Protein AF-R4XA70-F1 (afdb_monomer)

pLDDT: mean 78.93, std 23.97, range [21.61, 98.88]

Nearest PDB structures (foldseek):
  5j9w-assembly1_E  TM=9.736E-01  e=8.835E-40  Saccharomyces cerevisiae S288C
  5j9u-assembly3_I  TM=9.450E-01  e=1.167E-39  Saccharomyces cerevisiae S288C
  5j9q-assembly1_E  TM=9.431E-01  e=1.104E-39  Saccharomyces cerevisiae S288C
  6oip-assembly1_A  TM=9.544E-01  e=9.403E-34  Homo sapiens
  3qah-assembly1_A  TM=9.485E-01  e=3.205E-33  Homo sapiens

Secondary structure (DSSP, 8-state):
-----------------------THHHHHHTT--TT-EEEEE-TTS-EEEEEEEEEEEETTEEEEEEEETTS-GGG-EEEEGGGB-TTSPPB---------------------------------------------------------------------------------------PPPPPHHHHHHHHHHH--S---TT---PPP--SEEEETTEEEE--S-----TTTTT-SEEEE-TTT--EESSHHHHHHHHTT----S-SSEEEEE-SS-EEEEEETTTSHHHHHHHHHHHHTT-TT----S--TTEEEEEEEEEETTEEEEEEEEEEESS-TT-EEESEEEE-GGGTTSSHHHHHHHHHHHHHHHHT--BEE-SSPPHHHHHHHHHHHHHHHHHHHHH--S---HHHHHHHHTB-HHHHHHHHHHTT-EEEETTEEEE---HHHHHHHHHHHTS------GGGGTT------TTTTS-SS--S-EEEEEESSTTSS-EEEEEEPPPPP-TTEEEEEEEEEEE-HHHHHHHTT--TTTGGG--TT-B--S-EEEEEEEEPTT--S--TT-EEE--SEEE--S-SHHHHTT-GGG-TT-EEBTTTB--SSBSEEEEETTTSEEPPTT--HHHHHHIIIIIHHHHHHHHHHTPPTT-EEEEETTTSTTHHHHHHHHHHTT-EEEEEE-STTHHHHHHHTT-SEEEETTTS-HHHHHHHHTTTT-EEEEEE-S--HHHHHHTTTSEEEEEEEEE-S--SS-------HHHHHHTT-EEEE--SPPHHHHHHHHHHHHTTSS---EEEEEGGGHHHHHHHHHHT---SEEEEE---

Structure (mmCIF, N/CA/C/O backbone):
data_AF-R4XA70-F1
#
_entry.id   AF-R4XA70-F1
#
loop_
_atom_site.group_PDB
_atom_site.id
_atom_site.type_symbol
_atom_site.label_atom_id
_atom_site.label_alt_id
_atom_site.label_comp_id
_atom_site.label_asym_id
_atom_site.label_entity_id
_atom_site.label_seq_id
_atom_site.pdbx_PDB_ins_code
_atom_site.Cartn_x
_atom_site.Cartn_y
_atom_site.Cartn_z
_atom_site.occupancy
_atom_site.B_iso_or_equiv
_atom_site.auth_seq_id
_atom_site.auth_comp_id
_atom_site.auth_asym_id
_atom_site.auth_atom_id
_atom_site.pdbx_PDB_model_num
ATOM 1 N N . MET A 1 1 ? -51.945 -26.059 34.478 1.00 27.22 1 MET A N 1
ATOM 2 C CA . MET A 1 1 ? -52.125 -27.518 34.679 1.00 27.22 1 MET A CA 1
ATOM 3 C C . MET A 1 1 ? -51.399 -28.260 33.542 1.00 27.22 1 MET A C 1
ATOM 5 O O . MET A 1 1 ? -51.228 -27.627 32.506 1.00 27.22 1 MET A O 1
ATOM 9 N N . PRO A 1 2 ? -50.885 -29.495 33.747 1.00 48.16 2 PRO A N 1
ATOM 10 C CA . PRO A 1 2 ? -50.075 -30.273 32.775 1.00 48.16 2 PRO A CA 1
ATOM 11 C C . PRO A 1 2 ? -50.981 -31.086 31.801 1.00 48.16 2 PRO A C 1
ATOM 13 O O . PRO A 1 2 ? -52.187 -30.866 31.833 1.00 48.16 2 PRO A O 1
ATOM 16 N N . ALA A 1 3 ? -50.556 -32.009 30.915 1.00 31.02 3 ALA A N 1
ATOM 17 C CA . ALA A 1 3 ? -49.307 -32.780 30.683 1.00 31.02 3 ALA A CA 1
ATOM 18 C C . ALA A 1 3 ? -49.239 -33.233 29.179 1.00 31.02 3 ALA A C 1
ATOM 20 O O . ALA A 1 3 ? -50.130 -32.841 28.433 1.00 31.02 3 ALA A O 1
ATOM 21 N N . ARG A 1 4 ? -48.316 -34.052 28.620 1.00 30.86 4 ARG A N 1
ATOM 22 C CA . ARG A 1 4 ? -47.076 -34.760 29.053 1.00 30.86 4 ARG A CA 1
ATOM 23 C C . ARG A 1 4 ? -46.209 -35.114 27.806 1.00 30.86 4 ARG A C 1
ATOM 25 O O . ARG A 1 4 ? -46.607 -34.823 26.685 1.00 30.86 4 ARG A O 1
ATOM 32 N N . GLU A 1 5 ? -45.067 -35.783 27.995 1.00 33.06 5 GLU A N 1
ATOM 33 C CA . GLU A 1 5 ? -44.207 -36.385 26.950 1.00 33.06 5 GLU A CA 1
ATOM 34 C C . GLU A 1 5 ? -44.593 -37.840 26.560 1.00 33.06 5 GLU A C 1
ATOM 36 O O . GLU A 1 5 ? -45.237 -38.526 27.355 1.00 33.06 5 GLU A O 1
ATOM 41 N N . ALA A 1 6 ? -44.052 -38.313 25.413 1.00 30.80 6 ALA A N 1
ATOM 42 C CA . ALA A 1 6 ? -43.371 -39.623 25.192 1.00 30.80 6 ALA A CA 1
ATOM 43 C C . ALA A 1 6 ? -43.882 -40.636 24.108 1.00 30.80 6 ALA A C 1
ATOM 45 O O . ALA A 1 6 ? -44.873 -41.331 24.285 1.00 30.80 6 ALA A O 1
ATOM 46 N N . ALA A 1 7 ? -43.042 -40.818 23.069 1.00 28.80 7 ALA A N 1
ATOM 47 C CA . ALA A 1 7 ? -42.479 -42.087 22.531 1.00 28.80 7 ALA A CA 1
ATOM 48 C C . ALA A 1 7 ? -43.274 -43.183 21.731 1.00 28.80 7 ALA A C 1
ATOM 50 O O . ALA A 1 7 ? -43.678 -44.200 22.284 1.00 28.80 7 ALA A O 1
ATOM 51 N N . SER A 1 8 ? -43.089 -43.153 20.392 1.00 27.61 8 SER A N 1
ATOM 52 C CA . SER A 1 8 ? -42.482 -44.229 19.536 1.00 27.61 8 SER A CA 1
ATOM 53 C C . SER A 1 8 ? -43.265 -45.448 18.950 1.00 27.61 8 SER A C 1
ATOM 55 O O . SER A 1 8 ? -44.119 -46.025 19.609 1.00 27.61 8 SER A O 1
ATOM 57 N N . ARG A 1 9 ? -42.783 -45.910 17.761 1.00 29.14 9 ARG A N 1
ATOM 58 C CA . ARG A 1 9 ? -43.029 -47.185 16.998 1.00 29.14 9 ARG A CA 1
ATOM 59 C C . ARG A 1 9 ? -44.400 -47.378 16.288 1.00 29.14 9 ARG A C 1
ATOM 61 O O . ARG A 1 9 ? -45.374 -46.803 16.745 1.00 29.14 9 ARG A O 1
ATOM 68 N N . ALA A 1 10 ? -44.572 -48.203 15.229 1.00 27.45 10 ALA A N 1
ATOM 69 C CA . ALA A 1 10 ? -43.699 -48.682 14.117 1.00 27.45 10 ALA A CA 1
ATOM 70 C C . ALA A 1 10 ? -44.513 -49.468 13.022 1.00 27.45 10 ALA A C 1
ATOM 72 O O . ALA A 1 10 ? -45.615 -49.915 13.315 1.00 27.45 10 ALA A O 1
ATOM 73 N N . ASP A 1 11 ? -43.912 -49.667 11.829 1.00 26.70 11 ASP A N 1
ATOM 74 C CA . ASP A 1 11 ? -44.055 -50.774 10.828 1.00 26.70 11 ASP A CA 1
ATOM 75 C C . ASP A 1 11 ? -45.311 -51.031 9.918 1.00 26.70 11 ASP A C 1
ATOM 77 O O . ASP A 1 11 ? -46.395 -51.319 10.407 1.00 26.70 11 ASP A O 1
ATOM 81 N N . THR A 1 12 ? -45.046 -51.030 8.580 1.00 25.38 12 THR A N 1
ATOM 82 C CA . THR A 1 12 ? -45.571 -51.832 7.403 1.00 25.38 12 THR A CA 1
ATOM 83 C C . THR A 1 12 ? -47.092 -52.054 7.148 1.00 25.38 12 THR A C 1
ATOM 85 O O . THR A 1 12 ? -47.884 -51.740 8.029 1.00 25.38 12 THR A O 1
ATOM 88 N N . PRO A 1 13 ? -47.580 -52.548 5.958 1.00 31.39 13 PRO A N 1
ATOM 89 C CA . PRO A 1 13 ? -46.968 -53.081 4.695 1.00 31.39 13 PRO A CA 1
ATOM 90 C C . PRO A 1 13 ? -47.247 -52.201 3.428 1.00 31.39 13 PRO A C 1
ATOM 92 O O . PRO A 1 13 ? -47.789 -51.114 3.586 1.00 31.39 13 PRO A O 1
ATOM 95 N N . ALA A 1 14 ? -46.936 -52.489 2.140 1.00 24.25 14 ALA A N 1
ATOM 96 C CA . ALA A 1 14 ? -46.146 -53.488 1.360 1.00 24.25 14 ALA A CA 1
ATOM 97 C C . ALA A 1 14 ? -46.915 -54.337 0.287 1.00 24.25 14 ALA A C 1
ATOM 99 O O . ALA A 1 14 ? -47.851 -55.047 0.640 1.00 24.25 14 ALA A O 1
ATOM 100 N N . SER A 1 15 ? -46.410 -54.357 -0.974 1.00 25.27 15 SER A N 1
ATOM 101 C CA . SER A 1 15 ? -46.728 -55.252 -2.143 1.00 25.27 15 SER A CA 1
ATOM 102 C C . SER A 1 15 ? -48.143 -55.142 -2.793 1.00 25.27 15 SER A C 1
ATOM 104 O O . SER A 1 15 ? -49.092 -54.813 -2.092 1.00 25.27 15 SER A O 1
ATOM 106 N N . ASP A 1 16 ? -48.420 -55.371 -4.096 1.00 26.72 16 ASP A N 1
ATOM 107 C CA . ASP A 1 16 ? -47.631 -55.745 -5.308 1.00 26.72 16 ASP A CA 1
ATOM 108 C C . ASP A 1 16 ? -48.517 -55.634 -6.599 1.00 26.72 16 ASP A C 1
ATOM 110 O O . ASP A 1 16 ? -49.726 -55.461 -6.457 1.00 26.72 16 ASP A O 1
ATOM 114 N N . THR A 1 17 ? -48.098 -55.750 -7.881 1.00 27.12 17 THR A N 1
ATOM 115 C CA . THR A 1 17 ? -46.767 -55.787 -8.560 1.00 27.12 17 THR A CA 1
ATOM 116 C C . THR A 1 17 ? -46.731 -54.691 -9.683 1.00 27.12 17 THR A C 1
ATOM 118 O O . THR A 1 17 ? -46.914 -53.538 -9.315 1.00 27.12 17 THR A O 1
ATOM 121 N N . VAL A 1 18 ? -46.537 -54.814 -11.025 1.00 28.95 18 VAL A N 1
ATOM 122 C CA . VAL A 1 18 ? -46.236 -55.894 -12.014 1.00 28.95 18 VAL A CA 1
ATOM 123 C C . VAL A 1 18 ? -45.333 -55.384 -13.176 1.00 28.95 18 VAL A C 1
ATOM 125 O O . VAL A 1 18 ? -45.591 -54.343 -13.766 1.00 28.95 18 VAL A O 1
ATOM 128 N N . SER A 1 19 ? -44.296 -56.165 -13.504 1.00 27.11 19 SER A N 1
ATOM 129 C CA . SER A 1 19 ? -43.470 -56.288 -14.737 1.00 27.11 19 SER A CA 1
ATOM 130 C C . SER A 1 19 ? -43.200 -55.131 -15.736 1.00 27.11 19 SER A C 1
ATOM 132 O O . SER A 1 19 ? -44.058 -54.733 -16.521 1.00 27.11 19 SER A O 1
ATOM 134 N N . GLY A 1 20 ? -41.900 -54.860 -15.926 1.00 27.38 20 GLY A N 1
ATOM 135 C CA . GLY A 1 20 ? -41.277 -54.449 -17.196 1.00 27.38 20 GLY A CA 1
ATOM 136 C C . GLY A 1 20 ? -39.824 -54.949 -17.231 1.00 27.38 20 GLY A C 1
ATOM 137 O O . GLY A 1 20 ? -38.989 -54.450 -16.483 1.00 27.38 20 GLY A O 1
ATOM 138 N N . VAL A 1 21 ? -39.520 -55.999 -18.005 1.00 31.39 21 VAL A N 1
ATOM 139 C CA . VAL A 1 21 ? -38.269 -56.775 -17.841 1.00 31.39 21 VAL A CA 1
ATOM 140 C C . VAL A 1 21 ? -37.083 -56.168 -18.598 1.00 31.39 21 VAL A C 1
ATOM 142 O O . VAL A 1 21 ? -37.143 -55.971 -19.808 1.00 31.39 21 VAL A O 1
ATOM 145 N N . SER A 1 22 ? -35.955 -55.987 -17.904 1.00 29.11 22 SER A N 1
ATOM 146 C CA . SER A 1 22 ? -34.623 -55.863 -18.516 1.00 29.11 22 SER A CA 1
ATOM 147 C C . SER A 1 22 ? -33.598 -56.706 -17.739 1.00 29.11 22 SER A C 1
ATOM 149 O O . SER A 1 22 ? -33.794 -57.001 -16.560 1.00 29.11 22 SER A O 1
ATOM 151 N N . THR A 1 23 ? -32.565 -57.210 -18.420 1.00 30.39 23 THR A N 1
ATOM 152 C CA . THR A 1 23 ? -31.782 -58.371 -17.957 1.00 30.39 23 THR A CA 1
ATOM 153 C C . THR A 1 23 ? -30.708 -58.050 -16.898 1.00 30.39 23 THR A C 1
ATOM 155 O O . THR A 1 23 ? -29.993 -57.056 -17.040 1.00 30.39 23 THR A O 1
ATOM 158 N N . PRO A 1 24 ? -30.474 -58.937 -15.899 1.00 33.62 24 PRO A N 1
ATOM 159 C CA . PRO A 1 24 ? -29.452 -58.731 -14.855 1.00 33.62 24 PRO A CA 1
ATOM 160 C C . PRO A 1 24 ? -28.002 -58.631 -15.358 1.00 33.62 24 PRO A C 1
ATOM 162 O O . PRO A 1 24 ? -27.129 -58.114 -14.663 1.00 33.62 24 PRO A O 1
ATOM 165 N N . GLN A 1 25 ? -27.728 -59.133 -16.565 1.00 40.06 25 GLN A N 1
ATOM 166 C CA . GLN A 1 25 ? -26.377 -59.321 -17.106 1.00 40.06 25 GLN A CA 1
ATOM 167 C C . GLN A 1 25 ? -25.577 -58.010 -17.241 1.00 40.06 25 GLN A C 1
ATOM 169 O O . GLN A 1 25 ? -24.359 -58.016 -17.066 1.00 40.06 25 GLN A O 1
ATOM 174 N N . LYS A 1 26 ? -26.260 -56.877 -17.472 1.00 44.41 26 LYS A N 1
ATOM 175 C CA . LYS A 1 26 ? -25.626 -55.555 -17.644 1.00 44.41 26 LYS A CA 1
ATOM 176 C C . LYS A 1 26 ? -24.889 -55.063 -16.392 1.00 44.41 26 LYS A C 1
ATOM 178 O O . LYS A 1 26 ? -23.870 -54.392 -16.517 1.00 44.41 26 LYS A O 1
ATOM 183 N N . ALA A 1 27 ? -25.372 -55.402 -15.194 1.00 45.75 27 ALA A N 1
ATOM 184 C CA . ALA A 1 27 ? -24.758 -54.947 -13.945 1.00 45.75 27 ALA A CA 1
ATOM 185 C C . ALA A 1 27 ? -23.410 -55.640 -13.670 1.00 45.75 27 ALA A C 1
ATOM 187 O O . ALA A 1 27 ? -22.455 -54.996 -13.240 1.00 45.75 27 ALA A O 1
ATOM 188 N N . GLY A 1 28 ? -23.315 -56.943 -13.965 1.00 51.28 28 GLY A N 1
ATOM 189 C CA . GLY A 1 28 ? -22.123 -57.746 -13.675 1.00 51.28 28 GLY A CA 1
ATOM 190 C C . GLY A 1 28 ? -20.888 -57.312 -14.468 1.00 51.28 28 GLY A C 1
ATOM 191 O O . GLY A 1 28 ? -19.815 -57.161 -13.886 1.00 51.28 28 GLY A O 1
ATOM 192 N N . PHE A 1 29 ? -21.035 -57.047 -15.772 1.00 63.78 29 PHE A N 1
ATOM 193 C CA . PHE A 1 29 ? -19.911 -56.618 -16.617 1.00 63.78 29 PHE A CA 1
ATOM 194 C C . PHE A 1 29 ? -19.341 -55.264 -16.167 1.00 63.78 29 PHE A C 1
ATOM 196 O O . PHE A 1 29 ? -18.131 -55.115 -16.043 1.00 63.78 29 PHE A O 1
ATOM 203 N N . ALA A 1 30 ? -20.196 -54.295 -15.816 1.00 59.38 30 ALA A N 1
ATOM 204 C CA . ALA A 1 30 ? -19.743 -52.995 -15.315 1.00 59.38 30 ALA A CA 1
ATOM 205 C C . ALA A 1 30 ? -18.850 -53.113 -14.064 1.00 59.38 30 ALA A C 1
ATOM 207 O O . ALA A 1 30 ? -17.869 -52.384 -13.940 1.00 59.38 30 ALA A O 1
ATOM 208 N N . THR A 1 31 ? -19.149 -54.057 -13.162 1.00 60.47 31 THR A N 1
ATOM 209 C CA . THR A 1 31 ? -18.370 -54.269 -11.927 1.00 60.47 31 THR A CA 1
ATOM 210 C C . THR A 1 31 ? -17.009 -54.956 -12.117 1.00 60.47 31 THR A C 1
ATOM 212 O O . THR A 1 31 ? -16.228 -54.998 -11.165 1.00 60.47 31 THR A O 1
ATOM 215 N N . THR A 1 32 ? -16.683 -55.475 -13.309 1.00 66.62 32 THR A N 1
ATOM 216 C CA . THR A 1 32 ? -15.346 -56.043 -13.589 1.00 66.62 32 THR A CA 1
ATOM 217 C C . THR A 1 32 ? -14.361 -55.019 -14.155 1.00 66.62 32 THR A C 1
ATOM 219 O O . THR A 1 32 ? -13.151 -55.218 -14.035 1.00 66.62 32 THR A O 1
ATOM 222 N N . LEU A 1 33 ? -14.851 -53.914 -14.725 1.00 79.38 33 LEU A N 1
ATOM 223 C CA . LEU A 1 33 ? -14.032 -52.870 -15.342 1.00 79.38 33 LEU A CA 1
ATOM 224 C C . LEU A 1 33 ? -13.300 -52.022 -14.290 1.00 79.38 33 LEU A C 1
ATOM 226 O O . LEU A 1 33 ? -13.858 -51.650 -13.258 1.00 79.38 33 LEU A O 1
ATOM 230 N N . ARG A 1 34 ? -12.026 -51.706 -14.552 1.00 77.69 34 ARG A N 1
ATOM 231 C CA . ARG A 1 34 ? -11.163 -50.899 -13.671 1.00 77.69 34 ARG A CA 1
ATOM 232 C C . ARG A 1 34 ? -10.248 -49.990 -14.489 1.00 77.69 34 ARG A C 1
ATOM 234 O O . ARG A 1 34 ? -9.962 -50.273 -15.649 1.00 77.69 34 ARG A O 1
ATOM 241 N N . VAL A 1 35 ? -9.754 -48.925 -13.862 1.00 80.88 35 VAL A N 1
ATOM 242 C CA . VAL A 1 35 ? -8.724 -48.058 -14.455 1.00 80.88 35 VAL A CA 1
ATOM 243 C C . VAL A 1 35 ? -7.474 -48.881 -14.793 1.00 80.88 35 VAL A C 1
ATOM 245 O O . VAL A 1 35 ? -7.039 -49.706 -13.989 1.00 80.88 35 VAL A O 1
ATOM 248 N N . GLY A 1 36 ? -6.917 -48.655 -15.983 1.00 75.44 36 GLY A N 1
ATOM 249 C CA . GLY A 1 36 ? -5.732 -49.331 -16.509 1.00 75.44 36 GLY A CA 1
ATOM 250 C C . GLY A 1 36 ? -5.988 -50.648 -17.249 1.00 75.44 36 GLY A C 1
ATOM 251 O O . GLY A 1 36 ? -5.016 -51.280 -17.650 1.00 75.44 36 GLY A O 1
ATOM 252 N N . CYS A 1 37 ? -7.242 -51.086 -17.441 1.00 82.75 37 CYS A N 1
ATOM 253 C CA . CYS A 1 37 ? -7.554 -52.188 -18.365 1.00 82.75 37 CYS A CA 1
ATOM 254 C C . CYS A 1 37 ? -7.870 -51.673 -19.779 1.00 82.75 37 CYS A C 1
ATOM 256 O O . CYS A 1 37 ? -8.373 -50.557 -19.946 1.00 82.75 37 CYS A O 1
ATOM 258 N N . THR A 1 38 ? -7.587 -52.498 -20.787 1.00 85.12 38 THR A N 1
ATOM 259 C CA . THR A 1 38 ? -7.914 -52.230 -22.193 1.00 85.12 38 THR A CA 1
ATOM 260 C C . THR A 1 38 ? -9.213 -52.940 -22.555 1.00 85.12 38 THR A C 1
ATOM 262 O O . THR A 1 38 ? -9.387 -54.124 -22.277 1.00 85.12 38 THR A O 1
ATOM 265 N N . ILE A 1 39 ? -10.127 -52.225 -23.197 1.00 87.31 39 ILE A N 1
ATOM 266 C CA . ILE A 1 39 ? -11.420 -52.722 -23.675 1.00 87.31 39 ILE A CA 1
ATOM 267 C C . ILE A 1 39 ? -11.552 -52.486 -25.177 1.00 87.31 39 ILE A C 1
ATOM 269 O O . ILE A 1 39 ? -10.941 -51.572 -25.720 1.00 87.31 39 ILE A O 1
ATOM 273 N N . SER A 1 40 ? -12.387 -53.270 -25.856 1.00 87.56 40 SER A N 1
ATOM 274 C CA . SER A 1 40 ? -12.814 -52.939 -27.218 1.00 87.56 40 SER A CA 1
ATOM 275 C C . SER A 1 40 ? -14.054 -52.048 -27.133 1.00 87.56 40 SER A C 1
ATOM 277 O O . SER A 1 40 ? -15.044 -52.420 -26.499 1.00 87.56 40 SER A O 1
ATOM 279 N N . ALA A 1 41 ? -13.997 -50.858 -27.723 1.00 86.06 41 ALA A N 1
ATOM 280 C CA . ALA A 1 41 ? -15.043 -49.847 -27.636 1.00 86.06 41 ALA A CA 1
ATOM 281 C C . ALA A 1 41 ? -15.285 -49.166 -28.989 1.00 86.06 41 ALA A C 1
ATOM 283 O O . ALA A 1 41 ? -14.378 -49.028 -29.808 1.00 86.06 41 ALA A O 1
ATOM 284 N N . LEU A 1 42 ? -16.526 -48.738 -29.212 1.00 84.44 42 LEU A N 1
ATOM 285 C CA . LEU A 1 42 ? -16.958 -48.049 -30.421 1.00 84.44 42 LEU A CA 1
ATOM 286 C C . LEU A 1 42 ? -16.397 -46.619 -30.440 1.00 84.44 42 LEU A C 1
ATOM 288 O O . LEU A 1 42 ? -16.838 -45.778 -29.649 1.00 84.44 42 LEU A O 1
ATOM 292 N N . ALA A 1 43 ? -15.444 -46.352 -31.329 1.00 80.56 43 ALA A N 1
ATOM 293 C CA . ALA A 1 43 ? -14.777 -45.065 -31.509 1.00 80.56 43 ALA A CA 1
ATOM 294 C C . ALA A 1 43 ? -15.637 -44.064 -32.329 1.00 80.56 43 ALA A C 1
ATOM 296 O O . ALA A 1 43 ? -16.687 -44.444 -32.862 1.00 80.56 43 ALA A O 1
ATOM 297 N N . PRO A 1 44 ? -15.257 -42.769 -32.423 1.00 69.88 44 PRO A N 1
ATOM 298 C CA . PRO A 1 44 ? -16.040 -41.743 -33.133 1.00 69.88 44 PRO A CA 1
ATOM 299 C C . PRO A 1 44 ? -16.268 -41.987 -34.637 1.00 69.88 44 PRO A C 1
ATOM 301 O O . PRO A 1 44 ? -17.211 -41.446 -35.214 1.00 69.88 44 PRO A O 1
ATOM 304 N N . ASP A 1 45 ? -15.429 -42.808 -35.268 1.00 75.44 45 ASP A N 1
ATOM 305 C CA . ASP A 1 45 ? -15.566 -43.296 -36.650 1.00 75.44 45 ASP A CA 1
ATOM 306 C C . ASP A 1 45 ? -16.641 -44.392 -36.813 1.00 75.44 45 ASP A C 1
ATOM 308 O O . ASP A 1 45 ? -17.035 -44.702 -37.937 1.00 75.44 45 ASP A O 1
ATOM 312 N N . LYS A 1 46 ? -17.171 -44.908 -35.693 1.00 76.50 46 LYS A N 1
ATOM 313 C CA . LYS A 1 46 ? -18.081 -46.060 -35.568 1.00 76.50 46 LYS A CA 1
ATOM 314 C C . LYS A 1 46 ? -17.418 -47.424 -35.800 1.00 76.50 46 LYS A C 1
ATOM 316 O O . LYS A 1 46 ? -18.128 -48.404 -36.028 1.00 76.50 46 LYS A O 1
ATOM 321 N N . GLU A 1 47 ? -16.098 -47.521 -35.674 1.00 81.94 47 GLU A N 1
ATOM 322 C CA . GLU A 1 47 ? -15.380 -48.798 -35.628 1.00 81.94 47 GLU A CA 1
ATOM 323 C C . GLU A 1 47 ? -15.088 -49.215 -34.176 1.00 81.94 47 GLU A C 1
ATOM 325 O O . GLU A 1 47 ? -14.972 -48.383 -33.276 1.00 81.94 47 GLU A O 1
ATOM 330 N N . TYR A 1 48 ? -14.982 -50.522 -33.917 1.00 83.50 48 TYR A N 1
ATOM 331 C CA . TYR A 1 48 ? -14.590 -51.028 -32.597 1.00 83.50 48 TYR A CA 1
ATOM 332 C C . TYR A 1 48 ? -13.065 -51.083 -32.486 1.00 83.50 48 TYR A C 1
ATOM 334 O O . TYR A 1 48 ? -12.435 -51.999 -33.014 1.00 83.50 48 TYR A O 1
ATOM 342 N N . ARG A 1 49 ? -12.483 -50.123 -31.764 1.00 85.50 49 ARG A N 1
ATOM 343 C CA . ARG A 1 49 ? -11.038 -50.024 -31.505 1.00 85.50 49 ARG A CA 1
ATOM 344 C C . ARG A 1 49 ? -10.715 -50.435 -30.070 1.00 85.50 49 ARG A C 1
ATOM 346 O O . ARG A 1 49 ? -11.594 -50.487 -29.210 1.00 85.50 49 ARG A O 1
ATOM 353 N N . ASN A 1 50 ? -9.451 -50.737 -29.801 1.00 86.12 50 ASN A N 1
ATOM 354 C CA . ASN A 1 50 ? -8.966 -50.919 -28.435 1.00 86.12 50 ASN A CA 1
ATOM 355 C C . ASN A 1 50 ? -8.866 -49.560 -27.733 1.00 86.12 50 ASN A C 1
ATOM 357 O O . ASN A 1 50 ? -8.415 -48.586 -28.335 1.00 86.12 50 ASN A O 1
ATOM 361 N N . ALA A 1 51 ? -9.245 -49.494 -26.460 1.00 85.31 51 ALA A N 1
ATOM 362 C CA . ALA A 1 51 ? -9.183 -48.281 -25.658 1.00 85.31 51 ALA A CA 1
ATOM 363 C C . ALA A 1 51 ? -8.826 -48.587 -24.197 1.00 85.31 51 ALA A C 1
ATOM 365 O O . ALA A 1 51 ? -9.371 -49.513 -23.597 1.00 85.31 51 ALA A O 1
ATOM 366 N N . GLU A 1 52 ? -7.919 -47.811 -23.611 1.00 85.94 52 GLU A N 1
ATOM 367 C CA . GLU A 1 52 ? -7.520 -47.935 -22.206 1.00 85.94 52 GLU A CA 1
ATOM 368 C C . GLU A 1 52 ? -8.470 -47.125 -21.310 1.00 85.94 52 GLU A C 1
ATOM 370 O O . GLU A 1 52 ? -8.674 -45.930 -21.543 1.00 85.94 52 GLU A O 1
ATOM 375 N N . ILE A 1 53 ? -9.028 -47.736 -20.259 1.00 84.94 53 ILE A N 1
ATOM 376 C CA . ILE A 1 53 ? -9.844 -47.018 -19.268 1.00 84.94 53 ILE A CA 1
ATOM 377 C C . ILE A 1 53 ? -8.927 -46.169 -18.380 1.00 84.94 53 ILE A C 1
ATOM 379 O O . ILE A 1 53 ? -8.269 -46.680 -17.475 1.00 84.94 53 ILE A O 1
ATOM 383 N N . ARG A 1 54 ? -8.918 -44.853 -18.602 1.00 80.00 54 ARG A N 1
ATOM 384 C CA . ARG A 1 54 ? -8.134 -43.868 -17.837 1.00 80.00 54 ARG A CA 1
ATOM 385 C C . ARG A 1 54 ? -8.833 -43.413 -16.553 1.00 80.00 54 ARG A C 1
ATOM 387 O O . ARG A 1 54 ? -8.160 -43.064 -15.589 1.00 80.00 54 ARG A O 1
ATOM 394 N N . SER A 1 55 ? -10.168 -43.401 -16.524 1.00 78.81 55 SER A N 1
ATOM 395 C CA . SER A 1 55 ? -10.961 -43.047 -15.335 1.00 78.81 55 SER A CA 1
ATOM 396 C C . SER A 1 55 ? -12.366 -43.653 -15.377 1.00 78.81 55 SER A C 1
ATOM 398 O O . SER A 1 55 ? -12.840 -44.069 -16.432 1.00 78.81 55 SER A O 1
ATOM 400 N N . ILE A 1 56 ? -13.040 -43.698 -14.227 1.00 82.56 56 ILE A N 1
ATOM 401 C CA . ILE A 1 56 ? -14.415 -44.188 -14.070 1.00 82.56 56 ILE A CA 1
ATOM 402 C C . ILE A 1 56 ? -15.164 -43.217 -13.152 1.00 82.56 56 ILE A C 1
ATOM 404 O O . ILE A 1 56 ? -14.662 -42.880 -12.080 1.00 82.56 56 ILE A O 1
ATOM 408 N N . GLN A 1 57 ? -16.368 -42.795 -13.543 1.00 77.69 57 GLN A N 1
ATOM 409 C CA . GLN A 1 57 ? -17.271 -42.013 -12.692 1.00 77.69 57 GLN A CA 1
ATOM 410 C C . GLN A 1 57 ? -18.700 -42.559 -12.754 1.00 77.69 57 GLN A C 1
ATOM 412 O O . GLN A 1 57 ? -19.070 -43.260 -13.692 1.00 77.69 57 GLN A O 1
ATOM 417 N N . THR A 1 58 ? -19.527 -42.210 -11.767 1.00 76.62 58 THR A N 1
ATOM 418 C CA . THR A 1 58 ? -20.980 -42.433 -11.825 1.00 76.62 58 THR A CA 1
ATOM 419 C C . THR A 1 58 ? -21.670 -41.101 -12.100 1.00 76.62 58 THR A C 1
ATOM 421 O O . THR A 1 58 ? -21.477 -40.149 -11.346 1.00 76.62 58 THR A O 1
ATOM 424 N N . ARG A 1 59 ? -22.466 -41.023 -13.169 1.00 67.44 59 ARG A N 1
ATOM 425 C CA . ARG A 1 59 ? -23.136 -39.799 -13.636 1.00 67.44 59 ARG A CA 1
ATOM 426 C C . ARG A 1 59 ? -24.611 -40.106 -13.864 1.00 67.44 59 ARG A C 1
ATOM 428 O O . ARG A 1 59 ? -24.939 -41.072 -14.541 1.00 67.44 59 ARG A O 1
ATOM 435 N N . ASN A 1 60 ? -25.502 -39.333 -13.243 1.00 66.56 60 ASN A N 1
ATOM 436 C CA . ASN A 1 60 ? -26.958 -39.561 -13.263 1.00 66.56 60 ASN A CA 1
ATOM 437 C C . ASN A 1 60 ? -27.401 -40.989 -12.850 1.00 66.56 60 ASN A C 1
ATOM 439 O O . ASN A 1 60 ? -28.491 -41.426 -13.200 1.00 66.56 60 ASN A O 1
ATOM 443 N N . GLY A 1 61 ? -26.564 -41.706 -12.088 1.00 67.56 61 GLY A N 1
ATOM 444 C CA . GLY A 1 61 ? -26.788 -43.094 -11.663 1.00 67.56 61 GLY A CA 1
ATOM 445 C C . GLY A 1 61 ? -26.140 -44.166 -12.551 1.00 67.56 61 GLY A C 1
ATOM 446 O O . GLY A 1 61 ? -26.043 -45.311 -12.117 1.00 67.56 61 GLY A O 1
ATOM 447 N N . GLU A 1 62 ? -25.639 -43.821 -13.742 1.00 76.44 62 GLU A N 1
ATOM 448 C CA . GLU A 1 62 ? -24.970 -44.766 -14.647 1.00 76.44 62 GLU A CA 1
ATOM 449 C C . GLU A 1 62 ? -23.432 -44.675 -14.570 1.00 76.44 62 GLU A C 1
ATOM 451 O O . GLU A 1 62 ? -22.885 -43.583 -14.373 1.00 76.44 62 GLU A O 1
ATOM 456 N N . PRO A 1 63 ? -22.700 -45.792 -14.751 1.00 79.44 63 PRO A N 1
ATOM 457 C CA . PRO A 1 63 ? -21.247 -45.774 -14.861 1.00 79.44 63 PRO A CA 1
ATOM 458 C C . PRO A 1 63 ? -20.803 -45.266 -16.243 1.00 79.44 63 PRO A C 1
ATOM 460 O O . PRO A 1 63 ? -21.187 -45.812 -17.282 1.00 79.44 63 PRO A O 1
ATOM 463 N N . GLN A 1 64 ? -19.946 -44.247 -16.242 1.00 82.81 64 GLN A N 1
ATOM 464 C CA . GLN A 1 64 ? -19.224 -43.759 -17.416 1.00 82.81 64 GLN A CA 1
ATOM 465 C C . GLN A 1 64 ? -17.727 -44.046 -17.269 1.00 82.81 64 GLN A C 1
ATOM 467 O O . GLN A 1 64 ? -17.167 -43.985 -16.171 1.00 82.81 64 GLN A O 1
ATOM 472 N N . PHE A 1 65 ? -17.078 -44.331 -18.394 1.00 84.06 65 PHE A N 1
ATOM 473 C CA . PHE A 1 65 ? -15.671 -44.709 -18.489 1.00 84.06 65 PHE A CA 1
ATOM 474 C C . PHE A 1 65 ? -14.958 -43.689 -19.375 1.00 84.06 65 PHE A C 1
ATOM 476 O O . PHE A 1 65 ? -15.362 -43.489 -20.518 1.00 84.06 65 PHE A O 1
ATOM 483 N N . TYR A 1 66 ? -13.931 -43.021 -18.852 1.00 83.00 66 TYR A N 1
ATOM 484 C CA . TYR A 1 66 ? -13.098 -42.118 -19.642 1.00 83.00 66 TYR A CA 1
ATOM 485 C C . TYR A 1 66 ? -12.022 -42.952 -20.318 1.00 83.00 66 TYR A C 1
ATOM 487 O O . TYR A 1 66 ? -11.235 -43.609 -19.625 1.00 83.00 66 TYR A O 1
ATOM 495 N N . VAL A 1 67 ? -12.019 -42.967 -21.647 1.00 83.38 67 VAL A N 1
ATOM 496 C CA . VAL A 1 67 ? -11.201 -43.898 -22.428 1.00 83.38 67 VAL A CA 1
ATOM 497 C C . VAL A 1 67 ? -10.241 -43.182 -23.360 1.00 83.38 67 VAL A C 1
ATOM 499 O O . VAL A 1 67 ? -10.578 -42.165 -23.957 1.00 83.38 67 VAL A O 1
ATOM 502 N N . HIS A 1 68 ? -9.059 -43.773 -23.502 1.00 82.69 68 HIS A N 1
ATOM 503 C CA . HIS A 1 68 ? -8.054 -43.389 -24.481 1.00 82.69 68 HIS A CA 1
ATOM 504 C C . HIS A 1 68 ? -7.984 -44.461 -25.568 1.00 82.69 68 HIS A C 1
ATOM 506 O O . HIS A 1 68 ? -7.516 -45.570 -25.301 1.00 82.69 68 HIS A O 1
ATOM 512 N N . PHE A 1 69 ? -8.479 -44.161 -26.770 1.00 81.75 69 PHE A N 1
ATOM 513 C CA . PHE A 1 69 ? -8.389 -45.077 -27.909 1.00 81.75 69 PHE A CA 1
ATOM 514 C C . PHE A 1 69 ? -6.926 -45.243 -28.345 1.00 81.75 69 PHE A C 1
ATOM 516 O O . PHE A 1 69 ? -6.181 -44.267 -28.416 1.00 81.75 69 PHE A O 1
ATOM 523 N N . GLN A 1 70 ? -6.512 -46.479 -28.632 1.00 78.25 70 GLN A N 1
ATOM 524 C CA . GLN A 1 70 ? -5.183 -46.747 -29.182 1.00 78.25 70 GLN A CA 1
ATOM 525 C C . GLN A 1 70 ? -5.029 -46.030 -30.533 1.00 78.25 70 GLN A C 1
ATOM 527 O O . GLN A 1 70 ? -5.980 -45.939 -31.310 1.00 78.25 70 GLN A O 1
ATOM 532 N N . ASP A 1 71 ? -3.834 -45.483 -30.761 1.00 71.38 71 ASP A N 1
ATOM 533 C CA . ASP A 1 71 ? -3.437 -44.716 -31.951 1.00 71.38 71 ASP A CA 1
ATOM 534 C C . ASP A 1 71 ? -4.208 -43.393 -32.190 1.00 71.38 71 ASP A C 1
ATOM 536 O O . ASP A 1 71 ? -4.131 -42.813 -33.273 1.00 71.38 71 ASP A O 1
ATOM 540 N N . TYR A 1 72 ? -4.932 -42.877 -31.185 1.00 68.69 72 TYR A N 1
ATOM 541 C CA . TYR A 1 72 ? -5.662 -41.598 -31.246 1.00 68.69 72 TYR A CA 1
ATOM 542 C C . TYR A 1 72 ? -5.003 -40.514 -30.372 1.00 68.69 72 TYR A C 1
ATOM 544 O O . TYR A 1 72 ? -4.497 -40.784 -29.283 1.00 68.69 72 TYR A O 1
ATOM 552 N N . ASN A 1 73 ? -5.073 -39.247 -30.801 1.00 64.75 73 ASN A N 1
ATOM 553 C CA . ASN A 1 73 ? -4.686 -38.099 -29.969 1.00 64.75 73 ASN A CA 1
ATOM 554 C C . ASN A 1 73 ? -5.554 -38.016 -28.700 1.00 64.75 73 ASN A C 1
ATOM 556 O O . ASN A 1 73 ? -6.780 -38.021 -28.802 1.00 64.75 73 ASN A O 1
ATOM 560 N N . LYS A 1 74 ? -4.932 -37.803 -27.531 1.00 66.75 74 LYS A N 1
ATOM 561 C CA . LYS A 1 74 ? -5.601 -37.639 -26.223 1.00 66.75 74 LYS A CA 1
ATOM 562 C C . LYS A 1 74 ? -6.706 -36.573 -26.173 1.00 66.75 74 LYS A C 1
ATOM 564 O O . LYS A 1 74 ? -7.591 -36.657 -25.332 1.00 66.75 74 LYS A O 1
ATOM 569 N N . ARG A 1 75 ? -6.715 -35.587 -27.079 1.00 61.66 75 ARG A N 1
ATOM 570 C CA . ARG A 1 75 ? -7.834 -34.627 -27.233 1.00 61.66 75 ARG A CA 1
ATOM 571 C C . ARG A 1 75 ? -9.163 -35.283 -27.663 1.00 61.66 75 ARG A C 1
ATOM 573 O O . ARG A 1 75 ? -10.199 -34.622 -27.665 1.00 61.66 75 ARG A O 1
ATOM 580 N N . LEU A 1 76 ? -9.096 -36.525 -28.151 1.00 68.69 76 LEU A N 1
ATOM 581 C CA . LEU A 1 76 ? -10.221 -37.365 -28.567 1.00 68.69 76 LEU A CA 1
ATOM 582 C C . LEU A 1 76 ? -10.620 -38.366 -27.467 1.00 68.69 76 LEU A C 1
ATOM 584 O O . LEU A 1 76 ? -11.560 -39.130 -27.674 1.00 68.69 76 LEU A O 1
ATOM 588 N N . ASP A 1 77 ? -9.938 -38.354 -26.314 1.00 77.69 77 ASP A N 1
ATOM 589 C CA . ASP A 1 77 ? -10.363 -39.097 -25.130 1.00 77.69 77 ASP A CA 1
ATOM 590 C C . ASP A 1 77 ? -11.739 -38.576 -24.677 1.00 77.69 77 ASP A C 1
ATOM 592 O O . ASP A 1 77 ? -11.989 -37.368 -24.580 1.00 77.69 77 ASP A O 1
ATOM 596 N N . GLU A 1 78 ? -12.659 -39.494 -24.396 1.00 77.38 78 GLU A N 1
ATOM 597 C CA . GLU A 1 78 ? -14.060 -39.164 -24.135 1.00 77.38 78 GLU A CA 1
ATOM 598 C C . GLU A 1 78 ? -14.684 -40.064 -23.065 1.00 77.38 78 GLU A C 1
ATOM 600 O O . GLU A 1 78 ? -14.191 -41.154 -22.761 1.00 77.38 78 GLU A O 1
ATOM 605 N N . TRP A 1 79 ? -15.796 -39.602 -22.490 1.00 80.81 79 TRP A N 1
ATOM 606 C CA . TRP A 1 79 ? -16.638 -40.422 -21.626 1.00 80.81 79 TRP A CA 1
ATOM 607 C C . TRP A 1 79 ? -17.556 -41.305 -22.467 1.00 80.81 79 TRP A C 1
ATOM 609 O O . TRP A 1 79 ? -18.489 -40.823 -23.109 1.00 80.81 79 TRP A O 1
ATOM 619 N N . ILE A 1 80 ? -17.339 -42.616 -22.410 1.00 84.19 80 ILE A N 1
ATOM 620 C CA . ILE A 1 80 ? -18.252 -43.600 -22.989 1.00 84.19 80 ILE A CA 1
ATOM 621 C C . ILE A 1 80 ? -19.130 -44.237 -21.908 1.00 84.19 80 ILE A C 1
ATOM 623 O O . ILE A 1 80 ? -18.700 -44.473 -20.777 1.00 84.19 80 ILE A O 1
ATOM 627 N N . SER A 1 81 ? -20.379 -44.541 -22.259 1.00 84.44 81 SER A N 1
ATOM 628 C CA . SER A 1 81 ? -21.249 -45.385 -21.438 1.00 84.44 81 SER A CA 1
ATOM 629 C C . SER A 1 81 ? -20.973 -46.867 -21.703 1.00 84.44 81 SER A C 1
ATOM 631 O O . SER A 1 81 ? -20.421 -47.243 -22.742 1.00 84.44 81 SER A O 1
ATOM 633 N N . LEU A 1 82 ? -21.438 -47.731 -20.796 1.00 82.50 82 LEU A N 1
ATOM 634 C CA . LEU A 1 82 ? -21.348 -49.194 -20.917 1.00 82.50 82 LEU A CA 1
ATOM 635 C C . LEU A 1 82 ? -21.911 -49.745 -22.251 1.00 82.50 82 LEU A C 1
ATOM 637 O O . LEU A 1 82 ? -21.553 -50.844 -22.667 1.00 82.50 82 LEU A O 1
ATOM 641 N N . ALA A 1 83 ? -22.787 -48.994 -22.929 1.00 82.38 83 ALA A N 1
ATOM 642 C CA . ALA A 1 83 ? -23.395 -49.368 -24.207 1.00 82.38 83 ALA A CA 1
ATOM 643 C C . ALA A 1 83 ? -22.470 -49.202 -25.432 1.00 82.38 83 ALA A C 1
ATOM 645 O O . ALA A 1 83 ? -22.775 -49.759 -26.482 1.00 82.38 83 ALA A O 1
ATOM 646 N N . ARG A 1 84 ? -21.358 -48.458 -25.320 1.00 85.50 84 ARG A N 1
ATOM 647 C CA . ARG A 1 84 ? -20.334 -48.336 -26.382 1.00 85.50 84 ARG A CA 1
ATOM 648 C C . ARG A 1 84 ? -19.192 -49.347 -26.243 1.00 85.50 84 ARG A C 1
ATOM 650 O O . ARG A 1 84 ? -18.313 -49.379 -27.099 1.00 85.50 84 ARG A O 1
ATOM 657 N N . ILE A 1 85 ? -19.186 -50.151 -25.182 1.00 85.12 85 ILE A N 1
ATOM 658 C CA . ILE A 1 85 ? -18.177 -51.184 -24.928 1.00 85.12 85 ILE A CA 1
ATOM 659 C C . ILE A 1 85 ? -18.664 -52.505 -25.532 1.00 85.12 85 ILE A C 1
ATOM 661 O O . ILE A 1 85 ? -19.826 -52.870 -25.353 1.00 85.12 85 ILE A O 1
ATOM 665 N N . ASP A 1 86 ? -17.788 -53.240 -26.220 1.00 83.19 86 ASP A N 1
ATOM 666 C CA . ASP A 1 86 ? -18.090 -54.589 -26.707 1.00 83.19 86 ASP A CA 1
ATOM 667 C C . ASP A 1 86 ? -18.109 -55.581 -25.536 1.00 83.19 86 ASP A C 1
ATOM 669 O O . ASP A 1 86 ? -17.088 -56.151 -25.153 1.00 83.19 86 ASP A O 1
ATOM 673 N N . GLN A 1 87 ? -19.295 -55.793 -24.966 1.00 78.88 87 GLN A N 1
ATOM 674 C CA . GLN A 1 87 ? -19.512 -56.678 -23.814 1.00 78.88 87 GLN A CA 1
ATOM 675 C C . GLN A 1 87 ? -19.253 -58.168 -24.126 1.00 78.88 87 GLN A C 1
ATOM 677 O O . GLN A 1 87 ? -19.273 -58.992 -23.212 1.00 78.88 87 GLN A O 1
ATOM 682 N N . ASN A 1 88 ? -18.992 -58.527 -25.391 1.00 76.94 88 ASN A N 1
ATOM 683 C CA . ASN A 1 88 ? -18.625 -59.887 -25.798 1.00 76.94 88 ASN A CA 1
ATOM 684 C C . ASN A 1 88 ? -17.113 -60.149 -25.690 1.00 76.94 88 ASN A C 1
ATOM 686 O O . ASN A 1 88 ? -16.697 -61.308 -25.687 1.00 76.94 88 ASN A O 1
ATOM 690 N N . LYS A 1 89 ? -16.286 -59.098 -25.596 1.00 77.56 89 LYS A N 1
ATOM 691 C CA . LYS A 1 89 ? -14.836 -59.210 -25.396 1.00 77.56 89 LYS A CA 1
ATOM 692 C C . LYS A 1 89 ? -14.487 -58.925 -23.929 1.00 77.56 89 LYS A C 1
ATOM 694 O O . LYS A 1 89 ? -14.893 -57.889 -23.399 1.00 77.56 89 LYS A O 1
ATOM 699 N N . PRO A 1 90 ? -13.736 -59.807 -23.247 1.00 74.12 90 PRO A N 1
ATOM 700 C CA . PRO A 1 90 ? -13.274 -59.528 -21.892 1.00 74.12 90 PRO A CA 1
ATOM 701 C C . PRO A 1 90 ? -12.246 -58.379 -21.893 1.00 74.12 90 PRO A C 1
ATOM 703 O O . PRO A 1 90 ? -11.496 -58.247 -22.860 1.00 74.12 90 PRO A O 1
ATOM 706 N N . PRO A 1 91 ? -12.166 -57.570 -20.819 1.00 79.00 91 PRO A N 1
ATOM 707 C CA . PRO A 1 91 ? -11.114 -56.568 -20.678 1.00 79.00 91 PRO A CA 1
ATOM 708 C C . PRO A 1 91 ? -9.734 -57.235 -20.595 1.00 79.00 91 PRO A C 1
ATOM 710 O O . PRO A 1 91 ? -9.536 -58.180 -19.825 1.00 79.00 91 PRO A O 1
ATOM 713 N N . GLU A 1 92 ? -8.772 -56.718 -21.355 1.00 78.62 92 GLU A N 1
ATOM 714 C CA . GLU A 1 92 ? -7.369 -57.110 -21.264 1.00 78.62 92 GLU A CA 1
ATOM 715 C C . GLU A 1 92 ? -6.666 -56.348 -20.136 1.00 78.62 92 GLU A C 1
ATOM 717 O O . GLU A 1 92 ? -6.883 -55.152 -19.920 1.00 78.62 92 GLU A O 1
ATOM 722 N N . TRP A 1 93 ? -5.793 -57.048 -19.412 1.00 75.75 93 TRP A N 1
ATOM 723 C CA . TRP A 1 93 ? -5.108 -56.518 -18.236 1.00 75.75 93 TRP A CA 1
ATOM 724 C C . TRP A 1 93 ? -3.617 -56.310 -18.521 1.00 75.75 93 TRP A C 1
ATOM 726 O O . TRP A 1 93 ? -2.997 -57.170 -19.157 1.00 75.75 93 TRP A O 1
ATOM 736 N N . PRO A 1 94 ? -3.006 -55.216 -18.029 1.00 66.31 94 PRO A N 1
ATOM 737 C CA . PRO A 1 94 ? -1.582 -54.973 -18.199 1.00 66.31 94 PRO A CA 1
ATOM 738 C C . PRO A 1 94 ? -0.794 -56.096 -17.521 1.00 66.31 94 PRO A C 1
ATOM 740 O O . PRO A 1 94 ? -0.888 -56.308 -16.310 1.00 66.31 94 PRO A O 1
ATOM 743 N N . LYS A 1 95 ? -0.027 -56.845 -18.321 1.00 54.66 95 LYS A N 1
ATOM 744 C CA . LYS A 1 95 ? 0.745 -58.002 -17.853 1.00 54.66 95 LYS A CA 1
ATOM 745 C C . LYS A 1 95 ? 1.742 -57.549 -16.788 1.00 54.66 95 LYS A C 1
ATOM 747 O O . LYS A 1 95 ? 2.617 -56.728 -17.059 1.00 54.66 95 LYS A O 1
ATOM 752 N N . THR A 1 96 ? 1.630 -58.100 -15.581 1.00 38.97 96 THR A N 1
ATOM 753 C CA . THR A 1 96 ? 2.574 -57.832 -14.491 1.00 38.97 96 THR A CA 1
ATOM 754 C C . THR A 1 96 ? 3.977 -58.252 -14.911 1.00 38.97 96 THR A C 1
ATOM 756 O O . THR A 1 96 ? 4.229 -59.441 -15.108 1.00 38.97 96 THR A O 1
ATOM 759 N N . VAL A 1 97 ? 4.891 -57.288 -15.036 1.00 37.53 97 VAL A N 1
ATOM 760 C CA . VAL A 1 97 ? 6.287 -57.552 -15.400 1.00 37.53 97 VAL A CA 1
ATOM 761 C C . VAL A 1 97 ? 6.941 -58.397 -14.307 1.00 37.53 97 VAL A C 1
ATOM 763 O O . VAL A 1 97 ? 7.189 -57.917 -13.198 1.00 37.53 97 VAL A O 1
ATOM 766 N N . GLU A 1 98 ? 7.233 -59.659 -14.619 1.00 32.62 98 GLU A N 1
ATOM 767 C CA . GLU A 1 98 ? 7.995 -60.525 -13.725 1.00 32.62 98 GLU A CA 1
ATOM 768 C C . GLU A 1 98 ? 9.390 -59.935 -13.494 1.00 32.62 98 GLU A C 1
ATOM 770 O O . GLU A 1 98 ? 10.178 -59.746 -14.426 1.00 32.62 98 GLU A O 1
ATOM 775 N N . LYS A 1 99 ? 9.735 -59.673 -12.230 1.00 35.09 99 LYS A N 1
ATOM 776 C CA . LYS A 1 99 ? 11.104 -59.301 -11.865 1.00 35.09 99 LYS A CA 1
ATOM 777 C C . LYS A 1 99 ? 12.021 -60.503 -12.094 1.00 35.09 99 LYS A C 1
ATOM 779 O O . LYS A 1 99 ? 12.057 -61.416 -11.268 1.00 35.09 99 LYS A O 1
ATOM 784 N N . LYS A 1 100 ? 12.776 -60.489 -13.201 1.00 30.55 100 LYS A N 1
ATOM 785 C CA . LYS A 1 100 ? 13.842 -61.468 -13.470 1.00 30.55 100 LYS A CA 1
ATOM 786 C C . LYS A 1 100 ? 14.747 -61.604 -12.240 1.00 30.55 100 LYS A C 1
ATOM 788 O O . LYS A 1 100 ? 15.186 -60.611 -11.660 1.00 30.55 100 LYS A O 1
ATOM 793 N N . LYS A 1 101 ? 14.996 -62.853 -11.841 1.00 29.19 101 LYS A N 1
ATOM 794 C CA . LYS A 1 101 ? 15.777 -63.202 -10.649 1.00 29.19 101 LYS A CA 1
ATOM 795 C C . LYS A 1 101 ? 17.217 -62.697 -10.783 1.00 29.19 101 LYS A C 1
ATOM 797 O O . LYS A 1 101 ? 17.844 -62.901 -11.818 1.00 29.19 101 LYS A O 1
ATOM 802 N N . LEU A 1 102 ? 17.738 -62.112 -9.707 1.00 30.02 102 LEU A N 1
ATOM 803 C CA . LEU A 1 102 ? 19.137 -61.712 -9.551 1.00 30.02 102 LEU A CA 1
ATOM 804 C C . LEU A 1 102 ? 19.759 -62.460 -8.368 1.00 30.02 102 LEU A C 1
ATOM 806 O O . LEU A 1 102 ? 19.123 -62.623 -7.327 1.00 30.02 102 LEU A O 1
ATOM 810 N N . GLY A 1 103 ? 21.009 -62.886 -8.531 1.00 25.95 103 GLY A N 1
ATOM 811 C CA . GLY A 1 103 ? 21.831 -63.498 -7.489 1.00 25.95 103 GLY A CA 1
ATOM 812 C C . GLY A 1 103 ? 22.993 -64.308 -8.081 1.00 25.95 103 GLY A C 1
ATOM 813 O O . GLY A 1 103 ? 22.962 -64.603 -9.276 1.00 25.95 103 GLY A O 1
ATOM 814 N N . PRO A 1 104 ? 23.989 -64.704 -7.267 1.00 28.78 104 PRO A N 1
ATOM 815 C CA . PRO A 1 104 ? 24.175 -64.384 -5.847 1.00 28.78 104 PRO A CA 1
ATOM 816 C C . PRO A 1 104 ? 25.111 -63.176 -5.629 1.00 28.78 104 PRO A C 1
ATOM 818 O O . PRO A 1 104 ? 25.813 -62.755 -6.541 1.00 28.78 104 PRO A O 1
ATOM 821 N N . ALA A 1 105 ? 25.169 -62.647 -4.400 1.00 31.06 105 ALA A N 1
ATOM 822 C CA . ALA A 1 105 ? 26.091 -61.568 -4.027 1.00 31.06 105 ALA A CA 1
ATOM 823 C C . ALA A 1 105 ? 26.927 -61.915 -2.778 1.00 31.06 105 ALA A C 1
ATOM 825 O O . ALA A 1 105 ? 26.384 -62.250 -1.727 1.00 31.06 105 ALA A O 1
ATOM 826 N N . GLN A 1 106 ? 28.250 -61.782 -2.897 1.00 25.97 106 GLN A N 1
ATOM 827 C CA . GLN A 1 106 ? 29.254 -61.707 -1.824 1.00 25.97 106 GLN A CA 1
ATOM 828 C C . GLN A 1 106 ? 30.399 -60.812 -2.355 1.00 25.97 106 GLN A C 1
ATOM 830 O O . GLN A 1 106 ? 30.739 -60.946 -3.524 1.00 25.97 106 GLN A O 1
ATOM 835 N N . LYS A 1 107 ? 31.028 -59.895 -1.605 1.00 23.80 107 LYS A N 1
ATOM 836 C CA . LYS A 1 107 ? 30.894 -59.513 -0.183 1.00 23.80 107 LYS A CA 1
ATOM 837 C C . LYS A 1 107 ? 31.373 -58.052 0.019 1.00 23.80 107 LYS A C 1
ATOM 839 O O . LYS A 1 107 ? 32.411 -57.702 -0.518 1.00 23.80 107 LYS A O 1
ATOM 844 N N . THR A 1 108 ? 30.597 -57.267 0.785 1.00 23.39 108 THR A N 1
ATOM 845 C CA . THR A 1 108 ? 30.944 -56.328 1.905 1.00 23.39 108 THR A CA 1
ATOM 846 C C . THR A 1 108 ? 32.359 -55.720 2.061 1.00 23.39 108 THR A C 1
ATOM 848 O O . THR A 1 108 ? 33.316 -56.400 1.709 1.00 23.39 108 THR A O 1
ATOM 851 N N . PRO A 1 109 ? 32.550 -54.580 2.786 1.00 32.25 109 PRO A N 1
ATOM 852 C CA . PRO A 1 109 ? 31.609 -53.826 3.656 1.00 32.25 109 PRO A CA 1
ATOM 853 C C . PRO A 1 109 ? 31.375 -52.358 3.198 1.00 32.25 109 PRO A C 1
ATOM 855 O O . PRO A 1 109 ? 32.161 -51.832 2.425 1.00 32.25 109 PRO A O 1
ATOM 858 N N . ALA A 1 110 ? 30.304 -51.616 3.517 1.00 24.56 110 ALA A N 1
ATOM 859 C CA . ALA A 1 110 ? 29.354 -51.529 4.644 1.00 24.56 110 ALA A CA 1
ATOM 860 C C . ALA A 1 110 ? 29.677 -50.423 5.679 1.00 24.56 110 ALA A C 1
ATOM 862 O O . ALA A 1 110 ? 30.662 -50.499 6.407 1.00 24.56 110 ALA A O 1
ATOM 863 N N . SER A 1 111 ? 28.767 -49.449 5.798 1.00 26.27 111 SER A N 1
ATOM 864 C CA . SER A 1 111 ? 28.617 -48.536 6.940 1.00 26.27 111 SER A CA 1
ATOM 865 C C . SER A 1 111 ? 27.129 -48.454 7.321 1.00 26.27 111 SER A C 1
ATOM 867 O O . SER A 1 111 ? 26.251 -48.538 6.461 1.00 26.27 111 SER A O 1
ATOM 869 N N . THR A 1 112 ? 26.826 -48.378 8.619 1.00 27.41 112 THR A N 1
ATOM 870 C CA . THR A 1 112 ? 25.464 -48.541 9.169 1.00 27.41 112 THR A CA 1
ATOM 871 C C . THR A 1 112 ? 24.963 -47.278 9.867 1.00 27.41 112 THR A C 1
ATOM 873 O O . THR A 1 112 ? 25.747 -46.536 10.450 1.00 27.41 112 THR A O 1
ATOM 876 N N . ALA A 1 113 ? 23.647 -47.049 9.840 1.00 25.12 113 ALA A N 1
ATOM 877 C CA . ALA A 1 113 ? 23.000 -45.833 10.343 1.00 25.12 113 ALA A CA 1
ATOM 878 C C . ALA A 1 113 ? 22.117 -46.067 11.591 1.00 25.12 113 ALA A C 1
ATOM 880 O O . ALA A 1 113 ? 21.806 -47.212 11.917 1.00 25.12 113 ALA A O 1
ATOM 881 N N . ARG A 1 114 ? 21.599 -44.956 12.159 1.00 22.80 114 ARG A N 1
ATOM 882 C CA . ARG A 1 114 ? 20.525 -44.854 13.189 1.00 22.80 114 ARG A CA 1
ATOM 883 C C . ARG A 1 114 ? 20.899 -45.310 14.624 1.00 22.80 114 ARG A C 1
ATOM 885 O O . ARG A 1 114 ? 21.935 -45.945 14.784 1.00 22.80 114 ARG A O 1
ATOM 892 N N . PRO A 1 115 ? 20.069 -45.023 15.667 1.00 30.34 115 PRO A N 1
ATOM 893 C CA . PRO A 1 115 ? 18.774 -44.309 15.691 1.00 30.34 115 PRO A CA 1
ATOM 894 C C . PRO A 1 115 ? 18.663 -43.130 16.695 1.00 30.34 115 PRO A C 1
ATOM 896 O O . PRO A 1 115 ? 19.582 -42.797 17.432 1.00 30.34 115 PRO A O 1
ATOM 899 N N . THR A 1 116 ? 17.473 -42.520 16.727 1.00 26.94 116 THR A N 1
ATOM 900 C CA . THR A 1 116 ? 16.966 -41.548 17.717 1.00 26.94 116 THR A CA 1
ATOM 901 C C . THR A 1 116 ? 16.365 -42.203 18.973 1.00 26.94 116 THR A C 1
ATOM 903 O O . THR A 1 116 ? 15.588 -43.145 18.813 1.00 26.94 116 THR A O 1
ATOM 906 N N . THR A 1 117 ? 16.534 -41.605 20.164 1.00 23.77 117 THR A N 1
ATOM 907 C CA . THR A 1 117 ? 15.554 -41.677 21.285 1.00 23.77 117 THR A CA 1
ATOM 908 C C . THR A 1 117 ? 15.759 -40.561 22.329 1.00 23.77 117 THR A C 1
ATOM 910 O O . THR A 1 117 ? 16.699 -39.777 22.232 1.00 23.77 117 THR A O 1
ATOM 913 N N . SER A 1 118 ? 14.839 -40.440 23.298 1.00 22.98 118 SER A N 1
ATOM 914 C CA . SER A 1 118 ? 14.638 -39.257 24.154 1.00 22.98 118 SER A CA 1
ATOM 915 C C . SER A 1 118 ? 14.759 -39.503 25.671 1.00 22.98 118 SER A C 1
ATOM 917 O O . SER A 1 118 ? 14.337 -40.549 26.146 1.00 22.98 118 SER A O 1
ATOM 919 N N . GLN A 1 119 ? 15.164 -38.460 26.416 1.00 26.17 119 GLN A N 1
ATOM 920 C CA . GLN A 1 119 ? 14.962 -38.222 27.867 1.00 26.17 119 GLN A CA 1
ATOM 921 C C . GLN A 1 119 ? 15.366 -39.316 28.893 1.00 26.17 119 GLN A C 1
ATOM 923 O O . GLN A 1 119 ? 14.635 -40.285 29.084 1.00 26.17 119 GLN A O 1
ATOM 928 N N . LYS A 1 120 ? 16.343 -39.009 29.773 1.00 22.02 120 LYS A N 1
ATOM 929 C CA . LYS A 1 120 ? 16.066 -38.663 31.196 1.00 22.02 120 LYS A CA 1
ATOM 930 C C . LYS A 1 120 ? 17.301 -38.221 32.016 1.00 22.02 120 LYS A C 1
ATOM 932 O O . LYS A 1 120 ? 18.417 -38.666 31.805 1.00 22.02 120 LYS A O 1
ATOM 937 N N . SER A 1 121 ? 17.010 -37.336 32.971 1.00 21.61 121 SER A N 1
ATOM 938 C CA . SER A 1 121 ? 17.751 -36.847 34.155 1.00 21.61 121 SER A CA 1
ATOM 939 C C . SER A 1 121 ? 18.941 -37.638 34.744 1.00 21.61 121 SER A C 1
ATOM 941 O O . SER A 1 121 ? 18.801 -38.837 34.971 1.00 21.61 121 SER A O 1
ATOM 943 N N . ILE A 1 122 ? 19.952 -36.915 35.273 1.00 24.06 122 ILE A N 1
ATOM 944 C CA . ILE A 1 122 ? 20.247 -36.783 36.733 1.00 24.06 122 ILE A CA 1
ATOM 945 C C . ILE A 1 122 ? 21.257 -35.627 37.020 1.00 24.06 122 ILE A C 1
ATOM 947 O O . ILE A 1 122 ? 21.730 -34.973 36.096 1.00 24.06 122 ILE A O 1
ATOM 951 N N . LYS A 1 123 ? 21.439 -35.269 38.303 1.00 22.03 123 LYS A N 1
ATOM 952 C CA . LYS A 1 123 ? 21.903 -33.975 38.868 1.00 22.03 123 LYS A CA 1
ATOM 953 C C . LYS A 1 123 ? 23.436 -33.777 39.004 1.00 22.03 123 LYS A C 1
ATOM 955 O O . LYS A 1 123 ? 24.125 -34.737 39.321 1.00 22.03 123 LYS A O 1
ATOM 960 N N . THR A 1 124 ? 23.861 -32.495 39.059 1.00 23.44 124 THR A N 1
ATOM 961 C CA . THR A 1 124 ? 25.036 -31.912 39.799 1.00 23.44 124 THR A CA 1
ATOM 962 C C . THR A 1 124 ? 26.458 -32.380 39.415 1.00 23.44 124 THR A C 1
ATOM 964 O O . THR A 1 124 ? 26.663 -33.540 39.106 1.00 23.44 124 THR A O 1
ATOM 967 N N . VAL A 1 125 ? 27.502 -31.531 39.373 1.00 24.34 125 VAL A N 1
ATOM 968 C CA . VAL A 1 125 ? 28.160 -30.781 40.485 1.00 24.34 125 VAL A CA 1
ATOM 969 C C . VAL A 1 125 ? 28.673 -29.379 40.042 1.00 24.34 125 VAL A C 1
ATOM 971 O O . VAL A 1 125 ? 28.588 -29.016 38.875 1.00 24.34 125 VAL A O 1
ATOM 974 N N . ALA A 1 126 ? 29.111 -28.545 40.997 1.00 23.61 126 ALA A N 1
ATOM 975 C CA . ALA A 1 126 ? 29.236 -27.082 40.914 1.00 23.61 126 ALA A CA 1
ATOM 976 C C . ALA A 1 126 ? 30.589 -26.474 40.448 1.00 23.61 126 ALA A C 1
ATOM 978 O O . ALA A 1 126 ? 31.647 -27.070 40.605 1.00 23.61 126 ALA A O 1
ATOM 979 N N . ASN A 1 127 ? 30.509 -25.194 40.039 1.00 25.44 127 ASN A N 1
ATOM 980 C CA . ASN A 1 127 ? 31.473 -24.083 40.211 1.00 25.44 127 ASN A CA 1
ATOM 981 C C . ASN A 1 127 ? 32.975 -24.248 39.869 1.00 25.44 127 ASN A C 1
ATOM 983 O O . ASN A 1 127 ? 33.726 -24.832 40.647 1.00 25.44 127 ASN A O 1
ATOM 987 N N . LYS A 1 128 ? 33.468 -23.393 38.947 1.00 23.34 128 LYS A N 1
ATOM 988 C CA . LYS A 1 128 ? 34.208 -22.150 39.316 1.00 23.34 128 LYS A CA 1
ATOM 989 C C . LYS A 1 128 ? 34.468 -21.188 38.133 1.00 23.34 128 LYS A C 1
ATOM 991 O O . LYS A 1 128 ? 34.601 -21.604 36.991 1.00 23.34 128 LYS A O 1
ATOM 996 N N . ARG A 1 129 ? 34.572 -19.889 38.453 1.00 21.75 129 ARG A N 1
ATOM 997 C CA . ARG A 1 129 ? 35.122 -18.772 37.635 1.00 21.75 129 ARG A CA 1
ATOM 998 C C . ARG A 1 129 ? 36.587 -18.537 38.085 1.00 21.75 129 ARG A C 1
ATOM 1000 O O . ARG A 1 129 ? 36.858 -18.868 39.243 1.00 21.75 129 ARG A O 1
ATOM 1007 N N . PRO A 1 130 ? 37.512 -17.976 37.270 1.00 30.64 130 PRO A N 1
ATOM 1008 C CA . PRO A 1 130 ? 37.594 -16.508 37.058 1.00 30.64 130 PRO A CA 1
ATOM 1009 C C . PRO A 1 130 ? 38.041 -16.081 35.620 1.00 30.64 130 PRO A C 1
ATOM 1011 O O . PRO A 1 130 ? 38.632 -16.867 34.899 1.00 30.64 130 PRO A O 1
ATOM 1014 N N . LYS A 1 131 ? 37.541 -14.963 35.060 1.00 23.42 131 LYS A N 1
ATOM 1015 C CA . LYS A 1 131 ? 38.128 -13.590 34.931 1.00 23.42 131 LYS A CA 1
ATOM 1016 C C . LYS A 1 131 ? 39.394 -13.408 34.047 1.00 23.42 131 LYS A C 1
ATOM 1018 O O . LYS A 1 131 ? 40.441 -13.920 34.413 1.00 23.42 131 LYS A O 1
ATOM 1023 N N . THR A 1 132 ? 39.295 -12.446 33.102 1.00 23.92 132 THR A N 1
ATOM 1024 C CA . THR A 1 132 ? 40.350 -11.507 32.593 1.00 23.92 132 THR A CA 1
ATOM 1025 C C . THR A 1 132 ? 41.581 -12.112 31.870 1.00 23.92 132 THR A C 1
ATOM 1027 O O . THR A 1 132 ? 41.832 -13.296 32.013 1.00 23.92 132 THR A O 1
ATOM 1030 N N . SER A 1 133 ? 42.365 -11.395 31.045 1.00 24.08 133 SER A N 1
ATOM 1031 C CA . SER A 1 133 ? 42.502 -9.939 30.787 1.00 24.08 133 SER A CA 1
ATOM 1032 C C . SER A 1 133 ? 42.774 -9.587 29.301 1.00 24.08 133 SER A C 1
ATOM 1034 O O . SER A 1 133 ? 42.711 -10.442 28.427 1.00 24.08 133 SER A O 1
ATOM 1036 N N . GLN A 1 134 ? 43.033 -8.299 29.050 1.00 24.41 134 GLN A N 1
ATOM 1037 C CA . GLN A 1 134 ? 43.172 -7.604 27.764 1.00 24.41 134 GLN A CA 1
ATOM 1038 C C . GLN A 1 134 ? 44.439 -7.909 26.922 1.00 24.41 134 GLN A C 1
ATOM 1040 O O . GLN A 1 134 ? 45.456 -8.334 27.461 1.00 24.41 134 GLN A O 1
ATOM 1045 N N . ASP A 1 135 ? 44.363 -7.452 25.661 1.00 23.78 135 ASP A N 1
ATOM 1046 C CA . ASP A 1 135 ? 45.353 -6.621 24.932 1.00 23.78 135 ASP A CA 1
ATOM 1047 C C . ASP A 1 135 ? 46.491 -7.199 24.054 1.00 23.78 135 ASP A C 1
ATOM 1049 O O . ASP A 1 135 ? 47.128 -8.211 24.330 1.00 23.78 135 ASP A O 1
ATOM 1053 N N . SER A 1 136 ? 46.806 -6.378 23.037 1.00 24.28 136 SER A N 1
ATOM 1054 C CA . SER A 1 136 ? 48.071 -6.225 22.282 1.00 24.28 136 SER A CA 1
ATOM 1055 C C . SER A 1 136 ? 48.521 -7.251 21.212 1.00 24.28 136 SER A C 1
ATOM 1057 O O . SER A 1 136 ? 49.110 -8.293 21.480 1.00 24.28 136 SER A O 1
ATOM 1059 N N . THR A 1 137 ? 48.394 -6.823 19.948 1.00 26.14 137 THR A N 1
ATOM 1060 C CA . THR A 1 137 ? 49.352 -7.049 18.835 1.00 26.14 137 THR A CA 1
ATOM 1061 C C . THR A 1 137 ? 50.762 -6.537 19.201 1.00 26.14 137 THR A C 1
ATOM 1063 O O . THR A 1 137 ? 50.818 -5.535 19.919 1.00 26.14 137 THR A O 1
ATOM 1066 N N . PRO A 1 138 ? 51.890 -7.112 18.700 1.00 30.62 138 PRO A N 1
ATOM 1067 C CA . PRO A 1 138 ? 52.248 -7.041 17.265 1.00 30.62 138 PRO A CA 1
ATOM 1068 C C . PRO A 1 138 ? 53.049 -8.236 16.673 1.00 30.62 138 PRO A C 1
ATOM 1070 O O . PRO A 1 138 ? 53.414 -9.180 17.366 1.00 30.62 138 PRO A O 1
ATOM 1073 N N . GLY A 1 139 ? 53.350 -8.170 15.367 1.00 22.33 139 GLY A N 1
ATOM 1074 C CA . GLY A 1 139 ? 54.464 -8.898 14.715 1.00 22.33 139 GLY A CA 1
ATOM 1075 C C . GLY A 1 139 ? 55.623 -7.934 14.377 1.00 22.33 139 GLY A C 1
ATOM 1076 O O . GLY A 1 139 ? 55.697 -6.884 15.015 1.00 22.33 139 GLY A O 1
ATOM 1077 N N . PRO A 1 140 ? 56.460 -8.169 13.338 1.00 46.09 140 PRO A N 1
ATOM 1078 C CA . PRO A 1 140 ? 56.614 -9.376 12.508 1.00 46.09 140 PRO A CA 1
ATOM 1079 C C . PRO A 1 140 ? 58.092 -9.817 12.281 1.00 46.09 140 PRO A C 1
ATOM 1081 O O . PRO A 1 140 ? 59.019 -9.037 12.472 1.00 46.09 140 PRO A O 1
ATOM 1084 N N . ALA A 1 141 ? 58.310 -11.039 11.773 1.00 23.44 141 ALA A N 1
ATOM 1085 C CA . ALA A 1 141 ? 59.524 -11.487 11.055 1.00 23.44 141 ALA A CA 1
ATOM 1086 C C . ALA A 1 141 ? 59.290 -12.905 10.483 1.00 23.44 141 ALA A C 1
ATOM 1088 O O . ALA A 1 141 ? 58.491 -13.642 11.049 1.00 23.44 141 ALA A O 1
ATOM 1089 N N . GLU A 1 142 ? 60.000 -13.466 9.502 1.00 25.33 142 GLU A N 1
ATOM 1090 C CA . GLU A 1 142 ? 60.693 -13.067 8.258 1.00 25.33 142 GLU A CA 1
ATOM 1091 C C . GLU A 1 142 ? 61.356 -14.377 7.718 1.00 25.33 142 GLU A C 1
ATOM 1093 O O . GLU A 1 142 ? 61.461 -15.346 8.473 1.00 25.33 142 GLU A O 1
ATOM 1098 N N . LYS A 1 143 ? 61.877 -14.396 6.473 1.00 27.33 143 LYS A N 1
ATOM 1099 C CA . LYS A 1 143 ? 62.462 -15.540 5.701 1.00 27.33 143 LYS A CA 1
ATOM 1100 C C . LYS A 1 143 ? 61.439 -16.402 4.926 1.00 27.33 143 LYS A C 1
ATOM 1102 O O . LYS A 1 143 ? 60.590 -17.042 5.525 1.00 27.33 143 LYS A O 1
ATOM 1107 N N . GLY A 1 144 ? 61.505 -16.558 3.597 1.00 24.23 144 GLY A N 1
ATOM 1108 C CA . GLY A 1 144 ? 62.211 -15.771 2.570 1.00 24.23 144 GLY A CA 1
ATOM 1109 C C . GLY A 1 144 ? 63.115 -16.573 1.616 1.00 24.23 144 GLY A C 1
ATOM 1110 O O . GLY A 1 144 ? 64.132 -17.125 2.032 1.00 24.23 144 GLY A O 1
ATOM 1111 N N . ARG A 1 145 ? 62.810 -16.540 0.306 1.00 26.16 145 ARG A N 1
ATOM 1112 C CA . ARG A 1 145 ? 63.769 -16.795 -0.792 1.00 26.16 145 ARG A CA 1
ATOM 1113 C C . ARG A 1 145 ? 63.327 -16.082 -2.090 1.00 26.16 145 ARG A C 1
ATOM 1115 O O . ARG A 1 145 ? 62.141 -15.859 -2.294 1.00 26.16 145 ARG A O 1
ATOM 1122 N N . LYS A 1 146 ? 64.296 -15.670 -2.919 1.00 25.61 146 LYS A N 1
ATOM 1123 C CA . LYS A 1 146 ? 64.142 -14.915 -4.197 1.00 25.61 146 LYS A CA 1
ATOM 1124 C C . LYS A 1 146 ? 63.849 -15.913 -5.352 1.00 25.61 146 LYS A C 1
ATOM 1126 O O . LYS A 1 146 ? 64.156 -17.085 -5.163 1.00 25.61 146 LYS A O 1
ATOM 1131 N N . GLY A 1 147 ? 63.199 -15.596 -6.487 1.00 24.70 147 GLY A N 1
ATOM 1132 C CA . GLY A 1 147 ? 63.441 -14.528 -7.498 1.00 24.70 147 GLY A CA 1
ATOM 1133 C C . GLY A 1 147 ? 64.400 -15.066 -8.590 1.00 24.70 147 GLY A C 1
ATOM 1134 O O . GLY A 1 147 ? 65.301 -15.806 -8.214 1.00 24.70 147 GLY A O 1
ATOM 1135 N N . LYS A 1 148 ? 64.335 -14.822 -9.916 1.00 25.42 148 LYS A N 1
ATOM 1136 C CA . LYS A 1 148 ? 63.685 -13.877 -10.882 1.00 25.42 148 LYS A CA 1
ATOM 1137 C C . LYS A 1 148 ? 63.296 -14.685 -12.166 1.00 25.42 148 LYS A C 1
ATOM 1139 O O . LYS A 1 148 ? 63.778 -15.804 -12.269 1.00 25.42 148 LYS A O 1
ATOM 1144 N N . ALA A 1 149 ? 62.448 -14.330 -13.149 1.00 25.06 149 ALA A N 1
ATOM 1145 C CA . ALA A 1 149 ? 61.936 -13.097 -13.801 1.00 25.06 149 ALA A CA 1
ATOM 1146 C C . ALA A 1 149 ? 62.644 -12.684 -15.133 1.00 25.06 149 ALA A C 1
ATOM 1148 O O . ALA A 1 149 ? 63.816 -12.317 -15.101 1.00 25.06 149 ALA A O 1
ATOM 1149 N N . GLY A 1 150 ? 61.884 -12.663 -16.254 1.00 23.44 150 GLY A N 1
ATOM 1150 C CA . GLY A 1 150 ? 62.246 -12.192 -17.624 1.00 23.44 150 GLY A CA 1
ATOM 1151 C C . GLY A 1 150 ? 62.687 -13.292 -18.629 1.00 23.44 150 GLY A C 1
ATOM 1152 O O . GLY A 1 150 ? 63.285 -14.265 -18.191 1.00 23.44 150 GLY A O 1
ATOM 1153 N N . GLY A 1 151 ? 62.445 -13.220 -19.957 1.00 23.20 151 GLY A N 1
ATOM 1154 C CA . GLY A 1 151 ? 61.504 -12.369 -20.723 1.00 23.20 151 GLY A CA 1
ATOM 1155 C C . GLY A 1 151 ? 61.792 -12.185 -22.246 1.00 23.20 151 GLY A C 1
ATOM 1156 O O . GLY A 1 151 ? 62.839 -11.648 -22.576 1.00 23.20 151 GLY A O 1
ATOM 1157 N N . LYS A 1 152 ? 60.787 -12.471 -23.109 1.00 23.50 152 LYS A N 1
ATOM 1158 C CA . LYS A 1 152 ? 60.580 -12.079 -24.545 1.00 23.50 152 LYS A CA 1
ATOM 1159 C C . LYS A 1 152 ? 61.509 -12.594 -25.687 1.00 23.50 152 LYS A C 1
ATOM 1161 O O . LYS A 1 152 ? 62.706 -12.737 -25.499 1.00 23.50 152 LYS A O 1
ATOM 1166 N N . ALA A 1 153 ? 60.892 -12.633 -26.890 1.00 24.50 153 ALA A N 1
ATOM 1167 C CA . ALA A 1 153 ? 61.437 -12.566 -28.272 1.00 24.50 153 ALA A CA 1
ATOM 1168 C C . ALA A 1 153 ? 62.023 -13.843 -28.934 1.00 24.50 153 ALA A C 1
ATOM 1170 O O . ALA A 1 153 ? 62.471 -14.720 -28.205 1.00 24.50 153 ALA A O 1
ATOM 1171 N N . VAL A 1 154 ? 62.161 -13.916 -30.278 1.00 24.80 154 VAL A N 1
ATOM 1172 C CA . VAL A 1 154 ? 61.168 -14.189 -31.380 1.00 24.80 154 VAL A CA 1
ATOM 1173 C C . VAL A 1 154 ? 61.893 -15.109 -32.422 1.00 24.80 154 VAL A C 1
ATOM 1175 O O . VAL A 1 154 ? 63.080 -15.360 -32.220 1.00 24.80 154 VAL A O 1
ATOM 1178 N N . ASP A 1 155 ? 61.219 -15.539 -33.506 1.00 22.95 155 ASP A N 1
ATOM 1179 C CA . ASP A 1 155 ? 61.764 -16.070 -34.789 1.00 22.95 155 ASP A CA 1
ATOM 1180 C C . ASP A 1 155 ? 62.382 -17.502 -34.756 1.00 22.95 155 ASP A C 1
ATOM 1182 O O . ASP A 1 155 ? 62.946 -17.898 -33.739 1.00 22.95 155 ASP A O 1
ATOM 1186 N N . GLU A 1 156 ? 62.379 -18.344 -35.808 1.00 24.16 156 GLU A N 1
ATOM 1187 C CA . GLU A 1 156 ? 61.425 -18.653 -36.914 1.00 24.16 156 GLU A CA 1
ATOM 1188 C C . GLU A 1 156 ? 61.816 -20.054 -37.515 1.00 24.16 156 GLU A C 1
ATOM 1190 O O . GLU A 1 156 ? 62.759 -20.657 -37.002 1.00 24.16 156 GLU A O 1
ATOM 1195 N N . GLU A 1 157 ? 61.138 -20.556 -38.568 1.00 23.59 157 GLU A N 1
ATOM 1196 C CA . GLU A 1 157 ? 61.431 -21.798 -39.362 1.00 23.59 157 GLU A CA 1
ATOM 1197 C C . GLU A 1 157 ? 61.295 -23.200 -38.668 1.00 23.59 157 GLU A C 1
ATOM 1199 O O . GLU A 1 157 ? 61.480 -23.327 -37.459 1.00 23.59 157 GLU A O 1
ATOM 1204 N N . ASP A 1 158 ? 61.079 -24.342 -39.360 1.00 24.66 158 ASP A N 1
ATOM 1205 C CA . ASP A 1 158 ? 60.028 -24.709 -40.349 1.00 24.66 158 ASP A CA 1
ATOM 1206 C C . ASP A 1 158 ? 59.903 -26.270 -40.522 1.00 24.66 158 ASP A C 1
ATOM 1208 O O . ASP A 1 158 ? 60.595 -27.021 -39.833 1.00 24.66 158 ASP A O 1
ATOM 1212 N N . GLU A 1 159 ? 59.054 -26.736 -41.458 1.00 25.59 159 GLU A N 1
ATOM 1213 C CA . GLU A 1 159 ? 58.908 -28.094 -42.071 1.00 25.59 159 GLU A CA 1
ATOM 1214 C C . GLU A 1 159 ? 58.221 -29.277 -41.308 1.00 25.59 159 GLU A C 1
ATOM 1216 O O . GLU A 1 159 ? 58.834 -30.066 -40.590 1.00 25.59 159 GLU A O 1
ATOM 1221 N N . ASP A 1 160 ? 56.928 -29.471 -41.624 1.00 24.92 160 ASP A N 1
ATOM 1222 C 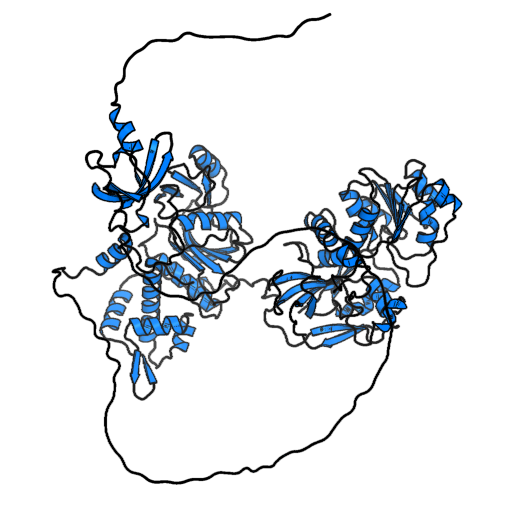CA . ASP A 1 160 ? 56.230 -30.705 -42.076 1.00 24.92 160 ASP A CA 1
ATOM 1223 C C . ASP A 1 160 ? 56.398 -32.106 -41.420 1.00 24.92 160 ASP A C 1
ATOM 1225 O O . ASP A 1 160 ? 57.430 -32.769 -41.563 1.00 24.92 160 ASP A O 1
ATOM 1229 N N . LYS A 1 161 ? 55.253 -32.698 -40.986 1.00 26.20 161 LYS A N 1
ATOM 1230 C CA . LYS A 1 161 ? 54.595 -33.809 -41.743 1.00 26.20 161 LYS A CA 1
ATOM 1231 C C . LYS A 1 161 ? 53.208 -34.310 -41.271 1.00 26.20 161 LYS A C 1
ATOM 1233 O O . LYS A 1 161 ? 53.034 -34.731 -40.135 1.00 26.20 161 LYS A O 1
ATOM 1238 N N . ASP A 1 162 ? 52.295 -34.373 -42.247 1.00 24.61 162 ASP A N 1
ATOM 1239 C CA . ASP A 1 162 ? 51.271 -35.396 -42.567 1.00 24.61 162 ASP A CA 1
ATOM 1240 C C . ASP A 1 162 ? 50.322 -36.064 -41.527 1.00 24.61 162 ASP A C 1
ATOM 1242 O O . ASP A 1 162 ? 50.708 -36.921 -40.735 1.00 24.61 162 ASP A O 1
ATOM 1246 N N . SER A 1 163 ? 49.021 -35.910 -41.844 1.00 24.80 163 SER A N 1
ATOM 1247 C CA . SER A 1 163 ? 47.945 -36.940 -41.915 1.00 24.80 163 SER A CA 1
ATOM 1248 C C . SER A 1 163 ? 47.034 -37.275 -40.708 1.00 24.80 163 SER A C 1
ATOM 1250 O O . SER A 1 163 ? 47.516 -37.604 -39.634 1.00 24.80 163 SER A O 1
ATOM 1252 N N . ASN A 1 164 ? 45.712 -37.302 -41.002 1.00 25.11 164 ASN A N 1
ATOM 1253 C CA . ASN A 1 164 ? 44.534 -37.884 -40.299 1.00 25.11 164 ASN A CA 1
ATOM 1254 C C . ASN A 1 164 ? 44.343 -37.519 -38.802 1.00 25.11 164 ASN A C 1
ATOM 1256 O O . ASN A 1 164 ? 45.293 -37.472 -38.039 1.00 25.11 164 ASN A O 1
ATOM 1260 N N . GLY A 1 165 ? 43.164 -37.288 -38.222 1.00 24.05 165 GLY A N 1
ATOM 1261 C CA . GLY A 1 165 ? 41.727 -37.474 -38.505 1.00 24.05 165 GLY A CA 1
ATOM 1262 C C . GLY A 1 165 ? 40.995 -37.043 -37.199 1.00 24.05 165 GLY A C 1
ATOM 1263 O O . GLY A 1 165 ? 41.663 -36.713 -36.220 1.00 24.05 165 GLY A O 1
ATOM 1264 N N . ASP A 1 166 ? 39.674 -36.939 -37.057 1.00 28.06 166 ASP A N 1
ATOM 1265 C CA . ASP A 1 166 ? 38.557 -37.506 -37.818 1.00 28.06 166 ASP A CA 1
ATOM 1266 C C . ASP A 1 166 ? 37.412 -36.485 -38.014 1.00 28.06 166 ASP A C 1
ATOM 1268 O O . ASP A 1 166 ? 37.385 -35.406 -37.418 1.00 28.06 166 ASP A O 1
ATOM 1272 N N . GLU A 1 167 ? 36.447 -36.860 -38.852 1.00 27.05 167 GLU A N 1
ATOM 1273 C CA . GLU A 1 167 ? 35.279 -36.076 -39.265 1.00 27.05 167 GLU A CA 1
ATOM 1274 C C . GLU A 1 167 ? 34.004 -36.505 -38.498 1.00 27.05 167 GLU A C 1
ATOM 1276 O O . GLU A 1 167 ? 33.886 -37.648 -38.054 1.00 27.05 167 GLU A O 1
ATOM 1281 N N . LEU A 1 168 ? 33.046 -35.589 -38.301 1.00 28.16 168 LEU A N 1
ATOM 1282 C CA . LEU A 1 168 ? 31.800 -35.851 -37.559 1.00 28.16 168 LEU A CA 1
ATOM 1283 C C . LEU A 1 168 ? 30.662 -36.250 -38.503 1.00 28.16 168 LEU A C 1
ATOM 1285 O O . LEU A 1 168 ? 29.908 -35.396 -38.969 1.00 28.16 168 LEU A O 1
ATOM 1289 N N . ASP A 1 169 ? 30.525 -37.552 -38.744 1.00 25.55 169 ASP A N 1
ATOM 1290 C CA . ASP A 1 169 ? 29.519 -38.090 -39.661 1.00 25.55 169 ASP A CA 1
ATOM 1291 C C . ASP A 1 169 ? 28.188 -38.431 -38.956 1.00 25.55 169 ASP A C 1
ATOM 1293 O O . ASP A 1 169 ? 28.159 -39.053 -37.887 1.00 25.55 169 ASP A O 1
ATOM 1297 N N . LEU A 1 170 ? 27.066 -38.033 -39.565 1.00 24.19 170 LEU A N 1
ATOM 1298 C CA . LEU A 1 170 ? 25.704 -38.364 -39.127 1.00 24.19 170 LEU A CA 1
ATOM 1299 C C . LEU A 1 170 ? 25.076 -39.315 -40.145 1.00 24.19 170 LEU A C 1
ATOM 1301 O O . LEU A 1 170 ? 24.724 -38.901 -41.247 1.00 24.19 170 LEU A O 1
ATOM 1305 N N . VAL A 1 171 ? 24.879 -40.576 -39.758 1.00 25.73 171 VAL A N 1
ATOM 1306 C CA . VAL A 1 171 ? 24.319 -41.602 -40.647 1.00 25.73 171 VAL A CA 1
ATOM 1307 C C . VAL A 1 171 ? 22.928 -42.019 -40.174 1.00 25.73 171 VAL A C 1
ATOM 1309 O O . VAL A 1 171 ? 22.780 -42.751 -39.193 1.00 25.73 171 VAL A O 1
ATOM 1312 N N . GLU A 1 172 ? 21.893 -41.586 -40.895 1.00 27.31 172 GLU A N 1
ATOM 1313 C CA . GLU A 1 172 ? 20.581 -42.232 -40.818 1.00 27.31 172 GLU A CA 1
ATOM 1314 C C . GLU A 1 172 ? 20.673 -43.652 -41.392 1.00 27.31 172 GLU A C 1
ATOM 1316 O O . GLU A 1 172 ? 21.268 -43.873 -42.447 1.00 27.31 172 GLU A O 1
ATOM 1321 N N . SER A 1 173 ? 20.028 -44.622 -40.741 1.00 25.61 173 SER A N 1
ATOM 1322 C CA . SER A 1 173 ? 19.715 -45.911 -41.365 1.00 25.61 173 SER A CA 1
ATOM 1323 C C . SER A 1 173 ? 18.206 -46.126 -41.342 1.00 25.61 173 SER A C 1
ATOM 1325 O O . SER A 1 173 ? 17.584 -46.242 -40.288 1.00 25.61 173 SER A O 1
ATOM 1327 N N . SER A 1 174 ? 17.616 -46.124 -42.534 1.00 27.39 174 SER A N 1
ATOM 1328 C CA . SER A 1 174 ? 16.200 -46.382 -42.768 1.00 27.39 174 SER A CA 1
ATOM 1329 C C . SER A 1 174 ? 15.942 -47.884 -42.913 1.00 27.39 174 SER A C 1
ATOM 1331 O O . SER A 1 174 ? 16.759 -48.611 -43.477 1.00 27.39 174 SER A O 1
ATOM 1333 N N . ASP A 1 175 ? 14.799 -48.355 -42.406 1.00 25.69 175 ASP A N 1
ATOM 1334 C CA . ASP A 1 175 ? 14.386 -49.760 -42.507 1.00 25.69 175 ASP A CA 1
ATOM 1335 C C . ASP A 1 175 ? 13.481 -49.947 -43.750 1.00 25.69 175 ASP A C 1
ATOM 1337 O O . ASP A 1 175 ? 12.361 -49.418 -43.784 1.00 25.69 175 ASP A O 1
ATOM 1341 N N . PRO A 1 176 ? 13.948 -50.612 -44.826 1.00 28.33 176 PRO A N 1
ATOM 1342 C CA . PRO A 1 176 ? 13.368 -50.470 -46.162 1.00 28.33 176 PRO A CA 1
ATOM 1343 C C . PRO A 1 176 ? 12.184 -51.420 -46.422 1.00 28.33 176 PRO A C 1
ATOM 1345 O O . PRO A 1 176 ? 12.176 -52.150 -47.414 1.00 28.33 176 PRO A O 1
ATOM 1348 N N . ASN A 1 177 ? 11.161 -51.423 -45.558 1.00 32.31 177 ASN A N 1
ATOM 1349 C CA . ASN A 1 177 ? 9.937 -52.197 -45.810 1.00 32.31 177 ASN A CA 1
ATOM 1350 C C . ASN A 1 177 ? 8.640 -51.594 -45.231 1.00 32.31 177 ASN A C 1
ATOM 1352 O O . ASN A 1 177 ? 7.969 -52.198 -44.393 1.00 32.31 177 ASN A O 1
ATOM 1356 N N . SER A 1 178 ? 8.223 -50.429 -45.737 1.00 28.53 178 SER A N 1
ATOM 1357 C CA . SER A 1 178 ? 6.807 -50.032 -45.688 1.00 28.53 178 SER A CA 1
ATOM 1358 C C . SER A 1 178 ? 6.375 -49.341 -46.986 1.00 28.53 178 SER A C 1
ATOM 1360 O O . SER A 1 178 ? 6.840 -48.261 -47.337 1.00 28.53 178 SER A O 1
ATOM 1362 N N . GLY A 1 179 ? 5.482 -49.991 -47.738 1.00 32.09 179 GLY A N 1
ATOM 1363 C CA . GLY A 1 179 ? 4.966 -49.502 -49.022 1.00 32.09 179 GLY A CA 1
ATOM 1364 C C . GLY A 1 179 ? 3.863 -48.452 -48.871 1.00 32.09 179 GLY A C 1
ATOM 1365 O O . GLY A 1 179 ? 2.759 -48.657 -49.371 1.00 32.09 179 GLY A O 1
ATOM 1366 N N . ALA A 1 180 ? 4.134 -47.357 -48.158 1.00 30.06 180 ALA A N 1
ATOM 1367 C CA . ALA A 1 180 ? 3.204 -46.239 -48.010 1.00 30.06 180 ALA A CA 1
ATOM 1368 C C . ALA A 1 180 ? 3.409 -45.200 -49.128 1.00 30.06 180 ALA A C 1
ATOM 1370 O O . ALA A 1 180 ? 4.525 -44.752 -49.380 1.00 30.06 180 ALA A O 1
ATOM 1371 N N . ALA A 1 181 ? 2.326 -44.806 -49.802 1.00 31.02 181 ALA A N 1
ATOM 1372 C CA . ALA A 1 181 ? 2.359 -43.736 -50.799 1.00 31.02 181 ALA A CA 1
ATOM 1373 C C . ALA A 1 181 ? 2.549 -42.354 -50.131 1.00 31.02 181 ALA A C 1
ATOM 1375 O O . ALA A 1 181 ? 2.094 -42.171 -48.998 1.00 31.02 181 ALA A O 1
ATOM 1376 N N . PRO A 1 182 ? 3.168 -41.367 -50.811 1.00 35.69 182 PRO A N 1
ATOM 1377 C CA . PRO A 1 182 ? 3.355 -40.028 -50.256 1.00 35.69 182 PRO A CA 1
ATOM 1378 C C . PRO A 1 182 ? 2.009 -39.356 -49.944 1.00 35.69 182 PRO A C 1
ATOM 1380 O O . PRO A 1 182 ? 1.153 -39.187 -50.814 1.00 35.69 182 PRO A O 1
ATOM 1383 N N . VAL A 1 183 ? 1.840 -38.983 -48.677 1.00 41.88 183 VAL A N 1
ATOM 1384 C CA . VAL A 1 183 ? 0.641 -38.353 -48.104 1.00 41.88 183 VAL A CA 1
ATOM 1385 C C . VAL A 1 183 ? 0.621 -36.855 -48.452 1.00 41.88 183 VAL A C 1
ATOM 1387 O O . VAL A 1 183 ? 1.673 -36.220 -48.491 1.00 41.88 183 VAL A O 1
ATOM 1390 N N . SER A 1 184 ? -0.550 -36.265 -48.730 1.00 44.06 184 SER A N 1
ATOM 1391 C CA . SER A 1 184 ? -0.623 -34.848 -49.139 1.00 44.06 184 SER A CA 1
ATOM 1392 C C . SER A 1 184 ? -0.325 -33.876 -47.988 1.00 44.06 184 SER A C 1
ATOM 1394 O O . SER A 1 184 ? -0.593 -34.175 -46.824 1.00 44.06 184 SER A O 1
ATOM 1396 N N . LYS A 1 185 ? 0.140 -32.661 -48.318 1.00 48.66 185 LYS A N 1
ATOM 1397 C CA . LYS A 1 185 ? 0.411 -31.568 -47.357 1.00 48.66 185 LYS A CA 1
ATOM 1398 C C . LYS A 1 185 ? -0.853 -31.211 -46.538 1.00 48.66 185 LYS A C 1
ATOM 1400 O O . LYS A 1 185 ? -0.747 -30.822 -45.380 1.00 48.66 185 LYS A O 1
ATOM 1405 N N . GLU A 1 186 ? -2.067 -31.393 -47.078 1.00 48.44 186 GLU A N 1
ATOM 1406 C CA . GLU A 1 186 ? -3.326 -31.284 -46.316 1.00 48.44 186 GLU A CA 1
ATOM 1407 C C . GLU A 1 186 ? -3.594 -32.480 -45.394 1.00 48.44 186 GLU A C 1
ATOM 1409 O O . GLU A 1 186 ? -4.060 -32.281 -44.271 1.00 48.44 186 GLU A O 1
ATOM 1414 N N . GLN A 1 187 ? -3.331 -33.706 -45.858 1.00 43.53 187 GLN A N 1
ATOM 1415 C CA . GLN A 1 187 ? -3.534 -34.933 -45.082 1.00 43.53 187 GLN A CA 1
ATOM 1416 C C . GLN A 1 187 ? -2.546 -35.028 -43.915 1.00 43.53 187 GLN A C 1
ATOM 1418 O O . GLN A 1 187 ? -2.950 -35.370 -42.811 1.00 43.53 187 GLN A O 1
ATOM 1423 N N . GLU A 1 188 ? -1.283 -34.653 -44.116 1.00 49.34 188 GLU A N 1
ATOM 1424 C CA . GLU A 1 188 ? -0.277 -34.523 -43.059 1.00 49.34 188 GLU A CA 1
ATOM 1425 C C . GLU A 1 188 ? -0.719 -33.502 -41.998 1.00 49.34 188 GLU A C 1
ATOM 1427 O O . GLU A 1 188 ? -0.684 -33.778 -40.800 1.00 49.34 188 GLU A O 1
ATOM 1432 N N . ILE A 1 189 ? -1.247 -32.353 -42.430 1.00 51.12 189 ILE A N 1
ATOM 1433 C CA . ILE A 1 189 ? -1.795 -31.324 -41.539 1.00 51.12 189 ILE A CA 1
ATOM 1434 C C . ILE A 1 189 ? -3.057 -31.799 -40.787 1.00 51.12 189 ILE A C 1
ATOM 1436 O O . ILE A 1 189 ? -3.282 -31.351 -39.659 1.00 51.12 189 ILE A O 1
ATOM 1440 N N . ASP A 1 190 ? -3.891 -32.679 -41.353 1.00 51.41 190 ASP A N 1
ATOM 1441 C CA . ASP A 1 190 ? -5.023 -33.277 -40.622 1.00 51.41 190 ASP A CA 1
ATOM 1442 C C . ASP A 1 190 ? -4.594 -34.446 -39.716 1.00 51.41 190 ASP A C 1
ATOM 1444 O O . ASP A 1 190 ? -5.113 -34.549 -38.606 1.00 51.41 190 ASP A O 1
ATOM 1448 N N . ASN A 1 191 ? -3.567 -35.213 -40.094 1.00 51.44 191 ASN A N 1
ATOM 1449 C CA . ASN A 1 191 ? -2.939 -36.248 -39.265 1.00 51.44 191 ASN A CA 1
ATOM 1450 C C . ASN A 1 191 ? -2.222 -35.655 -38.044 1.00 51.44 191 ASN A C 1
ATOM 1452 O O . ASN A 1 191 ? -2.395 -36.144 -36.932 1.00 51.44 191 ASN A O 1
ATOM 1456 N N . LEU A 1 192 ? -1.494 -34.543 -38.192 1.00 47.50 192 LEU A N 1
ATOM 1457 C CA . LEU A 1 192 ? -0.912 -33.815 -37.054 1.00 47.50 192 LEU A CA 1
ATOM 1458 C C . LEU A 1 192 ? -1.995 -33.287 -36.100 1.00 47.50 192 LEU A C 1
ATOM 1460 O O . LEU A 1 192 ? -1.775 -33.205 -34.892 1.00 47.50 192 LEU A O 1
ATOM 1464 N N . ARG A 1 193 ? -3.204 -32.994 -36.603 1.00 49.41 193 ARG A N 1
ATOM 1465 C CA . ARG A 1 193 ? -4.358 -32.689 -35.744 1.00 49.41 193 ARG A CA 1
ATOM 1466 C C . ARG A 1 193 ? -4.874 -33.958 -35.049 1.00 49.41 193 ARG A C 1
ATOM 1468 O O . ARG A 1 193 ? -5.081 -33.923 -33.839 1.00 49.41 193 ARG A O 1
ATOM 1475 N N . THR A 1 194 ? -5.125 -35.056 -35.764 1.00 42.00 194 THR A N 1
ATOM 1476 C CA . THR A 1 194 ? -5.748 -36.278 -35.208 1.00 42.00 194 THR A CA 1
ATOM 1477 C C . THR A 1 194 ? -4.815 -37.184 -34.400 1.00 42.00 194 THR A C 1
ATOM 1479 O O . THR A 1 194 ? -5.337 -37.935 -33.580 1.00 42.00 194 THR A O 1
ATOM 1482 N N . GLY A 1 195 ? -3.490 -37.077 -34.562 1.00 40.19 195 GLY A N 1
ATOM 1483 C CA . GLY A 1 195 ? -2.463 -37.865 -33.858 1.00 40.19 195 GLY A CA 1
ATOM 1484 C C . GLY A 1 195 ? -1.817 -37.162 -32.653 1.00 40.19 195 GLY A C 1
ATOM 1485 O O . GLY A 1 195 ? -1.751 -37.744 -31.573 1.00 40.19 195 GLY A O 1
ATOM 1486 N N . GLY A 1 196 ? -1.462 -35.876 -32.773 1.00 37.28 196 GLY A N 1
ATOM 1487 C CA . GLY A 1 196 ? -0.893 -35.083 -31.669 1.00 37.28 196 GLY A CA 1
ATOM 1488 C C . GLY A 1 196 ? 0.613 -35.264 -31.428 1.00 37.28 196 GLY A C 1
ATOM 1489 O O . GLY A 1 196 ? 1.291 -36.014 -32.126 1.00 37.28 196 GLY A O 1
ATOM 1490 N N . SER A 1 197 ? 1.141 -34.509 -30.459 1.00 37.94 197 SER A N 1
ATOM 1491 C CA . SER A 1 197 ? 2.583 -34.256 -30.330 1.00 37.94 197 SER A CA 1
ATOM 1492 C C . SER A 1 197 ? 3.417 -35.387 -29.714 1.00 37.94 197 SER A C 1
ATOM 1494 O O . SER A 1 197 ? 3.010 -36.055 -28.761 1.00 37.94 197 SER A O 1
ATOM 1496 N N . MET A 1 198 ? 4.659 -35.507 -30.195 1.00 33.78 198 MET A N 1
ATOM 1497 C CA . MET A 1 198 ? 5.711 -36.375 -29.641 1.00 33.78 198 MET A CA 1
ATOM 1498 C C . MET A 1 198 ? 6.456 -35.753 -28.443 1.00 33.78 198 MET A C 1
ATOM 1500 O O . MET A 1 198 ? 7.081 -36.480 -27.671 1.00 33.78 198 MET A O 1
ATOM 1504 N N . THR A 1 199 ? 6.407 -34.430 -28.245 1.00 34.88 199 THR A N 1
ATOM 1505 C CA . THR A 1 199 ? 7.135 -33.755 -27.153 1.00 34.88 199 THR A CA 1
ATOM 1506 C C . THR A 1 199 ? 6.377 -33.828 -25.827 1.00 34.88 199 THR A C 1
ATOM 1508 O O . THR A 1 199 ? 5.660 -32.902 -25.449 1.00 34.88 199 THR A O 1
ATOM 1511 N N . GLN A 1 200 ? 6.538 -34.935 -25.100 1.00 35.25 200 GLN A N 1
ATOM 1512 C CA . GLN A 1 200 ? 5.929 -35.131 -23.780 1.00 35.25 200 GLN A CA 1
ATOM 1513 C C . GLN A 1 200 ? 6.801 -34.558 -22.653 1.00 35.25 200 GLN A C 1
ATOM 1515 O O . GLN A 1 200 ? 7.930 -34.999 -22.447 1.00 35.25 200 GLN A O 1
ATOM 1520 N N . ASN A 1 201 ? 6.249 -33.637 -21.856 1.00 30.52 201 ASN A N 1
ATOM 1521 C CA . ASN A 1 201 ? 6.798 -33.313 -20.538 1.00 30.52 201 ASN A CA 1
ATOM 1522 C C . ASN A 1 201 ? 6.199 -34.278 -19.498 1.00 30.52 201 ASN A C 1
ATOM 1524 O O . ASN A 1 201 ? 4.982 -34.398 -19.379 1.00 30.52 201 ASN A O 1
ATOM 1528 N N . ILE A 1 202 ? 7.056 -34.976 -18.751 1.00 34.88 202 ILE A N 1
ATOM 1529 C CA . ILE A 1 202 ? 6.706 -36.161 -17.944 1.00 34.88 202 ILE A CA 1
ATOM 1530 C C . ILE A 1 202 ? 5.807 -35.833 -16.729 1.00 34.88 202 ILE A C 1
ATOM 1532 O O . ILE A 1 202 ? 5.213 -36.733 -16.136 1.00 34.88 202 ILE A O 1
ATOM 1536 N N . HIS A 1 203 ? 5.679 -34.557 -16.349 1.00 35.81 203 HIS A N 1
ATOM 1537 C CA . HIS A 1 203 ? 5.108 -34.160 -15.056 1.00 35.81 203 HIS A CA 1
ATOM 1538 C C . HIS A 1 203 ? 3.628 -33.737 -15.035 1.00 35.81 203 HIS A C 1
ATOM 1540 O O . HIS A 1 203 ? 3.068 -33.657 -13.940 1.00 35.81 203 HIS A O 1
ATOM 1546 N N . GLU A 1 204 ? 2.959 -33.533 -16.175 1.00 41.22 204 GLU A N 1
ATOM 1547 C CA . GLU A 1 204 ? 1.501 -33.313 -16.194 1.00 41.22 204 GLU A CA 1
ATOM 1548 C C . GLU A 1 204 ? 0.744 -34.560 -16.667 1.00 41.22 204 GLU A C 1
ATOM 1550 O O . GLU A 1 204 ? 0.640 -34.860 -17.856 1.00 41.22 204 GLU A O 1
ATOM 1555 N N . VAL A 1 205 ? 0.144 -35.277 -15.711 1.00 39.81 205 VAL A N 1
ATOM 1556 C CA . VAL A 1 205 ? -0.894 -36.271 -16.010 1.00 39.81 205 VAL A CA 1
ATOM 1557 C C . VAL A 1 205 ? -2.102 -35.528 -16.582 1.00 39.81 205 VAL A C 1
ATOM 1559 O O . VAL A 1 205 ? -2.745 -34.752 -15.870 1.00 39.81 205 VAL A O 1
ATOM 1562 N N . SER A 1 206 ? -2.411 -35.783 -17.856 1.00 48.91 206 SER A N 1
ATOM 1563 C CA . SER A 1 206 ? -3.553 -35.207 -18.575 1.00 48.91 206 SER A CA 1
ATOM 1564 C C . SER A 1 206 ? -4.844 -35.420 -17.783 1.00 48.91 206 SER A C 1
ATOM 1566 O O . SER A 1 206 ? -5.341 -36.545 -17.669 1.00 48.91 206 SER A O 1
ATOM 1568 N N . ARG A 1 207 ? -5.365 -34.340 -17.189 1.00 60.81 207 ARG A N 1
ATOM 1569 C CA . ARG A 1 207 ? -6.550 -34.401 -16.327 1.00 60.81 207 ARG A CA 1
ATOM 1570 C C . ARG A 1 207 ? -7.774 -34.759 -17.162 1.00 60.81 207 ARG A C 1
ATOM 1572 O O . ARG A 1 207 ? -7.976 -34.222 -18.246 1.00 60.81 207 ARG A O 1
ATOM 1579 N N . VAL A 1 208 ? -8.590 -35.653 -16.617 1.00 65.38 208 VAL A N 1
ATOM 1580 C CA . VAL A 1 208 ? -9.808 -36.172 -17.246 1.00 65.38 208 VAL A CA 1
ATOM 1581 C C . VAL A 1 208 ? -10.754 -35.025 -17.608 1.00 65.38 208 VAL A C 1
ATOM 1583 O O . VAL A 1 208 ? -11.127 -34.240 -16.735 1.00 65.38 208 VAL A O 1
ATOM 1586 N N . LYS A 1 209 ? -11.152 -34.937 -18.883 1.00 74.06 209 LYS A N 1
ATOM 1587 C CA . LYS A 1 209 ? -12.148 -33.975 -19.380 1.00 74.06 209 LYS A CA 1
ATOM 1588 C C . LYS A 1 209 ? -13.442 -34.068 -18.561 1.00 74.06 209 LYS A C 1
ATOM 1590 O O . LYS A 1 209 ? -13.908 -35.154 -18.236 1.00 74.06 209 LYS A O 1
ATOM 1595 N N . ASN A 1 210 ? -14.018 -32.924 -18.202 1.00 76.62 210 ASN A N 1
ATOM 1596 C CA . ASN A 1 210 ? -15.005 -32.816 -17.119 1.00 76.62 210 ASN A CA 1
ATOM 1597 C C . ASN A 1 210 ? -16.379 -32.250 -17.533 1.00 76.62 210 ASN A C 1
ATOM 1599 O O . ASN A 1 210 ? -17.219 -31.985 -16.679 1.00 76.62 210 ASN A O 1
ATOM 1603 N N . PHE A 1 211 ? -16.589 -32.031 -18.827 1.00 80.44 211 PHE A N 1
ATOM 1604 C CA . PHE A 1 211 ? -17.855 -31.694 -19.488 1.00 80.44 211 PHE A CA 1
ATOM 1605 C C . PHE A 1 211 ? -17.617 -31.870 -20.993 1.00 80.44 211 PHE A C 1
ATOM 1607 O O . PHE A 1 211 ? -16.477 -31.760 -21.457 1.00 80.44 211 PHE A O 1
ATOM 1614 N N . ASP A 1 212 ? -18.661 -32.156 -21.765 1.00 81.44 212 ASP A N 1
ATOM 1615 C CA . ASP A 1 212 ? -18.472 -32.616 -23.142 1.00 81.44 212 ASP A CA 1
ATOM 1616 C C . ASP A 1 212 ? -18.592 -31.488 -24.168 1.00 81.44 212 ASP A C 1
ATOM 1618 O O . ASP A 1 212 ? -17.777 -31.415 -25.095 1.00 81.44 212 ASP A O 1
ATOM 1622 N N . LYS A 1 213 ? -19.547 -30.570 -23.968 1.00 89.25 213 LYS A N 1
ATOM 1623 C CA . LYS A 1 213 ? -19.858 -29.473 -24.894 1.00 89.25 213 LYS A CA 1
ATOM 1624 C C . LYS A 1 213 ? -20.072 -28.129 -24.180 1.00 89.25 213 LYS A C 1
ATOM 1626 O O . LYS A 1 213 ? -20.487 -28.069 -23.023 1.00 89.25 213 LYS A O 1
ATOM 1631 N N . ILE A 1 214 ? -19.849 -27.036 -24.908 1.00 93.12 214 ILE A N 1
ATOM 1632 C CA . ILE A 1 214 ? -20.171 -25.656 -24.518 1.00 93.12 214 ILE A CA 1
ATOM 1633 C C . ILE A 1 214 ? -21.155 -25.068 -25.533 1.00 93.12 214 ILE A C 1
ATOM 1635 O O . ILE A 1 214 ? -20.876 -25.075 -26.729 1.00 93.12 214 ILE A O 1
ATOM 1639 N N . GLN A 1 215 ? -22.266 -24.499 -25.068 1.00 94.00 215 GLN A N 1
ATOM 1640 C CA . GLN A 1 215 ? -23.082 -23.569 -25.847 1.00 94.00 215 GLN A CA 1
ATOM 1641 C C . GLN A 1 215 ? -22.513 -22.158 -25.669 1.00 94.00 215 GLN A C 1
ATOM 1643 O O . GLN A 1 215 ? -22.499 -21.637 -24.552 1.00 94.00 215 GLN A O 1
ATOM 1648 N N . ILE A 1 216 ? -22.080 -21.525 -26.758 1.00 92.94 216 ILE A N 1
ATOM 1649 C CA . ILE A 1 216 ? -21.616 -20.134 -26.775 1.00 92.94 216 ILE A CA 1
ATOM 1650 C C . ILE A 1 216 ? -22.208 -19.395 -27.981 1.00 92.94 216 ILE A C 1
ATOM 1652 O O . ILE A 1 216 ? -22.011 -19.760 -29.143 1.00 92.94 216 ILE A O 1
ATOM 1656 N N . GLY A 1 217 ? -23.007 -18.370 -27.687 1.00 88.62 217 GLY A N 1
ATOM 1657 C CA . GLY A 1 217 ? -23.831 -17.684 -28.681 1.00 88.62 217 GLY A CA 1
ATOM 1658 C C . GLY A 1 217 ? -24.735 -18.655 -29.443 1.00 88.62 217 GLY A C 1
ATOM 1659 O O . GLY A 1 217 ? -25.501 -19.409 -28.836 1.00 88.62 217 GLY A O 1
ATOM 1660 N N . LYS A 1 218 ? -24.630 -18.654 -30.777 1.00 88.69 218 LYS A N 1
ATOM 1661 C CA . LYS A 1 218 ? -25.367 -19.560 -31.680 1.00 88.69 218 LYS A CA 1
ATOM 1662 C C . LYS A 1 218 ? -24.699 -20.922 -31.927 1.00 88.69 218 LYS A C 1
ATOM 1664 O O . LYS A 1 218 ? -25.235 -21.711 -32.698 1.00 88.69 218 LYS A O 1
ATOM 1669 N N . TYR A 1 219 ? -23.550 -21.202 -31.309 1.00 92.38 219 TYR A N 1
ATOM 1670 C CA . TYR A 1 219 ? -22.760 -22.409 -31.563 1.00 92.38 219 TYR A CA 1
ATOM 1671 C C . TYR A 1 219 ? -22.720 -23.340 -30.350 1.00 92.38 219 TYR A C 1
ATOM 1673 O O . TYR A 1 219 ? -22.586 -22.887 -29.214 1.00 92.38 219 TYR A O 1
ATOM 1681 N N . GLN A 1 220 ? -22.750 -24.644 -30.616 1.00 93.06 220 GLN A N 1
ATOM 1682 C CA . GLN A 1 220 ? -22.391 -25.684 -29.657 1.00 93.06 220 GLN A CA 1
ATOM 1683 C C . GLN A 1 220 ? -21.030 -26.256 -30.076 1.00 93.06 220 GLN A C 1
ATOM 1685 O O . GLN A 1 220 ? -20.877 -26.681 -31.220 1.00 93.06 220 GLN A O 1
ATOM 1690 N N . VAL A 1 221 ? -20.037 -26.230 -29.186 1.00 91.69 221 VAL A N 1
ATOM 1691 C CA . VAL A 1 221 ? -18.653 -26.650 -29.471 1.00 91.69 221 VAL A CA 1
ATOM 1692 C C . VAL A 1 221 ? -18.186 -27.721 -28.490 1.00 91.69 221 VAL A C 1
ATOM 1694 O O . VAL A 1 221 ? -18.481 -27.649 -27.299 1.00 91.69 221 VAL A O 1
ATOM 1697 N N . ASP A 1 222 ? -17.460 -28.717 -28.989 1.00 88.31 222 ASP A N 1
ATOM 1698 C CA . ASP A 1 222 ? -16.892 -29.798 -28.180 1.00 88.31 222 ASP A CA 1
ATOM 1699 C C . ASP A 1 222 ? -15.661 -29.323 -27.404 1.00 88.31 222 ASP A C 1
ATOM 1701 O O . ASP A 1 222 ? -14.762 -28.707 -27.979 1.00 88.31 222 ASP A O 1
ATOM 1705 N N . ALA A 1 223 ? -15.597 -29.632 -26.108 1.00 86.75 223 ALA A N 1
ATOM 1706 C CA . ALA A 1 223 ? -14.412 -29.377 -25.293 1.00 86.75 223 ALA A CA 1
ATOM 1707 C C . ALA A 1 223 ? -13.314 -30.409 -25.592 1.00 86.75 223 ALA A C 1
ATOM 1709 O O . ALA A 1 223 ? -13.609 -31.594 -25.771 1.00 86.75 223 ALA A O 1
ATOM 1710 N N . TRP A 1 224 ? -12.054 -29.971 -25.630 1.00 84.50 224 TRP A N 1
ATOM 1711 C CA . TRP A 1 224 ? -10.899 -30.810 -25.984 1.00 84.50 224 TRP A CA 1
ATOM 1712 C C . TRP A 1 224 ? -10.061 -31.214 -24.768 1.00 84.50 224 TRP A C 1
ATOM 1714 O O . TRP A 1 224 ? -9.478 -32.291 -24.766 1.00 84.50 224 TRP A O 1
ATOM 1724 N N . TYR A 1 225 ? -10.019 -30.370 -23.732 1.00 84.00 225 TYR A N 1
ATOM 1725 C CA . TYR A 1 225 ? -9.194 -30.576 -22.537 1.00 84.00 225 TYR A CA 1
ATOM 1726 C C . TYR A 1 225 ? -9.954 -30.215 -21.253 1.00 84.00 225 TYR A C 1
ATOM 1728 O O . TYR A 1 225 ? -10.934 -29.465 -21.275 1.00 84.00 225 TYR A O 1
ATOM 1736 N N . PHE A 1 226 ? -9.489 -30.734 -20.114 1.00 83.19 226 PHE A N 1
ATOM 1737 C CA . PHE A 1 226 ? -10.021 -30.399 -18.790 1.00 83.19 226 PHE A CA 1
ATOM 1738 C C . PHE A 1 226 ? -9.892 -28.902 -18.471 1.00 83.19 226 PHE A C 1
ATOM 1740 O O . PHE A 1 226 ? -8.798 -28.340 -18.550 1.00 83.19 226 PHE A O 1
ATOM 1747 N N . SER A 1 227 ? -10.981 -28.288 -17.992 1.00 84.38 227 SER A N 1
ATOM 1748 C CA . SER A 1 227 ? -10.978 -26.920 -17.455 1.00 84.38 227 SER A CA 1
ATOM 1749 C C . SER A 1 227 ? -11.661 -26.856 -16.077 1.00 84.38 227 SER A C 1
ATOM 1751 O O . SER A 1 227 ? -12.789 -27.337 -15.947 1.00 84.38 227 SER A O 1
ATOM 1753 N N . PRO A 1 228 ? -11.024 -26.285 -15.034 1.00 83.31 228 PRO A N 1
ATOM 1754 C CA . PRO A 1 228 ? -11.496 -26.318 -13.648 1.00 83.31 228 PRO A CA 1
ATOM 1755 C C . PRO A 1 228 ? -12.616 -25.296 -13.377 1.00 83.31 228 PRO A C 1
ATOM 1757 O O . PRO A 1 228 ? -12.428 -24.301 -12.677 1.00 83.31 228 PRO A O 1
ATOM 1760 N N . TRP A 1 229 ? -13.801 -25.560 -13.923 1.00 80.88 229 TRP A N 1
ATOM 1761 C CA . TRP A 1 229 ? -15.050 -24.924 -13.492 1.00 80.88 229 TRP A CA 1
ATOM 1762 C C . TRP A 1 229 ? -15.458 -25.391 -12.076 1.00 80.88 229 TRP A C 1
ATOM 1764 O O . TRP A 1 229 ? -14.964 -26.423 -11.612 1.00 80.88 229 TRP A O 1
ATOM 1774 N N . PRO A 1 230 ? -16.376 -24.678 -11.390 1.00 79.06 230 PRO A N 1
ATOM 1775 C CA . PRO A 1 230 ? -16.971 -25.134 -10.130 1.00 79.06 230 PRO A CA 1
ATOM 1776 C C . PRO A 1 230 ? -17.565 -26.549 -10.226 1.00 79.06 230 PRO A C 1
ATOM 1778 O O . PRO A 1 230 ? -18.144 -26.919 -11.250 1.00 79.06 230 PRO A O 1
ATOM 1781 N N . ILE A 1 231 ? -17.414 -27.345 -9.165 1.00 69.88 231 ILE A N 1
ATOM 1782 C CA . ILE A 1 231 ? -17.678 -28.797 -9.164 1.00 69.88 231 ILE A CA 1
ATOM 1783 C C . ILE A 1 231 ? -19.162 -29.154 -9.363 1.00 69.88 231 ILE A C 1
ATOM 1785 O O . ILE A 1 231 ? -19.500 -30.233 -9.842 1.00 69.88 231 ILE A O 1
ATOM 1789 N N . GLU A 1 232 ? -20.058 -28.212 -9.075 1.00 73.62 232 GLU A N 1
ATOM 1790 C CA . GLU A 1 232 ? -21.499 -28.293 -9.331 1.00 73.62 232 GLU A CA 1
ATOM 1791 C C . GLU A 1 232 ? -21.825 -28.258 -10.835 1.00 73.62 232 GLU A C 1
ATOM 1793 O O . GLU A 1 232 ? -22.935 -28.594 -11.249 1.00 73.62 232 GLU A O 1
ATOM 1798 N N . LEU A 1 233 ? -20.864 -27.821 -11.656 1.00 74.56 233 LEU A N 1
ATOM 1799 C CA . LEU A 1 233 ? -20.992 -27.705 -13.103 1.00 74.56 233 LEU A CA 1
ATOM 1800 C C . LEU A 1 233 ? -20.278 -28.831 -13.855 1.00 74.56 233 LEU A C 1
ATOM 1802 O O . LEU A 1 233 ? -20.741 -29.201 -14.934 1.00 74.56 233 LEU A O 1
ATOM 1806 N N . THR A 1 234 ? -19.237 -29.434 -13.269 1.00 67.75 234 THR A N 1
ATOM 1807 C CA . THR A 1 234 ? -18.431 -30.527 -13.856 1.00 67.75 234 THR A CA 1
ATOM 1808 C C . THR A 1 234 ? -19.143 -31.887 -13.918 1.00 67.75 234 THR A C 1
ATOM 1810 O O . THR A 1 234 ? -18.507 -32.927 -14.056 1.00 67.75 234 THR A O 1
ATOM 1813 N N . THR A 1 235 ? -20.464 -31.895 -13.764 1.00 66.88 235 THR A N 1
ATOM 1814 C CA . THR A 1 235 ? -21.342 -33.062 -13.910 1.00 66.88 235 THR A CA 1
ATOM 1815 C C . THR A 1 235 ? -22.267 -32.945 -15.126 1.00 66.88 235 THR A C 1
ATOM 1817 O O . THR A 1 235 ? -22.828 -33.951 -15.557 1.00 66.88 235 THR A O 1
ATOM 1820 N N . ASN A 1 236 ? -22.400 -31.757 -15.731 1.00 74.88 236 ASN A N 1
ATOM 1821 C CA . ASN A 1 236 ? -23.324 -31.494 -16.840 1.00 74.88 236 ASN A CA 1
ATOM 1822 C C . ASN A 1 236 ? -22.653 -31.755 -18.196 1.00 74.88 236 ASN A C 1
ATOM 1824 O O . ASN A 1 236 ? -21.501 -31.382 -18.404 1.00 74.88 236 ASN A O 1
ATOM 1828 N N . ASP A 1 237 ? -23.353 -32.397 -19.133 1.00 77.12 237 ASP A N 1
ATOM 1829 C CA . ASP A 1 237 ? -22.820 -32.688 -20.479 1.00 77.12 237 ASP A CA 1
ATOM 1830 C C . ASP A 1 237 ? -22.638 -31.417 -21.329 1.00 77.12 237 ASP A C 1
ATOM 1832 O O . ASP A 1 237 ? -21.775 -31.362 -22.208 1.00 77.12 237 ASP A O 1
ATOM 1836 N N . LEU A 1 238 ? -23.432 -30.382 -21.035 1.00 86.75 238 LEU A N 1
ATOM 1837 C CA . LEU A 1 238 ? -23.458 -29.099 -21.728 1.00 86.75 238 LEU A CA 1
ATOM 1838 C C . LEU A 1 238 ? -23.369 -27.932 -20.734 1.00 86.75 238 LEU A C 1
ATOM 1840 O O . LEU A 1 238 ? -24.228 -27.783 -19.866 1.00 86.75 238 LEU A O 1
ATOM 1844 N N . LEU A 1 239 ? -22.366 -27.069 -20.907 1.00 91.19 239 LEU A N 1
ATOM 1845 C CA . LEU A 1 239 ? -22.265 -25.783 -20.208 1.00 91.19 239 LEU A CA 1
ATOM 1846 C C . LEU A 1 239 ? -22.762 -24.641 -21.099 1.00 91.19 239 LEU A C 1
ATOM 1848 O O . LEU A 1 239 ? -22.402 -24.561 -22.270 1.00 91.19 239 LEU A O 1
ATOM 1852 N N . TYR A 1 240 ? -23.550 -23.722 -20.543 1.00 93.31 240 TYR A N 1
ATOM 1853 C CA . TYR A 1 240 ? -24.064 -22.550 -21.254 1.00 93.31 240 TYR A CA 1
ATOM 1854 C C . TYR A 1 240 ? -23.245 -21.314 -20.887 1.00 93.31 240 TYR A C 1
ATOM 1856 O O . TYR A 1 240 ? -23.206 -20.937 -19.716 1.00 93.31 240 TYR A O 1
ATOM 1864 N N . ILE A 1 241 ? -22.608 -20.666 -21.865 1.00 94.44 241 ILE A N 1
ATOM 1865 C CA . ILE A 1 241 ? -21.726 -19.511 -21.651 1.00 94.44 241 ILE A CA 1
ATOM 1866 C C . ILE A 1 241 ? -22.239 -18.297 -22.435 1.00 94.44 241 ILE A C 1
ATOM 1868 O O . ILE A 1 241 ? -22.489 -18.352 -23.640 1.00 94.44 241 ILE A O 1
ATOM 1872 N N . CYS A 1 242 ? -22.386 -17.170 -21.738 1.00 94.31 242 CYS A N 1
ATOM 1873 C CA . CYS A 1 242 ? -22.749 -15.892 -22.342 1.00 94.31 242 CYS A CA 1
ATOM 1874 C C . CYS A 1 242 ? -21.586 -15.343 -23.177 1.00 94.31 242 CYS A C 1
ATOM 1876 O O . CYS A 1 242 ? -20.517 -15.070 -22.639 1.00 94.31 242 CYS A O 1
ATOM 1878 N N . GLU A 1 243 ? -21.795 -15.154 -24.480 1.00 92.56 243 GLU A N 1
ATOM 1879 C CA . GLU A 1 243 ? -20.736 -14.774 -25.428 1.00 92.56 243 GLU A CA 1
ATOM 1880 C C . GLU A 1 243 ? -20.140 -13.375 -25.196 1.00 92.56 243 GLU A C 1
ATOM 1882 O O . GLU A 1 243 ? -19.012 -13.126 -25.608 1.00 92.56 243 GLU A O 1
ATOM 1887 N N . PHE A 1 244 ? -20.861 -12.486 -24.502 1.00 93.94 244 PHE A N 1
ATOM 1888 C CA . PHE A 1 244 ? -20.402 -11.123 -24.225 1.00 93.94 244 PHE A CA 1
ATOM 1889 C C . PHE A 1 244 ? -19.680 -10.977 -22.879 1.00 93.94 244 PHE A C 1
ATOM 1891 O O . PHE A 1 244 ? -18.685 -10.262 -22.793 1.00 93.94 244 PHE A O 1
ATOM 1898 N N . CYS A 1 245 ? -20.163 -11.628 -21.812 1.00 92.88 245 CYS A N 1
ATOM 1899 C CA . CYS A 1 245 ? -19.625 -11.463 -20.449 1.00 92.88 245 CYS A CA 1
ATOM 1900 C C . CYS A 1 245 ? -18.946 -12.713 -19.861 1.00 92.88 245 CYS A C 1
ATOM 1902 O O . CYS A 1 245 ? -18.494 -12.681 -18.716 1.00 92.88 245 CYS A O 1
ATOM 1904 N N . PHE A 1 246 ? -18.955 -13.828 -20.597 1.00 94.25 246 PHE A N 1
ATOM 1905 C CA . PHE A 1 246 ? -18.484 -15.156 -20.188 1.00 94.25 246 PHE A CA 1
ATOM 1906 C C . PHE A 1 246 ? -19.017 -15.659 -18.837 1.00 94.25 246 PHE A C 1
ATOM 1908 O O . PHE A 1 246 ? -18.415 -16.522 -18.206 1.00 94.25 246 PHE A O 1
ATOM 1915 N N . SER A 1 247 ? -20.173 -15.167 -18.379 1.00 92.56 247 SER A N 1
ATOM 1916 C CA . SER A 1 247 ? -20.909 -15.819 -17.287 1.00 92.56 247 SER A CA 1
ATOM 1917 C C . SER A 1 247 ? -21.422 -17.181 -17.755 1.00 92.56 247 SER A C 1
ATOM 1919 O O . SER A 1 247 ? -21.922 -17.301 -18.876 1.00 92.56 247 SER A O 1
ATOM 1921 N N . PHE A 1 248 ? -21.284 -18.192 -16.900 1.00 91.94 248 PHE A N 1
ATOM 1922 C CA . PHE A 1 248 ? -21.454 -19.605 -17.236 1.00 91.94 248 PHE A CA 1
ATOM 1923 C C . PHE A 1 248 ? -22.504 -20.281 -16.338 1.00 91.94 248 PHE A C 1
ATOM 1925 O O . PHE A 1 248 ? -22.644 -19.937 -15.164 1.00 91.94 248 PHE A O 1
ATOM 1932 N N . PHE A 1 249 ? -23.262 -21.231 -16.893 1.00 92.31 249 PHE A N 1
ATOM 1933 C CA . PHE A 1 249 ? -24.437 -21.831 -16.250 1.00 92.31 249 PHE A CA 1
ATOM 1934 C C . PHE A 1 249 ? -24.584 -23.316 -16.607 1.00 92.31 249 PHE A C 1
ATOM 1936 O O . PHE A 1 249 ? -24.355 -23.709 -17.749 1.00 92.31 249 PHE A O 1
ATOM 1943 N N . GLY A 1 250 ? -25.035 -24.128 -15.646 1.00 87.88 250 GLY A N 1
ATOM 1944 C CA . GLY A 1 250 ? -25.315 -25.559 -15.846 1.00 87.88 250 GLY A CA 1
ATOM 1945 C C . GLY A 1 250 ? -26.718 -25.865 -16.378 1.00 87.88 250 GLY A C 1
ATOM 1946 O O . GLY A 1 250 ? -27.035 -27.019 -16.631 1.00 87.88 250 GLY A O 1
ATOM 1947 N N . SER A 1 251 ? -27.586 -24.858 -16.541 1.00 88.94 251 SER A N 1
ATOM 1948 C CA . SER A 1 251 ? -28.932 -25.063 -17.085 1.00 88.94 251 SER A CA 1
ATOM 1949 C C . SER A 1 251 ? -29.399 -23.921 -17.983 1.00 88.94 251 SER A C 1
ATOM 1951 O O . SER A 1 251 ? -29.202 -22.738 -17.688 1.00 88.94 251 SER A O 1
ATOM 1953 N N . GLU A 1 252 ? -30.120 -24.282 -19.044 1.00 90.69 252 GLU A N 1
ATOM 1954 C CA . GLU A 1 252 ? -30.734 -23.344 -19.986 1.00 90.69 252 GLU A CA 1
ATOM 1955 C C . GLU A 1 252 ? -31.643 -22.324 -19.278 1.00 90.69 252 GLU A C 1
ATOM 1957 O O . GLU A 1 252 ? -31.591 -21.131 -19.561 1.00 90.69 252 GLU A O 1
ATOM 1962 N N . LYS A 1 253 ? -32.422 -22.755 -18.275 1.00 91.56 253 LYS A N 1
ATOM 1963 C CA . LYS A 1 253 ? -33.314 -21.869 -17.502 1.00 91.56 253 LYS A CA 1
ATOM 1964 C C . LYS A 1 253 ? -32.559 -20.778 -16.734 1.00 91.56 253 LYS A C 1
ATOM 1966 O O . LYS A 1 253 ? -33.092 -19.681 -16.566 1.00 91.56 253 LYS A O 1
ATOM 1971 N N . GLN A 1 254 ? -31.340 -21.046 -16.260 1.00 92.12 254 GLN A N 1
ATOM 1972 C CA . GLN A 1 254 ? -30.478 -20.016 -15.667 1.00 92.12 254 GLN A CA 1
ATOM 1973 C C . GLN A 1 254 ? -29.898 -19.108 -16.759 1.00 92.12 254 GLN A C 1
ATOM 1975 O O . GLN A 1 254 ? -29.976 -17.885 -16.636 1.00 92.12 254 GLN A O 1
ATOM 1980 N N . PHE A 1 255 ? -29.398 -19.698 -17.848 1.00 93.50 255 PHE A N 1
ATOM 1981 C CA . PHE A 1 255 ? -28.809 -18.972 -18.972 1.00 93.50 255 PHE A CA 1
ATOM 1982 C C . PHE A 1 255 ? -29.791 -17.992 -19.632 1.00 93.50 255 PHE A C 1
ATOM 1984 O O . PHE A 1 255 ? -29.466 -16.817 -19.780 1.00 93.50 255 PHE A O 1
ATOM 1991 N N . SER A 1 256 ? -31.024 -18.406 -19.929 1.00 92.38 256 SER A N 1
ATOM 1992 C CA . SER A 1 256 ? -32.064 -17.541 -20.507 1.00 92.38 256 SER A CA 1
ATOM 1993 C C . SER A 1 256 ? -32.435 -16.375 -19.583 1.00 92.38 256 SER A C 1
ATOM 1995 O O . SER A 1 256 ? -32.598 -15.243 -20.042 1.00 92.38 256 SER A O 1
ATOM 1997 N N . ARG A 1 257 ? -32.496 -16.608 -18.261 1.00 93.50 257 ARG A N 1
ATOM 1998 C CA . ARG A 1 257 ? -32.730 -15.550 -17.255 1.00 93.50 257 ARG A CA 1
ATOM 1999 C C . ARG A 1 257 ? -31.546 -14.590 -17.111 1.00 93.50 257 ARG A C 1
ATOM 2001 O O . ARG A 1 257 ? -31.760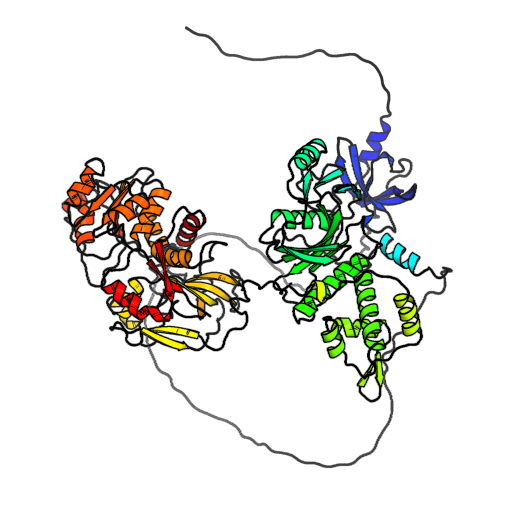 -13.448 -16.710 1.00 93.50 257 ARG A O 1
ATOM 2008 N N . HIS A 1 258 ? -30.328 -15.032 -17.425 1.00 94.31 258 HIS A N 1
ATOM 2009 C CA . HIS A 1 258 ? -29.160 -14.162 -17.540 1.00 94.31 258 HIS A CA 1
ATOM 2010 C C . HIS A 1 258 ? -29.166 -13.380 -18.861 1.00 94.31 258 HIS A C 1
ATOM 2012 O O . HIS A 1 258 ? -28.986 -12.167 -18.834 1.00 94.31 258 HIS A O 1
ATOM 2018 N N . LYS A 1 259 ? -29.432 -14.030 -20.003 1.00 90.50 259 LYS A N 1
ATOM 2019 C CA . LYS A 1 259 ? -29.475 -13.386 -21.327 1.00 90.50 259 LYS A CA 1
ATOM 2020 C C . LYS A 1 259 ? -30.499 -12.247 -21.373 1.00 90.50 259 LYS A C 1
ATOM 2022 O O . LYS A 1 259 ? -30.181 -11.179 -21.873 1.00 90.50 259 LYS A O 1
ATOM 2027 N N . ALA A 1 260 ? -31.663 -12.420 -20.744 1.00 90.56 260 ALA A N 1
ATOM 2028 C CA . ALA A 1 260 ? -32.684 -11.374 -20.592 1.00 90.56 260 ALA A CA 1
ATOM 2029 C C . ALA A 1 260 ? -32.308 -10.216 -19.631 1.00 90.56 260 ALA A C 1
ATOM 2031 O O . ALA A 1 260 ? -33.124 -9.326 -19.398 1.00 90.56 260 ALA A O 1
ATOM 2032 N N . LYS A 1 261 ? -31.113 -10.239 -19.025 1.00 92.75 261 LYS A N 1
ATOM 2033 C CA . LYS A 1 261 ? -30.605 -9.224 -18.081 1.00 92.75 261 LYS A CA 1
ATOM 2034 C C . LYS A 1 261 ? -29.187 -8.735 -18.391 1.00 92.75 261 LYS A C 1
ATOM 2036 O O . LYS A 1 261 ? -28.703 -7.836 -17.708 1.00 92.75 261 LYS A O 1
ATOM 2041 N N . CYS A 1 262 ? -28.494 -9.347 -19.348 1.00 90.88 262 CYS A N 1
ATOM 2042 C CA . CYS A 1 262 ? -27.128 -8.978 -19.681 1.00 90.88 262 CYS A CA 1
ATOM 2043 C C . CYS A 1 262 ? -27.149 -7.692 -20.511 1.00 90.88 262 CYS A C 1
ATOM 2045 O O . CYS A 1 262 ? -27.726 -7.668 -21.591 1.00 90.88 262 CYS A O 1
ATOM 2047 N N . THR A 1 263 ? -26.533 -6.629 -19.998 1.00 92.00 263 THR A N 1
ATOM 2048 C CA . THR A 1 263 ? -26.431 -5.319 -20.664 1.00 92.00 263 THR A CA 1
ATOM 2049 C C . THR A 1 263 ? -25.143 -5.158 -21.474 1.00 92.00 263 THR A C 1
ATOM 2051 O O . THR A 1 263 ? -24.881 -4.085 -22.013 1.00 92.00 263 THR A O 1
ATOM 2054 N N . LEU A 1 264 ? -24.305 -6.196 -21.524 1.00 92.62 264 LEU A N 1
ATOM 2055 C CA . LEU A 1 264 ? -23.006 -6.163 -22.182 1.00 92.62 264 LEU A CA 1
ATOM 2056 C C . LEU A 1 264 ? -23.127 -6.742 -23.594 1.00 92.62 264 LEU A C 1
ATOM 2058 O O . LEU A 1 264 ? -23.544 -7.885 -23.748 1.00 92.62 264 LEU A O 1
ATOM 2062 N N . HIS A 1 265 ? -22.722 -5.957 -24.594 1.00 93.00 265 HIS A N 1
ATOM 2063 C CA . HIS A 1 265 ? -22.765 -6.312 -26.023 1.00 93.00 265 HIS A CA 1
ATOM 2064 C C . HIS A 1 265 ? -21.378 -6.277 -26.693 1.00 93.00 265 HIS A C 1
ATOM 2066 O O . HIS A 1 265 ? -21.263 -6.428 -27.907 1.00 93.00 265 HIS A O 1
ATOM 2072 N N . HIS A 1 266 ? -20.314 -6.048 -25.919 1.00 93.75 266 HIS A N 1
ATOM 2073 C CA . HIS A 1 266 ? -18.926 -6.018 -26.382 1.00 93.75 266 HIS A CA 1
ATOM 2074 C C . HIS A 1 266 ? -17.964 -6.377 -25.238 1.00 93.75 266 HIS A C 1
ATOM 2076 O O . HIS A 1 266 ? -18.361 -6.307 -24.072 1.00 93.75 266 HIS A O 1
ATOM 2082 N N . PRO A 1 267 ? -16.698 -6.736 -25.515 1.00 95.44 267 PRO A N 1
ATOM 2083 C CA . PRO A 1 267 ? -15.712 -6.953 -24.461 1.00 95.44 267 PRO A CA 1
ATOM 2084 C C . PRO A 1 267 ? -15.497 -5.678 -23.616 1.00 95.44 267 PRO A C 1
ATOM 2086 O O . PRO A 1 267 ? -15.442 -4.582 -24.180 1.00 95.44 267 PRO A O 1
ATOM 2089 N N . PRO A 1 268 ? -15.361 -5.770 -22.279 1.00 91.50 268 PRO A N 1
ATOM 2090 C CA . PRO A 1 268 ? -15.455 -4.623 -21.367 1.00 91.50 268 PRO A CA 1
ATOM 2091 C C . PRO A 1 268 ? -14.134 -3.832 -21.231 1.00 91.50 268 PRO A C 1
ATOM 2093 O O . PRO A 1 268 ? -13.711 -3.474 -20.128 1.00 91.50 268 PRO A O 1
ATOM 2096 N N . GLY A 1 269 ? -13.465 -3.579 -22.356 1.00 90.75 269 GLY A N 1
ATOM 2097 C CA . GLY A 1 269 ? -12.220 -2.816 -22.462 1.00 90.75 269 GLY A CA 1
ATOM 2098 C C . GLY A 1 269 ? -12.288 -1.723 -23.530 1.00 90.75 269 GLY A C 1
ATOM 2099 O O . GLY A 1 269 ? -13.370 -1.354 -23.984 1.00 90.75 269 GLY A O 1
ATOM 2100 N N . ASN A 1 270 ? -11.127 -1.205 -23.927 1.00 91.56 270 ASN A N 1
ATOM 2101 C CA . ASN A 1 270 ? -11.013 -0.169 -24.954 1.00 91.56 270 ASN A CA 1
ATOM 2102 C C . ASN A 1 270 ? -11.029 -0.818 -26.344 1.00 91.56 270 ASN A C 1
ATOM 2104 O O . ASN A 1 270 ? -10.277 -1.761 -26.570 1.00 91.56 270 ASN A O 1
ATOM 2108 N N . GLU A 1 271 ? -11.806 -0.306 -27.299 1.00 94.38 271 GLU A N 1
ATOM 2109 C CA . GLU A 1 271 ? -11.609 -0.660 -28.711 1.00 94.38 271 GLU A CA 1
ATOM 2110 C C . GLU A 1 271 ? -10.375 0.090 -29.236 1.00 94.38 271 GLU A C 1
ATOM 2112 O O . GLU A 1 271 ? -10.350 1.319 -29.216 1.00 94.38 271 GLU A O 1
ATOM 2117 N N . ILE A 1 272 ? -9.340 -0.641 -29.660 1.00 93.56 272 ILE A N 1
ATOM 2118 C CA . ILE A 1 272 ? -8.033 -0.067 -30.043 1.00 93.56 272 ILE A CA 1
ATOM 2119 C C . ILE A 1 272 ? -7.752 -0.098 -31.549 1.00 93.56 272 ILE A C 1
ATOM 2121 O O . ILE A 1 272 ? -6.838 0.572 -32.019 1.00 93.56 272 ILE A O 1
ATOM 2125 N N . TYR A 1 273 ? -8.531 -0.876 -32.300 1.00 94.38 273 TYR A N 1
ATOM 2126 C CA . TYR A 1 273 ? -8.453 -0.987 -33.754 1.00 94.38 273 TYR A CA 1
ATOM 2127 C C . TYR A 1 273 ? -9.810 -1.431 -34.304 1.00 94.38 273 TYR A C 1
ATOM 2129 O O . TYR A 1 273 ? -10.478 -2.283 -33.707 1.00 94.38 273 TYR A O 1
ATOM 2137 N N . ARG A 1 274 ? -10.188 -0.888 -35.464 1.00 92.12 274 ARG A N 1
ATOM 2138 C CA . ARG A 1 274 ? -11.424 -1.211 -36.183 1.00 92.12 274 ARG A CA 1
ATOM 2139 C C . ARG A 1 274 ? -11.191 -1.155 -37.693 1.00 92.12 274 ARG A C 1
ATOM 2141 O O . ARG A 1 274 ? -10.872 -0.096 -38.221 1.00 92.12 274 ARG A O 1
ATOM 2148 N N . ASP A 1 275 ? -11.470 -2.256 -38.384 1.00 89.25 275 ASP A N 1
ATOM 2149 C CA . ASP A 1 275 ? -11.621 -2.310 -39.846 1.00 89.25 275 ASP A CA 1
ATOM 2150 C C . ASP A 1 275 ? -13.043 -2.782 -40.227 1.00 89.25 275 ASP A C 1
ATOM 2152 O O . ASP A 1 275 ? -13.825 -3.132 -39.333 1.00 89.25 275 ASP A O 1
ATOM 2156 N N . PRO A 1 276 ? -13.446 -2.798 -41.516 1.00 87.00 276 PRO A N 1
ATOM 2157 C CA . PRO A 1 276 ? -14.791 -3.217 -41.932 1.00 87.00 276 PRO A CA 1
ATOM 2158 C C . PRO A 1 276 ? -15.195 -4.646 -41.526 1.00 87.00 276 PRO A C 1
ATOM 2160 O O . PRO A 1 276 ? -16.387 -4.943 -41.478 1.00 87.00 276 PRO A O 1
ATOM 2163 N N . THR A 1 277 ? -14.240 -5.516 -41.187 1.00 86.81 277 THR A N 1
ATOM 2164 C CA . THR A 1 277 ? -14.451 -6.932 -40.847 1.00 86.81 277 THR A CA 1
ATOM 2165 C C . THR A 1 277 ? -14.311 -7.253 -39.357 1.00 86.81 277 THR A C 1
ATOM 2167 O O . THR A 1 277 ? -15.088 -8.069 -38.858 1.00 86.81 277 THR A O 1
ATOM 2170 N N . VAL A 1 278 ? -13.374 -6.621 -38.637 1.00 93.94 278 VAL A N 1
ATOM 2171 C CA . VAL A 1 278 ? -13.103 -6.901 -37.212 1.00 93.94 278 VAL A CA 1
ATOM 2172 C C . VAL A 1 278 ? -12.841 -5.652 -36.372 1.00 93.94 278 VAL A C 1
ATOM 2174 O O . VAL A 1 278 ? -12.497 -4.582 -36.878 1.00 93.94 278 VAL A O 1
ATOM 2177 N N . SER A 1 279 ? -13.020 -5.810 -35.062 1.00 95.12 279 SER A N 1
ATOM 2178 C CA . SER A 1 279 ? -12.583 -4.886 -34.012 1.00 95.12 279 SER A CA 1
ATOM 2179 C C . SER A 1 279 ? -11.677 -5.622 -33.030 1.00 95.12 279 SER A C 1
ATOM 2181 O O . SER A 1 279 ? -11.953 -6.777 -32.701 1.00 95.12 279 SER A O 1
ATOM 2183 N N . PHE A 1 280 ? -10.644 -4.958 -32.514 1.00 96.69 280 PHE A N 1
ATOM 2184 C CA . PHE A 1 280 ? -9.832 -5.468 -31.405 1.00 96.69 280 PHE A CA 1
ATOM 2185 C C . PHE A 1 280 ? -10.090 -4.656 -30.137 1.00 96.69 280 PHE A C 1
ATOM 2187 O O . PHE A 1 280 ? -9.987 -3.428 -30.145 1.00 96.69 280 PHE A O 1
ATOM 2194 N N . PHE A 1 281 ? -10.385 -5.358 -29.043 1.00 96.50 281 PHE A N 1
ATOM 2195 C CA . PHE A 1 281 ? -10.537 -4.777 -27.713 1.00 96.50 281 PHE A CA 1
ATOM 2196 C C . PHE A 1 281 ? -9.333 -5.106 -26.837 1.00 96.50 281 PHE A C 1
ATOM 2198 O O . PHE A 1 281 ? -8.997 -6.276 -26.669 1.00 96.50 281 PHE A O 1
ATOM 2205 N N . GLU A 1 282 ? -8.728 -4.084 -26.246 1.00 95.69 282 GLU A N 1
ATOM 2206 C CA . GLU A 1 282 ? -7.704 -4.196 -25.213 1.00 95.69 282 GLU A CA 1
ATOM 2207 C C . GLU A 1 282 ? -8.359 -4.181 -23.831 1.00 95.69 282 GLU A C 1
ATOM 2209 O O . GLU A 1 282 ? -9.114 -3.267 -23.482 1.00 95.69 282 GLU A O 1
ATOM 2214 N N . ILE A 1 283 ? -8.074 -5.209 -23.035 1.00 95.31 283 ILE A N 1
ATOM 2215 C CA . ILE A 1 283 ? -8.743 -5.454 -21.761 1.00 95.31 283 ILE A CA 1
ATOM 2216 C C . ILE A 1 283 ? -7.689 -5.740 -20.695 1.00 95.31 283 ILE A C 1
ATOM 2218 O O . ILE A 1 283 ? -6.982 -6.747 -20.738 1.00 95.31 283 ILE A O 1
ATOM 2222 N N . ASP A 1 284 ? -7.599 -4.853 -19.709 1.00 92.50 284 ASP A N 1
ATOM 2223 C CA . ASP A 1 284 ? -6.739 -5.035 -18.544 1.00 92.50 284 ASP A CA 1
ATOM 2224 C C . ASP A 1 284 ? -7.345 -6.081 -17.592 1.00 92.50 284 ASP A C 1
ATOM 2226 O O . ASP A 1 284 ? -8.405 -5.853 -16.998 1.00 92.50 284 ASP A O 1
ATOM 2230 N N . GLY A 1 285 ? -6.647 -7.207 -17.399 1.00 89.62 285 GLY A N 1
ATOM 2231 C CA . GLY A 1 285 ? -7.071 -8.271 -16.491 1.00 89.62 285 GLY A CA 1
ATOM 2232 C C . GLY A 1 285 ? -7.238 -7.820 -15.037 1.00 89.62 285 GLY A C 1
ATOM 2233 O O . GLY A 1 285 ? -8.166 -8.277 -14.374 1.00 89.62 285 GLY A O 1
ATOM 2234 N N . ARG A 1 286 ? -6.454 -6.839 -14.565 1.00 86.50 286 ARG A N 1
ATOM 2235 C CA . ARG A 1 286 ? -6.589 -6.240 -13.222 1.00 86.50 286 ARG A CA 1
ATOM 2236 C C . ARG A 1 286 ? -7.872 -5.417 -13.082 1.00 86.50 286 ARG A C 1
ATOM 2238 O O . ARG A 1 286 ? -8.442 -5.351 -11.992 1.00 86.50 286 ARG A O 1
ATOM 2245 N N . ARG A 1 287 ? -8.347 -4.796 -14.170 1.00 85.94 287 ARG A N 1
ATOM 2246 C CA . ARG A 1 287 ? -9.616 -4.042 -14.200 1.00 85.94 287 ARG A CA 1
ATOM 2247 C C . ARG A 1 287 ? -10.823 -4.960 -14.390 1.00 85.94 287 ARG A C 1
ATOM 2249 O O . ARG A 1 287 ? -11.851 -4.722 -13.769 1.00 85.94 287 ARG A O 1
ATOM 2256 N N . GLN A 1 288 ? -10.696 -6.010 -15.203 1.00 92.12 288 GLN A N 1
ATOM 2257 C CA . GLN A 1 288 ? -11.802 -6.892 -15.604 1.00 92.12 288 GLN A CA 1
ATOM 2258 C C . GLN A 1 288 ? -11.629 -8.343 -15.125 1.00 92.12 288 GLN A C 1
ATOM 2260 O O . GLN A 1 288 ? -11.961 -9.295 -15.834 1.00 92.12 288 GLN A O 1
ATOM 2265 N N . ARG A 1 289 ? -11.139 -8.521 -13.888 1.00 91.12 289 ARG A N 1
ATOM 2266 C CA . ARG A 1 289 ? -10.727 -9.818 -13.312 1.00 91.12 289 ARG A CA 1
ATOM 2267 C C . ARG A 1 289 ? -11.707 -10.964 -13.551 1.00 91.12 289 ARG A C 1
ATOM 2269 O O . ARG A 1 289 ? -11.285 -12.043 -13.947 1.00 91.12 289 ARG A O 1
ATOM 2276 N N . VAL A 1 290 ? -13.005 -10.754 -13.316 1.00 90.38 290 VAL A N 1
ATOM 2277 C CA . VAL A 1 290 ? -14.032 -11.803 -13.489 1.00 90.38 290 VAL A CA 1
ATOM 2278 C C . VAL A 1 290 ? -14.169 -12.206 -14.960 1.00 90.38 290 VAL A C 1
ATOM 2280 O O . VAL A 1 290 ? -14.157 -13.391 -15.275 1.00 90.38 290 VAL A O 1
ATOM 2283 N N . TRP A 1 291 ? -14.229 -11.229 -15.866 1.00 94.38 291 TRP A N 1
ATOM 2284 C CA . TRP A 1 291 ? -14.365 -11.470 -17.302 1.00 94.38 291 TRP A CA 1
ATOM 2285 C C . TRP A 1 291 ? -13.134 -12.195 -17.867 1.00 94.38 291 TRP A C 1
ATOM 2287 O O . TRP A 1 291 ? -13.270 -13.220 -18.532 1.00 94.38 291 TRP A O 1
ATOM 2297 N N . CYS A 1 292 ? -11.927 -11.731 -17.522 1.00 93.88 292 CYS A N 1
ATOM 2298 C CA . CYS A 1 292 ? -10.678 -12.343 -17.980 1.00 93.88 292 CYS A CA 1
ATOM 2299 C C . CYS A 1 292 ? -10.435 -13.735 -17.366 1.00 93.88 292 CYS A C 1
ATOM 2301 O O . CYS A 1 292 ? -9.949 -14.628 -18.058 1.00 93.88 292 CYS A O 1
ATOM 2303 N N . ARG A 1 293 ? -10.830 -13.974 -16.104 1.00 91.94 293 ARG A N 1
ATOM 2304 C CA . ARG A 1 293 ? -10.829 -15.324 -15.501 1.00 91.94 293 ARG A CA 1
ATOM 2305 C C . ARG A 1 293 ? -11.753 -16.274 -16.253 1.00 91.94 293 ARG A C 1
ATOM 2307 O O . ARG A 1 293 ? -11.343 -17.385 -16.579 1.00 91.94 293 ARG A O 1
ATOM 2314 N N . ASN A 1 294 ? -12.966 -15.832 -16.576 1.00 93.31 294 ASN A N 1
ATOM 2315 C CA . ASN A 1 294 ? -13.930 -16.653 -17.301 1.00 93.31 294 ASN A CA 1
ATOM 2316 C C . ASN A 1 294 ? -13.476 -16.931 -18.746 1.00 93.31 294 ASN A C 1
ATOM 2318 O O . ASN A 1 294 ? -13.628 -18.056 -19.219 1.00 93.31 294 ASN A O 1
ATOM 2322 N N . LEU A 1 295 ? -12.835 -15.961 -19.415 1.00 93.62 295 LEU A N 1
ATOM 2323 C CA . LEU A 1 295 ? -12.161 -16.182 -20.699 1.00 93.62 295 LEU A CA 1
ATOM 2324 C C . LEU A 1 295 ? -11.020 -17.206 -20.570 1.00 93.62 295 LEU A C 1
ATOM 2326 O O . LEU A 1 295 ? -10.913 -18.102 -21.404 1.00 93.62 295 LEU A O 1
ATOM 2330 N N . CYS A 1 296 ? -10.198 -17.143 -19.519 1.00 91.69 296 CYS A N 1
ATOM 2331 C CA . CYS A 1 296 ? -9.160 -18.147 -19.263 1.00 91.69 296 CYS A CA 1
ATOM 2332 C C . CYS A 1 296 ? -9.735 -19.560 -19.044 1.00 91.69 296 CYS A C 1
ATOM 2334 O O . CYS A 1 296 ? -9.178 -20.515 -19.586 1.00 91.69 296 CYS A O 1
ATOM 2336 N N . LEU A 1 297 ? -10.851 -19.703 -18.317 1.00 90.00 297 LEU A N 1
ATOM 2337 C CA . LEU A 1 297 ? -11.540 -20.988 -18.118 1.00 90.00 297 LEU A CA 1
ATOM 2338 C C . LEU A 1 297 ? -12.152 -21.532 -19.421 1.00 90.00 297 LEU A C 1
ATOM 2340 O O . LEU A 1 297 ? -11.975 -22.712 -19.730 1.00 90.00 297 LEU A O 1
ATOM 2344 N N . LEU A 1 298 ? -12.792 -20.674 -20.225 1.00 91.94 298 LEU A N 1
ATOM 2345 C CA . LEU A 1 298 ? -13.246 -21.014 -21.579 1.00 91.94 298 LEU A CA 1
ATOM 2346 C C . LEU A 1 298 ? -12.072 -21.492 -22.446 1.00 91.94 298 LEU A C 1
ATOM 2348 O O . LEU A 1 298 ? -12.181 -22.488 -23.151 1.00 91.94 298 LEU A O 1
ATOM 2352 N N . SER A 1 299 ? -10.932 -20.810 -22.363 1.00 91.00 299 SER A N 1
ATOM 2353 C CA . SER A 1 299 ? -9.780 -21.060 -23.233 1.00 91.00 299 SER A CA 1
ATOM 2354 C C . SER A 1 299 ? -8.993 -22.309 -22.848 1.00 91.00 299 SER A C 1
ATOM 2356 O O . SER A 1 299 ? -8.489 -23.001 -23.729 1.00 91.00 299 SER A O 1
ATOM 2358 N N . LYS A 1 300 ? -8.934 -22.656 -21.554 1.00 88.25 300 LYS A N 1
ATOM 2359 C CA . LYS A 1 300 ? -8.339 -23.919 -21.089 1.00 88.25 300 LYS A CA 1
ATOM 2360 C C . LYS A 1 300 ? -9.062 -25.143 -21.666 1.00 88.25 300 LYS A C 1
ATOM 2362 O O . LYS A 1 300 ? -8.404 -26.135 -21.950 1.00 88.25 300 LYS A O 1
ATOM 2367 N N . ALA A 1 301 ? -10.367 -25.055 -21.944 1.00 88.31 301 ALA A N 1
ATOM 2368 C CA . ALA A 1 301 ? -11.117 -26.135 -22.596 1.00 88.31 301 ALA A CA 1
ATOM 2369 C C . ALA A 1 301 ? -10.602 -26.487 -24.013 1.00 88.31 301 ALA A C 1
ATOM 2371 O O . ALA A 1 301 ? -10.948 -27.544 -24.541 1.00 88.31 301 ALA A O 1
ATOM 2372 N N . PHE A 1 302 ? -9.775 -25.620 -24.617 1.00 88.06 302 PHE A N 1
ATOM 2373 C CA . PHE A 1 302 ? -9.228 -25.761 -25.972 1.00 88.06 302 PHE A CA 1
ATOM 2374 C C . PHE A 1 302 ? -7.688 -25.649 -26.040 1.00 88.06 302 PHE A C 1
ATOM 2376 O O . PHE A 1 302 ? -7.127 -25.738 -27.132 1.00 88.06 302 PHE A O 1
ATOM 2383 N N . LEU A 1 303 ? -6.995 -25.471 -24.905 1.00 83.38 303 LEU A N 1
ATOM 2384 C CA . LEU A 1 303 ? -5.538 -25.296 -24.821 1.00 83.38 303 LEU A CA 1
ATOM 2385 C C . LEU A 1 303 ? -4.930 -26.160 -23.704 1.00 83.38 303 LEU A C 1
ATOM 2387 O O . LEU A 1 303 ? -5.006 -25.790 -22.532 1.00 83.38 303 LEU A O 1
ATOM 2391 N N . ASP A 1 304 ? -4.274 -27.266 -24.067 1.00 73.44 304 ASP A N 1
ATOM 2392 C CA . ASP A 1 304 ? -3.724 -28.220 -23.093 1.00 73.44 304 ASP A CA 1
ATOM 2393 C C . ASP A 1 304 ? -2.647 -27.584 -22.199 1.00 73.44 304 ASP A C 1
ATOM 2395 O O . ASP A 1 304 ? -2.839 -27.449 -20.995 1.00 73.44 304 ASP A O 1
ATOM 2399 N N . HIS A 1 305 ? -1.578 -27.034 -22.781 1.00 71.75 305 HIS A N 1
ATOM 2400 C CA . HIS A 1 305 ? -0.472 -26.413 -22.032 1.00 71.75 305 HIS A CA 1
ATOM 2401 C C . HIS A 1 305 ? -0.786 -25.024 -21.443 1.00 71.75 305 HIS A C 1
ATOM 2403 O O . HIS A 1 305 ? 0.117 -24.323 -20.997 1.00 71.75 305 HIS A O 1
ATOM 2409 N N . LYS A 1 306 ? -2.057 -24.589 -21.403 1.00 77.31 306 LYS A N 1
ATOM 2410 C CA . LYS A 1 306 ? -2.403 -23.341 -20.710 1.00 77.31 306 LYS A CA 1
ATOM 2411 C C . LYS A 1 306 ? -2.316 -23.530 -19.194 1.00 77.31 306 LYS A C 1
ATOM 2413 O O . LYS A 1 306 ? -3.210 -24.134 -18.589 1.00 77.31 306 LYS A O 1
ATOM 2418 N N . THR A 1 307 ? -1.301 -22.936 -18.575 1.00 69.81 307 THR A N 1
ATOM 2419 C CA . THR A 1 307 ? -1.241 -22.749 -17.121 1.00 69.81 307 THR A CA 1
ATOM 2420 C C . THR A 1 307 ? -2.383 -21.833 -16.680 1.00 69.81 307 THR A C 1
ATOM 2422 O O . THR A 1 307 ? -2.581 -20.739 -17.222 1.00 69.81 307 THR A O 1
ATOM 2425 N N . LEU A 1 308 ? -3.182 -22.283 -15.709 1.00 62.47 308 LEU A N 1
ATOM 2426 C CA . LEU A 1 308 ? -4.287 -21.496 -15.160 1.00 62.47 308 LEU A CA 1
ATOM 2427 C C . LEU A 1 308 ? -3.861 -20.734 -13.912 1.00 62.47 308 LEU A C 1
ATOM 2429 O O . LEU A 1 308 ? -4.150 -21.112 -12.777 1.00 62.47 308 LEU A O 1
ATOM 2433 N N . HIS A 1 309 ? -3.232 -19.590 -14.153 1.00 58.56 309 HIS A N 1
ATOM 2434 C CA . HIS A 1 309 ? -3.157 -18.536 -13.158 1.00 58.56 309 HIS A CA 1
ATOM 2435 C C . HIS A 1 309 ? -4.573 -17.979 -12.940 1.00 58.56 309 HIS A C 1
ATOM 2437 O O . HIS A 1 309 ? -5.172 -17.373 -13.828 1.00 58.56 309 HIS A O 1
ATOM 2443 N N . PHE A 1 310 ? -5.126 -18.197 -11.743 1.00 62.78 310 PHE A N 1
ATOM 2444 C CA . PHE A 1 310 ? -6.309 -17.459 -11.286 1.00 62.78 310 PHE A CA 1
ATOM 2445 C C . PHE A 1 310 ? -5.982 -15.975 -11.056 1.00 62.78 310 PHE A C 1
ATOM 2447 O O . PHE A 1 310 ? -6.891 -15.147 -10.983 1.00 62.78 310 PHE A O 1
ATOM 2454 N N . ASP A 1 311 ? -4.703 -15.621 -10.949 1.00 75.62 311 ASP A N 1
ATOM 2455 C CA . ASP A 1 311 ? -4.259 -14.245 -11.115 1.00 75.62 311 ASP A CA 1
ATOM 2456 C C . ASP A 1 311 ? -4.230 -13.885 -12.609 1.00 75.62 311 ASP A C 1
ATOM 2458 O O . ASP A 1 311 ? -3.523 -14.506 -13.400 1.00 75.62 311 ASP A O 1
ATOM 2462 N N . VAL A 1 312 ? -5.041 -12.899 -12.988 1.00 87.62 312 VAL A N 1
ATOM 2463 C CA . VAL A 1 312 ? -5.096 -12.331 -14.345 1.00 87.62 312 VAL A CA 1
ATOM 2464 C C . VAL A 1 312 ? -4.584 -10.889 -14.369 1.00 87.62 312 VAL A C 1
ATOM 2466 O O . VAL A 1 312 ? -4.546 -10.268 -15.428 1.00 87.62 312 VAL A O 1
ATOM 2469 N N . ASP A 1 313 ? -4.166 -10.352 -13.221 1.00 86.75 313 ASP A N 1
ATOM 2470 C CA . ASP A 1 313 ? -3.711 -8.977 -13.070 1.00 86.75 313 ASP A CA 1
ATOM 2471 C C . ASP A 1 313 ? -2.428 -8.624 -13.846 1.00 86.75 313 ASP A C 1
ATOM 2473 O O . ASP A 1 313 ? -2.349 -7.468 -14.280 1.00 86.75 313 ASP A O 1
ATOM 2477 N N . PRO A 1 314 ? -1.442 -9.523 -14.080 1.00 87.88 314 PRO A N 1
ATOM 2478 C CA . PRO A 1 314 ? -0.263 -9.176 -14.879 1.00 87.88 314 PRO A CA 1
ATOM 2479 C C . PRO A 1 314 ? -0.526 -9.163 -16.395 1.00 87.88 314 PRO A C 1
ATOM 2481 O O . PRO A 1 314 ? 0.338 -8.721 -17.148 1.00 87.88 314 PRO A O 1
ATOM 2484 N N . PHE A 1 315 ? -1.707 -9.584 -16.865 1.00 91.50 315 PHE A N 1
ATOM 2485 C CA . PHE A 1 315 ? -2.001 -9.729 -18.294 1.00 91.50 315 PHE A CA 1
ATOM 2486 C C . PHE A 1 315 ? -2.863 -8.593 -18.872 1.00 91.50 315 PHE A C 1
ATOM 2488 O O . PHE A 1 315 ? -3.806 -8.094 -18.247 1.00 91.50 315 PHE A O 1
ATOM 2495 N N . LEU A 1 316 ? -2.568 -8.237 -20.122 1.00 93.69 316 LEU A N 1
ATOM 2496 C CA . LEU A 1 316 ? -3.485 -7.578 -21.052 1.00 93.69 316 LEU A CA 1
ATOM 2497 C C . LEU A 1 316 ? -4.077 -8.632 -21.995 1.00 93.69 316 LEU A C 1
ATOM 2499 O O . LEU A 1 316 ? -3.385 -9.571 -22.390 1.00 93.69 316 LEU A O 1
ATOM 2503 N N . PHE A 1 317 ? -5.345 -8.474 -22.367 1.00 96.06 317 PHE A N 1
ATOM 2504 C CA . PHE A 1 317 ? -6.060 -9.369 -23.277 1.00 96.06 317 PHE A CA 1
ATOM 2505 C C . PHE A 1 317 ? -6.512 -8.587 -24.512 1.00 96.06 317 PHE A C 1
ATOM 2507 O O . PHE A 1 317 ? -7.243 -7.606 -24.387 1.00 96.06 317 PHE A O 1
ATOM 2514 N N . TYR A 1 318 ? -6.106 -9.044 -25.695 1.00 97.12 318 TYR A N 1
ATOM 2515 C CA . TYR A 1 318 ? -6.409 -8.441 -26.991 1.00 97.12 318 TYR A CA 1
ATOM 2516 C C . TYR A 1 318 ? -7.427 -9.310 -27.730 1.00 97.12 318 TYR A C 1
ATOM 2518 O O . TYR A 1 318 ? -7.096 -10.359 -28.282 1.00 97.12 318 TYR A O 1
ATOM 2526 N N . CYS A 1 319 ? -8.692 -8.897 -27.676 1.00 97.31 319 CYS A N 1
ATOM 2527 C CA . CYS A 1 319 ? -9.852 -9.689 -28.075 1.00 97.31 319 CYS A CA 1
ATOM 2528 C C . CYS A 1 319 ? -10.394 -9.250 -29.439 1.00 97.31 319 CYS A C 1
ATOM 2530 O O . CYS A 1 319 ? -10.982 -8.175 -29.564 1.00 97.31 319 CYS A O 1
ATOM 2532 N N . MET A 1 320 ? -10.225 -10.103 -30.449 1.00 97.19 320 MET A N 1
ATOM 2533 C CA . MET A 1 320 ? -10.693 -9.883 -31.815 1.00 97.19 320 MET A CA 1
ATOM 2534 C C . MET A 1 320 ? -12.152 -10.315 -31.962 1.00 97.19 320 MET A C 1
ATOM 2536 O O . MET A 1 320 ? -12.497 -11.476 -31.718 1.00 97.19 320 MET A O 1
ATOM 2540 N N . CYS A 1 321 ? -13.002 -9.392 -32.404 1.00 96.56 321 CYS A N 1
ATOM 2541 C CA . CYS A 1 321 ? -14.438 -9.602 -32.543 1.00 96.56 321 CYS A CA 1
ATOM 2542 C C . CYS A 1 321 ? -14.934 -9.261 -33.952 1.00 96.56 321 CYS A C 1
ATOM 2544 O O . CYS A 1 321 ? -14.537 -8.245 -34.526 1.00 96.56 321 CYS A O 1
ATOM 2546 N N . THR A 1 322 ? -15.857 -10.066 -34.478 1.00 94.81 322 THR A N 1
ATOM 2547 C CA . THR A 1 322 ? -16.753 -9.661 -35.574 1.00 94.81 322 THR A CA 1
ATOM 2548 C C . THR A 1 322 ? -17.945 -8.889 -35.008 1.00 94.81 322 THR A C 1
ATOM 2550 O O . THR A 1 322 ? -18.192 -8.915 -33.802 1.00 94.81 322 THR A O 1
ATOM 2553 N N . ARG A 1 323 ? -18.684 -8.179 -35.865 1.00 92.81 323 ARG A N 1
ATOM 2554 C CA . ARG A 1 323 ? -19.819 -7.331 -35.469 1.00 92.81 323 ARG A CA 1
ATOM 2555 C C . ARG A 1 323 ? -21.073 -7.688 -36.256 1.00 92.81 323 ARG A C 1
ATOM 2557 O O . ARG A 1 323 ? -20.975 -7.907 -37.462 1.00 92.81 323 ARG A O 1
ATOM 2564 N N . ASP A 1 324 ? -22.222 -7.663 -35.594 1.00 91.62 324 ASP A N 1
ATOM 2565 C CA . ASP A 1 324 ? -23.537 -7.561 -36.233 1.00 91.62 324 ASP A CA 1
ATOM 2566 C C . ASP A 1 324 ? -24.462 -6.630 -35.417 1.00 91.62 324 ASP A C 1
ATOM 2568 O O . ASP A 1 324 ? -23.996 -5.900 -34.539 1.00 91.62 324 ASP A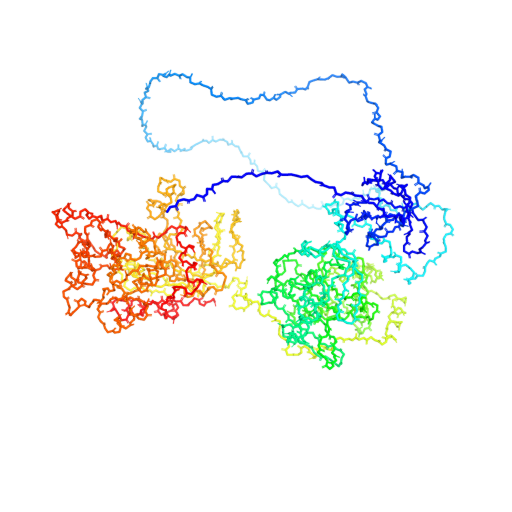 O 1
ATOM 2572 N N . GLU A 1 325 ? -25.758 -6.598 -35.730 1.00 88.75 325 GLU A N 1
ATOM 2573 C CA . GLU A 1 325 ? -26.760 -5.744 -35.068 1.00 88.75 325 GLU A CA 1
ATOM 2574 C C . GLU A 1 325 ? -26.916 -6.021 -33.557 1.00 88.75 325 GLU A C 1
ATOM 2576 O O . GLU A 1 325 ? -27.382 -5.158 -32.815 1.00 88.75 325 GLU A O 1
ATOM 2581 N N . ASN A 1 326 ? -26.506 -7.203 -33.083 1.00 86.00 326 ASN A N 1
ATOM 2582 C CA . ASN A 1 326 ? -26.607 -7.634 -31.688 1.00 86.00 326 ASN A CA 1
ATOM 2583 C C . ASN A 1 326 ? -25.376 -7.258 -30.845 1.00 86.00 326 ASN A C 1
ATOM 2585 O O . ASN A 1 326 ? -25.440 -7.349 -29.614 1.00 86.00 326 ASN A O 1
ATOM 2589 N N . GLY A 1 327 ? -24.262 -6.863 -31.476 1.00 91.75 327 GLY A N 1
ATOM 2590 C CA . GLY A 1 327 ? -23.027 -6.470 -30.798 1.00 91.75 327 GLY A CA 1
ATOM 2591 C C . GLY A 1 327 ? -21.749 -7.034 -31.425 1.00 91.75 327 GLY A C 1
ATOM 2592 O O . GLY A 1 327 ? -21.623 -7.181 -32.640 1.00 91.75 327 GLY A O 1
ATOM 2593 N N . PHE A 1 328 ? -20.765 -7.303 -30.565 1.00 95.12 328 PHE A N 1
ATOM 2594 C CA . PHE A 1 328 ? -19.415 -7.731 -30.921 1.00 95.12 328 PHE A CA 1
ATOM 2595 C C . PHE A 1 328 ? -19.173 -9.158 -30.411 1.00 95.12 328 PHE A C 1
ATOM 2597 O O . PHE A 1 328 ? -19.151 -9.404 -29.204 1.00 95.12 328 PHE A O 1
ATOM 2604 N N . HIS A 1 329 ? -18.967 -10.095 -31.332 1.00 94.75 329 HIS A N 1
ATOM 2605 C CA . HIS A 1 329 ? -18.847 -11.524 -31.051 1.00 94.75 329 HIS A CA 1
ATOM 2606 C C . HIS A 1 329 ? -17.376 -11.939 -31.059 1.00 94.75 329 HIS A C 1
ATOM 2608 O O . HIS A 1 329 ? -16.697 -11.767 -32.074 1.00 94.75 329 HIS A O 1
ATOM 2614 N N . LEU A 1 330 ? -16.875 -12.501 -29.952 1.00 95.88 330 LEU A N 1
ATOM 2615 C CA . LEU A 1 330 ? -15.478 -12.939 -29.863 1.00 95.88 330 LEU A CA 1
ATOM 2616 C C . LEU A 1 330 ? -15.187 -14.032 -30.903 1.00 95.88 330 LEU A C 1
ATOM 2618 O O . LEU A 1 330 ? -15.827 -15.082 -30.909 1.00 95.88 330 LEU A O 1
ATOM 2622 N N . VAL A 1 331 ? -14.178 -13.799 -31.743 1.00 95.31 331 VAL A N 1
ATOM 2623 C CA . VAL A 1 331 ? -13.645 -14.771 -32.713 1.00 95.31 331 VAL A CA 1
ATOM 2624 C C . VAL A 1 331 ? -12.426 -15.493 -32.141 1.00 95.31 331 VAL A C 1
ATOM 2626 O O . VAL A 1 331 ? -12.239 -16.700 -32.318 1.00 95.31 331 VAL A O 1
ATOM 2629 N N . GLY A 1 332 ? -11.597 -14.743 -31.423 1.00 95.50 332 GLY A N 1
ATOM 2630 C CA . GLY A 1 332 ? -10.395 -15.222 -30.767 1.00 95.50 332 GLY A CA 1
ATOM 2631 C C . GLY A 1 332 ? -9.685 -14.089 -30.041 1.00 95.50 332 GLY A C 1
ATOM 2632 O O . GLY A 1 332 ? -10.089 -12.931 -30.127 1.00 95.50 332 GLY A O 1
ATOM 2633 N N . TYR A 1 333 ? -8.627 -14.415 -29.315 1.00 96.69 333 TYR A N 1
ATOM 2634 C CA . TYR A 1 333 ? -7.840 -13.436 -28.577 1.00 96.69 333 TYR A CA 1
ATOM 2635 C C . TYR A 1 333 ? -6.389 -13.898 -28.438 1.00 96.69 333 TYR A C 1
ATOM 2637 O O . TYR A 1 333 ? -6.069 -15.067 -28.674 1.00 96.69 333 TYR A O 1
ATOM 2645 N N . PHE A 1 334 ? -5.530 -12.991 -27.986 1.00 95.69 334 PHE A N 1
ATOM 2646 C CA . PHE A 1 334 ? -4.301 -13.359 -27.290 1.00 95.69 334 PHE A CA 1
ATOM 2647 C C . PHE A 1 334 ? -4.167 -12.580 -25.979 1.00 95.69 334 PHE A C 1
ATOM 2649 O O . PHE A 1 334 ? -4.751 -11.507 -25.823 1.00 95.69 334 PHE A O 1
ATOM 2656 N N . SER A 1 335 ? -3.421 -13.122 -25.019 1.00 93.88 335 SER A N 1
ATOM 2657 C CA . SER A 1 335 ? -2.959 -12.381 -23.845 1.00 93.88 335 SER A CA 1
ATOM 2658 C C . SER A 1 335 ? -1.464 -12.113 -23.935 1.00 93.88 335 SER A C 1
ATOM 2660 O O . SER A 1 335 ? -0.711 -12.937 -24.450 1.00 93.88 335 SER A O 1
ATOM 2662 N N . LYS A 1 336 ? -1.043 -10.978 -23.386 1.00 91.62 336 LYS A N 1
ATOM 2663 C CA . LYS A 1 336 ? 0.348 -10.533 -23.284 1.00 91.62 336 LYS A CA 1
ATOM 2664 C C . LYS A 1 336 ? 0.615 -10.117 -21.839 1.00 91.62 336 LYS A C 1
ATOM 2666 O O . LYS A 1 336 ? -0.253 -9.505 -21.213 1.00 91.62 336 LYS A O 1
ATOM 2671 N N . GLU A 1 337 ? 1.777 -10.456 -21.299 1.00 88.81 337 GLU A N 1
ATOM 2672 C CA . GLU A 1 337 ? 2.213 -9.935 -20.000 1.00 88.81 337 GLU A CA 1
ATOM 2673 C C . GLU A 1 337 ? 2.524 -8.438 -20.114 1.00 88.81 337 GLU A C 1
ATOM 2675 O O . GLU A 1 337 ? 3.109 -7.986 -21.097 1.00 88.81 337 GLU A O 1
ATOM 2680 N N . LYS A 1 338 ? 2.142 -7.650 -19.107 1.00 85.69 338 LYS A N 1
ATOM 2681 C CA . LYS A 1 338 ? 2.485 -6.217 -19.041 1.00 85.69 338 LYS A CA 1
ATOM 2682 C C . LYS A 1 338 ? 3.994 -6.004 -18.928 1.00 85.69 338 LYS A C 1
ATOM 2684 O O . LYS A 1 338 ? 4.534 -5.061 -19.496 1.00 85.69 338 LYS A O 1
ATOM 2689 N N . GLU A 1 339 ? 4.642 -6.905 -18.201 1.00 80.00 339 GLU A N 1
ATOM 2690 C CA . GLU A 1 339 ? 6.068 -6.946 -17.909 1.00 80.00 339 GLU A CA 1
ATOM 2691 C C . GLU A 1 339 ? 6.490 -8.414 -18.088 1.00 80.00 339 GLU A C 1
ATOM 2693 O O . GLU A 1 339 ? 6.172 -9.242 -17.240 1.00 80.00 339 GLU A O 1
ATOM 2698 N N . SER A 1 340 ? 7.122 -8.753 -19.220 1.00 78.44 340 SER A N 1
ATOM 2699 C CA . SER A 1 340 ? 7.600 -10.114 -19.520 1.00 78.44 340 SER A CA 1
ATOM 2700 C C . SER A 1 340 ? 9.120 -10.165 -19.414 1.00 78.44 340 SER A C 1
ATOM 2702 O O . SER A 1 340 ? 9.801 -9.408 -20.109 1.00 78.44 340 SER A O 1
ATOM 2704 N N . ALA A 1 341 ? 9.653 -11.044 -18.562 1.00 72.81 341 ALA A N 1
ATOM 2705 C CA . ALA A 1 341 ? 11.096 -11.151 -18.320 1.00 72.81 341 ALA A CA 1
ATOM 2706 C C . ALA A 1 341 ? 11.867 -11.663 -19.551 1.00 72.81 341 ALA A C 1
ATOM 2708 O O . ALA A 1 341 ? 12.933 -11.142 -19.870 1.00 72.81 341 ALA A O 1
ATOM 2709 N N . ASP A 1 342 ? 11.285 -12.621 -20.278 1.00 75.38 342 ASP A N 1
ATOM 2710 C CA . ASP A 1 342 ? 11.859 -13.220 -21.492 1.00 75.38 342 ASP A CA 1
ATOM 2711 C C . ASP A 1 342 ? 11.538 -12.416 -22.773 1.00 75.38 342 ASP A C 1
ATOM 2713 O O . ASP A 1 342 ? 11.946 -12.789 -23.873 1.00 75.38 342 ASP A O 1
ATOM 2717 N N . GLY A 1 343 ? 10.786 -11.313 -22.659 1.00 81.06 343 GLY A N 1
ATOM 2718 C CA . GLY A 1 343 ? 10.402 -10.472 -23.797 1.00 81.06 343 GLY A CA 1
ATOM 2719 C C . GLY A 1 343 ? 9.305 -11.059 -24.698 1.00 81.06 343 GLY A C 1
ATOM 2720 O O . GLY A 1 343 ? 9.241 -10.716 -25.883 1.00 81.06 343 GLY A O 1
ATOM 2721 N N . TYR A 1 344 ? 8.431 -11.932 -24.180 1.00 90.44 344 TYR A N 1
ATOM 2722 C CA . TYR A 1 344 ? 7.356 -12.506 -24.992 1.00 90.44 344 TYR A CA 1
ATOM 2723 C C . TYR A 1 344 ? 6.295 -11.458 -25.376 1.00 90.44 344 TYR A C 1
ATOM 2725 O O . TYR A 1 344 ? 5.819 -10.684 -24.543 1.00 90.44 344 TYR A O 1
ATOM 2733 N N . ASN A 1 345 ? 5.871 -11.448 -26.647 1.00 91.31 345 ASN A N 1
ATOM 2734 C CA . ASN A 1 345 ? 4.775 -10.587 -27.115 1.00 91.31 345 ASN A CA 1
ATOM 2735 C C . ASN A 1 345 ? 3.394 -11.264 -27.048 1.00 91.31 345 ASN A C 1
ATOM 2737 O O . ASN A 1 345 ? 2.373 -10.575 -27.072 1.00 91.31 345 ASN A O 1
ATOM 2741 N N . VAL A 1 346 ? 3.362 -12.592 -26.909 1.00 93.25 346 VAL A N 1
ATOM 2742 C CA . VAL A 1 346 ? 2.155 -13.413 -26.755 1.00 93.25 346 VAL A CA 1
ATOM 2743 C C . VAL A 1 346 ? 2.422 -14.496 -25.714 1.00 93.25 346 VAL A C 1
ATOM 2745 O O . VAL A 1 346 ? 3.299 -15.324 -25.919 1.00 93.25 346 VAL A O 1
ATOM 2748 N N . ALA A 1 347 ? 1.625 -14.518 -24.645 1.00 89.88 347 ALA A N 1
ATOM 2749 C CA . ALA A 1 347 ? 1.653 -15.558 -23.615 1.00 89.88 347 ALA A CA 1
ATOM 2750 C C . ALA A 1 347 ? 0.709 -16.725 -23.964 1.00 89.88 347 ALA A C 1
ATOM 2752 O O . ALA A 1 347 ? 1.085 -17.889 -24.034 1.00 89.88 347 ALA A O 1
ATOM 2753 N N . CYS A 1 348 ? -0.549 -16.421 -24.304 1.00 90.75 348 CYS A N 1
ATOM 2754 C CA . CYS A 1 348 ? -1.441 -17.419 -24.899 1.00 90.75 348 CYS A CA 1
ATOM 2755 C C . CYS A 1 348 ? -2.282 -16.820 -26.021 1.00 90.75 348 CYS A C 1
ATOM 2757 O O . CYS A 1 348 ? -2.623 -15.640 -25.983 1.00 90.75 348 CYS A O 1
ATOM 2759 N N . ILE A 1 349 ? -2.624 -17.638 -27.015 1.00 92.94 349 ILE A N 1
ATOM 2760 C CA . ILE A 1 349 ? -3.361 -17.244 -28.218 1.00 92.94 349 ILE A CA 1
ATOM 2761 C C . ILE A 1 349 ? -4.380 -18.328 -28.572 1.00 92.94 349 ILE A C 1
ATOM 2763 O O . ILE A 1 349 ? -4.073 -19.519 -28.535 1.00 92.94 349 ILE A O 1
ATOM 2767 N N . LEU A 1 350 ? -5.606 -17.920 -28.904 1.00 92.88 350 LEU A N 1
ATOM 2768 C CA . LEU A 1 350 ? -6.693 -18.830 -29.251 1.00 92.88 350 LEU A CA 1
ATOM 2769 C C . LEU A 1 350 ? -7.605 -18.224 -30.319 1.00 92.88 350 LEU A C 1
ATOM 2771 O O . LEU A 1 350 ? -8.211 -17.177 -30.115 1.00 92.88 350 LEU A O 1
ATOM 2775 N N . THR A 1 351 ? -7.783 -18.944 -31.428 1.00 94.25 351 THR A N 1
ATOM 2776 C CA . THR A 1 351 ? -8.977 -18.816 -32.279 1.00 94.25 351 THR A CA 1
ATOM 2777 C C . THR A 1 351 ? -9.994 -19.851 -31.809 1.00 94.25 351 THR A C 1
ATOM 2779 O O . THR A 1 351 ? -9.656 -21.038 -31.759 1.00 94.25 351 THR A O 1
ATOM 2782 N N . LEU A 1 352 ? -11.215 -19.431 -31.462 1.00 92.38 352 LEU A N 1
ATOM 2783 C CA . LEU A 1 352 ? -12.242 -20.355 -30.965 1.00 92.38 352 LEU A CA 1
ATOM 2784 C C . LEU A 1 352 ? -12.572 -21.422 -32.034 1.00 92.38 352 LEU A C 1
ATOM 2786 O O . LEU A 1 352 ? -12.554 -21.089 -33.224 1.00 92.38 352 LEU A O 1
ATOM 2790 N N . PRO A 1 353 ? -12.868 -22.686 -31.658 1.00 90.38 353 PRO A N 1
ATOM 2791 C CA . PRO A 1 353 ? -12.961 -23.809 -32.601 1.00 90.38 353 PRO A CA 1
ATOM 2792 C C . PRO A 1 353 ? -13.840 -23.556 -33.833 1.00 90.38 353 PRO A C 1
ATOM 2794 O O . PRO A 1 353 ? -13.418 -23.829 -34.955 1.00 90.38 353 PRO A O 1
ATOM 2797 N N . GLN A 1 354 ? -15.017 -22.954 -33.641 1.00 90.75 354 GLN A N 1
ATOM 2798 C CA . GLN A 1 354 ? -15.994 -22.645 -34.691 1.00 90.75 354 GLN A CA 1
ATOM 2799 C C . GLN A 1 354 ? -15.519 -21.610 -35.729 1.00 90.75 354 GLN A C 1
ATOM 2801 O O . GLN A 1 354 ? -16.173 -21.419 -36.752 1.00 90.75 354 GLN A O 1
ATOM 2806 N N . TYR A 1 355 ? -14.389 -20.945 -35.478 1.00 90.75 355 TYR A N 1
ATOM 2807 C CA . TYR A 1 355 ? -13.775 -19.958 -36.366 1.00 90.75 355 TYR A CA 1
ATOM 2808 C C . TYR A 1 355 ? -12.390 -20.387 -36.884 1.00 90.75 355 TYR A C 1
ATOM 2810 O O . TYR A 1 355 ? -11.720 -19.632 -37.592 1.00 90.75 355 TYR A O 1
ATOM 2818 N N . GLN A 1 356 ? -11.929 -21.601 -36.574 1.00 87.31 356 GLN A N 1
ATOM 2819 C CA . GLN A 1 356 ? -10.672 -22.113 -37.122 1.00 87.31 356 GLN A CA 1
ATOM 2820 C C . GLN A 1 356 ? -10.777 -22.382 -38.637 1.00 87.31 356 GLN A C 1
ATOM 2822 O O . GLN A 1 356 ? -11.852 -22.343 -39.229 1.00 87.31 356 GLN A O 1
ATOM 2827 N N . ARG A 1 357 ? -9.629 -22.588 -39.300 1.00 82.50 357 ARG A N 1
ATOM 2828 C CA . ARG A 1 357 ? -9.479 -22.711 -40.772 1.00 82.50 357 ARG A CA 1
ATOM 2829 C C . ARG A 1 357 ? -9.883 -21.462 -41.599 1.00 82.50 357 ARG A C 1
ATOM 2831 O O . ARG A 1 357 ? -9.468 -21.360 -42.746 1.00 82.50 357 ARG A O 1
ATOM 2838 N N . ALA A 1 358 ? -10.562 -20.459 -41.029 1.00 83.88 358 ALA A N 1
ATOM 2839 C CA . ALA A 1 358 ? -11.016 -19.237 -41.722 1.00 83.88 358 ALA A CA 1
ATOM 2840 C C . ALA A 1 358 ? -9.996 -18.065 -41.778 1.00 83.88 358 ALA A C 1
ATOM 2842 O O . ALA A 1 358 ? -10.370 -16.922 -42.058 1.00 83.88 358 ALA A O 1
ATOM 2843 N N . GLY A 1 359 ? -8.714 -18.327 -41.493 1.00 86.94 359 GLY A N 1
ATOM 2844 C CA . GLY A 1 359 ? -7.610 -17.350 -41.545 1.00 86.94 359 GLY A CA 1
ATOM 2845 C C . GLY A 1 359 ? -7.408 -16.484 -40.290 1.00 86.94 359 GLY A C 1
ATOM 2846 O O . GLY A 1 359 ? -6.371 -15.840 -40.159 1.00 86.94 359 GLY A O 1
ATOM 2847 N N . TRP A 1 360 ? -8.346 -16.505 -39.339 1.00 91.38 360 TRP A N 1
ATOM 2848 C CA . TRP A 1 360 ? -8.332 -15.655 -38.139 1.00 91.38 360 TRP A CA 1
ATOM 2849 C C . TRP A 1 360 ? -7.090 -15.813 -37.243 1.00 91.38 360 TRP A C 1
ATOM 2851 O O . TRP A 1 360 ? -6.617 -14.823 -36.694 1.00 91.38 360 TRP A O 1
ATOM 2861 N N . GLY A 1 361 ? -6.500 -17.011 -37.161 1.00 91.19 361 GLY A N 1
ATOM 2862 C CA . GLY A 1 361 ? -5.255 -17.236 -36.413 1.00 91.19 361 GLY A CA 1
ATOM 2863 C C . GLY A 1 361 ? -4.066 -16.426 -36.949 1.00 91.19 361 GLY A C 1
ATOM 2864 O O . GLY A 1 361 ? -3.362 -15.797 -36.166 1.00 91.19 361 GLY A O 1
ATOM 2865 N N . ARG A 1 362 ? -3.900 -16.345 -38.281 1.00 91.12 362 ARG A N 1
ATOM 2866 C CA . ARG A 1 362 ? -2.875 -15.493 -38.918 1.00 91.12 362 ARG A CA 1
ATOM 2867 C C . ARG A 1 362 ? -3.104 -14.016 -38.581 1.00 91.12 362 ARG A C 1
ATOM 2869 O O . ARG A 1 362 ? -2.141 -13.286 -38.401 1.00 91.12 362 ARG A O 1
ATOM 2876 N N . LEU A 1 363 ? -4.365 -13.587 -38.477 1.00 92.94 363 LEU A N 1
ATOM 2877 C CA . LEU A 1 363 ? -4.719 -12.196 -38.179 1.00 92.94 363 LEU A CA 1
ATOM 2878 C C . LEU A 1 363 ? -4.423 -11.816 -36.716 1.00 92.94 363 LEU A C 1
ATOM 2880 O O . LEU A 1 363 ? -3.920 -10.726 -36.470 1.00 92.94 363 LEU A O 1
ATOM 2884 N N . LEU A 1 364 ? -4.650 -12.728 -35.759 1.00 94.81 364 LEU A N 1
ATOM 2885 C CA . LEU A 1 364 ? -4.229 -12.556 -34.359 1.00 94.81 364 LEU A CA 1
ATOM 2886 C C . LEU A 1 364 ? -2.698 -12.471 -34.228 1.00 94.81 364 LEU A C 1
ATOM 2888 O O . LEU A 1 364 ? -2.197 -11.583 -33.542 1.00 94.81 364 LEU A O 1
ATOM 2892 N N . ILE A 1 365 ? -1.962 -13.359 -34.912 1.00 95.12 365 ILE A N 1
ATOM 2893 C CA . ILE A 1 365 ? -0.489 -13.335 -34.936 1.00 95.12 365 ILE A CA 1
ATOM 2894 C C . ILE A 1 365 ? 0.004 -12.013 -35.540 1.00 95.12 365 ILE A C 1
ATOM 2896 O O . ILE A 1 365 ? 0.811 -11.330 -34.912 1.00 95.12 365 ILE A O 1
ATOM 2900 N N . GLN A 1 366 ? -0.528 -11.607 -36.699 1.00 93.81 366 GLN A N 1
ATOM 2901 C CA . GLN A 1 366 ? -0.184 -10.335 -37.338 1.00 93.81 366 GLN A CA 1
ATOM 2902 C C . GLN A 1 366 ? -0.421 -9.151 -36.394 1.00 93.81 366 GLN A C 1
ATOM 2904 O O . GLN A 1 366 ? 0.494 -8.365 -36.169 1.00 93.81 366 GLN A O 1
ATOM 2909 N N . PHE A 1 367 ? -1.600 -9.063 -35.771 1.00 94.94 367 PHE A N 1
ATOM 2910 C CA . PHE A 1 367 ? -1.916 -7.988 -34.830 1.00 94.94 367 PHE A CA 1
ATOM 2911 C C . PHE A 1 367 ? -0.931 -7.932 -33.651 1.00 94.94 367 PHE A C 1
ATOM 2913 O O . PHE A 1 367 ? -0.487 -6.848 -33.286 1.00 94.94 367 PHE A O 1
ATOM 2920 N N . SER A 1 368 ? -0.519 -9.082 -33.098 1.00 95.38 368 SER A N 1
ATOM 2921 C CA . SER A 1 368 ? 0.478 -9.130 -32.015 1.00 95.38 368 SER A CA 1
ATOM 2922 C C . SER A 1 368 ? 1.841 -8.543 -32.417 1.00 95.38 368 SER A C 1
ATOM 2924 O O . SER A 1 368 ? 2.470 -7.853 -31.613 1.00 95.38 368 SER A O 1
ATOM 2926 N N . TYR A 1 369 ? 2.256 -8.725 -33.676 1.00 94.81 369 TYR A N 1
ATOM 2927 C CA . TYR A 1 369 ? 3.477 -8.118 -34.212 1.00 94.81 369 TYR A CA 1
ATOM 2928 C C . TYR A 1 369 ? 3.301 -6.641 -34.592 1.00 94.81 369 TYR A C 1
ATOM 2930 O O . TYR A 1 369 ? 4.234 -5.867 -34.395 1.00 94.81 369 TYR A O 1
ATOM 2938 N N . GLU A 1 370 ? 2.122 -6.204 -35.045 1.00 93.31 370 GLU A N 1
ATOM 2939 C CA . GLU A 1 370 ? 1.855 -4.770 -35.243 1.00 93.31 370 GLU A CA 1
ATOM 2940 C C . GLU A 1 370 ? 1.887 -3.986 -33.917 1.00 93.31 370 GLU A C 1
ATOM 2942 O O . GLU A 1 370 ? 2.395 -2.864 -33.887 1.00 93.31 370 GLU A O 1
ATOM 2947 N N . LEU A 1 371 ? 1.452 -4.583 -32.796 1.00 92.12 371 LEU A N 1
ATOM 2948 C CA . LEU A 1 371 ? 1.662 -3.991 -31.466 1.00 92.12 371 LEU A CA 1
ATOM 2949 C C . LEU A 1 371 ? 3.155 -3.934 -31.091 1.00 92.12 371 LEU A C 1
ATOM 2951 O O . LEU A 1 371 ? 3.621 -2.902 -30.613 1.00 92.12 371 LEU A O 1
ATOM 2955 N N . SER A 1 372 ? 3.928 -4.997 -31.349 1.00 91.69 372 SER A N 1
ATOM 2956 C CA . SER A 1 372 ? 5.387 -5.014 -31.126 1.00 91.69 372 SER A CA 1
ATOM 2957 C C . SER A 1 372 ? 6.127 -3.925 -31.923 1.00 91.69 372 SER A C 1
ATOM 2959 O O . SER A 1 372 ? 6.944 -3.200 -31.352 1.00 91.69 372 SER A O 1
ATOM 2961 N N . LYS A 1 373 ? 5.774 -3.728 -33.203 1.00 90.88 373 LYS A N 1
ATOM 2962 C CA . LYS A 1 373 ? 6.289 -2.628 -34.042 1.00 90.88 373 LYS A CA 1
ATOM 2963 C C . LYS A 1 373 ? 5.946 -1.259 -33.456 1.00 90.88 373 LYS A C 1
ATOM 2965 O O . LYS A 1 373 ? 6.812 -0.394 -33.358 1.00 90.88 373 LYS A O 1
ATOM 2970 N N . ARG A 1 374 ? 4.693 -1.069 -33.026 1.00 88.25 374 ARG A N 1
ATOM 2971 C CA . ARG A 1 374 ? 4.205 0.164 -32.377 1.00 88.25 374 ARG A CA 1
ATOM 2972 C C . ARG A 1 374 ? 4.888 0.453 -31.034 1.00 88.25 374 ARG A C 1
ATOM 2974 O O . ARG A 1 374 ? 5.004 1.616 -30.661 1.00 88.25 374 ARG A O 1
ATOM 2981 N N . GLU A 1 375 ? 5.341 -0.579 -30.326 1.00 86.38 375 GLU A N 1
ATOM 2982 C CA . GLU A 1 375 ? 6.127 -0.478 -29.089 1.00 86.38 375 GLU A CA 1
ATOM 2983 C C . GLU A 1 375 ? 7.633 -0.263 -29.321 1.00 86.38 375 GLU A C 1
ATOM 2985 O O . GLU A 1 375 ? 8.342 0.060 -28.368 1.00 86.38 375 GLU A O 1
ATOM 2990 N N . GLY A 1 376 ? 8.135 -0.456 -30.547 1.00 86.88 376 GLY A N 1
ATOM 2991 C CA . GLY A 1 376 ? 9.569 -0.426 -30.848 1.00 86.88 376 GLY A CA 1
ATOM 2992 C C . GLY A 1 376 ? 10.351 -1.581 -30.208 1.00 86.88 376 GLY A C 1
ATOM 2993 O O . GLY A 1 376 ? 11.504 -1.395 -29.821 1.00 86.88 376 GLY A O 1
ATOM 2994 N N . LYS A 1 377 ? 9.722 -2.755 -30.041 1.00 87.19 377 LYS A N 1
ATOM 2995 C CA . LYS A 1 377 ? 10.298 -3.920 -29.346 1.00 87.19 377 LYS A CA 1
ATOM 2996 C C . LYS A 1 377 ? 10.161 -5.191 -30.178 1.00 87.19 377 LYS A C 1
ATOM 2998 O O . LYS A 1 377 ? 9.060 -5.540 -30.597 1.00 87.19 377 LYS A O 1
ATOM 3003 N N . ASN A 1 378 ? 11.255 -5.932 -30.326 1.00 90.44 378 ASN A N 1
ATOM 3004 C CA . ASN A 1 378 ? 11.240 -7.266 -30.929 1.00 90.44 378 ASN A CA 1
ATOM 3005 C C . ASN A 1 378 ? 10.686 -8.289 -29.921 1.00 90.44 378 ASN A C 1
ATOM 3007 O O . ASN A 1 378 ? 10.939 -8.161 -28.724 1.00 90.44 378 ASN A O 1
ATOM 3011 N N . GLY A 1 379 ? 9.939 -9.296 -30.385 1.00 89.56 379 GLY A N 1
ATOM 3012 C CA . GLY A 1 379 ? 9.288 -10.270 -29.505 1.00 89.56 379 GLY A CA 1
ATOM 3013 C C . GLY A 1 379 ? 9.056 -11.650 -30.125 1.00 89.56 379 GLY A C 1
ATOM 3014 O O . GLY A 1 379 ? 9.039 -11.831 -31.345 1.00 89.56 379 GLY A O 1
ATOM 3015 N N . SER A 1 380 ? 8.869 -12.629 -29.242 1.00 91.69 380 SER A N 1
ATOM 3016 C CA . SER A 1 380 ? 8.579 -14.037 -29.549 1.00 91.69 380 SER A CA 1
ATOM 3017 C C . SER A 1 380 ? 7.279 -14.454 -28.843 1.00 91.69 380 SER A C 1
ATOM 3019 O O . SER A 1 380 ? 6.945 -13.854 -27.819 1.00 91.69 380 SER A O 1
ATOM 3021 N N . PRO A 1 381 ? 6.534 -15.469 -29.309 1.00 92.25 381 PRO A N 1
ATOM 3022 C CA . PRO A 1 381 ? 5.530 -16.114 -28.469 1.00 92.25 381 PRO A CA 1
ATOM 3023 C C . PRO A 1 381 ? 6.182 -16.952 -27.355 1.00 92.25 381 PRO A C 1
ATOM 3025 O O . PRO A 1 381 ? 7.289 -17.468 -27.523 1.00 92.25 381 PRO A O 1
ATOM 3028 N N . GLU A 1 382 ? 5.460 -17.122 -26.247 1.00 86.50 382 GLU A N 1
ATOM 3029 C CA . GLU A 1 382 ? 5.798 -18.023 -25.139 1.00 86.50 382 GLU A CA 1
ATOM 3030 C C . GLU A 1 382 ? 5.985 -19.470 -25.639 1.00 86.50 382 GLU A C 1
ATOM 3032 O O . GLU A 1 382 ? 5.308 -19.936 -26.565 1.00 86.50 382 GLU A O 1
ATOM 3037 N N . LYS A 1 383 ? 6.950 -20.180 -25.044 1.00 83.62 383 LYS A N 1
ATOM 3038 C CA . LYS A 1 383 ? 7.404 -21.514 -25.464 1.00 83.62 383 LYS A CA 1
ATOM 3039 C C . LYS A 1 383 ? 7.195 -22.504 -24.299 1.00 83.62 383 LYS A C 1
ATOM 3041 O O . LYS A 1 383 ? 7.541 -22.162 -23.172 1.00 83.62 383 LYS A O 1
ATOM 3046 N N . PRO A 1 384 ? 6.679 -23.730 -24.534 1.00 79.56 384 PRO A N 1
ATOM 3047 C CA . PRO A 1 384 ? 6.445 -24.370 -25.830 1.00 79.56 384 PRO A CA 1
ATOM 3048 C C . PRO A 1 384 ? 5.126 -23.963 -26.511 1.00 79.56 384 PRO A C 1
ATOM 3050 O O . PRO A 1 384 ? 4.062 -23.917 -25.896 1.00 79.56 384 PRO A O 1
ATOM 3053 N N . LEU A 1 385 ? 5.188 -23.767 -27.830 1.00 76.44 385 LEU A N 1
ATOM 3054 C CA . LEU A 1 385 ? 4.003 -23.659 -28.682 1.00 76.44 385 LEU A CA 1
ATOM 3055 C C . LEU A 1 385 ? 3.326 -25.030 -28.841 1.00 76.44 385 LEU A C 1
ATOM 3057 O O . LEU A 1 385 ? 4.004 -26.042 -28.996 1.00 76.44 385 LEU A O 1
ATOM 3061 N N . SER A 1 386 ? 1.992 -25.056 -28.905 1.00 78.94 386 SER A N 1
ATOM 3062 C CA . SER A 1 386 ? 1.254 -26.233 -29.391 1.00 78.94 386 SER A CA 1
ATOM 3063 C C . SER A 1 386 ? 1.523 -26.471 -30.882 1.00 78.94 386 SER A C 1
ATOM 3065 O O . SER A 1 386 ? 1.789 -25.514 -31.608 1.00 78.94 386 SER A O 1
ATOM 3067 N N . ASP A 1 387 ? 1.387 -27.708 -31.375 1.00 72.31 387 ASP A N 1
ATOM 3068 C CA . ASP A 1 387 ? 1.710 -28.070 -32.772 1.00 72.31 387 ASP A CA 1
ATOM 3069 C C . ASP A 1 387 ? 1.010 -27.154 -33.798 1.00 72.31 387 ASP A C 1
ATOM 3071 O O . ASP A 1 387 ? 1.622 -26.636 -34.734 1.00 72.31 387 ASP A O 1
ATOM 3075 N N . LEU A 1 388 ? -0.282 -26.878 -33.579 1.00 76.62 388 LEU A N 1
ATOM 3076 C CA . LEU A 1 388 ? -1.083 -25.982 -34.420 1.00 76.62 388 LEU A CA 1
ATOM 3077 C C . LEU A 1 388 ? -0.622 -24.516 -34.324 1.00 76.62 388 LEU A C 1
ATOM 3079 O O . LEU A 1 388 ? -0.691 -23.783 -35.314 1.00 76.62 388 LEU A O 1
ATOM 3083 N N . GLY A 1 389 ? -0.145 -24.091 -33.151 1.00 83.75 389 GLY A N 1
ATOM 3084 C CA . GLY A 1 389 ? 0.486 -22.789 -32.947 1.00 83.75 389 GLY A CA 1
ATOM 3085 C C . GLY A 1 389 ? 1.815 -22.692 -33.695 1.00 83.75 389 GLY A C 1
ATOM 3086 O O . GLY A 1 389 ? 1.996 -21.767 -34.480 1.00 83.75 389 GLY A O 1
ATOM 3087 N N . LEU A 1 390 ? 2.698 -23.681 -33.534 1.00 83.94 390 LEU A N 1
ATOM 3088 C CA . LEU A 1 390 ? 4.002 -23.755 -34.195 1.00 83.94 390 LEU A CA 1
ATOM 3089 C C . LEU A 1 390 ? 3.874 -23.730 -35.724 1.00 83.94 390 LEU A C 1
ATOM 3091 O O . LEU A 1 390 ? 4.572 -22.955 -36.375 1.00 83.94 390 LEU A O 1
ATOM 3095 N N . LEU A 1 391 ? 2.943 -24.503 -36.295 1.00 84.44 391 LEU A N 1
ATOM 3096 C CA . LEU A 1 391 ? 2.626 -24.457 -37.728 1.00 84.44 391 LEU A CA 1
ATOM 3097 C C . LEU A 1 391 ? 2.134 -23.066 -38.168 1.00 84.44 391 LEU A C 1
ATOM 3099 O O . LEU A 1 391 ? 2.543 -22.571 -39.217 1.00 84.44 391 LEU A O 1
ATOM 3103 N N . SER A 1 392 ? 1.289 -22.415 -37.362 1.00 88.19 392 SER A N 1
ATOM 3104 C CA . SER A 1 392 ? 0.741 -21.086 -37.677 1.00 88.19 392 SER A CA 1
ATOM 3105 C C . SER A 1 392 ? 1.799 -19.978 -37.609 1.00 88.19 392 SER A C 1
ATOM 3107 O O . SER A 1 392 ? 1.830 -19.119 -38.489 1.00 88.19 392 SER A O 1
ATOM 3109 N N . TYR A 1 393 ? 2.681 -20.008 -36.604 1.00 91.06 393 TYR A N 1
ATOM 3110 C CA . TYR A 1 393 ? 3.793 -19.062 -36.470 1.00 91.06 393 TYR A CA 1
ATOM 3111 C C . TYR A 1 393 ? 4.856 -19.286 -37.548 1.00 91.06 393 TYR A C 1
ATOM 3113 O O . TYR A 1 393 ? 5.211 -18.326 -38.222 1.00 91.06 393 TYR A O 1
ATOM 3121 N N . ARG A 1 394 ? 5.289 -20.533 -37.805 1.00 89.00 394 ARG A N 1
ATOM 3122 C CA . ARG A 1 394 ? 6.240 -20.843 -38.892 1.00 89.00 394 ARG A CA 1
ATOM 3123 C C . ARG A 1 394 ? 5.733 -20.366 -40.255 1.00 89.00 394 ARG A C 1
ATOM 3125 O O . ARG A 1 394 ? 6.485 -19.726 -40.983 1.00 89.00 394 ARG A O 1
ATOM 3132 N N . ALA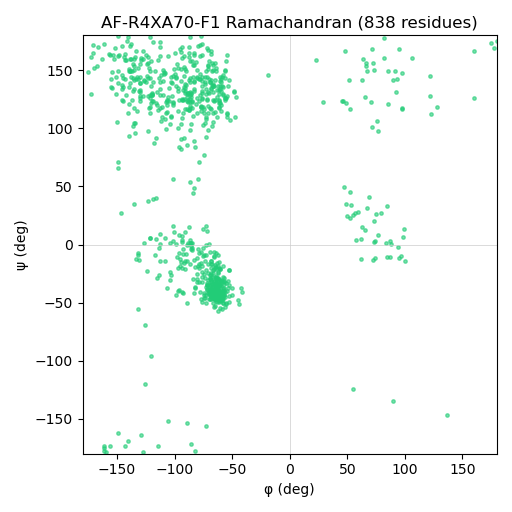 A 1 395 ? 4.460 -20.609 -40.577 1.00 88.38 395 ALA A N 1
ATOM 3133 C CA . ALA A 1 395 ? 3.862 -20.133 -41.826 1.00 88.38 395 ALA A CA 1
ATOM 3134 C C . ALA A 1 395 ? 3.804 -18.594 -41.909 1.00 88.38 395 ALA A C 1
ATOM 3136 O O . ALA A 1 395 ? 4.075 -18.030 -42.965 1.00 88.38 395 ALA A O 1
ATOM 3137 N N . TYR A 1 396 ? 3.482 -17.908 -40.805 1.00 91.44 396 TYR A N 1
ATOM 3138 C CA . TYR A 1 396 ? 3.465 -16.442 -40.754 1.00 91.44 396 TYR A CA 1
ATOM 3139 C C . TYR A 1 396 ? 4.871 -15.829 -40.871 1.00 91.44 396 TYR A C 1
ATOM 3141 O O . TYR A 1 396 ? 5.061 -14.875 -41.626 1.00 91.44 396 TYR A O 1
ATOM 3149 N N . TRP A 1 397 ? 5.861 -16.379 -40.160 1.00 92.94 397 TRP A N 1
ATOM 3150 C CA . TRP A 1 397 ? 7.257 -15.939 -40.220 1.00 92.94 397 TRP A CA 1
ATOM 3151 C C . TRP A 1 397 ? 7.851 -16.137 -41.617 1.00 92.94 397 TRP A C 1
ATOM 3153 O O . TRP A 1 397 ? 8.422 -15.197 -42.165 1.00 92.94 397 TRP A O 1
ATOM 3163 N N . ALA A 1 398 ? 7.650 -17.310 -42.228 1.00 89.62 398 ALA A N 1
ATOM 3164 C CA . ALA A 1 398 ? 8.100 -17.589 -43.590 1.00 89.62 398 ALA A CA 1
ATOM 3165 C C . ALA A 1 398 ? 7.464 -16.634 -44.614 1.00 89.62 398 ALA A C 1
ATOM 3167 O O . ALA A 1 398 ? 8.178 -16.020 -45.403 1.00 89.62 398 ALA A O 1
ATOM 3168 N N . GLU A 1 399 ? 6.140 -16.445 -44.559 1.00 88.06 399 GLU A N 1
ATOM 3169 C CA . GLU A 1 399 ? 5.429 -15.513 -45.443 1.00 88.06 399 GLU A CA 1
ATOM 3170 C C . GLU A 1 399 ? 5.967 -14.078 -45.309 1.00 88.06 399 GLU A C 1
ATOM 3172 O O . GLU A 1 399 ? 6.243 -13.428 -46.314 1.00 88.06 399 GLU A O 1
ATOM 3177 N N . THR A 1 400 ? 6.148 -13.598 -44.074 1.00 89.62 400 THR A N 1
ATOM 3178 C CA . THR A 1 400 ? 6.558 -12.211 -43.798 1.00 89.62 400 THR A CA 1
ATOM 3179 C C . THR A 1 400 ? 8.015 -11.949 -44.186 1.00 89.62 400 THR A C 1
ATOM 3181 O O . THR A 1 400 ? 8.319 -10.905 -44.759 1.00 89.62 400 THR A O 1
ATOM 3184 N N . LEU A 1 401 ? 8.928 -12.883 -43.895 1.00 89.81 401 LEU A N 1
ATOM 3185 C CA . LEU A 1 401 ? 10.347 -12.719 -44.220 1.00 89.81 401 LEU A CA 1
ATOM 3186 C C . LEU A 1 401 ? 10.594 -12.799 -45.728 1.00 89.81 401 LEU A C 1
ATOM 3188 O O . LEU A 1 401 ? 11.326 -11.967 -46.256 1.00 89.81 401 LEU A O 1
ATOM 3192 N N . VAL A 1 402 ? 9.957 -13.739 -46.434 1.00 88.44 402 VAL A N 1
ATOM 3193 C CA . VAL A 1 402 ? 10.115 -13.873 -47.891 1.00 88.44 402 VAL A CA 1
ATOM 3194 C C . VAL A 1 402 ? 9.524 -12.668 -48.634 1.00 88.44 402 VAL A C 1
ATOM 3196 O O . VAL A 1 402 ? 10.153 -12.183 -49.571 1.00 88.44 402 VAL A O 1
ATOM 3199 N N . ASP A 1 403 ? 8.383 -12.124 -48.193 1.00 87.50 403 ASP A N 1
ATOM 3200 C CA . ASP A 1 403 ? 7.802 -10.908 -48.787 1.00 87.50 403 ASP A CA 1
ATOM 3201 C C . ASP A 1 403 ? 8.717 -9.682 -48.619 1.00 87.50 403 ASP A C 1
ATOM 3203 O O . ASP A 1 403 ? 8.943 -8.940 -49.576 1.00 87.50 403 ASP A O 1
ATOM 3207 N N . ILE A 1 404 ? 9.322 -9.511 -47.438 1.00 86.75 404 ILE A N 1
ATOM 3208 C CA . ILE A 1 404 ? 10.291 -8.436 -47.181 1.00 86.75 404 ILE A CA 1
ATOM 3209 C C . ILE A 1 404 ? 11.568 -8.643 -48.007 1.00 86.75 404 ILE A C 1
ATOM 3211 O O . ILE A 1 404 ? 12.049 -7.689 -48.616 1.00 86.75 404 ILE A O 1
ATOM 3215 N N . ILE A 1 405 ? 12.114 -9.860 -48.070 1.00 86.88 405 ILE A N 1
ATOM 3216 C CA . ILE A 1 405 ? 13.348 -10.147 -48.822 1.00 86.88 405 ILE A CA 1
ATOM 3217 C C . ILE A 1 405 ? 13.142 -9.935 -50.329 1.00 86.88 405 ILE A C 1
ATOM 3219 O O . ILE A 1 405 ? 13.994 -9.329 -50.966 1.00 86.88 405 ILE A O 1
ATOM 3223 N N . LEU A 1 406 ? 12.007 -10.359 -50.898 1.00 84.44 406 LEU A N 1
ATOM 3224 C CA . LEU A 1 406 ? 11.715 -10.196 -52.330 1.00 84.44 406 LEU A CA 1
ATOM 3225 C C . LEU A 1 406 ? 11.254 -8.783 -52.726 1.00 84.44 406 LEU A C 1
ATOM 3227 O O . LEU A 1 406 ? 11.274 -8.452 -53.911 1.00 84.44 406 LEU A O 1
ATOM 3231 N N . THR A 1 407 ? 10.837 -7.951 -51.767 1.00 82.06 407 THR A N 1
ATOM 3232 C CA . THR A 1 407 ? 10.419 -6.559 -52.025 1.00 82.06 407 THR A CA 1
ATOM 3233 C C . THR A 1 407 ? 11.564 -5.550 -51.847 1.00 82.06 407 THR A C 1
ATOM 3235 O O . THR A 1 407 ? 11.498 -4.452 -52.400 1.00 82.06 407 THR A O 1
ATOM 3238 N N . ASN A 1 408 ? 12.638 -5.896 -51.124 1.00 77.31 408 ASN A N 1
ATOM 3239 C CA . ASN A 1 408 ? 13.859 -5.082 -51.080 1.00 77.31 408 ASN A CA 1
ATOM 3240 C C . ASN A 1 408 ? 14.801 -5.442 -52.241 1.00 77.31 408 ASN A C 1
ATOM 3242 O O . ASN A 1 408 ? 14.997 -6.608 -52.561 1.00 77.31 408 ASN A O 1
ATOM 3246 N N . SER A 1 409 ? 15.432 -4.433 -52.841 1.00 60.72 409 SER A N 1
ATOM 3247 C CA . SER A 1 409 ? 16.398 -4.581 -53.943 1.00 60.72 409 SER A CA 1
ATOM 3248 C C . SER A 1 409 ? 17.866 -4.470 -53.501 1.00 60.72 409 SER A C 1
ATOM 3250 O O . SER A 1 409 ? 18.750 -4.258 -54.330 1.00 60.72 409 SER A O 1
ATOM 3252 N N . THR A 1 410 ? 18.131 -4.576 -52.197 1.00 70.19 410 THR A N 1
ATOM 3253 C CA . THR A 1 410 ? 19.449 -4.386 -51.571 1.00 70.19 410 THR A CA 1
ATOM 3254 C C . THR A 1 410 ? 19.823 -5.581 -50.702 1.00 70.19 410 THR A C 1
ATOM 3256 O O . THR A 1 410 ? 18.970 -6.389 -50.343 1.00 70.19 410 THR A O 1
ATOM 3259 N N . GLU A 1 411 ? 21.093 -5.668 -50.307 1.00 76.56 411 GLU A N 1
ATOM 3260 C CA . GLU A 1 411 ? 21.510 -6.541 -49.205 1.00 76.56 411 GLU A CA 1
ATOM 3261 C C . GLU A 1 411 ? 20.755 -6.157 -47.913 1.00 76.56 411 GLU A C 1
ATOM 3263 O O . GLU A 1 411 ? 20.461 -4.979 -47.691 1.00 76.56 411 GLU A O 1
ATOM 3268 N N . VAL A 1 412 ? 20.409 -7.150 -47.085 1.00 83.25 412 VAL A N 1
ATOM 3269 C CA . VAL A 1 412 ? 19.647 -6.983 -45.831 1.00 83.25 412 VAL A CA 1
ATOM 3270 C C . VAL A 1 412 ? 20.259 -7.884 -44.756 1.00 83.25 412 VAL A C 1
ATOM 3272 O O . VAL A 1 412 ? 20.613 -9.031 -45.031 1.00 83.25 412 VAL A O 1
ATOM 3275 N N . THR A 1 413 ? 20.375 -7.388 -43.523 1.00 87.44 413 THR A N 1
ATOM 3276 C CA . THR A 1 413 ? 20.923 -8.160 -42.388 1.00 87.44 413 THR A CA 1
ATOM 3277 C C . THR A 1 413 ? 19.834 -8.868 -41.572 1.00 87.44 413 THR A C 1
ATOM 3279 O O . THR A 1 413 ? 18.665 -8.482 -41.602 1.00 87.44 413 THR A O 1
ATOM 3282 N N . ILE A 1 414 ? 20.205 -9.895 -40.794 1.00 86.94 414 ILE A N 1
ATOM 3283 C CA . ILE A 1 414 ? 19.258 -10.622 -39.924 1.00 86.94 414 ILE A CA 1
ATOM 3284 C C . ILE A 1 414 ? 18.661 -9.687 -38.858 1.00 86.94 414 ILE A C 1
ATOM 3286 O O . ILE A 1 414 ? 17.457 -9.740 -38.614 1.00 86.94 414 ILE A O 1
ATOM 3290 N N . ASP A 1 415 ? 19.459 -8.787 -38.277 1.00 86.31 415 ASP A N 1
ATOM 3291 C CA . ASP A 1 415 ? 18.968 -7.812 -37.294 1.00 86.31 415 ASP A CA 1
ATOM 3292 C C . ASP A 1 415 ? 18.085 -6.728 -37.930 1.00 86.31 415 ASP A C 1
ATOM 3294 O O . ASP A 1 415 ? 17.133 -6.257 -37.310 1.00 86.31 415 ASP A O 1
ATOM 3298 N N . GLU A 1 416 ? 18.322 -6.366 -39.193 1.00 87.12 416 GLU A N 1
ATOM 3299 C CA . GLU A 1 416 ? 17.408 -5.496 -39.934 1.00 87.12 416 GLU A CA 1
ATOM 3300 C C . GLU A 1 416 ? 16.069 -6.190 -40.229 1.00 87.12 416 GLU A C 1
ATOM 3302 O O . GLU A 1 416 ? 15.015 -5.578 -40.045 1.00 87.12 416 GLU A O 1
ATOM 3307 N N . LEU A 1 417 ? 16.078 -7.472 -40.614 1.00 89.19 417 LEU A N 1
ATOM 3308 C CA . LEU A 1 417 ? 14.855 -8.272 -40.748 1.00 89.19 417 LEU A CA 1
ATOM 3309 C C . LEU A 1 417 ? 14.112 -8.383 -39.409 1.00 89.19 417 LEU A C 1
ATOM 3311 O O . LEU A 1 417 ? 12.896 -8.184 -39.374 1.00 89.19 417 LEU A O 1
ATOM 3315 N N . ALA A 1 418 ? 14.826 -8.633 -38.307 1.00 90.75 418 ALA A N 1
ATOM 3316 C CA . ALA A 1 418 ? 14.265 -8.665 -36.957 1.00 90.75 418 ALA A CA 1
ATOM 3317 C C . ALA A 1 418 ? 13.598 -7.327 -36.596 1.00 90.75 418 ALA A C 1
ATOM 3319 O O . ALA A 1 418 ? 12.422 -7.304 -36.244 1.00 90.75 418 ALA A O 1
ATOM 3320 N N . ASN A 1 419 ? 14.286 -6.200 -36.796 1.00 88.62 419 ASN A N 1
ATOM 3321 C CA . ASN A 1 419 ? 13.762 -4.869 -36.478 1.00 88.62 419 ASN A CA 1
ATOM 3322 C C . ASN A 1 419 ? 12.592 -4.440 -37.387 1.00 88.62 419 ASN A C 1
ATOM 3324 O O . ASN A 1 419 ? 11.628 -3.853 -36.900 1.00 88.62 419 ASN A O 1
ATOM 3328 N N . ARG A 1 420 ? 12.621 -4.764 -38.691 1.00 88.94 420 ARG A N 1
ATOM 3329 C CA . ARG A 1 420 ? 11.514 -4.479 -39.635 1.00 88.94 420 ARG A CA 1
ATOM 3330 C C . ARG A 1 420 ? 10.257 -5.320 -39.352 1.00 88.94 420 ARG A C 1
ATOM 3332 O O . ARG A 1 420 ? 9.144 -4.882 -39.647 1.00 88.94 420 ARG A O 1
ATOM 3339 N N . THR A 1 421 ? 10.414 -6.525 -38.802 1.00 91.12 421 THR A N 1
ATOM 3340 C CA . THR A 1 421 ? 9.299 -7.443 -38.481 1.00 91.12 421 THR A CA 1
ATOM 3341 C C . THR A 1 421 ? 8.837 -7.390 -37.025 1.00 91.12 421 THR A C 1
ATOM 3343 O O . THR A 1 421 ? 7.726 -7.827 -36.725 1.00 91.12 421 THR A O 1
ATOM 3346 N N . SER A 1 422 ? 9.689 -6.884 -36.133 1.00 93.06 422 SER A N 1
ATOM 3347 C CA . SER A 1 422 ? 9.628 -7.051 -34.678 1.00 93.06 422 SER A CA 1
ATOM 3348 C C . SER A 1 422 ? 9.626 -8.511 -34.196 1.00 93.06 422 SER A C 1
ATOM 3350 O O . SER A 1 422 ? 9.126 -8.814 -33.112 1.00 93.06 422 SER A O 1
ATOM 3352 N N . MET A 1 423 ? 10.213 -9.423 -34.976 1.00 93.81 423 MET A N 1
ATOM 3353 C CA . MET A 1 423 ? 10.544 -10.794 -34.559 1.00 93.81 423 MET A CA 1
ATOM 3354 C C . MET A 1 423 ? 11.907 -10.812 -33.852 1.00 93.81 423 MET A C 1
ATOM 3356 O O . MET A 1 423 ? 12.724 -9.917 -34.059 1.00 93.81 423 MET A O 1
ATOM 3360 N N . THR A 1 424 ? 12.194 -11.819 -33.021 1.00 91.94 424 THR A N 1
ATOM 3361 C CA . THR A 1 424 ? 13.546 -11.949 -32.444 1.00 91.94 424 THR A CA 1
ATOM 3362 C C . THR A 1 424 ? 14.553 -12.420 -33.496 1.00 91.94 424 THR A C 1
ATOM 3364 O O . THR A 1 424 ? 14.210 -13.210 -34.377 1.00 91.94 424 THR A O 1
ATOM 3367 N N . THR A 1 425 ? 15.822 -12.010 -33.374 1.00 90.69 425 THR A N 1
ATOM 3368 C CA . THR A 1 425 ? 16.918 -12.471 -34.248 1.00 90.69 425 THR A CA 1
ATOM 3369 C C . THR A 1 425 ? 17.014 -14.008 -34.289 1.00 90.69 425 THR A C 1
ATOM 3371 O O . THR A 1 425 ? 17.324 -14.574 -35.334 1.00 90.69 425 THR A O 1
ATOM 3374 N N . GLN A 1 426 ? 16.667 -14.704 -33.193 1.00 89.88 426 GLN A N 1
ATOM 3375 C CA . GLN A 1 426 ? 16.601 -16.172 -33.145 1.00 89.88 426 GLN A CA 1
ATOM 3376 C C . GLN A 1 426 ? 15.465 -16.753 -33.999 1.00 89.88 426 GLN A C 1
ATOM 3378 O O . GLN A 1 426 ? 15.697 -17.699 -34.751 1.00 89.88 426 GLN A O 1
ATOM 3383 N N . ASP A 1 427 ? 14.249 -16.205 -33.905 1.00 91.00 427 ASP A N 1
ATOM 3384 C CA . ASP A 1 427 ? 13.104 -16.706 -34.677 1.00 91.00 427 ASP A CA 1
ATOM 3385 C C . ASP A 1 427 ? 13.291 -16.421 -36.184 1.00 91.00 427 ASP A C 1
ATOM 3387 O O . ASP A 1 427 ? 12.944 -17.263 -37.017 1.00 91.00 427 ASP A O 1
ATOM 3391 N N . VAL A 1 428 ? 13.924 -15.293 -36.545 1.00 91.19 428 VAL A N 1
ATOM 3392 C CA . VAL A 1 428 ? 14.333 -14.986 -37.931 1.00 91.19 428 VAL A CA 1
ATOM 3393 C C . VAL A 1 428 ? 15.389 -15.979 -38.427 1.00 91.19 428 VAL A C 1
ATOM 3395 O O . VAL A 1 428 ? 15.184 -16.609 -39.465 1.00 91.19 428 VAL A O 1
ATOM 3398 N N . LEU A 1 429 ? 16.484 -16.173 -37.679 1.00 89.50 429 LEU A N 1
ATOM 3399 C CA . LEU A 1 429 ? 17.565 -17.106 -38.026 1.00 89.50 429 LEU A CA 1
ATOM 3400 C C . LEU A 1 429 ? 17.030 -18.530 -38.245 1.00 89.50 429 LEU A C 1
ATOM 3402 O O . LEU A 1 429 ? 17.268 -19.128 -39.293 1.00 89.50 429 LEU A O 1
ATOM 3406 N N . HIS A 1 430 ? 16.259 -19.048 -37.288 1.00 88.75 430 HIS A N 1
ATOM 3407 C CA . HIS A 1 430 ? 15.680 -20.390 -37.348 1.00 88.75 430 HIS A CA 1
ATOM 3408 C C . HIS A 1 430 ? 14.653 -20.520 -38.489 1.00 88.75 430 HIS A C 1
ATOM 3410 O O . HIS A 1 430 ? 14.571 -21.571 -39.124 1.00 88.75 430 HIS A O 1
ATOM 3416 N N . THR A 1 431 ? 13.899 -19.467 -38.823 1.00 90.44 431 THR A N 1
ATOM 3417 C CA . THR A 1 431 ? 12.998 -19.496 -39.991 1.00 90.44 431 THR A CA 1
ATOM 3418 C C . THR A 1 431 ? 13.781 -19.551 -41.305 1.00 90.44 431 THR A C 1
ATOM 3420 O O . THR A 1 431 ? 13.480 -20.393 -42.147 1.00 90.44 431 THR A O 1
ATOM 3423 N N . LEU A 1 432 ? 14.826 -18.734 -41.467 1.00 88.38 432 LEU A N 1
ATOM 3424 C CA . LEU A 1 432 ? 15.675 -18.751 -42.666 1.00 88.38 432 LEU A CA 1
ATOM 3425 C C . LEU A 1 432 ? 16.456 -20.071 -42.820 1.00 88.38 432 LEU A C 1
ATOM 3427 O O . LEU A 1 432 ? 16.635 -20.543 -43.942 1.00 88.38 432 LEU A O 1
ATOM 3431 N N . GLN A 1 433 ? 16.865 -20.702 -41.712 1.00 87.62 433 GLN A N 1
ATOM 3432 C CA . GLN A 1 433 ? 17.438 -22.056 -41.708 1.00 87.62 433 GLN A CA 1
ATOM 3433 C C . GLN A 1 433 ? 16.419 -23.104 -42.184 1.00 87.62 433 GLN A C 1
ATOM 3435 O O . GLN A 1 433 ? 16.726 -23.878 -43.086 1.00 87.62 433 GLN A O 1
ATOM 3440 N N . ASN A 1 434 ? 15.190 -23.093 -41.647 1.00 86.44 434 ASN A N 1
ATOM 3441 C CA . ASN A 1 434 ? 14.124 -24.021 -42.057 1.00 86.44 434 ASN A CA 1
ATOM 3442 C C . ASN A 1 434 ? 13.711 -23.855 -43.534 1.00 86.44 434 ASN A C 1
ATOM 3444 O O . ASN A 1 434 ? 13.280 -24.821 -44.152 1.00 86.44 434 ASN A O 1
ATOM 3448 N N . LEU A 1 435 ? 13.851 -22.653 -44.106 1.00 84.81 435 LEU A N 1
ATOM 3449 C CA . LEU A 1 435 ? 13.632 -22.388 -45.536 1.00 84.81 435 LEU A CA 1
ATOM 3450 C C . LEU A 1 435 ? 14.874 -22.675 -46.408 1.00 84.81 435 LEU A C 1
ATOM 3452 O O . LEU A 1 435 ? 14.840 -22.444 -47.613 1.00 84.81 435 LEU A O 1
ATOM 3456 N N . SER A 1 436 ? 15.982 -23.140 -45.815 1.00 85.94 436 SER A N 1
ATOM 3457 C CA . SER A 1 436 ? 17.286 -23.342 -46.476 1.00 85.94 436 SER A CA 1
ATOM 3458 C C . SER A 1 436 ? 17.847 -22.099 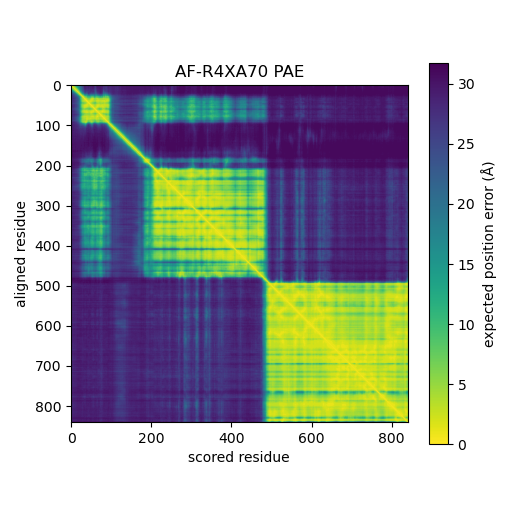-47.191 1.00 85.94 436 SER A C 1
ATOM 3460 O O . SER A 1 436 ? 18.668 -22.223 -48.098 1.00 85.94 436 SER A O 1
ATOM 3462 N N . MET A 1 437 ? 17.448 -20.900 -46.748 1.00 84.75 437 MET A N 1
ATOM 3463 C CA . MET A 1 437 ? 17.800 -19.591 -47.328 1.00 84.75 437 MET A CA 1
ATOM 3464 C C . MET A 1 437 ? 19.123 -19.006 -46.802 1.00 84.75 437 MET A C 1
ATOM 3466 O O . MET A 1 437 ? 19.485 -17.879 -47.134 1.00 84.75 437 MET A O 1
ATOM 3470 N N . LEU A 1 438 ? 19.852 -19.738 -45.956 1.00 85.00 438 LEU A N 1
ATOM 3471 C CA . LEU A 1 438 ? 21.144 -19.321 -45.404 1.00 85.00 438 LEU A CA 1
ATOM 3472 C C . LEU A 1 438 ? 22.264 -20.210 -45.933 1.00 85.00 438 LEU A C 1
ATOM 3474 O O . LEU A 1 438 ? 22.198 -21.433 -45.825 1.00 85.00 438 LEU A O 1
ATOM 3478 N N . LYS A 1 439 ? 23.321 -19.589 -46.460 1.00 82.75 439 LYS A N 1
ATOM 3479 C CA . LYS A 1 439 ? 24.516 -20.281 -46.957 1.00 82.75 439 LYS A CA 1
ATOM 3480 C C . LYS A 1 439 ? 25.774 -19.625 -46.404 1.00 82.75 439 LYS A C 1
ATOM 3482 O O . LYS A 1 439 ? 25.829 -18.408 -46.269 1.00 82.75 439 LYS A O 1
ATOM 3487 N N . TYR A 1 440 ? 26.787 -20.419 -46.075 1.00 80.75 440 TYR A N 1
ATOM 3488 C CA . TYR A 1 440 ? 28.094 -19.899 -45.670 1.00 80.75 440 TYR A CA 1
ATOM 3489 C C . TYR A 1 440 ? 28.980 -19.694 -46.905 1.00 80.75 440 TYR A C 1
ATOM 3491 O O . TYR A 1 440 ? 29.082 -20.585 -47.752 1.00 80.75 440 TYR A O 1
ATOM 3499 N N . HIS A 1 441 ? 29.600 -18.522 -47.042 1.00 76.00 441 HIS A N 1
ATOM 3500 C CA . HIS A 1 441 ? 30.471 -18.194 -48.168 1.00 76.00 441 HIS A CA 1
ATOM 3501 C C . HIS A 1 441 ? 31.555 -17.188 -47.754 1.00 76.00 441 HIS A C 1
ATOM 3503 O O . HIS A 1 441 ? 31.252 -16.152 -47.174 1.00 76.00 441 HIS A O 1
ATOM 3509 N N . LYS A 1 442 ? 32.827 -17.479 -48.070 1.00 66.31 442 LYS A N 1
ATOM 3510 C CA . LYS A 1 442 ? 33.984 -16.578 -47.848 1.00 66.31 442 LYS A CA 1
ATOM 3511 C C . LYS A 1 442 ? 34.077 -15.963 -46.434 1.00 66.31 442 LYS A C 1
ATOM 3513 O O . LYS A 1 442 ? 34.518 -14.829 -46.281 1.00 66.31 442 LYS A O 1
ATOM 3518 N N . GLY A 1 443 ? 33.685 -16.714 -45.404 1.00 72.62 443 GLY A N 1
ATOM 3519 C CA . GLY A 1 443 ? 33.770 -16.283 -44.005 1.00 72.62 443 GLY A CA 1
ATOM 3520 C C . GLY A 1 443 ? 32.482 -15.698 -43.412 1.00 72.62 443 GLY A C 1
ATOM 3521 O O . GLY A 1 443 ? 32.418 -15.534 -42.197 1.00 72.62 443 GLY A O 1
ATOM 3522 N N . SER A 1 444 ? 31.449 -15.426 -44.217 1.00 73.69 444 SER A N 1
ATOM 3523 C CA . SER A 1 444 ? 30.170 -14.867 -43.756 1.00 73.69 444 SER A CA 1
ATOM 3524 C C . SER A 1 444 ? 28.968 -15.747 -44.119 1.00 73.69 444 SER A C 1
ATOM 3526 O O . SER A 1 444 ? 29.035 -16.615 -44.992 1.00 73.69 444 SER A O 1
ATOM 3528 N N . HIS A 1 445 ? 27.843 -15.528 -43.434 1.00 79.88 445 HIS A N 1
ATOM 3529 C CA . HIS A 1 445 ? 26.551 -16.074 -43.845 1.00 79.88 445 HIS A CA 1
ATOM 3530 C C . HIS A 1 445 ? 25.871 -15.105 -44.813 1.00 79.88 445 HIS A C 1
ATOM 3532 O O . HIS A 1 445 ? 25.653 -13.944 -44.473 1.00 79.88 445 HIS A O 1
ATOM 3538 N N . ILE A 1 446 ? 25.507 -15.601 -45.993 1.00 84.50 446 ILE A N 1
ATOM 3539 C CA . ILE A 1 446 ? 24.693 -14.886 -46.975 1.00 84.50 446 ILE A CA 1
ATOM 3540 C C . ILE A 1 446 ? 23.255 -15.411 -46.936 1.00 84.50 446 ILE A C 1
ATOM 3542 O O . ILE A 1 446 ? 23.023 -16.620 -46.821 1.00 84.50 446 ILE A O 1
ATOM 3546 N N . ILE A 1 447 ? 22.294 -14.493 -47.039 1.00 84.19 447 ILE A N 1
ATOM 3547 C CA . ILE A 1 447 ? 20.890 -14.821 -47.295 1.00 84.19 447 ILE A CA 1
ATOM 3548 C C . ILE A 1 447 ? 20.725 -14.935 -48.812 1.00 84.19 447 ILE A C 1
ATOM 3550 O O . ILE A 1 447 ? 21.155 -14.050 -49.549 1.00 84.19 447 ILE A O 1
ATOM 3554 N N . TYR A 1 448 ? 20.115 -16.018 -49.280 1.00 83.88 448 TYR A N 1
ATOM 3555 C CA . TYR A 1 448 ? 19.780 -16.232 -50.687 1.00 83.88 448 TYR A CA 1
ATOM 3556 C C . TYR A 1 448 ? 18.353 -16.780 -50.803 1.00 83.88 448 TYR A C 1
ATOM 3558 O O . TYR A 1 448 ? 17.794 -17.279 -49.826 1.00 83.88 448 TYR A O 1
ATOM 3566 N N . VAL A 1 449 ? 17.734 -16.637 -51.976 1.00 82.19 449 VAL A N 1
ATOM 3567 C CA . VAL A 1 449 ? 16.359 -17.099 -52.222 1.00 82.19 449 VAL A CA 1
ATOM 3568 C C . VAL A 1 449 ? 16.380 -18.207 -53.265 1.00 82.19 449 VAL A C 1
ATOM 3570 O O . VAL A 1 449 ? 17.003 -18.059 -54.316 1.00 82.19 449 VAL A O 1
ATOM 3573 N N . ASN A 1 450 ? 15.693 -19.308 -52.974 1.00 82.38 450 ASN A N 1
ATOM 3574 C CA . ASN A 1 450 ? 15.650 -20.488 -53.831 1.00 82.38 450 ASN A CA 1
ATOM 3575 C C . ASN A 1 450 ? 14.478 -20.347 -54.816 1.00 82.38 450 ASN A C 1
ATOM 3577 O O . ASN A 1 450 ? 13.449 -19.764 -54.466 1.00 82.38 450 ASN A O 1
ATOM 3581 N N . GLU A 1 451 ? 14.578 -20.912 -56.023 1.00 80.00 451 GLU A N 1
ATOM 3582 C CA . GLU A 1 451 ? 13.494 -20.830 -57.024 1.00 80.00 451 GLU A CA 1
ATOM 3583 C C . GLU A 1 451 ? 12.173 -21.424 -56.495 1.00 80.00 451 GLU A C 1
ATOM 3585 O O . GLU A 1 451 ? 11.109 -20.833 -56.672 1.00 80.00 451 GLU A O 1
ATOM 3590 N N . GLU A 1 452 ? 12.245 -22.516 -55.725 1.00 81.12 452 GLU A N 1
ATOM 3591 C CA . GLU A 1 452 ? 11.102 -23.106 -55.014 1.00 81.12 452 GLU A CA 1
ATOM 3592 C C . GLU A 1 452 ? 10.449 -22.128 -54.016 1.00 81.12 452 GLU A C 1
ATOM 3594 O O . GLU A 1 452 ? 9.222 -22.049 -53.928 1.00 81.12 452 GLU A O 1
ATOM 3599 N N . THR A 1 453 ? 11.248 -21.329 -53.301 1.00 80.00 453 THR A N 1
ATOM 3600 C CA . THR A 1 453 ? 10.756 -20.305 -52.365 1.00 80.00 453 THR A CA 1
ATOM 3601 C C . THR A 1 453 ? 10.045 -19.170 -53.106 1.00 80.00 453 THR A C 1
ATOM 3603 O O . THR A 1 453 ? 9.011 -18.688 -52.641 1.00 80.00 453 THR A O 1
ATOM 3606 N N . VAL A 1 454 ? 10.551 -18.769 -54.279 1.00 81.12 454 VAL A N 1
ATOM 3607 C CA . VAL A 1 454 ? 9.890 -17.785 -55.157 1.00 81.12 454 VAL A CA 1
ATOM 3608 C C . VAL A 1 454 ? 8.571 -18.346 -55.701 1.00 81.12 454 VAL A C 1
ATOM 3610 O O . VAL A 1 454 ? 7.561 -17.641 -55.729 1.00 81.12 454 VAL A O 1
ATOM 3613 N N . GLU A 1 455 ? 8.537 -19.630 -56.063 1.00 83.00 455 GLU A N 1
ATOM 3614 C CA . GLU A 1 455 ? 7.312 -20.316 -56.471 1.00 83.00 455 GLU A CA 1
ATOM 3615 C C . GLU A 1 455 ? 6.266 -20.415 -55.346 1.00 83.00 455 GLU A C 1
ATOM 3617 O O . GLU A 1 455 ? 5.091 -20.126 -55.592 1.00 83.00 455 GLU A O 1
ATOM 3622 N N . GLU A 1 456 ? 6.637 -20.823 -54.124 1.00 78.94 456 GLU A N 1
ATOM 3623 C CA . GLU A 1 456 ? 5.702 -20.832 -52.986 1.00 78.94 456 GLU A CA 1
ATOM 3624 C C . GLU A 1 456 ? 5.221 -19.409 -52.654 1.00 78.94 456 GLU A C 1
ATOM 3626 O O . GLU A 1 456 ? 4.014 -19.214 -52.483 1.00 78.94 456 GLU A O 1
ATOM 3631 N N . TYR A 1 457 ? 6.097 -18.400 -52.694 1.00 80.19 457 TYR A N 1
ATOM 3632 C CA . TYR A 1 457 ? 5.717 -16.994 -52.527 1.00 80.19 457 TYR A CA 1
ATOM 3633 C C . TYR A 1 457 ? 4.692 -16.528 -53.571 1.00 80.19 457 TYR A C 1
ATOM 3635 O O . TYR A 1 457 ? 3.645 -15.986 -53.211 1.00 80.19 457 TYR A O 1
ATOM 3643 N N . GLU A 1 458 ? 4.904 -16.807 -54.857 1.00 81.62 458 GLU A N 1
ATOM 3644 C CA . GLU A 1 458 ? 3.939 -16.479 -55.912 1.00 81.62 458 GLU A CA 1
ATOM 3645 C C . GLU A 1 458 ? 2.604 -17.233 -55.746 1.00 81.62 458 GLU A C 1
ATOM 3647 O O . GLU A 1 458 ? 1.532 -16.686 -56.032 1.00 81.62 458 GLU A O 1
ATOM 3652 N N . LYS A 1 459 ? 2.630 -18.467 -55.220 1.00 82.25 459 LYS A N 1
ATOM 3653 C CA . LYS A 1 459 ? 1.428 -19.234 -54.831 1.00 82.25 459 LYS A CA 1
ATOM 3654 C C . LYS A 1 459 ? 0.749 -18.658 -53.574 1.00 82.25 459 LYS A C 1
ATOM 3656 O O . LYS A 1 459 ? -0.457 -18.852 -53.393 1.00 82.25 459 LYS A O 1
ATOM 3661 N N . TRP A 1 460 ? 1.468 -17.943 -52.705 1.00 80.69 460 TRP A N 1
ATOM 3662 C CA . TRP A 1 460 ? 0.922 -17.244 -51.531 1.00 80.69 460 TRP A CA 1
ATOM 3663 C C . TRP A 1 460 ? 0.340 -15.870 -51.880 1.00 80.69 460 TRP A C 1
ATOM 3665 O O . TRP A 1 460 ? -0.739 -15.538 -51.386 1.00 80.69 460 TRP A O 1
ATOM 3675 N N . LYS A 1 461 ? 1.018 -15.104 -52.743 1.00 77.00 461 LYS A N 1
ATOM 3676 C CA . LYS A 1 461 ? 0.661 -13.747 -53.196 1.00 77.00 461 LYS A CA 1
ATOM 3677 C C . LYS A 1 461 ? -0.674 -13.706 -53.943 1.00 77.00 461 LYS A C 1
ATOM 3679 O O . LYS A 1 461 ? -1.468 -12.788 -53.770 1.00 77.00 461 LYS A O 1
ATOM 3684 N N . LYS A 1 462 ? -0.972 -14.764 -54.705 1.00 77.94 462 LYS A N 1
ATOM 3685 C CA . LYS A 1 462 ? -2.240 -14.946 -55.440 1.00 77.94 462 LYS A CA 1
ATOM 3686 C C . LYS A 1 462 ? -3.444 -15.273 -54.540 1.00 77.94 462 LYS A C 1
ATOM 3688 O O . LYS A 1 462 ? -4.578 -15.263 -55.015 1.00 77.94 462 LYS A O 1
ATOM 3693 N N . LYS A 1 463 ? -3.245 -15.553 -53.243 1.00 77.75 463 LYS A N 1
ATOM 3694 C CA . LYS A 1 463 ? -4.335 -15.834 -52.292 1.00 77.75 463 LYS A CA 1
ATOM 3695 C C . LYS A 1 463 ? -4.795 -14.536 -51.624 1.00 77.75 463 LYS A C 1
ATOM 3697 O O . LYS A 1 463 ? -4.046 -13.929 -50.867 1.00 77.75 463 LYS A O 1
ATOM 3702 N N . ARG A 1 464 ? -6.055 -14.139 -51.843 1.00 59.12 464 ARG A N 1
ATOM 3703 C CA . ARG A 1 464 ? -6.673 -12.972 -51.184 1.00 59.12 464 ARG A CA 1
ATOM 3704 C C . ARG A 1 464 ? -6.826 -13.224 -49.676 1.00 59.12 464 ARG A C 1
ATOM 3706 O O . ARG A 1 464 ? -7.695 -13.989 -49.262 1.00 59.12 464 ARG A O 1
ATOM 3713 N N . LYS A 1 465 ? -5.980 -12.588 -48.864 1.00 71.19 465 LYS A N 1
ATOM 3714 C CA . LYS A 1 465 ? -5.951 -12.705 -47.392 1.00 71.19 465 LYS A CA 1
ATOM 3715 C C . LYS A 1 465 ? -6.656 -11.516 -46.725 1.00 71.19 465 LYS A C 1
ATOM 3717 O O . LYS A 1 465 ? -6.909 -10.501 -47.368 1.00 71.19 465 LYS A O 1
ATOM 3722 N N . ARG A 1 466 ? -6.968 -11.648 -45.430 1.00 81.56 466 ARG A N 1
ATOM 3723 C CA . ARG A 1 466 ? -7.234 -10.497 -44.547 1.00 81.56 466 ARG A CA 1
ATOM 3724 C C . ARG A 1 466 ? -5.901 -10.029 -43.959 1.00 81.56 466 ARG A C 1
ATOM 3726 O O . ARG A 1 466 ? -5.071 -10.879 -43.635 1.00 81.56 466 ARG A O 1
ATOM 3733 N N . SER A 1 467 ? -5.733 -8.720 -43.824 1.00 85.19 467 SER A N 1
ATOM 3734 C CA . SER A 1 467 ? -4.574 -8.063 -43.215 1.00 85.19 467 SER A CA 1
ATOM 3735 C C . SER A 1 467 ? -5.044 -7.143 -42.087 1.00 85.19 467 SER A C 1
ATOM 3737 O O . SER A 1 467 ? -6.228 -6.815 -42.019 1.00 85.19 467 SER A O 1
ATOM 3739 N N . ILE A 1 468 ? -4.122 -6.750 -41.211 1.00 89.00 468 ILE A N 1
ATOM 3740 C CA . ILE A 1 468 ? -4.277 -5.578 -40.347 1.00 89.00 468 ILE A CA 1
ATOM 3741 C C . ILE A 1 468 ? -3.675 -4.388 -41.095 1.00 89.00 468 ILE A C 1
ATOM 3743 O O . ILE A 1 468 ? -2.546 -4.493 -41.574 1.00 89.00 468 ILE A O 1
ATOM 3747 N N . GLU A 1 469 ? -4.407 -3.278 -41.183 1.00 87.69 469 GLU A N 1
ATOM 3748 C CA . GLU A 1 469 ? -3.896 -2.029 -41.766 1.00 87.69 469 GLU A CA 1
ATOM 3749 C C . GLU A 1 469 ? -3.173 -1.215 -40.668 1.00 87.69 469 GLU A C 1
ATOM 3751 O O . GLU A 1 469 ? -3.820 -0.846 -39.676 1.00 87.69 469 GLU A O 1
ATOM 3756 N N . PRO A 1 470 ? -1.857 -0.931 -40.770 1.00 83.44 470 PRO A N 1
ATOM 3757 C CA . PRO A 1 470 ? -1.088 -0.287 -39.696 1.00 83.44 470 PRO A CA 1
ATOM 3758 C C . PRO A 1 470 ? -1.628 1.083 -39.257 1.00 83.44 470 PRO A C 1
ATOM 3760 O O . PRO A 1 470 ? -1.478 1.470 -38.093 1.00 83.44 470 PRO A O 1
ATOM 3763 N N . GLU A 1 471 ? -2.288 1.811 -40.156 1.00 82.62 471 GLU A N 1
ATOM 3764 C CA . GLU A 1 471 ? -2.946 3.101 -39.924 1.00 82.62 471 GLU A CA 1
ATOM 3765 C C . GLU A 1 471 ? -4.130 2.978 -38.957 1.00 82.62 471 GLU A C 1
ATOM 3767 O O . GLU A 1 471 ? -4.409 3.913 -38.207 1.00 82.62 471 GLU A O 1
ATOM 3772 N N . GLY A 1 472 ? -4.789 1.816 -38.893 1.00 80.25 472 GLY A N 1
ATOM 3773 C CA . GLY A 1 472 ? -5.873 1.555 -37.940 1.00 80.25 472 GLY A CA 1
ATOM 3774 C C . GLY A 1 472 ? -5.417 1.593 -36.475 1.00 80.25 472 GLY A C 1
ATOM 3775 O O . GLY A 1 472 ? -6.241 1.784 -35.585 1.00 80.25 472 GLY A O 1
ATOM 3776 N N . LEU A 1 473 ? -4.108 1.461 -36.225 1.00 84.62 473 LEU A N 1
ATOM 3777 C CA . LEU A 1 473 ? -3.468 1.627 -34.915 1.00 84.62 473 LEU A CA 1
ATOM 3778 C C . LEU A 1 473 ? -2.880 3.038 -34.705 1.00 84.62 473 LEU A C 1
ATOM 3780 O O . LEU A 1 473 ? -2.190 3.264 -33.715 1.00 84.62 473 LEU A O 1
ATOM 3784 N N . ALA A 1 474 ? -3.124 4.011 -35.595 1.00 71.56 474 ALA A N 1
ATOM 3785 C CA . ALA A 1 474 ? -2.505 5.346 -35.530 1.00 71.56 474 ALA A CA 1
ATOM 3786 C C . ALA A 1 474 ? -2.750 6.102 -34.214 1.00 71.56 474 ALA A C 1
ATOM 3788 O O . ALA A 1 474 ? -1.891 6.873 -33.788 1.00 71.56 474 ALA A O 1
ATOM 3789 N N . GLN A 1 475 ? -3.901 5.875 -33.578 1.00 73.94 475 GLN A N 1
ATOM 3790 C CA . GLN A 1 475 ? -4.280 6.502 -32.309 1.00 73.94 475 GLN A CA 1
ATOM 3791 C C . GLN A 1 475 ? -3.957 5.631 -31.085 1.00 73.94 475 GLN A C 1
ATOM 3793 O O . GLN A 1 475 ? -3.982 6.137 -29.961 1.00 73.94 475 GLN A O 1
ATOM 3798 N N . TRP A 1 476 ? -3.630 4.347 -31.280 1.00 81.25 476 TRP A N 1
ATOM 3799 C CA . TRP A 1 476 ? -3.192 3.482 -30.190 1.00 81.25 476 TRP A CA 1
ATOM 3800 C C . TRP A 1 476 ? -1.793 3.892 -29.738 1.00 81.25 476 TRP A C 1
ATOM 3802 O O . TRP A 1 476 ? -0.865 4.047 -30.536 1.00 81.25 476 TRP A O 1
ATOM 3812 N N . LYS A 1 477 ? -1.650 4.047 -28.427 1.00 76.06 477 LYS A N 1
ATOM 3813 C CA . LYS A 1 477 ? -0.366 4.176 -27.748 1.00 76.06 477 LYS A CA 1
ATOM 3814 C C . LYS A 1 477 ? -0.203 2.928 -26.903 1.00 76.06 477 LYS A C 1
ATOM 3816 O O . LYS A 1 477 ? -1.173 2.518 -26.269 1.00 76.06 477 LYS A O 1
ATOM 3821 N N . ALA A 1 478 ? 1.009 2.382 -26.871 1.00 68.19 478 ALA A N 1
ATOM 3822 C CA . ALA A 1 478 ? 1.354 1.301 -25.960 1.00 68.19 478 ALA A CA 1
ATOM 3823 C C . ALA A 1 478 ? 0.843 1.636 -24.545 1.00 68.19 478 ALA A C 1
ATOM 3825 O O . ALA A 1 478 ? 1.133 2.739 -24.064 1.00 68.19 478 ALA A O 1
ATOM 3826 N N . PRO A 1 479 ? 0.063 0.749 -23.897 1.00 61.41 479 PRO A N 1
ATOM 3827 C CA . PRO A 1 479 ? -0.433 0.978 -22.553 1.00 61.41 479 PRO A CA 1
ATOM 3828 C C . PRO A 1 479 ? 0.732 1.269 -21.626 1.00 61.41 479 PRO A C 1
ATOM 3830 O O . PRO A 1 479 ? 1.527 0.380 -21.326 1.00 61.41 479 PRO A O 1
ATOM 3833 N N . GLN A 1 480 ? 0.820 2.523 -21.179 1.00 44.62 480 GLN A N 1
ATOM 3834 C CA . GLN A 1 480 ? 1.761 2.913 -20.144 1.00 44.62 480 GLN A CA 1
ATOM 3835 C C . GLN A 1 480 ? 1.511 2.002 -18.948 1.00 44.62 480 GLN A C 1
ATOM 3837 O O . GLN A 1 480 ? 0.451 2.051 -18.310 1.00 44.62 480 GLN A O 1
ATOM 3842 N N . SER A 1 481 ? 2.492 1.156 -18.651 1.00 38.12 481 SER A N 1
ATOM 3843 C CA . SER A 1 481 ? 2.543 0.467 -17.377 1.00 38.12 481 SER A CA 1
ATOM 3844 C C . SER A 1 481 ? 2.506 1.534 -16.279 1.00 38.12 481 SER A C 1
ATOM 3846 O O . SER A 1 481 ? 2.923 2.680 -16.474 1.00 38.12 481 SER A O 1
ATOM 3848 N N . ARG A 1 482 ? 2.099 1.175 -15.058 1.00 37.16 482 ARG A N 1
ATOM 3849 C CA . ARG A 1 482 ? 2.349 2.075 -13.916 1.00 37.16 482 ARG A CA 1
ATOM 3850 C C . ARG A 1 482 ? 3.840 2.123 -13.520 1.00 37.16 482 ARG A C 1
ATOM 3852 O O . ARG A 1 482 ? 4.151 2.674 -12.464 1.00 37.16 482 ARG A O 1
ATOM 3859 N N . GLY A 1 483 ? 4.742 1.581 -14.348 1.00 34.38 483 GLY A N 1
ATOM 3860 C CA . GLY A 1 483 ? 6.179 1.864 -14.397 1.00 34.38 483 GLY A CA 1
ATOM 3861 C C . GLY A 1 483 ? 6.577 2.939 -15.426 1.00 34.38 483 GLY A C 1
ATOM 3862 O O . GLY A 1 483 ? 7.639 3.521 -15.289 1.00 34.38 483 GLY A O 1
ATOM 3863 N N . ASP A 1 484 ? 5.735 3.322 -16.390 1.00 31.55 484 ASP A N 1
ATOM 3864 C CA . ASP A 1 484 ? 6.071 4.386 -17.364 1.00 31.55 484 ASP A CA 1
ATOM 3865 C C . ASP A 1 484 ? 5.777 5.809 -16.842 1.00 31.55 484 ASP A C 1
ATOM 3867 O O . ASP A 1 484 ? 6.122 6.800 -17.481 1.00 31.55 484 ASP A O 1
ATOM 3871 N N . LEU A 1 485 ? 5.185 5.913 -15.646 1.00 34.75 485 LEU A N 1
ATOM 3872 C CA . LEU A 1 485 ? 5.184 7.121 -14.803 1.00 34.75 485 LEU A CA 1
ATOM 3873 C C . LEU A 1 485 ? 6.289 7.096 -13.725 1.00 34.75 485 LEU A C 1
ATOM 3875 O O . LEU A 1 485 ? 6.463 8.076 -13.012 1.00 34.75 485 LEU A O 1
ATOM 3879 N N . PHE A 1 486 ? 7.002 5.975 -13.577 1.00 41.03 486 PHE A N 1
ATOM 3880 C CA . PHE A 1 486 ? 7.995 5.714 -12.527 1.00 41.03 486 PHE A CA 1
ATOM 3881 C C . PHE A 1 486 ? 9.063 4.775 -13.094 1.00 41.03 486 PHE A C 1
ATOM 3883 O O . PHE A 1 486 ? 9.050 3.576 -12.803 1.00 41.03 486 PHE A O 1
ATOM 3890 N N . GLY A 1 487 ? 9.889 5.315 -13.996 1.00 34.78 487 GLY A N 1
ATOM 3891 C CA . GLY A 1 487 ? 10.707 4.537 -14.929 1.00 34.78 487 GLY A CA 1
ATOM 3892 C C . GLY A 1 487 ? 11.495 3.406 -14.268 1.00 34.78 487 GLY A C 1
ATOM 3893 O O . GLY A 1 487 ? 12.197 3.621 -13.285 1.00 34.78 487 GLY A O 1
ATOM 3894 N N . SER A 1 488 ? 11.437 2.207 -14.854 1.00 36.72 488 SER A N 1
ATOM 3895 C CA . SER A 1 488 ? 12.232 1.045 -14.419 1.00 36.72 488 SER A CA 1
ATOM 3896 C C . SER A 1 488 ? 13.736 1.188 -14.698 1.00 36.72 488 SER A C 1
ATOM 3898 O O . SER A 1 488 ? 14.536 0.379 -14.233 1.00 36.72 488 SER A O 1
ATOM 3900 N N . LYS A 1 489 ? 14.150 2.253 -15.399 1.00 44.56 489 LYS A N 1
ATOM 3901 C CA . LYS A 1 489 ? 15.504 2.790 -15.259 1.00 44.56 489 LYS A CA 1
ATOM 3902 C C . LYS A 1 489 ? 15.595 3.587 -13.964 1.00 44.56 489 LYS A C 1
ATOM 3904 O O . LYS A 1 489 ? 15.023 4.668 -13.866 1.00 44.56 489 LYS A O 1
ATOM 3909 N N . ILE A 1 490 ? 16.423 3.088 -13.051 1.00 54.38 490 ILE A N 1
ATOM 3910 C CA . ILE A 1 490 ? 17.072 3.890 -12.013 1.00 54.38 490 ILE A CA 1
ATOM 3911 C C . ILE A 1 490 ? 17.666 5.137 -12.699 1.00 54.38 490 ILE A C 1
ATOM 3913 O O . ILE A 1 490 ? 18.585 5.024 -13.515 1.00 54.38 490 ILE A O 1
ATOM 3917 N N . MET A 1 491 ? 17.070 6.304 -12.441 1.00 50.94 491 MET A N 1
ATOM 3918 C CA . MET A 1 491 ? 17.522 7.593 -12.978 1.00 50.94 491 MET A CA 1
ATOM 3919 C C . MET A 1 491 ? 18.857 7.991 -12.329 1.00 50.94 491 MET A C 1
ATOM 3921 O O . MET A 1 491 ? 19.196 7.520 -11.246 1.00 50.94 491 MET A O 1
ATOM 3925 N N . GLY A 1 492 ? 19.629 8.863 -12.979 1.00 52.03 492 GLY A N 1
ATOM 3926 C CA . GLY A 1 492 ? 20.867 9.380 -12.395 1.00 52.03 492 GLY A CA 1
ATOM 3927 C C . GLY A 1 492 ? 20.586 10.422 -11.311 1.00 52.03 492 GLY A C 1
ATOM 3928 O O . GLY A 1 492 ? 20.295 11.564 -11.652 1.00 52.03 492 GLY A O 1
ATOM 3929 N N . GLY A 1 493 ? 20.714 10.030 -10.041 1.00 74.38 493 GLY A N 1
ATOM 3930 C CA . GLY A 1 493 ? 20.594 10.908 -8.870 1.00 74.38 493 GLY A CA 1
ATOM 3931 C C . GLY A 1 493 ? 19.499 10.477 -7.889 1.00 74.38 493 GLY A C 1
ATOM 3932 O O . GLY A 1 493 ? 18.456 9.961 -8.283 1.00 74.38 493 GLY A O 1
ATOM 3933 N N . ASN A 1 494 ? 19.753 10.687 -6.597 1.00 90.06 494 ASN A N 1
ATOM 3934 C CA . ASN A 1 494 ? 18.810 10.484 -5.501 1.00 90.06 494 ASN A CA 1
ATOM 3935 C C . ASN A 1 494 ? 18.551 11.821 -4.798 1.00 90.06 494 ASN A C 1
ATOM 3937 O O . ASN A 1 494 ? 19.237 12.152 -3.827 1.00 90.06 494 ASN A O 1
ATOM 3941 N N . LYS A 1 495 ? 17.576 12.600 -5.275 1.00 95.00 495 LYS A N 1
ATOM 3942 C CA . LYS A 1 495 ? 17.205 13.856 -4.616 1.00 95.00 495 LYS A CA 1
ATOM 3943 C C . LYS A 1 495 ? 16.707 13.570 -3.198 1.00 95.00 495 LYS A C 1
ATOM 3945 O O . LYS A 1 495 ? 15.743 12.825 -3.013 1.00 95.00 495 LYS A O 1
ATOM 3950 N N . ALA A 1 496 ? 17.335 14.199 -2.212 1.00 96.44 496 ALA A N 1
ATOM 3951 C CA . ALA A 1 496 ? 17.093 14.013 -0.791 1.00 96.44 496 ALA A CA 1
ATOM 3952 C C . ALA A 1 496 ? 17.038 15.352 -0.042 1.00 96.44 496 ALA A C 1
ATOM 3954 O O . ALA A 1 496 ? 17.812 16.266 -0.323 1.00 96.44 496 ALA A O 1
ATOM 3955 N N . ALA A 1 497 ? 16.154 15.447 0.951 1.00 97.06 497 ALA A N 1
ATOM 3956 C CA . ALA A 1 497 ? 16.119 16.542 1.911 1.00 97.06 497 ALA A CA 1
ATOM 3957 C C . ALA A 1 497 ? 16.861 16.132 3.192 1.00 97.06 497 ALA A C 1
ATOM 3959 O O . ALA A 1 497 ? 16.444 15.218 3.913 1.00 97.06 497 ALA A O 1
ATOM 3960 N N . VAL A 1 498 ? 17.974 16.811 3.468 1.00 96.56 498 VAL A N 1
ATOM 3961 C CA . VAL A 1 498 ? 18.869 16.508 4.591 1.00 96.56 498 VAL A CA 1
ATOM 3962 C C . VAL A 1 498 ? 18.794 17.567 5.683 1.00 96.56 498 VAL A C 1
ATOM 3964 O O . VAL A 1 498 ? 18.627 18.754 5.399 1.00 96.56 498 VAL A O 1
ATOM 3967 N N . TYR A 1 499 ? 18.997 17.152 6.934 1.00 95.06 499 TYR A N 1
ATOM 3968 C CA . TYR A 1 499 ? 19.281 18.065 8.039 1.00 95.06 499 TYR A CA 1
ATOM 3969 C C . TYR A 1 499 ? 20.700 18.626 7.843 1.00 95.06 499 TYR A C 1
ATOM 3971 O O . TYR A 1 499 ? 21.695 17.959 8.143 1.00 95.06 499 TYR A O 1
ATOM 3979 N N . SER A 1 500 ? 20.822 19.832 7.285 1.00 93.56 500 SER A N 1
ATOM 3980 C CA . SER A 1 500 ? 22.129 20.426 6.961 1.00 93.56 500 SER A CA 1
ATOM 3981 C C . SER A 1 500 ? 22.850 20.958 8.199 1.00 93.56 500 SER A C 1
ATOM 3983 O O . SER A 1 500 ? 24.081 20.933 8.253 1.00 93.56 500 SER A O 1
ATOM 3985 N N . LYS A 1 501 ? 22.089 21.352 9.228 1.00 93.38 501 LYS A N 1
ATOM 3986 C CA . LYS A 1 501 ? 22.591 21.707 10.561 1.00 93.38 501 LYS A CA 1
ATOM 3987 C C . LYS A 1 501 ? 21.675 21.167 11.677 1.00 93.38 501 LYS A C 1
ATOM 3989 O O . LYS A 1 501 ? 20.725 21.845 12.069 1.00 93.38 501 LYS A O 1
ATOM 3994 N N . PRO A 1 502 ? 21.947 19.973 12.220 1.00 92.19 502 PRO A N 1
ATOM 3995 C CA . PRO A 1 502 ? 21.224 19.453 13.378 1.00 92.19 502 PRO A CA 1
ATOM 3996 C C . PRO A 1 502 ? 21.329 20.401 14.587 1.00 92.19 502 PRO A C 1
ATOM 3998 O O . PRO A 1 502 ? 22.420 20.847 14.946 1.00 92.19 502 PRO A O 1
ATOM 4001 N N . GLY A 1 503 ? 20.186 20.737 15.187 1.00 90.88 503 GLY A N 1
ATOM 4002 C CA . GLY A 1 503 ? 20.019 21.796 16.191 1.00 90.88 503 GLY A CA 1
ATOM 4003 C C . GLY A 1 503 ? 19.454 23.120 15.650 1.00 90.88 503 GLY A C 1
ATOM 4004 O O . GLY A 1 503 ? 18.990 23.944 16.436 1.00 90.88 503 GLY A O 1
ATOM 4005 N N . GLU A 1 504 ? 19.426 23.329 14.330 1.00 91.00 504 GLU A N 1
ATOM 4006 C CA . GLU A 1 504 ? 18.760 24.464 13.670 1.00 91.00 504 GLU A CA 1
ATOM 4007 C C . GLU A 1 504 ? 17.579 23.979 12.798 1.00 91.00 504 GLU A C 1
ATOM 4009 O O . GLU A 1 504 ? 17.541 22.832 12.360 1.00 91.00 504 GLU A O 1
ATOM 4014 N N . ASN A 1 505 ? 16.618 24.862 12.482 1.00 88.75 505 ASN A N 1
ATOM 4015 C CA . ASN A 1 505 ? 15.632 24.605 11.418 1.00 88.75 505 ASN A CA 1
ATOM 4016 C C . ASN A 1 505 ? 16.312 24.774 10.048 1.00 88.75 505 ASN A C 1
ATOM 4018 O O . ASN A 1 505 ? 16.157 25.816 9.411 1.00 88.75 505 ASN A O 1
ATOM 4022 N N . ALA A 1 506 ? 17.099 23.784 9.630 1.00 92.81 506 ALA A N 1
ATOM 4023 C CA . ALA A 1 506 ? 17.922 23.859 8.428 1.00 92.81 506 ALA A CA 1
ATOM 4024 C C . ALA A 1 506 ? 17.803 22.580 7.583 1.00 92.81 506 ALA A C 1
ATOM 4026 O O . ALA A 1 506 ? 18.503 21.589 7.815 1.00 92.81 506 ALA A O 1
ATOM 4027 N N . ILE A 1 507 ? 16.917 22.630 6.587 1.00 95.12 507 ILE A N 1
ATOM 4028 C CA . ILE A 1 507 ? 16.818 21.647 5.506 1.00 95.12 507 ILE A CA 1
ATOM 4029 C C . ILE A 1 507 ? 17.615 22.123 4.291 1.00 95.12 507 ILE A C 1
ATOM 4031 O O . ILE A 1 507 ? 17.597 23.298 3.930 1.00 95.12 507 ILE A O 1
ATOM 4035 N N . GLU A 1 508 ? 18.285 21.187 3.628 1.00 95.88 508 GLU A N 1
ATOM 4036 C CA . GLU A 1 508 ? 18.929 21.390 2.332 1.00 95.88 508 GLU A CA 1
ATOM 4037 C C . GLU A 1 508 ? 18.507 20.268 1.377 1.00 95.88 508 GLU A C 1
ATOM 4039 O O . GLU A 1 508 ? 18.414 19.110 1.787 1.00 95.88 508 GLU A O 1
ATOM 4044 N N . ILE A 1 509 ? 18.240 20.603 0.114 1.00 95.44 509 ILE A N 1
ATOM 4045 C CA . ILE A 1 509 ? 17.965 19.619 -0.939 1.00 95.44 509 ILE A CA 1
ATOM 4046 C C . ILE A 1 509 ? 19.282 19.308 -1.653 1.00 95.44 509 ILE A C 1
ATOM 4048 O O . ILE A 1 509 ? 19.948 20.225 -2.134 1.00 95.44 509 ILE A O 1
ATOM 4052 N N . ARG A 1 510 ? 19.653 18.028 -1.721 1.00 93.19 510 ARG A N 1
ATOM 4053 C CA . ARG A 1 510 ? 20.867 17.530 -2.384 1.00 93.19 510 ARG A CA 1
ATOM 4054 C C . ARG A 1 510 ? 20.535 16.356 -3.291 1.00 93.19 510 ARG A C 1
ATOM 4056 O O . ARG A 1 510 ? 19.629 15.591 -2.980 1.00 93.19 510 ARG A O 1
ATOM 4063 N N . ASP A 1 511 ? 21.317 16.171 -4.346 1.00 91.44 511 ASP A N 1
ATOM 4064 C CA . ASP A 1 511 ? 21.328 14.926 -5.110 1.00 91.44 511 ASP A CA 1
ATOM 4065 C C . ASP A 1 511 ? 22.424 14.010 -4.549 1.00 91.44 511 ASP A C 1
ATOM 4067 O O . ASP A 1 511 ? 23.613 14.322 -4.618 1.00 91.44 511 ASP A O 1
ATOM 4071 N N . ASN A 1 512 ? 22.006 12.896 -3.950 1.00 89.81 512 ASN A N 1
ATOM 4072 C CA . ASN A 1 512 ? 22.879 11.847 -3.428 1.00 89.81 512 ASN A CA 1
ATOM 4073 C C . ASN A 1 512 ? 23.095 10.740 -4.481 1.00 89.81 512 ASN A C 1
ATOM 4075 O O . ASN A 1 512 ? 22.372 10.657 -5.478 1.00 89.81 512 ASN A O 1
ATOM 4079 N N . ASP A 1 513 ? 24.030 9.825 -4.220 1.00 88.88 513 ASP A N 1
ATOM 4080 C CA . ASP A 1 513 ? 24.085 8.540 -4.925 1.00 88.88 513 ASP A CA 1
ATOM 4081 C C . ASP A 1 513 ? 22.875 7.651 -4.570 1.00 88.88 513 ASP A C 1
ATOM 4083 O O . ASP A 1 513 ? 22.267 7.776 -3.499 1.00 88.88 513 ASP A O 1
ATOM 4087 N N . ILE A 1 514 ? 22.531 6.717 -5.463 1.00 91.38 514 ILE A N 1
ATOM 4088 C CA . ILE A 1 514 ? 21.502 5.696 -5.215 1.00 91.38 514 ILE A CA 1
ATOM 4089 C C . ILE A 1 514 ? 22.168 4.463 -4.578 1.00 91.38 514 ILE A C 1
ATOM 4091 O O . ILE A 1 514 ? 23.009 3.835 -5.224 1.00 91.38 514 ILE A O 1
ATOM 4095 N N . PRO A 1 515 ? 21.821 4.094 -3.330 1.00 89.69 515 PRO A N 1
ATOM 4096 C CA . PRO A 1 515 ? 22.458 2.977 -2.636 1.00 89.69 515 PRO A CA 1
ATOM 4097 C C . PRO A 1 515 ? 22.026 1.603 -3.178 1.00 89.69 515 PRO A C 1
ATOM 4099 O O . PRO A 1 515 ? 20.866 1.378 -3.517 1.00 89.69 515 PRO A O 1
ATOM 4102 N N . GLU A 1 516 ? 22.961 0.653 -3.194 1.00 91.00 516 GLU A N 1
ATOM 4103 C CA . GLU A 1 516 ? 22.734 -0.743 -3.599 1.00 91.00 516 GLU A CA 1
ATOM 4104 C C . GLU A 1 516 ? 22.292 -1.618 -2.403 1.00 91.00 516 GLU A C 1
ATOM 4106 O O . GLU A 1 516 ? 22.951 -1.587 -1.359 1.00 91.00 516 GLU A O 1
ATOM 4111 N N . PRO A 1 517 ? 21.205 -2.414 -2.505 1.00 95.00 517 PRO A N 1
ATOM 4112 C CA . PRO A 1 517 ? 20.709 -3.225 -1.394 1.00 95.00 517 PRO A CA 1
ATOM 4113 C C . PRO A 1 517 ? 21.567 -4.475 -1.155 1.00 95.00 517 PRO A C 1
ATOM 4115 O O . PRO A 1 517 ? 21.743 -5.314 -2.041 1.00 95.00 517 PRO A O 1
ATOM 4118 N N . ALA A 1 518 ? 22.049 -4.651 0.078 1.00 93.88 518 ALA A N 1
ATOM 4119 C CA . ALA A 1 518 ? 22.765 -5.858 0.482 1.00 93.88 518 ALA A CA 1
ATOM 4120 C C . ALA A 1 518 ? 21.811 -7.047 0.734 1.00 93.88 518 ALA A C 1
ATOM 4122 O O . ALA A 1 518 ? 20.587 -6.946 0.632 1.00 93.88 518 ALA A O 1
ATOM 4123 N N . SER A 1 519 ? 22.372 -8.207 1.090 1.00 94.25 519 SER A N 1
ATOM 4124 C CA . SER A 1 519 ? 21.586 -9.404 1.421 1.00 94.25 519 SER A CA 1
ATOM 4125 C C . SER A 1 519 ? 20.558 -9.123 2.529 1.00 94.25 519 SER A C 1
ATOM 4127 O O . SER A 1 519 ? 20.919 -8.655 3.605 1.00 94.25 519 SER A O 1
ATOM 4129 N N . GLY A 1 520 ? 19.291 -9.465 2.288 1.00 92.19 520 GLY A N 1
ATOM 4130 C CA . GLY A 1 520 ? 18.166 -9.215 3.196 1.00 92.19 520 GLY A CA 1
ATOM 4131 C C . GLY A 1 520 ? 17.551 -7.812 3.097 1.00 92.19 520 GLY A C 1
ATOM 4132 O O . GLY A 1 520 ? 16.599 -7.524 3.828 1.00 92.19 520 GLY A O 1
ATOM 4133 N N . GLN A 1 521 ? 18.043 -6.953 2.202 1.00 96.75 521 GLN A N 1
ATOM 4134 C CA . GLN A 1 521 ? 17.552 -5.588 2.006 1.00 96.75 521 GLN A CA 1
ATOM 4135 C C . GLN A 1 521 ? 16.867 -5.400 0.647 1.00 96.75 521 GLN A C 1
ATOM 4137 O O . GLN A 1 521 ? 17.053 -6.184 -0.282 1.00 96.75 521 GLN A O 1
ATOM 4142 N N . VAL A 1 522 ? 16.086 -4.330 0.520 1.00 97.62 522 VAL A N 1
ATOM 4143 C CA . VAL A 1 522 ? 15.432 -3.906 -0.725 1.00 97.62 522 VAL A CA 1
ATOM 4144 C C . VAL A 1 522 ? 15.695 -2.429 -0.991 1.00 97.62 522 VAL A C 1
ATOM 4146 O O . VAL A 1 522 ? 15.725 -1.633 -0.054 1.00 97.62 522 VAL A O 1
ATOM 4149 N N . LEU A 1 523 ? 15.856 -2.052 -2.258 1.00 97.44 523 LEU A N 1
ATOM 4150 C CA . LEU A 1 523 ? 15.843 -0.652 -2.677 1.00 97.44 523 LEU A CA 1
ATOM 4151 C C . LEU A 1 523 ? 14.391 -0.224 -2.892 1.00 97.44 523 LEU A C 1
ATOM 4153 O O . LEU A 1 523 ? 13.674 -0.831 -3.693 1.00 97.44 523 LEU A O 1
ATOM 4157 N N . VAL A 1 524 ? 13.960 0.814 -2.181 1.00 97.56 524 VAL A N 1
ATOM 4158 C CA . VAL A 1 524 ? 12.626 1.406 -2.301 1.00 97.56 524 VAL A CA 1
ATOM 4159 C C . VAL A 1 524 ? 12.741 2.744 -3.020 1.00 97.56 524 VAL A C 1
ATOM 4161 O O . VAL A 1 524 ? 13.468 3.618 -2.557 1.00 97.56 524 VAL A O 1
ATOM 4164 N N . GLN A 1 525 ? 12.004 2.910 -4.119 1.00 96.81 525 GLN A N 1
ATOM 4165 C CA . GLN A 1 525 ? 11.737 4.214 -4.729 1.00 96.81 525 GLN A CA 1
ATOM 4166 C C . GLN A 1 525 ? 10.491 4.795 -4.059 1.00 96.81 525 GLN A C 1
ATOM 4168 O O . GLN A 1 525 ? 9.409 4.208 -4.164 1.00 96.81 525 GLN A O 1
ATOM 4173 N N . PHE A 1 526 ? 10.626 5.910 -3.346 1.00 97.69 526 PHE A N 1
ATOM 4174 C CA . PHE A 1 526 ? 9.500 6.573 -2.694 1.00 97.69 526 PHE A CA 1
ATOM 4175 C C . PHE A 1 526 ? 8.704 7.432 -3.680 1.00 97.69 526 PHE A C 1
ATOM 4177 O O . PHE A 1 526 ? 9.232 7.958 -4.651 1.00 97.69 526 PHE A O 1
ATOM 4184 N N . SER A 1 527 ? 7.408 7.564 -3.400 1.00 96.88 527 SER A N 1
ATOM 4185 C CA . SER A 1 527 ? 6.489 8.472 -4.103 1.00 96.88 527 SER A CA 1
ATOM 4186 C C . SER A 1 527 ? 5.953 9.568 -3.185 1.00 96.88 527 SER A C 1
ATOM 4188 O O . SER A 1 527 ? 5.612 10.653 -3.639 1.00 96.88 527 SER A O 1
ATOM 4190 N N . HIS A 1 528 ? 5.860 9.274 -1.887 1.00 98.31 528 HIS A N 1
ATOM 4191 C CA . HIS A 1 528 ? 5.314 10.154 -0.865 1.00 98.31 528 HIS A CA 1
ATOM 4192 C C . HIS A 1 528 ? 6.017 9.889 0.466 1.00 98.31 528 HIS A C 1
ATOM 4194 O O . HIS A 1 528 ? 6.358 8.743 0.760 1.00 98.31 528 HIS A O 1
ATOM 4200 N N . SER A 1 529 ? 6.141 10.911 1.310 1.00 98.56 529 SER A N 1
ATOM 4201 C CA . SER A 1 529 ? 6.427 10.742 2.737 1.00 98.56 529 SER A CA 1
ATOM 4202 C C . SER A 1 529 ? 5.527 11.645 3.566 1.00 98.56 529 SER A C 1
ATOM 4204 O O . SER A 1 529 ? 5.400 12.833 3.283 1.00 98.56 529 SER A O 1
ATOM 4206 N N . GLY A 1 530 ? 4.924 11.110 4.624 1.00 97.62 530 GLY A N 1
ATOM 4207 C CA . GLY A 1 530 ? 4.302 11.946 5.651 1.00 97.62 530 GLY A CA 1
ATOM 4208 C C . GLY A 1 530 ? 5.351 12.788 6.390 1.00 97.62 530 GLY A C 1
ATOM 4209 O O . GLY A 1 530 ? 6.533 12.434 6.404 1.00 97.62 530 GLY A O 1
ATOM 4210 N N . VAL A 1 531 ? 4.925 13.909 6.981 1.00 96.56 531 VAL A N 1
ATOM 4211 C CA . VAL A 1 531 ? 5.776 14.791 7.800 1.00 96.56 531 VAL A CA 1
ATOM 4212 C C . VAL A 1 531 ? 5.211 14.870 9.220 1.00 96.56 531 VAL A C 1
ATOM 4214 O O . VAL A 1 531 ? 4.017 15.132 9.410 1.00 96.56 531 VAL A O 1
ATOM 4217 N N . CYS A 1 532 ? 6.052 14.649 10.233 1.00 93.56 532 CYS A N 1
ATOM 4218 C CA . CYS A 1 532 ? 5.633 14.553 11.627 1.00 93.56 532 CYS A CA 1
ATOM 4219 C C . CYS A 1 532 ? 6.452 15.459 12.555 1.00 93.56 532 CYS A C 1
ATOM 4221 O O . CYS A 1 532 ? 7.585 15.834 12.269 1.00 93.56 532 CYS A O 1
ATOM 4223 N N . HIS A 1 533 ? 5.897 15.772 13.730 1.00 91.62 533 HIS A N 1
ATOM 4224 C CA . HIS A 1 533 ? 6.623 16.536 14.753 1.00 91.62 533 HIS A CA 1
ATOM 4225 C C . HIS A 1 533 ? 7.873 15.798 15.259 1.00 91.62 533 HIS A C 1
ATOM 4227 O O . HIS A 1 533 ? 8.815 16.449 15.693 1.00 91.62 533 HIS A O 1
ATOM 4233 N N . SER A 1 534 ? 7.934 14.466 15.140 1.00 92.81 534 SER A N 1
ATOM 4234 C CA . SER A 1 534 ? 9.157 13.704 15.420 1.00 92.81 534 SER A CA 1
ATOM 4235 C C . SER A 1 534 ? 10.321 14.129 14.519 1.00 92.81 534 SER A C 1
ATOM 4237 O O . SER A 1 534 ? 11.429 14.279 15.015 1.00 92.81 534 SER A O 1
ATOM 4239 N N . ASP A 1 535 ? 10.085 14.385 13.225 1.00 95.00 535 ASP A N 1
ATOM 4240 C CA . ASP A 1 535 ? 11.136 14.843 12.302 1.00 95.00 535 ASP A CA 1
ATOM 4241 C C . ASP A 1 535 ? 11.647 16.238 12.703 1.00 95.00 535 ASP A C 1
ATOM 4243 O O . ASP A 1 535 ? 12.848 16.499 12.687 1.00 95.00 535 ASP A O 1
ATOM 4247 N N . LEU A 1 536 ? 10.739 17.106 13.169 1.00 92.44 536 LEU A N 1
ATOM 4248 C CA . LEU A 1 536 ? 11.078 18.425 13.708 1.00 92.44 536 LEU A CA 1
ATOM 4249 C C . LEU A 1 536 ? 11.897 18.328 15.009 1.00 92.44 536 LEU A C 1
ATOM 4251 O O . LEU A 1 536 ? 12.888 19.040 15.139 1.00 92.44 536 LEU A O 1
ATOM 4255 N N . HIS A 1 537 ? 11.535 17.438 15.942 1.00 92.50 537 HIS A N 1
ATOM 4256 C CA . HIS A 1 537 ? 12.286 17.222 17.188 1.00 92.50 537 HIS A CA 1
ATOM 4257 C C . HIS A 1 537 ? 13.676 16.610 16.950 1.00 92.50 537 HIS A C 1
ATOM 4259 O O . HIS A 1 537 ? 14.626 16.984 17.639 1.00 92.50 537 HIS A O 1
ATOM 4265 N N . LEU A 1 538 ? 13.813 15.709 15.966 1.00 93.81 538 LEU A N 1
ATOM 4266 C CA . LEU A 1 538 ? 15.113 15.181 15.538 1.00 93.81 538 LEU A CA 1
ATOM 4267 C C . LEU A 1 538 ? 15.980 16.285 14.916 1.00 93.81 538 LEU A C 1
ATOM 4269 O O . LEU A 1 538 ? 17.130 16.444 15.316 1.00 93.81 538 LEU A O 1
ATOM 4273 N N . MET A 1 539 ? 15.422 17.094 14.008 1.00 93.06 539 MET A N 1
ATOM 4274 C CA . MET A 1 539 ? 16.128 18.231 13.405 1.00 93.06 539 MET A CA 1
ATOM 4275 C C . MET A 1 539 ? 16.549 19.282 14.446 1.00 93.06 539 MET A C 1
ATOM 4277 O O . MET A 1 539 ? 17.672 19.772 14.396 1.00 93.06 539 MET A O 1
ATOM 4281 N N . GLN A 1 540 ? 15.676 19.621 15.401 1.00 91.75 540 GLN A N 1
ATOM 4282 C CA . GLN A 1 540 ? 15.914 20.657 16.419 1.00 91.75 540 GLN A CA 1
ATOM 4283 C C . GLN A 1 540 ? 16.782 20.208 17.603 1.00 91.75 540 GLN A C 1
ATOM 4285 O O . GLN A 1 540 ? 17.091 21.036 18.458 1.00 91.75 540 GLN A O 1
ATOM 4290 N N . HIS A 1 541 ? 17.185 18.935 17.672 1.00 91.69 541 HIS A N 1
ATOM 4291 C CA . HIS A 1 541 ? 17.911 18.372 18.817 1.00 91.69 541 HIS A CA 1
ATOM 4292 C C . HIS A 1 541 ? 17.165 18.457 20.171 1.00 91.69 541 HIS A C 1
ATOM 4294 O O . HIS A 1 541 ? 17.784 18.462 21.238 1.00 91.69 541 HIS A O 1
ATOM 4300 N N . ASP A 1 542 ? 15.829 18.459 20.145 1.00 88.94 542 ASP A N 1
ATOM 4301 C CA . ASP A 1 542 ? 14.988 18.424 21.355 1.00 88.94 542 ASP A CA 1
ATOM 4302 C C . ASP A 1 542 ? 15.133 17.094 22.126 1.00 88.94 542 ASP A C 1
ATOM 4304 O O . ASP A 1 542 ? 15.015 17.034 23.350 1.00 88.94 542 ASP A O 1
ATOM 4308 N N . TRP A 1 543 ? 15.386 15.991 21.419 1.00 90.19 543 TRP A N 1
ATOM 4309 C CA . TRP A 1 543 ? 15.501 14.662 22.017 1.00 90.19 543 TRP A CA 1
ATOM 4310 C C . TRP A 1 543 ? 16.962 14.300 22.277 1.00 90.19 543 TRP A C 1
ATOM 4312 O O . TRP A 1 543 ? 17.569 13.567 21.506 1.00 90.19 543 TRP A O 1
ATOM 4322 N N . GLU A 1 544 ? 17.499 14.753 23.416 1.00 88.81 544 GLU A N 1
ATOM 4323 C CA . GLU A 1 544 ? 18.892 14.541 23.869 1.00 88.81 544 GLU A CA 1
ATOM 4324 C C . GLU A 1 544 ? 19.434 13.113 23.646 1.00 88.81 544 GLU A C 1
ATOM 4326 O O . GLU A 1 544 ? 20.589 12.931 23.266 1.00 88.81 544 GLU A O 1
ATOM 4331 N N . TRP A 1 545 ? 18.584 12.098 23.829 1.00 87.31 545 TRP A N 1
ATOM 4332 C CA . TRP A 1 545 ? 18.890 10.672 23.652 1.00 87.31 545 TRP A CA 1
ATOM 4333 C C . TRP A 1 545 ? 19.026 10.216 22.182 1.00 87.31 545 TRP A C 1
ATOM 4335 O O . TRP A 1 545 ? 19.554 9.134 21.938 1.00 87.31 545 TRP A O 1
ATOM 4345 N N . MET A 1 546 ? 18.585 11.028 21.216 1.00 91.19 546 MET A N 1
ATOM 4346 C CA . MET A 1 546 ? 18.760 10.841 19.767 1.00 91.19 546 MET A CA 1
ATOM 4347 C C . MET A 1 546 ? 19.836 11.746 19.157 1.00 91.19 546 MET A C 1
ATOM 4349 O O . MET A 1 546 ? 20.374 11.388 18.113 1.00 91.19 546 MET A O 1
ATOM 4353 N N . ASN A 1 547 ? 20.170 12.888 19.773 1.00 91.75 547 ASN A N 1
ATOM 4354 C CA . ASN A 1 547 ? 21.025 13.929 19.171 1.00 91.75 547 ASN A CA 1
ATOM 4355 C C . ASN A 1 547 ? 22.373 13.403 18.638 1.00 91.75 547 ASN A C 1
ATOM 4357 O O . ASN A 1 547 ? 22.848 13.847 17.599 1.00 91.75 547 ASN A O 1
ATOM 4361 N N . ALA A 1 548 ? 22.976 12.408 19.296 1.00 89.31 548 ALA A N 1
ATOM 4362 C CA . ALA A 1 548 ? 24.231 11.797 18.844 1.00 89.31 548 ALA A CA 1
ATOM 4363 C C . ALA A 1 548 ? 24.116 10.980 17.533 1.00 89.31 548 ALA A C 1
ATOM 4365 O O . ALA A 1 548 ? 25.138 10.648 16.936 1.00 89.31 548 ALA A O 1
ATOM 4366 N N . ALA A 1 549 ? 22.901 10.642 17.086 1.00 88.56 549 ALA A N 1
ATOM 4367 C CA . ALA A 1 549 ? 22.640 9.912 15.843 1.00 88.56 549 ALA A CA 1
ATOM 4368 C C . ALA A 1 549 ? 22.322 10.836 14.648 1.00 88.56 549 ALA A C 1
ATOM 4370 O O . ALA A 1 549 ? 22.410 10.405 13.492 1.00 88.56 549 ALA A O 1
ATOM 4371 N N . ILE A 1 550 ? 21.953 12.096 14.920 1.00 93.38 550 ILE A N 1
ATOM 4372 C CA . ILE A 1 550 ? 21.545 13.083 13.915 1.00 93.38 550 ILE A CA 1
ATOM 4373 C C . ILE A 1 550 ? 22.772 13.888 13.480 1.00 93.38 550 ILE A C 1
ATOM 4375 O O . ILE A 1 550 ? 23.151 14.894 14.075 1.00 93.38 550 ILE A O 1
ATOM 4379 N N . ILE A 1 551 ? 23.427 13.402 12.430 1.00 91.94 551 ILE A N 1
ATOM 4380 C CA . ILE A 1 551 ? 24.623 14.023 11.851 1.00 91.94 551 ILE A CA 1
ATOM 4381 C C . ILE A 1 551 ? 24.260 15.008 10.725 1.00 91.94 551 ILE A C 1
ATOM 4383 O O . ILE A 1 551 ? 23.241 14.814 10.057 1.00 91.94 551 ILE A O 1
ATOM 4387 N N . PRO A 1 552 ? 25.081 16.046 10.460 1.00 93.06 552 PRO A N 1
ATOM 4388 C CA . PRO A 1 552 ? 24.901 16.906 9.292 1.00 93.06 552 PRO A CA 1
ATOM 4389 C C . PRO A 1 552 ? 24.878 16.078 8.003 1.00 93.06 552 PRO A C 1
ATOM 4391 O O . PRO A 1 552 ? 25.797 15.302 7.745 1.00 93.06 552 PRO A O 1
ATOM 4394 N N . GLY A 1 553 ? 23.830 16.237 7.195 1.00 92.31 553 GLY A N 1
ATOM 4395 C CA . GLY A 1 553 ? 23.609 15.432 5.989 1.00 92.31 553 GLY A CA 1
ATOM 4396 C C . GLY A 1 553 ? 22.722 14.194 6.177 1.00 92.31 553 GLY A C 1
ATOM 4397 O O . GLY A 1 553 ? 22.423 13.542 5.181 1.00 92.31 553 GLY A O 1
ATOM 4398 N N . ARG A 1 554 ? 22.250 13.884 7.396 1.00 95.31 554 ARG A N 1
ATOM 4399 C CA . ARG A 1 554 ? 21.208 12.865 7.634 1.00 95.31 554 ARG A CA 1
ATOM 4400 C C . ARG A 1 554 ? 19.953 13.196 6.821 1.00 95.31 554 ARG A C 1
ATOM 4402 O O . ARG A 1 554 ? 19.398 14.285 6.979 1.00 95.31 554 ARG A O 1
ATOM 4409 N N . VAL A 1 555 ? 19.466 12.255 6.011 1.00 97.19 555 VAL A N 1
ATOM 4410 C CA . VAL A 1 555 ? 18.151 12.375 5.352 1.00 97.19 555 VAL A CA 1
ATOM 4411 C C . VAL A 1 555 ? 17.054 12.178 6.397 1.00 97.19 555 VAL A C 1
ATOM 4413 O O . VAL A 1 555 ? 17.089 11.185 7.123 1.00 97.19 555 VAL A O 1
ATOM 4416 N N . GLY A 1 556 ? 16.080 13.087 6.471 1.00 96.94 556 GLY A N 1
ATOM 4417 C CA . GLY A 1 556 ? 14.958 12.993 7.416 1.00 96.94 556 GLY A CA 1
ATOM 4418 C C . GLY A 1 556 ? 13.810 12.079 6.959 1.00 96.94 556 GLY A C 1
ATOM 4419 O O . GLY A 1 556 ? 13.854 11.496 5.875 1.00 96.94 556 GLY A O 1
ATOM 4420 N N . GLY A 1 557 ? 12.743 11.996 7.760 1.00 97.75 557 GLY A N 1
ATOM 4421 C CA . GLY A 1 557 ? 11.480 11.348 7.384 1.00 97.75 557 GLY A CA 1
ATOM 4422 C C . GLY A 1 557 ? 11.375 9.875 7.783 1.00 97.75 557 GLY A C 1
ATOM 4423 O O . GLY A 1 557 ? 12.339 9.115 7.700 1.00 97.75 557 GLY A O 1
ATOM 4424 N N . HIS A 1 558 ? 10.178 9.452 8.192 1.00 97.75 558 HIS A N 1
ATOM 4425 C CA . HIS A 1 558 ? 9.910 8.083 8.651 1.00 97.75 558 HIS A CA 1
ATOM 4426 C C . HIS A 1 558 ? 8.494 7.574 8.316 1.00 97.75 558 HIS A C 1
ATOM 4428 O O . HIS A 1 558 ? 7.939 6.727 9.022 1.00 97.75 558 HIS A O 1
ATOM 4434 N N . GLU A 1 559 ? 7.898 8.112 7.252 1.00 97.94 559 GLU A N 1
ATOM 4435 C CA . GLU A 1 559 ? 6.512 7.860 6.820 1.00 97.94 559 GLU A CA 1
ATOM 4436 C C . GLU A 1 559 ? 6.434 7.635 5.298 1.00 97.94 559 GLU A C 1
ATOM 4438 O O . GLU A 1 559 ? 5.495 8.065 4.631 1.00 97.94 559 GLU A O 1
ATOM 4443 N N . GLY A 1 560 ? 7.459 7.012 4.718 1.00 98.19 560 GLY A N 1
ATOM 4444 C CA . GLY A 1 560 ? 7.609 6.848 3.271 1.00 98.19 560 GLY A CA 1
ATOM 4445 C C . GLY A 1 560 ? 6.714 5.763 2.682 1.00 98.19 560 GLY A C 1
ATOM 4446 O O . GLY A 1 560 ? 6.672 4.652 3.205 1.00 98.19 560 GLY A O 1
ATOM 4447 N N . VAL A 1 561 ? 6.074 6.039 1.544 1.00 98.56 561 VAL A N 1
ATOM 4448 C CA . VAL A 1 561 ? 5.383 5.045 0.707 1.00 98.56 561 VAL A CA 1
ATOM 4449 C C . VAL A 1 561 ? 5.974 5.043 -0.695 1.00 98.56 561 VAL A C 1
ATOM 4451 O O . VAL A 1 561 ? 6.047 6.072 -1.374 1.00 98.56 561 VAL A O 1
ATOM 4454 N N . GLY A 1 562 ? 6.378 3.858 -1.141 1.00 97.19 562 GLY A N 1
ATOM 4455 C CA . GLY A 1 562 ? 7.076 3.655 -2.402 1.00 97.19 562 GLY A CA 1
ATOM 4456 C C . GLY A 1 562 ? 6.785 2.308 -3.048 1.00 97.19 562 GLY A C 1
ATOM 4457 O O . GLY A 1 562 ? 5.817 1.623 -2.697 1.00 97.19 562 GLY A O 1
ATOM 4458 N N . LYS A 1 563 ? 7.654 1.923 -3.982 1.00 96.38 563 LYS A N 1
ATOM 4459 C CA . LYS A 1 563 ? 7.751 0.573 -4.548 1.00 96.38 563 LYS A CA 1
ATOM 4460 C C . LYS A 1 563 ? 9.140 -0.002 -4.310 1.00 96.38 563 LYS A C 1
ATOM 4462 O O . LYS A 1 563 ? 10.123 0.732 -4.354 1.00 96.38 563 LYS A O 1
ATOM 4467 N N . VAL A 1 564 ? 9.232 -1.319 -4.160 1.00 97.44 564 VAL A N 1
ATOM 4468 C CA . VAL A 1 564 ? 10.500 -2.042 -4.321 1.00 97.44 564 VAL A CA 1
ATOM 4469 C C . VAL A 1 564 ? 10.943 -1.940 -5.785 1.00 97.44 564 VAL A C 1
ATOM 4471 O O . VAL A 1 564 ? 10.188 -2.329 -6.674 1.00 97.44 564 VAL A O 1
ATOM 4474 N N . VAL A 1 565 ? 12.152 -1.434 -6.033 1.00 94.94 565 VAL A N 1
ATOM 4475 C CA . VAL A 1 565 ? 12.751 -1.305 -7.380 1.00 94.94 565 VAL A CA 1
ATOM 4476 C C . VAL A 1 565 ? 14.021 -2.135 -7.572 1.00 94.94 565 VAL A C 1
ATOM 4478 O O . VAL A 1 565 ? 14.497 -2.245 -8.696 1.00 94.94 565 VAL A O 1
ATOM 4481 N N . LYS A 1 566 ? 14.566 -2.723 -6.498 1.00 94.25 566 LYS A N 1
ATOM 4482 C CA . LYS A 1 566 ? 15.632 -3.730 -6.569 1.00 94.25 566 LYS A CA 1
ATOM 4483 C C . LYS A 1 566 ? 15.610 -4.640 -5.341 1.00 94.25 566 LYS A C 1
ATOM 4485 O O . LYS A 1 566 ? 15.516 -4.141 -4.215 1.00 94.25 566 LYS A O 1
ATOM 4490 N N . LEU A 1 567 ? 15.723 -5.951 -5.533 1.00 95.19 567 LEU A N 1
ATOM 4491 C CA . LEU A 1 567 ? 15.916 -6.918 -4.445 1.00 95.19 567 LEU A CA 1
ATOM 4492 C C . LEU A 1 567 ? 17.406 -7.170 -4.171 1.00 95.19 567 LEU A C 1
ATOM 4494 O O . LEU A 1 567 ? 18.178 -7.470 -5.080 1.00 95.19 567 LEU A O 1
ATOM 4498 N N . GLY A 1 568 ? 17.800 -7.115 -2.899 1.00 92.81 568 GLY A N 1
ATOM 4499 C CA . GLY A 1 568 ? 19.055 -7.696 -2.430 1.00 92.81 568 GLY A CA 1
ATOM 4500 C C . GLY A 1 568 ? 18.96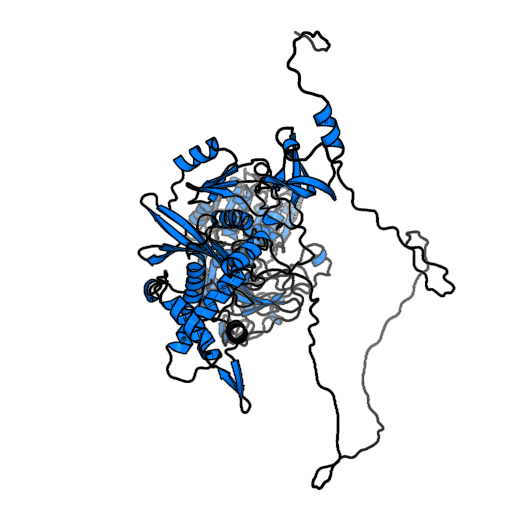0 -9.223 -2.306 1.00 92.81 568 GLY A C 1
ATOM 4501 O O . GLY A 1 568 ? 17.873 -9.807 -2.261 1.00 92.81 568 GLY A O 1
ATOM 4502 N N . ALA A 1 569 ? 20.111 -9.895 -2.222 1.00 89.50 569 ALA A N 1
ATOM 4503 C CA . ALA A 1 569 ? 20.169 -11.355 -2.111 1.00 89.50 569 ALA A CA 1
ATOM 4504 C C . ALA A 1 569 ? 19.367 -11.893 -0.905 1.00 89.50 569 ALA A C 1
ATOM 4506 O O . ALA A 1 569 ? 19.258 -11.239 0.130 1.00 89.50 569 ALA A O 1
ATOM 4507 N N . ASN A 1 570 ? 18.838 -13.115 -1.012 1.00 90.00 570 ASN A N 1
ATOM 4508 C CA . ASN A 1 570 ? 18.064 -13.803 0.037 1.00 90.00 570 ASN A CA 1
ATOM 4509 C C . ASN A 1 570 ? 16.741 -13.131 0.478 1.00 90.00 570 ASN A C 1
ATOM 4511 O O . ASN A 1 570 ? 16.084 -13.649 1.385 1.00 90.00 570 ASN A O 1
ATOM 4515 N N . VAL A 1 571 ? 16.294 -12.036 -0.153 1.00 93.44 571 VAL A N 1
ATOM 4516 C CA . VAL A 1 571 ? 14.925 -11.531 0.050 1.00 93.44 571 VAL A CA 1
ATOM 4517 C C . VAL A 1 571 ? 13.931 -12.475 -0.627 1.00 93.44 571 VAL A C 1
ATOM 4519 O O . VAL A 1 571 ? 14.053 -12.780 -1.808 1.00 93.44 571 VAL A O 1
ATOM 4522 N N . THR A 1 572 ? 12.950 -12.956 0.138 1.00 91.94 572 THR A N 1
ATOM 4523 C CA . THR A 1 572 ? 11.961 -13.962 -0.310 1.00 91.94 572 THR A CA 1
ATOM 4524 C C . THR A 1 572 ? 10.513 -13.589 0.018 1.00 91.94 572 THR A C 1
ATOM 4526 O O . THR A 1 572 ? 9.582 -14.243 -0.444 1.00 91.94 572 THR A O 1
ATOM 4529 N N . ASN A 1 573 ? 10.301 -12.533 0.808 1.00 91.00 573 ASN A N 1
ATOM 4530 C CA . ASN A 1 573 ? 8.994 -12.089 1.298 1.00 91.00 573 ASN A CA 1
ATOM 4531 C C . ASN A 1 573 ? 8.418 -10.879 0.534 1.00 91.00 573 ASN A C 1
ATOM 4533 O O . ASN A 1 573 ? 7.366 -10.363 0.915 1.00 91.00 573 ASN A O 1
ATOM 4537 N N . LEU A 1 574 ? 9.114 -10.412 -0.506 1.00 94.69 574 LEU A N 1
ATOM 4538 C CA . LEU A 1 574 ? 8.782 -9.243 -1.324 1.00 94.69 574 LEU A CA 1
ATOM 4539 C C . LEU A 1 574 ? 9.123 -9.517 -2.794 1.00 94.69 574 LEU A C 1
ATOM 4541 O O . LEU A 1 574 ? 9.975 -10.357 -3.083 1.00 94.69 574 LEU A O 1
ATOM 4545 N N . LYS A 1 575 ? 8.501 -8.770 -3.709 1.00 93.19 575 LYS A N 1
ATOM 4546 C CA . LYS A 1 575 ? 8.848 -8.738 -5.140 1.00 93.19 575 LYS A CA 1
ATOM 4547 C C . LYS A 1 575 ? 9.084 -7.311 -5.634 1.00 93.19 575 LYS A C 1
ATOM 4549 O O . LYS A 1 575 ? 8.600 -6.357 -5.029 1.00 93.19 575 LYS A O 1
ATOM 4554 N N . GLU A 1 576 ? 9.786 -7.163 -6.751 1.00 94.12 576 GLU A N 1
ATOM 4555 C CA . GLU A 1 576 ? 9.928 -5.868 -7.427 1.00 94.12 576 GLU A CA 1
ATOM 4556 C C . GLU A 1 576 ? 8.562 -5.360 -7.928 1.00 94.12 576 GLU A C 1
ATOM 4558 O O . GLU A 1 576 ? 7.606 -6.123 -8.096 1.00 94.12 576 GLU A O 1
ATOM 4563 N N . GLY A 1 577 ? 8.418 -4.038 -8.028 1.00 92.94 577 GLY A N 1
ATOM 4564 C CA . GLY A 1 577 ? 7.148 -3.356 -8.287 1.00 92.94 577 GLY A CA 1
ATOM 4565 C C . GLY A 1 577 ? 6.153 -3.346 -7.113 1.00 92.94 577 GLY A C 1
ATOM 4566 O O . GLY A 1 577 ? 5.193 -2.573 -7.144 1.00 92.94 577 GLY A O 1
ATOM 4567 N N . GLN A 1 578 ? 6.357 -4.149 -6.059 1.00 94.50 578 GLN A N 1
ATOM 4568 C CA . GLN A 1 578 ? 5.466 -4.204 -4.894 1.00 94.50 578 GLN A CA 1
ATOM 4569 C C . GLN A 1 578 ? 5.487 -2.892 -4.106 1.00 94.50 578 GLN A C 1
ATOM 4571 O O . GLN A 1 578 ? 6.557 -2.398 -3.747 1.00 94.50 578 GLN A O 1
ATOM 4576 N N . SER A 1 579 ? 4.307 -2.356 -3.775 1.00 97.25 579 SER A N 1
ATOM 4577 C CA . SER A 1 579 ? 4.221 -1.159 -2.937 1.00 97.25 579 SER A CA 1
ATOM 4578 C C . SER A 1 579 ? 4.480 -1.476 -1.464 1.00 97.25 579 SER A C 1
ATOM 4580 O O . SER A 1 579 ? 3.901 -2.407 -0.893 1.00 97.25 579 SER A O 1
ATOM 4582 N N . VAL A 1 580 ? 5.370 -0.691 -0.858 1.00 98.25 580 VAL A 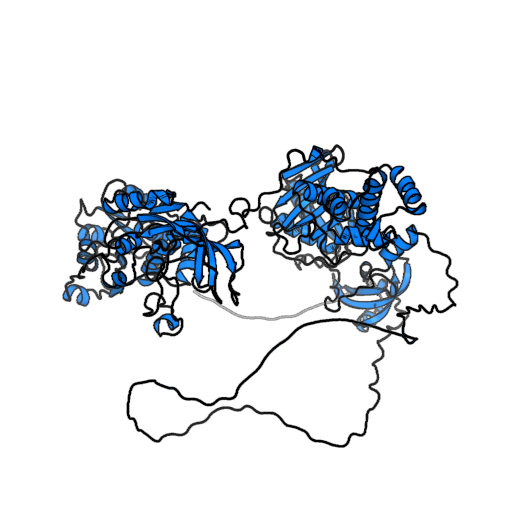N 1
ATOM 4583 C CA . VAL A 1 580 ? 5.843 -0.869 0.515 1.00 98.25 580 VAL A CA 1
ATOM 4584 C C . VAL A 1 580 ? 5.955 0.466 1.249 1.00 98.25 580 VAL A C 1
ATOM 4586 O O . VAL A 1 580 ? 6.224 1.510 0.654 1.00 98.25 580 VAL A O 1
ATOM 4589 N N . GLY A 1 581 ? 5.739 0.405 2.560 1.00 98.06 581 GLY A N 1
ATOM 4590 C CA . GLY A 1 581 ? 5.809 1.516 3.496 1.00 98.06 581 GLY A CA 1
ATOM 4591 C C . GLY A 1 581 ? 6.962 1.384 4.487 1.00 98.06 581 GLY A C 1
ATOM 4592 O O . GLY A 1 581 ? 7.141 0.328 5.104 1.00 98.06 581 GLY A O 1
ATOM 4593 N N . VAL A 1 582 ? 7.699 2.473 4.678 1.00 98.06 582 VAL A N 1
ATOM 4594 C CA . VAL A 1 582 ? 8.777 2.628 5.661 1.00 98.06 582 VAL A CA 1
ATOM 4595 C C . VAL A 1 582 ? 8.265 3.445 6.846 1.00 98.06 582 VAL A C 1
ATOM 4597 O O . VAL A 1 582 ? 7.491 4.385 6.682 1.00 98.06 582 VAL A O 1
ATOM 4600 N N . LYS A 1 583 ? 8.665 3.038 8.052 1.00 96.62 583 LYS A N 1
ATOM 4601 C CA . LYS A 1 583 ? 8.151 3.533 9.340 1.00 96.62 583 LYS A CA 1
ATOM 4602 C C . LYS A 1 583 ? 9.293 4.116 10.172 1.00 96.62 583 LYS A C 1
ATOM 4604 O O . LYS A 1 583 ? 10.457 3.967 9.812 1.00 96.62 583 LYS A O 1
ATOM 4609 N N . TRP A 1 584 ? 8.959 4.634 11.356 1.00 96.94 584 TRP A N 1
ATOM 4610 C CA . TRP A 1 584 ? 9.915 4.959 12.426 1.00 96.94 584 TRP A CA 1
ATOM 4611 C C . TRP A 1 584 ? 10.967 3.862 12.653 1.00 96.94 584 TRP A C 1
ATOM 4613 O O . TRP A 1 584 ? 12.156 4.150 12.623 1.00 96.94 584 TRP A O 1
ATOM 4623 N N . LEU A 1 585 ? 10.548 2.602 12.830 1.00 96.50 585 LEU A N 1
ATOM 4624 C CA . LEU A 1 585 ? 11.467 1.469 12.987 1.00 96.50 585 LEU A CA 1
ATOM 4625 C C . LEU A 1 585 ? 11.922 0.952 11.619 1.00 96.50 585 LEU A C 1
ATOM 4627 O O . LEU A 1 585 ? 11.127 0.333 10.904 1.00 96.50 585 LEU A O 1
ATOM 4631 N N . ALA A 1 586 ? 13.198 1.169 11.301 1.00 95.75 586 ALA A N 1
ATOM 4632 C CA . ALA A 1 586 ? 13.854 0.656 10.101 1.00 95.75 586 ALA A CA 1
ATOM 4633 C C . ALA A 1 586 ? 14.321 -0.799 10.273 1.00 95.75 586 ALA A C 1
ATOM 4635 O O . ALA A 1 586 ? 14.265 -1.579 9.327 1.00 95.75 586 ALA A O 1
ATOM 4636 N N . ARG A 1 587 ? 14.784 -1.171 11.477 1.00 95.00 587 ARG A N 1
ATOM 4637 C CA . ARG A 1 587 ? 15.335 -2.501 11.805 1.00 95.00 587 ARG A CA 1
ATOM 4638 C C . ARG A 1 587 ? 15.364 -2.718 13.323 1.00 95.00 587 ARG A C 1
ATOM 4640 O O . ARG A 1 587 ? 15.387 -1.749 14.075 1.00 95.00 587 ARG A O 1
ATOM 4647 N N . VAL A 1 588 ? 15.437 -3.969 13.786 1.00 95.25 588 VAL A N 1
ATOM 4648 C CA . VAL A 1 588 ? 15.770 -4.343 15.182 1.00 95.25 588 VAL A CA 1
ATOM 4649 C C . VAL A 1 588 ? 16.669 -5.591 15.214 1.00 95.25 588 VAL A C 1
ATOM 4651 O O . VAL A 1 588 ? 16.926 -6.198 14.177 1.00 95.25 588 VAL A O 1
ATOM 4654 N N . CYS A 1 589 ? 17.149 -6.021 16.389 1.00 93.06 589 CYS A N 1
ATOM 4655 C CA . CYS A 1 589 ? 18.029 -7.199 16.505 1.00 93.06 589 CYS A CA 1
ATOM 4656 C C . CYS A 1 589 ? 17.326 -8.572 16.450 1.00 93.06 589 CYS A C 1
ATOM 4658 O O . CYS A 1 589 ? 18.007 -9.598 16.461 1.00 93.06 589 CYS A O 1
ATOM 4660 N N . LEU A 1 590 ? 15.987 -8.603 16.456 1.00 92.19 590 LEU A N 1
ATOM 4661 C CA . LEU A 1 590 ? 15.108 -9.786 16.359 1.00 92.19 590 LEU A CA 1
ATOM 4662 C C . LEU A 1 590 ? 15.305 -10.882 17.431 1.00 92.19 590 LEU A C 1
ATOM 4664 O O . LEU A 1 590 ? 14.642 -11.914 17.387 1.00 92.19 590 LEU A O 1
ATOM 4668 N N . SER A 1 591 ? 16.181 -10.657 18.412 1.00 95.00 591 SER A N 1
ATOM 4669 C CA . SER A 1 591 ? 16.701 -11.693 19.318 1.00 95.00 591 SER A CA 1
ATOM 4670 C C . SER A 1 591 ? 16.694 -11.310 20.802 1.00 95.00 591 SER A C 1
ATOM 4672 O O . SER A 1 591 ? 16.856 -12.182 21.653 1.00 95.00 591 SER A O 1
ATOM 4674 N N . CYS A 1 592 ? 16.479 -10.035 21.147 1.00 94.81 592 CYS A N 1
ATOM 4675 C CA . CYS A 1 592 ? 16.286 -9.630 22.540 1.00 94.81 592 CYS A CA 1
ATOM 4676 C C . CYS A 1 592 ? 14.864 -9.948 23.034 1.00 94.81 592 CYS A C 1
ATOM 4678 O O . CYS A 1 592 ? 13.938 -10.110 22.237 1.00 94.81 592 CYS A O 1
ATOM 4680 N N . ASN A 1 593 ? 14.682 -9.971 24.360 1.00 96.75 593 ASN A N 1
ATOM 4681 C CA . ASN A 1 593 ? 13.394 -10.249 25.009 1.00 96.75 593 ASN A CA 1
ATOM 4682 C C . ASN A 1 593 ? 12.241 -9.398 24.453 1.00 96.75 593 ASN A C 1
ATOM 4684 O O . ASN A 1 593 ? 11.136 -9.905 24.293 1.00 96.75 593 ASN A O 1
ATOM 4688 N N . ASP A 1 594 ? 12.493 -8.129 24.126 1.00 95.38 594 ASP A N 1
ATOM 4689 C CA . ASP A 1 594 ? 11.486 -7.236 23.553 1.00 95.38 594 ASP A CA 1
ATOM 4690 C C . ASP A 1 594 ? 11.093 -7.619 22.125 1.00 95.38 594 ASP A C 1
ATOM 4692 O O . ASP A 1 594 ? 9.904 -7.701 21.842 1.00 95.38 594 ASP A O 1
ATOM 4696 N N . CYS A 1 595 ? 12.045 -7.960 21.252 1.00 92.94 595 CYS A N 1
ATOM 4697 C CA . CYS A 1 595 ? 11.726 -8.466 19.909 1.00 92.94 595 CYS A CA 1
ATOM 4698 C C . CYS A 1 595 ? 10.931 -9.780 19.981 1.00 92.94 595 CYS A C 1
ATOM 4700 O O . CYS A 1 595 ? 9.916 -9.942 19.307 1.00 92.94 595 CYS A O 1
ATOM 4702 N N . LEU A 1 596 ? 11.358 -10.705 20.848 1.00 92.38 596 LEU A N 1
ATOM 4703 C CA . LEU A 1 596 ? 10.695 -11.998 21.050 1.00 92.38 596 LEU A CA 1
ATOM 4704 C C . LEU A 1 596 ? 9.294 -11.859 21.675 1.00 92.38 596 LEU A C 1
ATOM 4706 O O . LEU A 1 596 ? 8.438 -12.713 21.461 1.00 92.38 596 LEU A O 1
ATOM 4710 N N . ALA A 1 597 ? 9.038 -10.770 22.403 1.00 92.31 597 ALA A N 1
ATOM 4711 C CA . ALA A 1 597 ? 7.731 -10.420 22.956 1.00 92.31 597 ALA A CA 1
ATOM 4712 C C . ALA A 1 597 ? 6.877 -9.529 22.023 1.00 92.31 597 ALA A C 1
ATOM 4714 O O . ALA A 1 597 ? 5.857 -9.002 22.471 1.00 92.31 597 ALA A O 1
ATOM 4715 N N . ASN A 1 598 ? 7.274 -9.338 20.753 1.00 91.00 598 ASN A N 1
ATOM 4716 C CA . ASN A 1 598 ? 6.639 -8.413 19.801 1.00 91.00 598 ASN A CA 1
ATOM 4717 C C . ASN A 1 598 ? 6.511 -6.984 20.378 1.00 91.00 598 ASN A C 1
ATOM 4719 O O . ASN A 1 598 ? 5.465 -6.342 20.322 1.00 91.00 598 ASN A O 1
ATOM 4723 N N . ARG A 1 599 ? 7.594 -6.497 20.991 1.00 93.00 599 ARG A N 1
ATOM 4724 C CA . ARG A 1 599 ? 7.766 -5.150 21.560 1.00 93.00 599 ARG A CA 1
ATOM 4725 C C . ARG A 1 599 ? 8.905 -4.405 20.857 1.00 93.00 599 ARG A C 1
ATOM 4727 O O . ARG A 1 599 ? 9.667 -3.691 21.500 1.00 93.00 599 ARG A O 1
ATOM 4734 N N . ASP A 1 600 ? 9.010 -4.577 19.538 1.00 93.56 600 ASP A N 1
ATOM 4735 C CA . ASP A 1 600 ? 10.090 -4.087 18.665 1.00 93.56 600 ASP A CA 1
ATOM 4736 C C . ASP A 1 600 ? 10.555 -2.646 18.988 1.00 93.56 600 ASP A C 1
ATOM 4738 O O . ASP A 1 600 ? 11.755 -2.400 19.055 1.00 93.56 600 ASP A O 1
ATOM 4742 N N . ALA A 1 601 ? 9.620 -1.735 19.295 1.00 92.44 601 ALA A N 1
ATOM 4743 C CA . ALA A 1 601 ? 9.852 -0.323 19.648 1.00 92.44 601 ALA A CA 1
ATOM 4744 C C . ALA A 1 601 ? 10.681 -0.056 20.926 1.00 92.44 601 ALA A C 1
ATOM 4746 O O . ALA A 1 601 ? 11.015 1.093 21.218 1.00 92.44 601 ALA A O 1
ATOM 4747 N N . TYR A 1 602 ? 10.966 -1.095 21.713 1.00 94.19 602 TYR A N 1
ATOM 4748 C CA . TYR A 1 602 ? 11.772 -1.037 22.936 1.00 94.19 602 TYR A CA 1
ATOM 4749 C C . TYR A 1 602 ? 13.104 -1.795 22.777 1.00 94.19 602 TYR A C 1
ATOM 4751 O O . TYR A 1 602 ? 13.829 -2.004 23.749 1.00 94.19 602 TYR A O 1
ATOM 4759 N N . CYS A 1 603 ? 13.450 -2.222 21.557 1.00 95.31 603 CYS A N 1
ATOM 4760 C CA . CYS A 1 603 ? 14.730 -2.857 21.279 1.00 95.31 603 CYS A CA 1
ATOM 4761 C C . CYS A 1 603 ? 15.876 -1.835 21.389 1.00 95.31 603 CYS A C 1
ATOM 4763 O O . CYS A 1 603 ? 15.979 -0.914 20.586 1.00 95.31 603 CYS A O 1
ATOM 4765 N N . ALA A 1 604 ? 16.802 -2.045 22.328 1.00 93.56 604 ALA A N 1
ATOM 4766 C CA . ALA A 1 604 ? 17.989 -1.196 22.504 1.00 93.56 604 ALA A CA 1
ATOM 4767 C C . ALA A 1 604 ? 18.977 -1.204 21.311 1.00 93.56 604 ALA A C 1
ATOM 4769 O O . ALA A 1 604 ? 19.937 -0.443 21.308 1.00 93.56 604 ALA A O 1
ATOM 4770 N N . ALA A 1 605 ? 18.753 -2.065 20.313 1.00 94.06 605 ALA A N 1
ATOM 4771 C CA . ALA A 1 605 ? 19.511 -2.153 19.063 1.00 94.06 605 ALA A CA 1
ATOM 4772 C C . ALA A 1 605 ? 18.584 -1.987 17.837 1.00 94.06 605 ALA A C 1
ATOM 4774 O O . ALA A 1 605 ? 18.725 -2.700 16.837 1.00 94.06 605 ALA A O 1
ATOM 4775 N N . GLN A 1 606 ? 17.592 -1.099 17.959 1.00 94.25 606 GLN A N 1
ATOM 4776 C CA . GLN A 1 606 ? 16.733 -0.656 16.861 1.00 94.25 606 GLN A CA 1
ATOM 4777 C C . GLN A 1 606 ? 17.411 0.421 16.013 1.00 94.25 606 GLN A C 1
ATOM 4779 O O . GLN A 1 606 ? 18.092 1.289 16.555 1.00 94.25 606 GLN A O 1
ATOM 4784 N N . ASP A 1 607 ? 17.160 0.392 14.705 1.00 95.94 607 ASP A N 1
ATOM 4785 C CA . ASP A 1 607 ? 17.444 1.516 13.816 1.00 95.94 607 ASP A CA 1
ATOM 4786 C C . ASP A 1 607 ? 16.186 2.338 13.554 1.00 95.94 607 ASP A C 1
ATOM 4788 O O . ASP A 1 607 ? 15.083 1.797 13.408 1.00 95.94 607 ASP A O 1
ATOM 4792 N N . VAL A 1 608 ? 16.378 3.652 13.465 1.00 96.38 608 VAL A N 1
ATOM 4793 C CA . VAL A 1 608 ? 15.316 4.644 13.290 1.00 96.38 608 VAL A CA 1
ATOM 4794 C C . VAL A 1 608 ? 15.489 5.361 11.956 1.00 96.38 608 VAL A C 1
ATOM 4796 O O . VAL A 1 608 ? 16.521 6.000 11.737 1.00 96.38 608 VAL A O 1
ATOM 4799 N N . SER A 1 609 ? 14.470 5.286 11.097 1.00 97.62 609 SER A N 1
ATOM 4800 C CA . SER A 1 609 ? 14.394 6.040 9.837 1.00 97.62 609 SER A CA 1
ATOM 4801 C C . SER A 1 609 ? 14.407 7.540 10.120 1.00 97.62 609 SER A C 1
ATOM 4803 O O . SER A 1 609 ? 13.659 8.012 10.974 1.00 97.62 609 SER A O 1
ATOM 4805 N N . GLY A 1 610 ? 15.276 8.289 9.443 1.00 95.56 610 GLY A N 1
ATOM 4806 C CA . GLY A 1 610 ? 15.485 9.712 9.723 1.00 95.56 610 GLY A CA 1
ATOM 4807 C C . GLY A 1 610 ? 16.267 9.986 11.012 1.00 95.56 610 GLY A C 1
ATOM 4808 O O . GLY A 1 610 ? 16.444 11.146 11.379 1.00 95.56 610 GLY A O 1
ATOM 4809 N N . GLY A 1 611 ? 16.723 8.932 11.698 1.00 94.75 611 GLY A N 1
ATOM 4810 C CA . GLY A 1 611 ? 17.379 8.963 13.000 1.00 94.75 611 GLY A CA 1
ATOM 4811 C C . GLY A 1 611 ? 18.784 8.363 12.948 1.00 94.75 611 GLY A C 1
ATOM 4812 O O . GLY A 1 611 ? 19.746 9.049 12.607 1.00 94.75 611 GLY A O 1
ATOM 4813 N N . THR A 1 612 ? 18.915 7.077 13.289 1.00 95.06 612 THR A N 1
ATOM 4814 C CA . THR A 1 612 ? 20.199 6.350 13.201 1.00 95.06 612 THR A CA 1
ATOM 4815 C C . THR A 1 612 ? 20.577 6.011 11.759 1.00 95.06 612 THR A C 1
ATOM 4817 O O . THR A 1 612 ? 21.763 5.897 11.450 1.00 95.06 612 THR A O 1
ATOM 4820 N N . VAL A 1 613 ? 19.582 5.901 10.875 1.00 96.00 613 VAL A N 1
ATOM 4821 C CA . VAL A 1 613 ? 19.731 5.643 9.438 1.00 96.00 613 VAL A CA 1
ATOM 4822 C C . VAL A 1 613 ? 18.945 6.668 8.622 1.00 96.00 613 VAL A C 1
ATOM 4824 O O . VAL A 1 613 ? 18.044 7.338 9.132 1.00 96.00 613 VAL A O 1
ATOM 4827 N N . ASP A 1 614 ? 19.298 6.804 7.347 1.00 96.38 614 ASP A N 1
ATOM 4828 C CA . ASP A 1 614 ? 18.674 7.768 6.444 1.00 96.38 614 ASP A CA 1
ATOM 4829 C C . ASP A 1 614 ? 17.199 7.454 6.177 1.00 96.38 614 ASP A C 1
ATOM 4831 O O . ASP A 1 614 ? 16.793 6.304 5.996 1.00 96.38 614 ASP A O 1
ATOM 4835 N N . GLY A 1 615 ? 16.388 8.507 6.218 1.00 97.25 615 GLY A N 1
ATOM 4836 C CA . GLY A 1 615 ? 14.937 8.428 6.232 1.00 97.25 615 GLY A CA 1
ATOM 4837 C C . GLY A 1 615 ? 14.265 8.407 4.863 1.00 97.25 615 GLY A C 1
ATOM 4838 O O . GLY A 1 615 ? 14.819 7.963 3.855 1.00 97.25 615 GLY A O 1
ATOM 4839 N N . THR A 1 616 ? 13.020 8.871 4.853 1.00 98.31 616 THR A N 1
ATOM 4840 C CA . THR A 1 616 ? 12.082 8.759 3.730 1.00 98.31 616 THR A CA 1
ATOM 4841 C C . THR A 1 616 ? 11.875 10.051 2.941 1.00 98.31 616 THR A C 1
ATOM 4843 O O . THR A 1 616 ? 11.116 10.045 1.978 1.00 98.31 616 THR A O 1
ATOM 4846 N N . PHE A 1 617 ? 12.551 11.149 3.290 1.00 98.19 617 PHE A N 1
ATOM 4847 C CA . PHE A 1 617 ? 12.569 12.392 2.506 1.00 98.19 617 PHE A CA 1
ATOM 4848 C C . PHE A 1 617 ? 13.600 12.343 1.360 1.00 98.19 617 PHE A C 1
ATOM 4850 O O . PHE A 1 617 ? 14.410 13.252 1.202 1.00 98.19 617 PHE A O 1
ATOM 4857 N N . GLN A 1 618 ? 13.592 11.269 0.570 1.00 97.31 618 GLN A N 1
ATOM 4858 C CA . GLN A 1 618 ? 14.473 11.077 -0.589 1.00 97.31 618 GLN A CA 1
ATOM 4859 C C . GLN A 1 618 ? 13.796 10.235 -1.671 1.00 97.31 618 GLN A C 1
ATOM 4861 O O . GLN A 1 618 ? 12.824 9.545 -1.378 1.00 97.31 618 GLN A O 1
ATOM 4866 N N . GLN A 1 619 ? 14.295 10.268 -2.907 1.00 96.50 619 GLN A N 1
ATOM 4867 C CA . GLN A 1 619 ? 13.746 9.470 -4.010 1.00 96.50 619 GLN A CA 1
ATOM 4868 C C . GLN A 1 619 ? 13.970 7.962 -3.824 1.00 96.50 619 GLN A C 1
ATOM 4870 O O . GLN A 1 619 ? 13.063 7.178 -4.099 1.00 96.50 619 GLN A O 1
ATOM 4875 N N . TYR A 1 620 ? 15.141 7.547 -3.330 1.00 96.19 620 TYR A N 1
ATOM 4876 C CA . TYR A 1 620 ? 15.529 6.140 -3.186 1.00 96.19 620 TYR A CA 1
ATOM 4877 C C . TYR A 1 620 ? 16.170 5.858 -1.822 1.00 96.19 620 TYR A C 1
ATOM 4879 O O . TYR A 1 620 ? 16.965 6.649 -1.327 1.00 96.19 620 TYR A O 1
ATOM 4887 N N . SER A 1 621 ? 15.876 4.704 -1.216 1.00 96.31 621 SER A N 1
ATOM 4888 C CA . SER A 1 621 ? 16.541 4.260 0.019 1.00 96.31 621 SER A CA 1
ATOM 4889 C C . SER A 1 621 ? 16.606 2.738 0.133 1.00 96.31 621 SER A C 1
ATOM 4891 O O . SER A 1 621 ? 15.667 2.037 -0.249 1.00 96.31 621 SER A O 1
ATOM 4893 N N . VAL A 1 622 ? 17.705 2.222 0.688 1.00 96.69 622 VAL A N 1
ATOM 4894 C CA . VAL A 1 622 ? 17.862 0.801 1.031 1.00 96.69 622 VAL A CA 1
ATOM 4895 C C . VAL A 1 622 ? 17.232 0.528 2.396 1.00 96.69 622 VAL A C 1
ATOM 4897 O O . VAL A 1 622 ? 17.468 1.251 3.360 1.00 96.69 622 VAL A O 1
ATOM 4900 N N . GLN A 1 623 ? 16.417 -0.522 2.477 1.00 97.56 623 GLN A N 1
ATOM 4901 C CA . GLN A 1 623 ? 15.546 -0.817 3.615 1.00 97.56 623 GLN A CA 1
ATOM 4902 C C . GLN A 1 623 ? 15.579 -2.309 3.975 1.00 97.56 623 GLN A C 1
ATOM 4904 O O . GLN A 1 623 ? 15.750 -3.161 3.104 1.00 97.56 623 GLN A O 1
ATOM 4909 N N . ASP A 1 624 ? 15.394 -2.649 5.253 1.00 95.94 624 ASP A N 1
ATOM 4910 C CA . ASP A 1 624 ? 15.345 -4.045 5.712 1.00 95.94 624 ASP A CA 1
ATOM 4911 C C . ASP A 1 624 ? 14.042 -4.730 5.255 1.00 95.94 624 ASP A C 1
ATOM 4913 O O . ASP A 1 624 ? 12.933 -4.264 5.545 1.00 95.94 624 ASP A O 1
ATOM 4917 N N . SER A 1 625 ? 14.165 -5.860 4.547 1.00 95.62 625 SER A N 1
ATOM 4918 C CA . SER A 1 625 ? 13.012 -6.560 3.960 1.00 95.62 625 SER A CA 1
ATOM 4919 C C . SER A 1 625 ? 12.001 -7.079 4.992 1.00 95.62 625 SER A C 1
ATOM 4921 O O . SER A 1 625 ? 10.850 -7.324 4.633 1.00 95.62 625 SER A O 1
ATOM 4923 N N . GLN A 1 626 ? 12.381 -7.218 6.268 1.00 92.75 626 GLN A N 1
ATOM 4924 C CA . GLN A 1 626 ? 11.514 -7.698 7.350 1.00 92.75 626 GLN A CA 1
ATOM 4925 C C . GLN A 1 626 ? 10.794 -6.571 8.110 1.00 92.75 626 GLN A C 1
ATOM 4927 O O . GLN A 1 626 ? 9.923 -6.858 8.946 1.00 92.75 626 GLN A O 1
ATOM 4932 N N . TYR A 1 627 ? 11.151 -5.307 7.843 1.00 94.19 627 TYR A N 1
ATOM 4933 C CA . TYR A 1 627 ? 10.585 -4.125 8.504 1.00 94.19 627 TYR A CA 1
ATOM 4934 C C . TYR A 1 627 ? 9.772 -3.213 7.590 1.00 94.19 627 TYR A C 1
ATOM 4936 O O . TYR A 1 627 ? 8.825 -2.586 8.086 1.00 94.19 627 TYR A O 1
ATOM 4944 N N . VAL A 1 628 ? 10.036 -3.199 6.279 1.00 96.81 628 VAL A N 1
ATOM 4945 C CA . VAL A 1 628 ? 9.112 -2.591 5.309 1.00 96.81 628 VAL A CA 1
ATOM 4946 C C . VAL A 1 628 ? 7.725 -3.244 5.379 1.00 96.81 628 VAL A C 1
ATOM 4948 O O . VAL A 1 628 ? 7.573 -4.429 5.673 1.00 96.81 628 VAL A O 1
ATOM 4951 N N . THR A 1 629 ? 6.683 -2.452 5.144 1.00 97.44 629 THR A N 1
ATOM 4952 C CA . THR A 1 629 ? 5.282 -2.854 5.352 1.00 97.44 629 THR A CA 1
ATOM 4953 C C . THR A 1 629 ? 4.566 -2.938 4.010 1.00 97.44 629 THR A C 1
ATOM 4955 O O . THR A 1 629 ? 4.451 -1.902 3.362 1.00 97.44 629 THR A O 1
ATOM 4958 N N . PRO A 1 630 ? 4.060 -4.101 3.567 1.00 96.81 630 PRO A N 1
ATOM 4959 C CA . PRO A 1 630 ? 3.249 -4.176 2.354 1.00 96.81 630 PRO A CA 1
ATOM 4960 C C . PRO A 1 630 ? 2.040 -3.232 2.430 1.00 96.81 630 PRO A C 1
ATOM 4962 O O . PRO A 1 630 ? 1.265 -3.296 3.386 1.00 96.81 630 PRO A O 1
ATOM 4965 N N . ILE A 1 631 ? 1.880 -2.357 1.434 1.00 97.75 631 ILE A N 1
ATOM 4966 C CA . ILE A 1 631 ? 0.732 -1.444 1.358 1.00 97.75 631 ILE A CA 1
ATOM 4967 C C . ILE A 1 631 ? -0.437 -2.159 0.659 1.00 97.75 631 ILE A C 1
ATOM 4969 O O . ILE A 1 631 ? -0.224 -2.756 -0.399 1.00 97.75 631 ILE A O 1
ATOM 4973 N N . PRO A 1 632 ? -1.666 -2.128 1.215 1.00 94.00 632 PRO A N 1
ATOM 4974 C CA . PRO A 1 632 ? -2.832 -2.735 0.582 1.00 94.00 632 PRO A CA 1
ATOM 4975 C C . PRO A 1 632 ? -3.130 -2.166 -0.809 1.00 94.00 632 PRO A C 1
ATOM 4977 O O . PRO A 1 632 ? -3.122 -0.955 -1.029 1.00 94.00 632 PRO A O 1
ATOM 4980 N N . ASP A 1 633 ? -3.441 -3.060 -1.745 1.00 87.50 633 ASP A N 1
ATOM 4981 C CA . ASP A 1 633 ? -3.670 -2.719 -3.147 1.00 87.50 633 ASP A CA 1
ATOM 4982 C C . ASP A 1 633 ? -4.861 -1.757 -3.313 1.00 87.50 633 ASP A C 1
ATOM 4984 O O . ASP A 1 633 ? -6.002 -2.093 -2.996 1.00 87.50 633 ASP A O 1
ATOM 4988 N N . GLY A 1 634 ? -4.600 -0.562 -3.851 1.00 86.31 634 GLY A N 1
ATOM 4989 C CA . GLY A 1 634 ? -5.618 0.472 -4.070 1.00 86.31 634 GLY A CA 1
ATOM 4990 C C . GLY A 1 634 ? -5.858 1.428 -2.896 1.00 86.31 634 GLY A C 1
ATOM 4991 O O . GLY A 1 634 ? -6.668 2.339 -3.050 1.00 86.31 634 GLY A O 1
ATOM 4992 N N . LEU A 1 635 ? -5.150 1.279 -1.769 1.00 93.06 635 LEU A N 1
ATOM 4993 C CA . LEU A 1 635 ? -5.032 2.360 -0.788 1.00 93.06 635 LEU A CA 1
ATOM 4994 C C . LEU A 1 635 ? -4.176 3.492 -1.383 1.00 93.06 635 LEU A C 1
ATOM 4996 O O . LEU A 1 635 ? -3.181 3.232 -2.062 1.00 93.06 635 LEU A O 1
ATOM 5000 N N . ASP A 1 636 ? -4.568 4.741 -1.144 1.00 96.00 636 ASP A N 1
ATOM 5001 C CA . ASP A 1 636 ? -3.832 5.905 -1.639 1.00 96.00 636 ASP A CA 1
ATOM 5002 C C . ASP A 1 636 ? -2.462 6.052 -0.930 1.00 96.00 636 ASP A C 1
ATOM 5004 O O . ASP A 1 636 ? -2.417 5.952 0.299 1.00 96.00 636 ASP A O 1
ATOM 5008 N N . PRO A 1 637 ? -1.344 6.295 -1.648 1.00 96.50 637 PRO A N 1
ATOM 5009 C CA . PRO A 1 637 ? -0.015 6.431 -1.042 1.00 96.50 637 PRO A CA 1
ATOM 5010 C C . PRO A 1 637 ? 0.138 7.579 -0.034 1.00 96.50 637 PRO A C 1
ATOM 5012 O O . PRO A 1 637 ? 0.870 7.429 0.948 1.00 96.50 637 PRO A O 1
ATOM 5015 N N . ALA A 1 638 ? -0.541 8.709 -0.247 1.00 96.75 638 ALA A N 1
ATOM 5016 C CA . ALA A 1 638 ? -0.491 9.871 0.636 1.00 96.75 638 ALA A CA 1
ATOM 5017 C C . ALA A 1 638 ? -1.408 9.708 1.861 1.00 96.75 638 ALA A C 1
ATOM 5019 O O . ALA A 1 638 ? -1.135 10.271 2.919 1.00 96.75 638 ALA A O 1
ATOM 5020 N N . GLU A 1 639 ? -2.464 8.899 1.767 1.00 97.12 639 GLU A N 1
ATOM 5021 C CA . GLU A 1 639 ? -3.205 8.440 2.949 1.00 97.12 639 GLU A CA 1
ATOM 5022 C C . GLU A 1 639 ? -2.413 7.367 3.714 1.00 97.12 639 GLU A C 1
ATOM 5024 O O . GLU A 1 639 ? -2.303 7.433 4.939 1.00 97.12 639 GLU A O 1
ATOM 5029 N N . ALA A 1 640 ? -1.811 6.403 3.011 1.00 97.94 640 ALA A N 1
ATOM 5030 C CA . ALA A 1 640 ? -1.054 5.306 3.608 1.00 97.94 640 ALA A CA 1
ATOM 5031 C C . ALA A 1 640 ? 0.168 5.785 4.411 1.00 97.94 640 ALA A C 1
ATOM 5033 O O . ALA A 1 640 ? 0.406 5.258 5.499 1.00 97.94 640 ALA A O 1
ATOM 5034 N N . SER A 1 641 ? 0.899 6.794 3.924 1.00 97.88 641 SER A N 1
ATOM 5035 C CA . SER A 1 641 ? 2.073 7.377 4.596 1.00 97.88 641 SER A CA 1
ATOM 5036 C C . SER A 1 641 ? 1.772 7.791 6.039 1.00 97.88 641 SER A C 1
ATOM 5038 O O . SER A 1 641 ? 2.427 7.343 6.979 1.00 97.88 641 SER A O 1
ATOM 5040 N N . VAL A 1 642 ? 0.682 8.533 6.237 1.00 97.19 642 VAL A N 1
ATOM 5041 C CA . VAL A 1 642 ? 0.217 8.994 7.552 1.00 97.19 642 VAL A CA 1
ATOM 5042 C C . VAL A 1 642 ? -0.181 7.830 8.475 1.00 97.19 642 VAL A C 1
ATOM 5044 O O . VAL A 1 642 ? -0.060 7.928 9.701 1.00 97.19 642 VAL A O 1
ATOM 5047 N N . ILE A 1 643 ? -0.633 6.697 7.926 1.00 98.00 643 ILE A N 1
ATOM 5048 C CA . ILE A 1 643 ? -0.968 5.511 8.728 1.00 98.00 643 ILE A CA 1
ATOM 5049 C C . ILE A 1 643 ? 0.287 4.796 9.253 1.00 98.00 643 ILE A C 1
ATOM 5051 O O . ILE A 1 643 ? 0.230 4.236 10.350 1.00 98.00 643 ILE A O 1
ATOM 5055 N N . LEU A 1 644 ? 1.424 4.868 8.550 1.00 97.69 644 LEU A N 1
ATOM 5056 C CA . LEU A 1 644 ? 2.684 4.206 8.932 1.00 97.69 644 LEU A CA 1
ATOM 5057 C C . LEU A 1 644 ? 3.307 4.739 10.233 1.00 97.69 644 LEU A C 1
ATOM 5059 O O . LEU A 1 644 ? 4.085 4.021 10.864 1.00 97.69 644 LEU A O 1
ATOM 5063 N N . CYS A 1 645 ? 2.933 5.944 10.673 1.00 96.75 645 CYS A N 1
ATOM 5064 C CA . CYS A 1 645 ? 3.305 6.479 11.984 1.00 96.75 645 CYS A CA 1
ATOM 5065 C C . CYS A 1 645 ? 2.083 6.922 12.795 1.00 96.75 645 CYS A C 1
ATOM 5067 O O . CYS A 1 645 ? 1.738 6.263 13.778 1.00 96.75 645 CYS A O 1
ATOM 5069 N N . ALA A 1 646 ? 1.395 8.001 12.402 1.00 96.06 646 ALA A N 1
ATOM 5070 C CA . ALA A 1 646 ? 0.314 8.579 13.203 1.00 96.06 646 ALA A CA 1
ATOM 5071 C C . ALA A 1 646 ? -0.868 7.609 13.384 1.00 96.06 646 ALA A C 1
ATOM 5073 O O . ALA A 1 646 ? -1.364 7.445 14.501 1.00 96.06 646 ALA A O 1
ATOM 5074 N N . GLY A 1 647 ? -1.281 6.924 12.310 1.00 97.06 647 GLY A N 1
ATOM 5075 C CA . GLY A 1 647 ? -2.387 5.962 12.347 1.00 97.06 647 GLY A CA 1
ATOM 5076 C C . GLY A 1 647 ? -2.093 4.733 13.209 1.00 97.06 647 GLY A C 1
ATOM 5077 O O . GLY A 1 647 ? -2.851 4.445 14.133 1.00 97.06 647 GLY A O 1
ATOM 5078 N N . VAL A 1 648 ? -0.977 4.038 12.967 1.00 97.62 648 VAL A N 1
ATOM 5079 C CA . VAL A 1 648 ? -0.583 2.874 13.780 1.00 97.62 648 VAL A CA 1
ATOM 5080 C C . VAL A 1 648 ? -0.326 3.246 15.243 1.00 97.62 648 VAL A C 1
ATOM 5082 O O . VAL A 1 648 ? -0.703 2.490 16.136 1.00 97.62 648 VAL A O 1
ATOM 5085 N N . THR A 1 649 ? 0.266 4.411 15.517 1.00 97.88 649 THR A N 1
ATOM 5086 C CA . THR A 1 649 ? 0.584 4.840 16.888 1.00 97.88 649 THR A CA 1
ATOM 5087 C C . THR A 1 649 ? -0.682 5.098 17.700 1.00 97.88 649 THR A C 1
ATOM 5089 O O . THR A 1 649 ? -0.803 4.589 18.816 1.00 97.88 649 THR A O 1
ATOM 5092 N N . ILE A 1 650 ? -1.664 5.820 17.142 1.00 97.94 650 ILE A N 1
ATOM 5093 C CA . ILE A 1 650 ? -2.923 6.077 17.853 1.00 97.94 650 ILE A CA 1
ATOM 5094 C C . ILE A 1 650 ? -3.796 4.813 17.946 1.00 97.94 650 ILE A C 1
ATOM 5096 O O . ILE A 1 650 ? -4.408 4.572 18.984 1.00 97.94 650 ILE A O 1
ATOM 5100 N N . TYR A 1 651 ? -3.782 3.952 16.922 1.00 98.44 651 TYR A N 1
ATOM 5101 C CA . TYR A 1 651 ? -4.458 2.652 16.948 1.00 98.44 651 TYR A CA 1
ATOM 5102 C C . TYR A 1 651 ? -3.899 1.733 18.047 1.00 98.44 651 TYR A C 1
ATOM 5104 O O . TYR A 1 651 ? -4.651 1.198 18.864 1.00 98.44 651 TYR A O 1
ATOM 5112 N N . ALA A 1 652 ? -2.570 1.615 18.130 1.00 97.88 652 ALA A N 1
ATOM 5113 C CA . ALA A 1 652 ? -1.896 0.853 19.174 1.00 97.88 652 ALA A CA 1
ATOM 5114 C C . ALA A 1 652 ? -2.161 1.447 20.570 1.00 97.88 652 ALA A C 1
ATOM 5116 O O . ALA A 1 652 ? -2.361 0.692 21.518 1.00 97.88 652 ALA A O 1
ATOM 5117 N N . ALA A 1 653 ? -2.228 2.775 20.716 1.00 98.31 653 ALA A N 1
ATOM 5118 C CA . ALA A 1 653 ? -2.597 3.417 21.980 1.00 98.31 653 ALA A CA 1
ATOM 5119 C C . ALA A 1 653 ? -4.026 3.054 22.430 1.00 98.31 653 ALA A C 1
ATOM 5121 O O . ALA A 1 653 ? -4.225 2.690 23.591 1.00 98.31 653 ALA A O 1
ATOM 5122 N N . ILE A 1 654 ? -5.003 3.065 21.514 1.00 98.50 654 ILE A N 1
ATOM 5123 C CA . ILE A 1 654 ? -6.396 2.677 21.800 1.00 98.50 654 ILE A CA 1
ATOM 5124 C C . ILE A 1 654 ? -6.481 1.183 22.160 1.00 98.50 654 ILE A C 1
ATOM 5126 O O . ILE A 1 654 ? -7.080 0.835 23.178 1.00 98.50 654 ILE A O 1
ATOM 5130 N N . LYS A 1 655 ? -5.799 0.292 21.421 1.00 97.75 655 LYS A N 1
ATOM 5131 C CA . LYS A 1 655 ? -5.677 -1.134 21.798 1.00 97.75 655 LYS A CA 1
ATOM 5132 C C . LYS A 1 655 ? -5.047 -1.317 23.184 1.00 97.75 655 LYS A C 1
ATOM 5134 O O . LYS A 1 655 ? -5.507 -2.147 23.964 1.00 97.75 655 LYS A O 1
ATOM 5139 N N . LYS A 1 656 ? -4.017 -0.532 23.519 1.00 96.75 656 LYS A N 1
ATOM 5140 C CA . LYS A 1 656 ? -3.311 -0.586 24.812 1.00 96.75 656 LYS A CA 1
ATOM 5141 C C . LYS A 1 656 ? -4.141 -0.044 25.986 1.00 96.75 656 LYS A C 1
ATOM 5143 O O . LYS A 1 656 ? -3.796 -0.372 27.124 1.00 96.75 656 LYS A O 1
ATOM 5148 N N . ALA A 1 657 ? -5.220 0.704 25.742 1.00 98.06 657 ALA A N 1
ATOM 5149 C CA . ALA A 1 657 ? -6.206 1.052 26.767 1.00 98.06 657 ALA A CA 1
ATOM 5150 C C . ALA A 1 657 ? -7.075 -0.161 27.172 1.00 98.06 657 ALA A C 1
ATOM 5152 O O . ALA A 1 657 ? -7.400 -0.318 28.348 1.00 98.06 657 ALA A O 1
ATOM 5153 N N . GLY A 1 658 ? -7.389 -1.060 26.230 1.00 97.44 658 GLY A N 1
ATOM 5154 C CA . GLY A 1 658 ? -8.164 -2.278 26.508 1.00 97.44 658 GLY A CA 1
ATOM 5155 C C . GLY A 1 658 ? -9.627 -2.002 26.871 1.00 97.44 658 GLY A C 1
ATOM 5156 O O . GLY A 1 658 ? -10.147 -2.609 27.803 1.00 97.44 658 GLY A O 1
ATOM 5157 N N . LEU A 1 659 ? -10.254 -1.052 26.171 1.00 98.19 659 LEU A N 1
ATOM 5158 C CA . LEU A 1 659 ? -11.646 -0.642 26.377 1.00 98.19 659 LEU A CA 1
ATOM 5159 C C . LEU A 1 659 ? -12.638 -1.560 25.644 1.00 98.19 659 LEU A C 1
ATOM 5161 O O . LEU A 1 659 ? -12.310 -2.163 24.620 1.00 98.19 659 LEU A O 1
ATOM 5165 N N . ASN A 1 660 ? -13.862 -1.622 26.159 1.00 98.06 660 ASN A N 1
ATOM 5166 C CA . ASN A 1 660 ? -14.979 -2.406 25.639 1.00 98.06 660 ASN A CA 1
ATOM 5167 C C . ASN A 1 660 ? -15.870 -1.575 24.705 1.00 98.06 660 ASN A C 1
ATOM 5169 O O . ASN A 1 660 ? -15.833 -0.346 24.700 1.00 98.06 660 ASN A O 1
ATOM 5173 N N . HIS A 1 661 ? -16.731 -2.247 23.941 1.00 97.75 661 HIS A N 1
ATOM 5174 C CA . HIS A 1 661 ? -17.754 -1.577 23.138 1.00 97.75 661 HIS A CA 1
ATOM 5175 C C . HIS A 1 661 ? -18.669 -0.709 24.021 1.00 97.75 661 HIS A C 1
ATOM 5177 O O . HIS A 1 661 ? -19.222 -1.196 25.005 1.00 97.75 661 HIS A O 1
ATOM 5183 N N . GLY A 1 662 ? -18.845 0.562 23.654 1.00 97.44 662 GLY A N 1
ATOM 5184 C CA . GLY A 1 662 ? -19.615 1.547 24.420 1.00 97.44 662 GLY A CA 1
ATOM 5185 C C . GLY A 1 662 ? -18.838 2.307 25.505 1.00 97.44 662 GLY A C 1
ATOM 5186 O O . GLY A 1 662 ? -19.357 3.311 25.994 1.00 97.44 662 GLY A O 1
ATOM 5187 N N . ASP A 1 663 ? -17.606 1.910 25.847 1.00 98.69 663 ASP A N 1
ATOM 5188 C CA . ASP A 1 663 ? -16.780 2.626 26.832 1.00 98.69 663 ASP A CA 1
ATOM 5189 C C . ASP A 1 663 ? -16.422 4.048 26.353 1.00 98.69 663 ASP A C 1
ATOM 5191 O O . ASP A 1 663 ? -16.237 4.305 25.157 1.00 98.69 663 ASP A O 1
ATOM 5195 N N . TRP A 1 664 ? -16.267 4.976 27.304 1.00 98.81 664 TRP A N 1
ATOM 5196 C CA . TRP A 1 664 ? -15.799 6.338 27.026 1.00 98.81 664 TRP A CA 1
ATOM 5197 C C . TRP A 1 664 ? -14.277 6.417 26.890 1.00 98.81 664 TRP A C 1
ATOM 5199 O O . TRP A 1 664 ? -13.547 6.183 27.856 1.00 98.81 664 TRP A O 1
ATOM 5209 N N . LEU A 1 665 ? -13.814 6.870 25.729 1.00 98.88 665 LEU A N 1
ATOM 5210 C CA . LEU A 1 665 ? -12.443 7.291 25.470 1.00 98.88 665 LEU A CA 1
ATOM 5211 C C . LEU A 1 665 ? -12.368 8.820 25.366 1.00 98.88 665 LEU A C 1
ATOM 5213 O O . LEU A 1 665 ? -12.952 9.415 24.461 1.00 98.88 665 LEU A O 1
ATOM 5217 N N . ALA A 1 666 ? -11.590 9.458 26.235 1.00 98.75 666 ALA A N 1
ATOM 5218 C CA . ALA A 1 666 ? -11.182 10.848 26.053 1.00 98.75 666 ALA A CA 1
ATOM 5219 C C . ALA A 1 666 ? -9.853 10.926 25.281 1.00 98.75 666 ALA A C 1
ATOM 5221 O O . ALA A 1 666 ? -8.929 10.155 25.543 1.00 98.75 666 ALA A O 1
ATOM 5222 N N . ILE A 1 667 ? -9.736 11.862 24.338 1.00 98.62 667 ILE A N 1
ATOM 5223 C CA . ILE A 1 667 ? -8.520 12.077 23.539 1.00 98.62 667 ILE A CA 1
ATOM 5224 C C . ILE A 1 667 ? -8.053 13.521 23.735 1.00 98.62 667 ILE A C 1
ATOM 5226 O O . ILE A 1 667 ? -8.766 14.453 23.367 1.00 98.62 667 ILE A O 1
ATOM 5230 N N . ALA A 1 668 ? -6.853 13.717 24.285 1.00 97.38 668 ALA A N 1
ATOM 5231 C CA . ALA A 1 668 ? -6.246 15.041 24.433 1.00 97.38 668 ALA A CA 1
ATOM 5232 C C . ALA A 1 668 ? -5.413 15.401 23.193 1.00 97.38 668 ALA A C 1
ATOM 5234 O O . ALA A 1 668 ? -4.480 14.682 22.834 1.00 97.38 668 ALA A O 1
ATOM 5235 N N . GLY A 1 669 ? -5.727 16.530 22.548 1.00 94.44 669 GLY A N 1
ATOM 5236 C CA . GLY A 1 669 ? -5.222 16.892 21.214 1.00 94.44 669 GLY A CA 1
ATOM 5237 C C . GLY A 1 669 ? -6.041 16.275 20.074 1.00 94.44 669 GLY A C 1
ATOM 5238 O O . GLY A 1 669 ? -5.484 15.892 19.045 1.00 94.44 669 GLY A O 1
ATOM 5239 N N . ALA A 1 670 ? -7.352 16.111 20.278 1.00 95.31 670 ALA A N 1
ATOM 5240 C CA . ALA A 1 670 ? -8.235 15.341 19.401 1.00 95.31 670 ALA A CA 1
ATOM 5241 C C . ALA A 1 670 ? -8.388 15.894 17.971 1.00 95.31 670 ALA A C 1
ATOM 5243 O O . ALA A 1 670 ? -8.632 15.117 17.054 1.00 95.31 670 ALA A O 1
ATOM 5244 N N . GLY A 1 671 ? -8.217 17.200 17.758 1.00 90.62 671 GLY A N 1
ATOM 5245 C CA . GLY A 1 671 ? -8.224 17.819 16.428 1.00 90.62 671 GLY A CA 1
ATOM 5246 C C . GLY A 1 671 ? -6.827 17.965 15.815 1.00 90.62 671 GLY A C 1
ATOM 5247 O O . GLY A 1 671 ? -6.681 18.612 14.782 1.00 90.62 671 GLY A O 1
ATOM 5248 N N . GLY A 1 672 ? -5.792 17.408 16.453 1.00 87.94 672 GLY A N 1
ATOM 5249 C CA . GLY A 1 672 ? -4.417 17.393 15.956 1.00 87.94 672 GLY A CA 1
ATOM 5250 C C . GLY A 1 672 ? -4.095 16.218 15.022 1.00 87.94 672 GLY A C 1
ATOM 5251 O O . GLY A 1 672 ? -4.907 15.319 14.778 1.00 87.94 672 GLY A O 1
ATOM 5252 N N . GLY A 1 673 ? -2.852 16.193 14.531 1.00 84.75 673 GLY A N 1
ATOM 5253 C CA . GLY A 1 673 ? -2.383 15.234 13.523 1.00 84.75 673 GLY A CA 1
ATOM 5254 C C . GLY A 1 673 ? -2.526 13.749 13.896 1.00 84.75 673 GLY A C 1
ATOM 5255 O O . GLY A 1 673 ? -2.783 12.943 13.008 1.00 84.75 673 GLY A O 1
ATOM 5256 N N . LEU A 1 674 ? -2.420 13.382 15.180 1.00 91.75 674 LEU A N 1
ATOM 5257 C CA . LEU A 1 674 ? -2.711 12.020 15.667 1.00 91.75 674 LEU A CA 1
ATOM 5258 C C . LEU A 1 674 ? -4.170 11.873 16.129 1.00 91.75 674 LEU A C 1
ATOM 5260 O O . LEU A 1 674 ? -4.820 10.868 15.839 1.00 91.75 674 LEU A O 1
ATOM 5264 N N . GLY A 1 675 ? -4.699 12.875 16.839 1.00 94.94 675 GLY A N 1
ATOM 5265 C CA . GLY A 1 675 ? -6.024 12.818 17.460 1.00 94.94 675 GLY A CA 1
ATOM 5266 C C . GLY A 1 675 ? -7.165 12.597 16.466 1.00 94.94 675 GLY A C 1
ATOM 5267 O O . GLY A 1 675 ? -8.044 11.779 16.734 1.00 94.94 675 GLY A O 1
ATOM 5268 N N . HIS A 1 676 ? -7.114 13.235 15.291 1.00 95.00 676 HIS A N 1
ATOM 5269 C CA . HIS A 1 676 ? -8.193 13.150 14.299 1.00 95.00 676 HIS A CA 1
ATOM 5270 C C . HIS A 1 676 ? -8.324 11.745 13.672 1.00 95.00 676 HIS A C 1
ATOM 5272 O O . HIS A 1 676 ? -9.402 11.351 13.223 1.00 95.00 676 HIS A O 1
ATOM 5278 N N . LEU A 1 677 ? -7.242 10.959 13.677 1.00 97.75 677 LEU A N 1
ATOM 5279 C CA . LEU A 1 677 ? -7.268 9.530 13.354 1.00 97.75 677 LEU A CA 1
ATOM 5280 C C . LEU A 1 677 ? -7.795 8.726 14.547 1.00 97.75 677 LEU A C 1
ATOM 5282 O O . LEU A 1 677 ? -8.600 7.817 14.368 1.00 97.75 677 LEU A O 1
ATOM 5286 N N . GLY A 1 678 ? -7.383 9.088 15.766 1.00 98.00 678 GLY A N 1
ATOM 5287 C CA . GLY A 1 678 ? -7.826 8.460 17.012 1.00 98.00 678 GLY A CA 1
ATOM 5288 C C . GLY A 1 678 ? -9.341 8.477 17.205 1.00 98.00 678 GLY A C 1
ATOM 5289 O O . GLY A 1 678 ? -9.899 7.451 17.585 1.00 98.00 678 GLY A O 1
ATOM 5290 N N . ILE A 1 679 ? -10.014 9.587 16.872 1.00 98.62 679 ILE A N 1
ATOM 5291 C CA . ILE A 1 679 ? -11.486 9.664 16.855 1.00 98.62 679 ILE A CA 1
ATOM 5292 C C . ILE A 1 679 ? -12.048 8.573 15.933 1.00 98.62 679 ILE A C 1
ATOM 5294 O O . ILE A 1 679 ? -12.845 7.746 16.369 1.00 98.62 679 ILE A O 1
ATOM 5298 N N . GLN A 1 680 ? -11.591 8.525 14.679 1.00 98.56 680 GLN A N 1
ATOM 5299 C CA . GLN A 1 680 ? -12.109 7.597 13.671 1.00 98.56 680 GLN A CA 1
ATOM 5300 C C . GLN A 1 680 ? -11.853 6.130 14.046 1.00 98.56 680 GLN A C 1
ATOM 5302 O O . GLN A 1 680 ? -12.776 5.321 13.986 1.00 98.56 680 GLN A O 1
ATOM 5307 N N . TYR A 1 681 ? -10.643 5.788 14.512 1.00 98.69 681 TYR A N 1
ATOM 5308 C CA . TYR A 1 681 ? -10.339 4.447 15.028 1.00 98.69 681 TYR A CA 1
ATOM 5309 C C . TYR A 1 681 ? -11.241 4.078 16.207 1.00 98.69 681 TYR A C 1
ATOM 5311 O O . TYR A 1 681 ? -11.821 2.997 16.213 1.00 98.69 681 TYR A O 1
ATOM 5319 N N . ALA A 1 682 ? -11.411 4.975 17.180 1.00 98.62 682 ALA A N 1
ATOM 5320 C CA . ALA A 1 682 ? -12.244 4.724 18.349 1.00 98.62 682 ALA A CA 1
ATOM 5321 C C . ALA A 1 682 ? -13.723 4.513 17.978 1.00 98.62 682 ALA A C 1
ATOM 5323 O O . ALA A 1 682 ? -14.338 3.561 18.457 1.00 98.62 682 ALA A O 1
ATOM 5324 N N . LYS A 1 683 ? -14.285 5.321 17.066 1.00 98.56 683 LYS A N 1
ATOM 5325 C CA . LYS A 1 683 ? -15.653 5.116 16.559 1.00 98.56 683 LYS A CA 1
ATOM 5326 C C . LYS A 1 683 ? -15.780 3.829 15.739 1.00 98.56 683 LYS A C 1
ATOM 5328 O O . LYS A 1 683 ? -16.741 3.092 15.938 1.00 98.56 683 LYS A O 1
ATOM 5333 N N . ALA A 1 684 ? -14.798 3.497 14.899 1.00 98.12 684 ALA A N 1
ATOM 5334 C CA . ALA A 1 684 ? -14.766 2.241 14.142 1.00 98.12 684 ALA A CA 1
ATOM 5335 C C . ALA A 1 684 ? -14.548 0.992 15.027 1.00 98.12 684 ALA A C 1
ATOM 5337 O O . ALA A 1 684 ? -14.893 -0.115 14.621 1.00 98.12 684 ALA A O 1
ATOM 5338 N N . MET A 1 685 ? -14.014 1.166 16.241 1.00 98.00 685 MET A N 1
ATOM 5339 C CA . MET A 1 685 ? -13.937 0.150 17.301 1.00 98.00 685 MET A CA 1
ATOM 5340 C C . MET A 1 685 ? -15.173 0.147 18.225 1.00 98.00 685 MET A C 1
ATOM 5342 O O . MET A 1 685 ? -15.266 -0.686 19.123 1.00 98.00 685 MET A O 1
ATOM 5346 N N . GLY A 1 686 ? -16.148 1.037 17.999 1.00 98.19 686 GLY A N 1
ATOM 5347 C CA . GLY A 1 686 ? -17.406 1.093 18.748 1.00 98.19 686 GLY A CA 1
ATOM 5348 C C . GLY A 1 686 ? -17.323 1.772 20.120 1.00 98.19 686 GLY A C 1
ATOM 5349 O O . GLY A 1 686 ? -18.112 1.449 21.004 1.00 98.19 686 GLY A O 1
ATOM 5350 N N . LEU A 1 687 ? -16.378 2.693 20.315 1.00 98.81 687 LEU A N 1
ATOM 5351 C CA . LEU A 1 687 ? -16.239 3.492 21.538 1.00 98.81 687 LEU A CA 1
ATOM 5352 C C . LEU A 1 687 ? -17.090 4.779 21.486 1.00 98.81 687 LEU A C 1
ATOM 5354 O O . LEU A 1 687 ? -17.475 5.263 20.413 1.00 98.81 687 LEU A O 1
ATOM 5358 N N . ARG A 1 688 ? -17.345 5.374 22.656 1.00 98.75 688 ARG A N 1
ATOM 5359 C CA . ARG A 1 688 ? -17.846 6.753 22.802 1.00 98.75 688 ARG A CA 1
ATOM 5360 C C . ARG A 1 688 ? -16.635 7.679 22.973 1.00 98.75 688 ARG A C 1
ATOM 5362 O O . ARG A 1 688 ? -15.729 7.354 23.734 1.00 98.75 688 ARG A O 1
ATOM 5369 N N . VAL A 1 689 ? -16.571 8.800 22.259 1.00 98.88 689 VAL A N 1
ATOM 5370 C CA . VAL A 1 689 ? -15.367 9.641 22.141 1.00 98.88 689 VAL A CA 1
ATOM 5371 C C . VAL A 1 689 ? -15.618 11.055 22.656 1.00 98.88 689 VAL A C 1
ATOM 5373 O O . VAL A 1 689 ? -16.482 11.769 22.148 1.00 98.88 689 VAL A O 1
ATOM 5376 N N . ILE A 1 690 ? -14.795 11.476 23.619 1.00 98.88 690 ILE A N 1
ATOM 5377 C CA . ILE A 1 690 ? -14.700 12.862 24.087 1.00 98.88 690 ILE A CA 1
ATOM 5378 C C . ILE A 1 690 ? -13.436 13.476 23.479 1.00 98.88 690 ILE A C 1
ATOM 5380 O O . ILE A 1 690 ? -12.311 13.116 23.832 1.00 98.88 690 ILE A O 1
ATOM 5384 N N . ALA A 1 691 ? -13.618 14.395 22.539 1.00 98.31 691 ALA A N 1
ATOM 5385 C CA . ALA A 1 691 ? -12.536 15.102 21.873 1.00 98.31 691 ALA A CA 1
ATOM 5386 C C . ALA A 1 691 ? -12.143 16.356 22.669 1.00 98.31 691 ALA A C 1
ATOM 5388 O O . ALA A 1 691 ? -12.941 17.282 22.779 1.00 98.31 691 ALA A O 1
ATOM 5389 N N . ILE A 1 692 ? -10.919 16.405 23.199 1.00 98.25 692 ILE A N 1
ATOM 5390 C CA . ILE A 1 692 ? -10.393 17.560 23.940 1.00 98.25 692 ILE A CA 1
ATOM 5391 C C . ILE A 1 692 ? -9.363 18.274 23.059 1.00 98.25 692 ILE A C 1
ATOM 5393 O O . ILE A 1 692 ? -8.309 17.710 22.743 1.00 98.25 692 ILE A O 1
ATOM 5397 N N . ASP A 1 693 ? -9.661 19.503 22.643 1.00 95.00 693 ASP A N 1
ATOM 5398 C CA . ASP A 1 693 ? -8.745 20.371 21.891 1.00 95.00 693 ASP A CA 1
ATOM 5399 C C . ASP A 1 693 ? -9.202 21.847 21.978 1.00 95.00 693 ASP A C 1
ATOM 5401 O O . ASP A 1 693 ? -10.117 22.166 22.731 1.00 95.00 693 ASP A O 1
ATOM 5405 N N . GLY A 1 694 ? -8.567 22.759 21.243 1.00 90.50 694 GLY A N 1
ATOM 5406 C CA . GLY A 1 694 ? -8.885 24.189 21.230 1.00 90.50 694 GLY A CA 1
ATOM 5407 C C . GLY A 1 694 ? -8.425 24.879 19.942 1.00 90.50 694 GLY A C 1
ATOM 5408 O O . GLY A 1 694 ? -7.613 24.338 19.188 1.00 90.50 694 GLY A O 1
ATOM 5409 N N . GLY A 1 695 ? -8.949 26.077 19.686 1.00 83.06 695 GLY A N 1
ATOM 5410 C CA . GLY A 1 695 ? -8.732 26.827 18.443 1.00 83.06 695 GLY A CA 1
ATOM 5411 C C . GLY A 1 695 ? -9.823 26.631 17.377 1.00 83.06 695 GLY A C 1
ATOM 5412 O O . GLY A 1 695 ? -10.704 25.776 17.486 1.00 83.06 695 GLY A O 1
ATOM 5413 N N . ALA A 1 696 ? -9.785 27.477 16.344 1.00 81.81 696 ALA A N 1
ATOM 5414 C CA . ALA A 1 696 ? -10.834 27.571 15.327 1.00 81.81 696 ALA A CA 1
ATOM 5415 C C . ALA A 1 696 ? -10.976 26.290 14.479 1.00 81.81 696 ALA A C 1
ATOM 5417 O O . ALA A 1 696 ? -9.990 25.647 14.125 1.00 81.81 696 ALA A O 1
ATOM 5418 N N . GLY A 1 697 ? -12.215 25.922 14.137 1.00 85.31 697 GLY A N 1
ATOM 5419 C CA . GLY A 1 697 ? -12.532 24.788 13.259 1.00 85.31 697 GLY A CA 1
ATOM 5420 C C . GLY A 1 697 ? -12.365 23.393 13.880 1.00 85.31 697 GLY A C 1
ATOM 5421 O O . GLY A 1 697 ? -12.814 22.411 13.287 1.00 85.31 697 GLY A O 1
ATOM 5422 N N . LYS A 1 698 ? -11.732 23.261 15.057 1.00 89.81 698 LYS A N 1
ATOM 5423 C CA . LYS A 1 698 ? -11.460 21.948 15.670 1.00 89.81 698 LYS A CA 1
ATOM 5424 C C . LYS A 1 698 ? -12.705 21.258 16.232 1.00 89.81 698 LYS A C 1
ATOM 5426 O O . LYS A 1 698 ? -12.796 20.038 16.148 1.00 89.81 698 LYS A O 1
ATOM 5431 N N . ASN A 1 699 ? -13.675 22.009 16.751 1.00 94.31 699 ASN A N 1
ATOM 5432 C CA . ASN A 1 699 ? -14.965 21.472 17.205 1.00 94.31 699 ASN A CA 1
ATOM 5433 C C . ASN A 1 699 ? -15.725 20.819 16.037 1.00 94.31 699 ASN A C 1
ATOM 5435 O O . ASN A 1 699 ? -16.188 19.681 16.128 1.00 94.31 699 ASN A O 1
ATOM 5439 N N . GLU A 1 700 ? -15.788 21.531 14.915 1.00 94.44 700 GLU A N 1
ATOM 5440 C CA . GLU A 1 700 ? -16.455 21.132 13.678 1.00 94.44 700 GLU A CA 1
ATOM 5441 C C . GLU A 1 700 ? -15.749 19.920 13.055 1.00 94.44 700 GLU A C 1
ATOM 5443 O O . GLU A 1 700 ? -16.403 18.954 12.658 1.00 94.44 700 GLU A O 1
ATOM 5448 N N . LEU A 1 701 ? -14.411 19.938 13.042 1.00 93.12 701 LEU A N 1
ATOM 5449 C CA . LEU A 1 701 ? -13.556 18.833 12.611 1.00 93.12 701 LEU A CA 1
ATOM 5450 C C . LEU A 1 701 ? -13.803 17.561 13.435 1.00 93.12 701 LEU A C 1
ATOM 5452 O O . LEU A 1 701 ? -14.128 16.519 12.869 1.00 93.12 701 LEU A O 1
ATOM 5456 N N . CYS A 1 702 ? -13.691 17.638 14.763 1.00 96.19 702 CYS A N 1
ATOM 5457 C CA . CYS A 1 702 ? -13.846 16.482 15.644 1.00 96.19 702 CYS A CA 1
ATOM 5458 C C . CYS A 1 702 ? -15.252 15.871 15.551 1.00 96.19 702 CYS A C 1
ATOM 5460 O O . CYS A 1 702 ? -15.383 14.650 15.458 1.00 96.19 702 CYS A O 1
ATOM 5462 N N . LYS A 1 703 ? -16.300 16.704 15.508 1.00 97.25 703 LYS A N 1
ATOM 5463 C CA . LYS A 1 703 ? -17.689 16.242 15.347 1.00 97.25 703 LYS A CA 1
ATOM 5464 C C . LYS A 1 703 ? -17.940 15.620 13.974 1.00 97.25 703 LYS A C 1
ATOM 5466 O O . LYS A 1 703 ? -18.550 14.558 13.902 1.00 97.25 703 LYS A O 1
ATOM 5471 N N . LYS A 1 704 ? -17.405 16.202 12.892 1.00 96.81 704 LYS A N 1
ATOM 5472 C CA . LYS A 1 704 ? -17.467 15.614 11.538 1.00 96.81 704 LYS A CA 1
ATOM 5473 C C . LYS A 1 704 ? -16.799 14.235 11.466 1.00 96.81 704 LYS A C 1
ATOM 5475 O O . LYS A 1 704 ? -17.232 13.394 10.685 1.00 96.81 704 LYS A O 1
ATOM 5480 N N . LEU A 1 705 ? -15.767 14.003 12.277 1.00 96.62 705 LEU A N 1
ATOM 5481 C CA . LEU A 1 705 ? -15.063 12.720 12.387 1.00 96.62 705 LEU A CA 1
ATOM 5482 C C . LEU A 1 705 ? -15.710 11.737 13.380 1.00 96.62 705 LEU A C 1
ATOM 5484 O O . LEU A 1 705 ? -15.209 10.627 13.546 1.00 96.62 705 LEU A O 1
ATOM 5488 N N . GLY A 1 706 ? -16.831 12.114 14.004 1.00 97.62 706 GLY A N 1
ATOM 5489 C CA . GLY A 1 706 ? -17.655 11.236 14.835 1.00 97.62 706 GLY A CA 1
ATOM 5490 C C . GLY A 1 706 ? -17.439 11.346 16.346 1.00 97.62 706 GLY A C 1
ATOM 5491 O O . GLY A 1 706 ? -17.923 10.475 17.064 1.00 97.62 706 GLY A O 1
ATOM 5492 N N . ALA A 1 707 ? -16.743 12.372 16.850 1.00 98.38 707 ALA A N 1
ATOM 5493 C CA . ALA A 1 707 ? -16.660 12.609 18.293 1.00 98.38 707 ALA A CA 1
ATOM 5494 C C . ALA A 1 707 ? -18.042 12.958 18.875 1.00 98.38 707 ALA A C 1
ATOM 5496 O O . ALA A 1 707 ? -18.683 13.910 18.426 1.00 98.38 707 ALA A O 1
ATOM 5497 N N . ASP A 1 708 ? -18.480 12.203 19.885 1.00 98.62 708 ASP A N 1
ATOM 5498 C CA . ASP A 1 708 ? -19.793 12.359 20.522 1.00 98.62 708 ASP A CA 1
ATOM 5499 C C . ASP A 1 708 ? -19.864 13.652 21.355 1.00 98.62 708 ASP A C 1
ATOM 5501 O O . ASP A 1 708 ? -20.900 14.314 21.400 1.00 98.62 708 ASP A O 1
ATOM 5505 N N . VAL A 1 709 ? -18.745 14.041 21.980 1.00 98.38 709 VAL A N 1
ATOM 5506 C CA . VAL A 1 709 ? -18.590 15.298 22.729 1.00 98.38 709 VAL A CA 1
ATOM 5507 C C . VAL A 1 709 ? -17.284 15.985 22.327 1.00 98.38 709 VAL A C 1
ATOM 5509 O O . VAL A 1 709 ? -16.274 15.325 22.084 1.00 98.38 709 VAL A O 1
ATOM 5512 N N . PHE A 1 710 ? -17.292 17.320 22.281 1.00 98.38 710 PHE A N 1
ATOM 5513 C CA . PHE A 1 710 ? -16.090 18.147 22.150 1.00 98.38 710 PHE A CA 1
ATOM 5514 C C . PHE A 1 710 ? -15.966 19.066 23.369 1.00 98.38 710 PHE A C 1
ATOM 5516 O O . PHE A 1 710 ? -16.938 19.736 23.718 1.00 98.38 710 PHE A O 1
ATOM 5523 N N . VAL A 1 711 ? -14.786 19.089 23.990 1.00 98.31 711 VAL A N 1
ATOM 5524 C CA . VAL A 1 711 ? -14.445 19.904 25.163 1.00 98.31 711 VAL A CA 1
ATOM 5525 C C . VAL A 1 711 ? -13.375 20.908 24.755 1.00 98.31 711 VAL A C 1
ATOM 5527 O O . VAL A 1 711 ? -12.288 20.519 24.323 1.00 98.31 711 VAL A O 1
ATOM 5530 N N . ASP A 1 712 ? -13.689 22.195 24.894 1.00 96.38 712 ASP A N 1
ATOM 5531 C CA . ASP A 1 712 ? -12.804 23.287 24.491 1.00 96.38 712 ASP A CA 1
ATOM 5532 C C . ASP A 1 712 ? -11.973 23.771 25.683 1.00 96.38 712 ASP A C 1
ATOM 5534 O O . ASP A 1 712 ? -12.469 24.502 26.547 1.00 96.38 712 ASP A O 1
ATOM 5538 N N . PHE A 1 713 ? -10.694 23.384 25.729 1.00 95.00 713 PHE A N 1
ATOM 5539 C CA . PHE A 1 713 ? -9.817 23.710 26.864 1.00 95.00 713 PHE A CA 1
ATOM 5540 C C . PHE A 1 713 ? -9.536 25.214 27.023 1.00 95.00 713 PHE A C 1
ATOM 5542 O O . PHE A 1 713 ? -8.984 25.625 28.040 1.00 95.00 713 PHE A O 1
ATOM 5549 N N . GLN A 1 714 ? -9.894 26.045 26.037 1.00 94.12 714 GLN A N 1
ATOM 5550 C CA . GLN A 1 714 ? -9.765 27.503 26.113 1.00 94.12 714 GLN A CA 1
ATOM 5551 C C . GLN A 1 714 ? -11.020 28.178 26.691 1.00 94.12 714 GLN A C 1
ATOM 5553 O O . GLN A 1 714 ? -11.005 29.388 26.911 1.00 94.12 714 GLN A O 1
ATOM 5558 N N . LYS A 1 715 ? -12.118 27.431 26.894 1.00 94.00 715 LYS A N 1
ATOM 5559 C CA . LYS A 1 715 ? -13.438 27.975 27.272 1.00 94.00 715 LYS A CA 1
ATOM 5560 C C . LYS A 1 715 ? -14.107 27.273 28.460 1.00 94.00 715 LYS A C 1
ATOM 5562 O O . LYS A 1 715 ? -15.112 27.778 28.953 1.00 94.00 715 LYS A O 1
ATOM 5567 N N . GLN A 1 716 ? -13.618 26.106 28.875 1.00 93.06 716 GLN A N 1
ATOM 5568 C CA . GLN A 1 716 ? -14.278 25.216 29.837 1.00 93.06 716 GLN A CA 1
ATOM 5569 C C . GLN A 1 716 ? -13.265 24.610 30.815 1.00 93.06 716 GLN A C 1
ATOM 5571 O O . GLN A 1 716 ? -12.115 24.369 30.443 1.00 93.06 716 GLN A O 1
ATOM 5576 N N . ASP A 1 717 ? -13.700 24.287 32.037 1.00 96.75 717 ASP A N 1
ATOM 5577 C CA . ASP A 1 717 ? -12.939 23.364 32.882 1.00 96.75 717 ASP A CA 1
ATOM 5578 C C . ASP A 1 717 ? -12.997 21.962 32.258 1.00 96.75 717 ASP A C 1
ATOM 5580 O O . ASP A 1 717 ? -14.065 21.364 32.105 1.00 96.75 717 ASP A O 1
ATOM 5584 N N . VAL A 1 718 ? -11.832 21.450 31.860 1.00 97.50 718 VAL A N 1
ATOM 5585 C CA . VAL A 1 718 ? -11.717 20.176 31.140 1.00 97.50 718 VAL A CA 1
ATOM 5586 C C . VAL A 1 718 ? -12.075 18.986 32.035 1.00 97.50 718 VAL A C 1
ATOM 5588 O O . VAL A 1 718 ? -12.614 17.999 31.540 1.00 97.50 718 VAL A O 1
ATOM 5591 N N . ILE A 1 719 ? -11.807 19.060 33.342 1.00 97.06 719 ILE A N 1
ATOM 5592 C CA . ILE A 1 719 ? -12.075 17.965 34.281 1.00 97.06 719 ILE A CA 1
ATOM 5593 C C . ILE A 1 719 ? -13.580 17.871 34.533 1.00 97.06 719 ILE A C 1
ATOM 5595 O O . ILE A 1 719 ? -14.145 16.780 34.428 1.00 97.06 719 ILE A O 1
ATOM 5599 N N . GLN A 1 720 ? -14.243 19.004 34.780 1.00 98.00 720 GLN A N 1
ATOM 5600 C CA . GLN A 1 720 ? -15.697 19.070 34.911 1.00 98.00 720 GLN A CA 1
ATOM 5601 C C . GLN A 1 720 ? -16.385 18.613 33.618 1.00 98.00 720 GLN A C 1
ATOM 5603 O O . GLN A 1 720 ? -17.167 17.665 33.654 1.00 98.00 720 GLN A O 1
ATOM 5608 N N . ALA A 1 721 ? -16.045 19.208 32.469 1.00 98.12 721 ALA A N 1
ATOM 5609 C CA . ALA A 1 721 ? -16.711 18.916 31.199 1.00 98.12 721 ALA A CA 1
ATOM 5610 C C . ALA A 1 721 ? -16.530 17.455 30.744 1.00 98.12 721 ALA A C 1
ATOM 5612 O O . ALA A 1 721 ? -17.470 16.848 30.231 1.00 98.12 721 ALA A O 1
ATOM 5613 N N . VAL A 1 722 ? -15.354 16.849 30.967 1.00 98.38 722 VAL A N 1
ATOM 5614 C CA . VAL A 1 722 ? -15.153 15.410 30.716 1.00 98.38 722 VAL A CA 1
ATOM 5615 C C . VAL A 1 722 ? -15.975 14.567 31.690 1.00 98.38 722 VAL A C 1
ATOM 5617 O O . VAL A 1 722 ? -16.589 13.595 31.254 1.00 98.38 722 VAL A O 1
ATOM 5620 N N . THR A 1 723 ? -16.030 14.921 32.977 1.00 98.00 723 THR A N 1
ATOM 5621 C CA . THR A 1 723 ? -16.786 14.167 33.998 1.00 98.00 723 THR A CA 1
ATOM 5622 C C . THR A 1 723 ? -18.293 14.196 33.730 1.00 98.00 723 THR A C 1
ATOM 5624 O O . THR A 1 723 ? -18.936 13.148 33.761 1.00 98.00 723 THR A O 1
ATOM 5627 N N . GLU A 1 724 ? -18.848 15.363 33.397 1.00 97.81 724 GLU A N 1
ATOM 5628 C CA . GLU A 1 724 ? -20.256 15.535 33.009 1.00 97.81 724 GLU A CA 1
ATOM 5629 C C . GLU A 1 724 ? -20.593 14.755 31.732 1.00 97.81 724 GLU A C 1
ATOM 5631 O O . GLU A 1 724 ? -21.611 14.066 31.678 1.00 97.81 724 GLU A O 1
ATOM 5636 N N . ALA A 1 725 ? -19.710 14.793 30.728 1.00 97.06 725 ALA A N 1
ATOM 5637 C CA . ALA A 1 725 ? -19.865 14.018 29.501 1.00 97.06 725 ALA A CA 1
ATOM 5638 C C . ALA A 1 725 ? -19.808 12.497 29.736 1.00 97.06 725 ALA A C 1
ATOM 5640 O O . ALA A 1 725 ? -20.506 11.752 29.055 1.00 97.06 725 ALA A O 1
ATOM 5641 N N . SER A 1 726 ? -19.000 12.030 30.692 1.00 97.50 726 SER A N 1
ATOM 5642 C CA . SER A 1 726 ? -18.760 10.605 30.969 1.00 97.50 726 SER A CA 1
ATOM 5643 C C . SER A 1 726 ? -19.541 10.084 32.178 1.00 97.50 726 SER A C 1
ATOM 5645 O O . SER A 1 726 ? -18.985 9.542 33.138 1.00 97.50 726 SER A O 1
ATOM 5647 N N . ASP A 1 727 ? -20.864 10.251 32.103 1.00 95.69 727 ASP A N 1
ATOM 5648 C CA . ASP A 1 727 ? -21.849 9.668 33.022 1.00 95.69 727 ASP A CA 1
ATOM 5649 C C . ASP A 1 727 ? -21.552 9.983 34.516 1.00 95.69 727 ASP A C 1
ATOM 5651 O O . ASP A 1 727 ? -21.776 9.163 35.412 1.00 95.69 727 ASP A O 1
ATOM 5655 N N . GLY A 1 728 ? -20.999 11.179 34.774 1.00 96.81 728 GLY A N 1
ATOM 5656 C CA . GLY A 1 728 ? -20.675 11.714 36.101 1.00 96.81 728 GLY A CA 1
ATOM 5657 C C . GLY A 1 728 ? -19.418 11.139 36.767 1.00 96.81 728 GLY A C 1
ATOM 5658 O O . GLY A 1 728 ? -19.200 11.401 37.948 1.00 96.81 728 GLY A O 1
ATOM 5659 N N . GLN A 1 729 ? -18.610 10.332 36.067 1.00 95.44 729 GLN A N 1
ATOM 5660 C CA . GLN A 1 729 ? -17.539 9.536 36.693 1.00 95.44 729 GLN A CA 1
ATOM 5661 C C . GLN A 1 729 ? -16.131 9.750 36.126 1.00 95.44 729 GLN A C 1
ATOM 5663 O O . GLN A 1 729 ? -15.161 9.456 36.829 1.00 95.44 729 GLN A O 1
ATOM 5668 N N . GLY A 1 730 ? -16.001 10.228 34.888 1.00 97.50 730 GLY A N 1
ATOM 5669 C CA . GLY A 1 730 ? -14.731 10.279 34.159 1.00 97.50 730 GLY A CA 1
ATOM 5670 C C . GLY A 1 730 ? -14.641 9.214 33.059 1.00 97.50 730 GLY A C 1
ATOM 5671 O O . GLY A 1 730 ? -15.358 8.207 33.050 1.00 97.50 730 GLY A O 1
ATOM 5672 N N . ALA A 1 731 ? -13.742 9.426 32.100 1.00 98.56 731 ALA A N 1
ATOM 5673 C CA . ALA A 1 731 ? -13.572 8.524 30.967 1.00 98.56 731 ALA A CA 1
ATOM 5674 C C . ALA A 1 731 ? -13.031 7.152 31.413 1.00 98.56 731 ALA A C 1
ATOM 5676 O O . ALA A 1 731 ? -12.299 7.036 32.399 1.00 98.56 731 ALA A O 1
ATOM 5677 N N . HIS A 1 732 ? -13.380 6.096 30.676 1.00 98.75 732 HIS A N 1
ATOM 5678 C CA . HIS A 1 732 ? -12.886 4.737 30.933 1.00 98.75 732 HIS A CA 1
ATOM 5679 C C . HIS A 1 732 ? -11.410 4.628 30.523 1.00 98.75 732 HIS A C 1
ATOM 5681 O O . HIS A 1 732 ? -10.606 4.006 31.220 1.00 98.75 732 HIS A O 1
ATOM 5687 N N . GLY A 1 733 ? -11.039 5.308 29.434 1.00 98.62 733 GLY A N 1
ATOM 5688 C CA . GLY A 1 733 ? -9.652 5.569 29.074 1.00 98.62 733 GLY A CA 1
ATOM 5689 C C . GLY A 1 733 ? -9.417 7.013 28.634 1.00 98.62 733 GLY A C 1
ATOM 5690 O O . GLY A 1 733 ? -10.314 7.676 28.114 1.00 98.62 733 GLY A O 1
ATOM 5691 N N . VAL A 1 734 ? -8.186 7.483 28.809 1.00 98.62 734 VAL A N 1
ATOM 5692 C CA . VAL A 1 734 ? -7.672 8.766 28.315 1.00 98.62 734 VAL A CA 1
ATOM 5693 C C . VAL A 1 734 ? -6.448 8.482 27.451 1.00 98.62 734 VAL A C 1
ATOM 5695 O O . VAL A 1 734 ? -5.523 7.814 27.906 1.00 98.62 734 VAL A O 1
ATOM 5698 N N . VAL A 1 735 ? -6.405 9.002 26.226 1.00 98.62 735 VAL A N 1
ATOM 5699 C CA . VAL A 1 735 ? -5.222 8.948 25.353 1.00 98.62 735 VAL A CA 1
ATOM 5700 C C . VAL A 1 735 ? -4.644 10.354 25.198 1.00 98.62 735 VAL A C 1
ATOM 5702 O O . VAL A 1 735 ? -5.297 11.256 24.668 1.00 98.62 735 VAL A O 1
ATOM 5705 N N . VAL A 1 736 ? -3.401 10.543 25.646 1.00 97.00 736 VAL A N 1
ATOM 5706 C CA . VAL A 1 736 ? -2.673 11.817 25.539 1.00 97.00 736 VAL A CA 1
ATOM 5707 C C . VAL A 1 736 ? -1.914 11.847 24.211 1.00 97.00 736 VAL A C 1
ATOM 5709 O O . VAL A 1 736 ? -0.752 11.452 24.127 1.00 97.00 736 VAL A O 1
ATOM 5712 N N . ALA A 1 737 ? -2.613 12.268 23.151 1.00 95.38 737 ALA A N 1
ATOM 5713 C CA . ALA A 1 737 ? -2.127 12.266 21.766 1.00 95.38 737 ALA A CA 1
ATOM 5714 C C . ALA A 1 737 ? -1.297 13.510 21.386 1.00 95.38 737 ALA A C 1
ATOM 5716 O O . ALA A 1 737 ? -0.794 13.591 20.265 1.00 95.38 737 ALA A O 1
ATOM 5717 N N . ASN A 1 738 ? -1.156 14.473 22.302 1.00 90.81 738 ASN A N 1
ATOM 5718 C CA . ASN A 1 738 ? -0.300 15.650 22.162 1.00 90.81 738 ASN A CA 1
ATOM 5719 C C . ASN A 1 738 ? 0.879 15.611 23.156 1.00 90.81 738 ASN A C 1
ATOM 5721 O O . ASN A 1 738 ? 0.916 14.780 24.060 1.00 90.81 738 ASN A O 1
ATOM 5725 N N . ALA A 1 739 ? 1.837 16.518 22.975 1.00 88.56 739 ALA A N 1
ATOM 5726 C CA . ALA A 1 739 ? 3.069 16.602 23.760 1.00 88.56 739 ALA A CA 1
ATOM 5727 C C . ALA A 1 739 ? 3.049 17.693 24.860 1.00 88.56 739 ALA A C 1
ATOM 5729 O O . ALA A 1 739 ? 4.089 18.023 25.428 1.00 88.56 739 ALA A O 1
ATOM 5730 N N . ALA A 1 740 ? 1.892 18.298 25.153 1.00 89.06 740 ALA A N 1
ATOM 5731 C CA . ALA A 1 740 ? 1.788 19.444 26.054 1.00 89.06 740 ALA A CA 1
ATOM 5732 C C . ALA A 1 740 ? 1.800 19.011 27.538 1.00 89.06 740 ALA A C 1
ATOM 5734 O O . ALA A 1 740 ? 0.925 18.240 27.949 1.00 89.06 740 ALA A O 1
ATOM 5735 N N . PRO A 1 741 ? 2.689 19.564 28.392 1.00 89.56 741 PRO A N 1
ATOM 5736 C CA . PRO A 1 741 ? 2.752 19.217 29.819 1.00 89.56 741 PRO A CA 1
ATOM 5737 C C . PRO A 1 741 ? 1.421 19.401 30.567 1.00 89.56 741 PRO A C 1
ATOM 5739 O O . PRO A 1 741 ? 1.089 18.613 31.448 1.00 89.56 741 PRO A O 1
ATOM 5742 N N . ALA A 1 742 ? 0.613 20.392 30.172 1.00 90.19 742 ALA A N 1
ATOM 5743 C CA . ALA A 1 742 ? -0.715 20.623 30.740 1.00 90.19 742 ALA A CA 1
ATOM 5744 C C . ALA A 1 742 ? -1.692 19.454 30.501 1.00 90.19 742 ALA A C 1
ATOM 5746 O O . ALA A 1 742 ? -2.477 19.134 31.390 1.00 90.19 742 ALA A O 1
ATOM 5747 N N . SER A 1 743 ? -1.618 18.777 29.344 1.00 92.12 743 SER A N 1
ATOM 5748 C CA . SER A 1 743 ? -2.448 17.591 29.069 1.00 92.12 743 SER A CA 1
ATOM 5749 C C . SER A 1 743 ? -2.028 16.403 29.934 1.00 92.12 743 SER A C 1
ATOM 5751 O O . SER A 1 743 ? -2.886 15.688 30.444 1.00 92.12 743 SER A O 1
ATOM 5753 N N . TYR A 1 744 ? -0.722 16.224 30.158 1.00 91.44 744 TYR A N 1
ATOM 5754 C CA . TYR A 1 744 ? -0.207 15.195 31.063 1.00 91.44 744 TYR A CA 1
ATOM 5755 C C . TYR A 1 744 ? -0.602 15.439 32.523 1.00 91.44 744 TYR A C 1
ATOM 5757 O O . TYR A 1 744 ? -1.047 14.505 33.186 1.00 91.44 744 TYR A O 1
ATOM 5765 N N . LYS A 1 745 ? -0.523 16.689 33.001 1.00 90.81 745 LYS A N 1
ATOM 5766 C CA . LYS A 1 745 ? -0.863 17.047 34.388 1.00 90.81 745 LYS A CA 1
ATOM 5767 C C . LYS A 1 745 ? -2.322 16.753 34.764 1.00 90.81 745 LYS A C 1
ATOM 5769 O O . LYS A 1 745 ? -2.588 16.376 35.899 1.00 90.81 745 LYS A O 1
ATOM 5774 N N . ILE A 1 746 ? -3.273 16.912 33.839 1.00 92.31 746 ILE A N 1
ATOM 5775 C CA . ILE A 1 746 ? -4.698 16.663 34.135 1.00 92.31 746 ILE A CA 1
ATOM 5776 C C . ILE A 1 746 ? -5.152 15.225 33.852 1.00 92.31 746 ILE A C 1
ATOM 5778 O O . ILE A 1 746 ? -6.227 14.843 34.306 1.00 92.31 746 ILE A O 1
ATOM 5782 N N . ALA A 1 747 ? -4.376 14.417 33.119 1.00 94.38 747 ALA A N 1
ATOM 5783 C CA . ALA A 1 747 ? -4.859 13.165 32.526 1.00 94.38 747 ALA A CA 1
ATOM 5784 C C . ALA A 1 747 ? -5.452 12.163 33.539 1.00 94.38 747 ALA A C 1
ATOM 5786 O O . ALA A 1 747 ? -6.483 11.551 33.263 1.00 94.38 747 ALA A O 1
ATOM 5787 N N . CYS A 1 748 ? -4.855 12.034 34.728 1.00 94.94 748 CYS A N 1
ATOM 5788 C CA . CYS A 1 748 ? -5.354 11.154 35.794 1.00 94.94 748 CYS A CA 1
ATOM 5789 C C . CYS A 1 748 ? -6.629 11.683 36.480 1.00 94.94 748 CYS A C 1
ATOM 5791 O O . CYS A 1 748 ? -7.397 10.905 37.042 1.00 94.94 748 CYS A O 1
ATOM 5793 N N . SER A 1 749 ? -6.907 12.985 36.403 1.00 94.69 749 SER A N 1
ATOM 5794 C CA . SER A 1 749 ? -8.167 13.564 36.888 1.00 94.69 749 SER A CA 1
ATOM 5795 C C . SER A 1 749 ? -9.335 13.298 35.933 1.00 94.69 749 SER A C 1
ATOM 5797 O O . SER A 1 749 ? -10.480 13.277 36.375 1.00 94.69 749 SER A O 1
ATOM 5799 N N . LEU A 1 750 ? -9.052 13.048 34.647 1.00 96.62 750 LEU A N 1
ATOM 5800 C CA . LEU A 1 750 ? -10.056 12.807 33.602 1.00 96.62 750 LEU A CA 1
ATOM 5801 C C . LEU A 1 750 ? -10.620 11.373 33.583 1.00 96.62 750 LEU A C 1
ATOM 5803 O O . LEU A 1 750 ? -11.602 11.129 32.882 1.00 96.62 750 LEU A O 1
ATOM 5807 N N . VAL A 1 751 ? -10.022 10.419 34.312 1.00 97.00 751 VAL A N 1
ATOM 5808 C CA . VAL A 1 751 ? -10.473 9.012 34.348 1.00 97.00 751 VAL A CA 1
ATOM 5809 C C . VAL A 1 751 ? -11.416 8.691 35.513 1.00 97.00 751 VAL A C 1
ATOM 5811 O O . VAL A 1 751 ? -11.315 9.255 36.611 1.00 97.00 751 VAL A O 1
ATOM 5814 N N . ARG A 1 752 ? -12.302 7.712 35.288 1.00 97.44 752 ARG A N 1
ATOM 5815 C CA . ARG A 1 752 ? -13.083 7.048 36.346 1.00 97.44 752 ARG A CA 1
ATOM 5816 C C . ARG A 1 752 ? -12.251 6.047 37.151 1.00 97.44 752 ARG A C 1
ATOM 5818 O O . ARG A 1 752 ? -11.113 5.742 36.801 1.00 97.44 752 ARG A O 1
ATOM 5825 N N . SER A 1 753 ? -12.847 5.513 38.218 1.00 96.94 753 SER A N 1
ATOM 5826 C CA . SER A 1 753 ? -12.262 4.403 38.981 1.00 96.94 753 SER A CA 1
ATOM 5827 C C . SER A 1 753 ? -12.062 3.155 38.102 1.00 96.94 753 SER A C 1
ATOM 5829 O O . SER A 1 753 ? -12.930 2.834 37.288 1.00 96.94 753 SER A O 1
ATOM 5831 N N . GLY A 1 754 ? -10.908 2.495 38.225 1.00 97.19 754 GLY A N 1
ATOM 5832 C CA . GLY A 1 754 ? -10.411 1.429 37.347 1.00 97.19 754 GLY A CA 1
ATOM 5833 C C . GLY A 1 754 ? -9.920 1.907 35.971 1.00 97.19 754 GLY A C 1
ATOM 5834 O O . GLY A 1 754 ? -9.554 1.084 35.125 1.00 97.19 754 GLY A O 1
ATOM 5835 N N . GLY A 1 755 ? -9.942 3.217 35.698 1.00 97.94 755 GLY A N 1
ATOM 5836 C CA . GLY A 1 755 ? -9.627 3.797 34.392 1.00 97.94 755 GLY A CA 1
ATOM 5837 C C . GLY A 1 755 ? -8.142 3.755 34.014 1.00 97.94 755 GLY A C 1
ATOM 5838 O O . GLY A 1 755 ? -7.269 3.436 34.825 1.00 97.94 755 GLY A O 1
ATOM 5839 N N . ILE A 1 756 ? -7.846 4.071 32.750 1.00 98.56 756 ILE A N 1
ATOM 5840 C CA . ILE A 1 756 ? -6.483 4.017 32.198 1.00 98.56 756 ILE A CA 1
ATOM 5841 C C . ILE A 1 756 ? -6.074 5.293 31.457 1.00 98.56 756 ILE A C 1
ATOM 5843 O O . ILE A 1 756 ? -6.790 5.783 30.588 1.00 98.56 756 ILE A O 1
ATOM 5847 N N . VAL A 1 757 ? -4.875 5.793 31.748 1.00 98.06 757 VAL A N 1
ATOM 5848 C CA . VAL A 1 757 ? -4.206 6.855 30.989 1.00 98.06 757 VAL A CA 1
ATOM 5849 C C . VAL A 1 757 ? -3.143 6.233 30.087 1.00 98.06 757 VAL A C 1
ATOM 5851 O O . VAL A 1 757 ? -2.217 5.575 30.566 1.00 98.06 757 VAL A O 1
ATOM 5854 N N . VAL A 1 758 ? -3.247 6.468 28.779 1.00 98.25 758 VAL A N 1
ATOM 5855 C CA . VAL A 1 758 ? -2.261 6.058 27.775 1.00 98.25 758 VAL A CA 1
ATOM 5856 C C . VAL A 1 758 ? -1.491 7.281 27.276 1.00 98.25 758 VAL A C 1
ATOM 5858 O O . VAL A 1 758 ? -2.043 8.167 26.622 1.00 98.25 758 VAL A O 1
ATOM 5861 N N . CYS A 1 759 ? -0.201 7.322 27.593 1.00 95.88 759 CYS A N 1
ATOM 5862 C CA . CYS A 1 759 ? 0.729 8.392 27.229 1.00 95.88 759 CYS A CA 1
ATOM 5863 C C . CYS A 1 759 ? 1.307 8.125 25.832 1.00 95.88 759 CYS A C 1
ATOM 5865 O O . CYS A 1 759 ? 1.820 7.025 25.611 1.00 95.88 759 CYS A O 1
ATOM 5867 N N . VAL A 1 760 ? 1.228 9.091 24.906 1.00 95.81 760 VAL A N 1
ATOM 5868 C CA . VAL A 1 760 ? 1.630 8.896 23.495 1.00 95.81 760 VAL A CA 1
ATOM 5869 C C . VAL A 1 760 ? 2.531 10.014 22.973 1.00 95.81 760 VAL A C 1
ATOM 5871 O O . VAL A 1 760 ? 3.619 9.732 22.478 1.00 95.81 760 VAL A O 1
ATOM 5874 N N . GLY A 1 761 ? 2.101 11.278 23.050 1.00 91.00 761 GLY A N 1
ATOM 5875 C CA . GLY A 1 761 ? 2.871 12.396 22.494 1.00 91.00 761 GLY A CA 1
ATOM 5876 C C . GLY A 1 761 ? 4.132 12.678 23.312 1.00 91.00 761 GLY A C 1
ATOM 5877 O O . GLY A 1 761 ? 4.021 13.099 24.462 1.00 91.00 761 GLY A O 1
ATOM 5878 N N . ILE A 1 762 ? 5.312 12.445 22.732 1.00 89.75 762 ILE A N 1
ATOM 5879 C CA . ILE A 1 762 ? 6.615 12.597 23.401 1.00 89.75 762 ILE A CA 1
ATOM 5880 C C . ILE A 1 762 ? 6.990 14.091 23.479 1.00 89.75 762 ILE A C 1
ATOM 5882 O O . ILE A 1 762 ? 7.145 14.718 22.432 1.00 89.75 762 ILE A O 1
ATOM 5886 N N . PRO A 1 763 ? 7.162 14.678 24.678 1.00 86.94 763 PRO A N 1
ATOM 5887 C CA . PRO A 1 763 ? 7.586 16.071 24.824 1.00 86.94 763 PRO A CA 1
ATOM 5888 C C . PRO A 1 763 ? 9.049 16.293 24.418 1.00 86.94 763 PRO A C 1
ATOM 5890 O O . PRO A 1 763 ? 9.914 15.471 24.710 1.00 86.94 763 PRO A O 1
ATOM 5893 N N . GLY A 1 764 ? 9.336 17.433 23.784 1.00 79.19 764 GLY A N 1
ATOM 5894 C CA . GLY A 1 764 ? 10.695 17.842 23.390 1.00 79.19 764 GLY A CA 1
ATOM 5895 C C . GLY A 1 764 ? 11.604 18.291 24.544 1.00 79.19 764 GLY A C 1
ATOM 5896 O O . GLY A 1 764 ? 12.742 18.666 24.312 1.00 79.19 764 GLY A O 1
ATOM 5897 N N . ARG A 1 765 ? 11.113 18.291 25.792 1.00 76.19 765 ARG A N 1
ATOM 5898 C CA . ARG A 1 765 ? 11.883 18.530 27.029 1.00 76.19 765 ARG A CA 1
ATOM 5899 C C . ARG A 1 765 ? 11.266 17.731 28.173 1.00 76.19 765 ARG A C 1
ATOM 5901 O O . ARG A 1 765 ? 10.107 17.328 28.083 1.00 76.19 765 ARG A O 1
ATOM 5908 N N . ALA A 1 766 ? 12.008 17.539 29.263 1.00 74.12 766 ALA A N 1
ATOM 5909 C CA . ALA A 1 766 ? 11.524 16.822 30.443 1.00 74.12 766 ALA A CA 1
ATOM 5910 C C . ALA A 1 766 ? 10.204 17.415 30.984 1.00 74.12 766 ALA A C 1
ATOM 5912 O O . ALA A 1 766 ? 10.173 18.525 31.514 1.00 74.12 766 ALA A O 1
ATOM 5913 N N . ALA A 1 767 ? 9.117 16.650 30.864 1.00 76.62 767 ALA A N 1
ATOM 5914 C CA . ALA A 1 767 ? 7.784 17.005 31.340 1.00 76.62 767 ALA A CA 1
ATOM 5915 C C . ALA A 1 767 ? 7.297 15.917 32.318 1.00 76.62 767 ALA A C 1
ATOM 5917 O O . ALA A 1 767 ? 6.845 14.859 31.873 1.00 76.62 767 ALA A O 1
ATOM 5918 N N . PRO A 1 768 ? 7.432 16.119 33.642 1.00 81.25 768 PRO A N 1
ATOM 5919 C CA . PRO A 1 768 ? 7.024 15.121 34.624 1.00 81.25 768 PRO A CA 1
ATOM 5920 C C . PRO A 1 768 ? 5.498 14.962 34.659 1.00 81.25 768 PRO A C 1
ATOM 5922 O O . PRO A 1 768 ? 4.755 15.942 34.588 1.00 81.25 768 PRO A O 1
ATOM 5925 N N . ILE A 1 769 ? 5.034 13.720 34.823 1.00 83.62 769 ILE A N 1
ATOM 5926 C CA . ILE A 1 769 ? 3.623 13.418 35.091 1.00 83.62 769 ILE A CA 1
ATOM 5927 C C . ILE A 1 769 ? 3.389 13.593 36.595 1.00 83.62 769 ILE A C 1
ATOM 5929 O O . ILE A 1 769 ? 3.576 12.672 37.386 1.00 83.62 769 ILE A O 1
ATOM 5933 N N . ASP A 1 770 ? 3.037 14.819 36.970 1.00 81.06 770 ASP A N 1
ATOM 5934 C CA . ASP A 1 770 ? 2.665 15.226 38.326 1.00 81.06 770 ASP A CA 1
ATOM 5935 C C . ASP A 1 770 ? 1.252 14.712 38.661 1.00 81.06 770 ASP A C 1
ATOM 5937 O O . ASP A 1 770 ? 0.279 15.118 38.023 1.00 81.06 770 ASP A O 1
ATOM 5941 N N . VAL A 1 771 ? 1.138 13.782 39.617 1.00 85.56 771 VAL A N 1
ATOM 5942 C CA . VAL A 1 771 ? -0.130 13.149 40.014 1.00 85.56 771 VAL A CA 1
ATOM 5943 C C . VAL A 1 771 ? -0.157 12.833 41.512 1.00 85.56 771 VAL A C 1
ATOM 5945 O O . VAL A 1 771 ? 0.810 12.322 42.073 1.00 85.56 771 VAL A O 1
ATOM 5948 N N . ASP A 1 772 ? -1.293 13.101 42.159 1.00 89.06 772 ASP A N 1
ATOM 5949 C CA . ASP A 1 772 ? -1.534 12.718 43.551 1.00 89.06 772 ASP A CA 1
ATOM 5950 C C . ASP A 1 772 ? -1.612 11.187 43.703 1.00 89.06 772 ASP A C 1
ATOM 5952 O O . ASP A 1 772 ? -2.430 10.513 43.072 1.00 89.06 772 ASP A O 1
ATOM 5956 N N . ALA A 1 773 ? -0.778 10.635 44.586 1.00 92.12 773 ALA A N 1
ATOM 5957 C CA . ALA A 1 773 ? -0.768 9.211 44.897 1.00 92.12 773 ALA A CA 1
ATOM 5958 C C . ALA A 1 773 ? -2.101 8.732 45.501 1.00 92.12 773 ALA A C 1
ATOM 5960 O O . ALA A 1 773 ? -2.507 7.599 45.238 1.00 92.12 773 ALA A O 1
ATOM 5961 N N . ASN A 1 774 ? -2.816 9.579 46.254 1.00 93.62 774 ASN A N 1
ATOM 5962 C CA . ASN A 1 774 ? -4.128 9.220 46.800 1.00 93.62 774 ASN A CA 1
ATOM 5963 C C . ASN A 1 774 ? -5.154 9.054 45.674 1.00 93.62 774 ASN A C 1
ATOM 5965 O O . ASN A 1 774 ? -5.879 8.064 45.661 1.00 93.62 774 ASN A O 1
ATOM 5969 N N . LEU A 1 775 ? -5.167 9.962 44.692 1.00 91.75 775 LEU A N 1
ATOM 5970 C CA . LEU A 1 775 ? -5.998 9.836 43.492 1.00 91.75 775 LEU A CA 1
ATOM 5971 C C . LEU A 1 775 ? -5.715 8.529 42.731 1.00 91.75 775 LEU A C 1
ATOM 5973 O O . LEU A 1 775 ? -6.660 7.850 42.341 1.00 91.75 775 LEU A O 1
ATOM 5977 N N . VAL A 1 776 ? -4.444 8.146 42.556 1.00 94.88 776 VAL A N 1
ATOM 5978 C CA . VAL A 1 776 ? -4.074 6.887 41.878 1.00 94.88 776 VAL A CA 1
ATOM 5979 C C . VAL A 1 776 ? -4.548 5.659 42.659 1.00 94.88 776 VAL A C 1
ATOM 5981 O O . VAL A 1 776 ? -5.153 4.766 42.069 1.00 94.88 776 VAL A O 1
ATOM 5984 N N . ILE A 1 777 ? -4.313 5.622 43.975 1.00 95.88 777 ILE A N 1
ATOM 5985 C CA . ILE A 1 777 ? -4.648 4.477 44.837 1.00 95.88 777 ILE A CA 1
ATOM 5986 C C . ILE A 1 777 ? -6.167 4.329 45.009 1.00 95.88 777 ILE A C 1
ATOM 5988 O O . ILE A 1 777 ? -6.698 3.231 44.863 1.00 95.88 777 ILE A O 1
ATOM 5992 N N . LEU A 1 778 ? -6.886 5.419 45.293 1.00 95.56 778 LEU A N 1
ATOM 5993 C CA . LEU A 1 778 ? -8.322 5.387 45.607 1.00 95.56 778 LEU A CA 1
ATOM 5994 C C . LEU A 1 778 ? -9.219 5.200 44.370 1.00 95.56 778 LEU A C 1
ATOM 5996 O O . LEU A 1 778 ? -10.378 4.812 44.520 1.00 95.56 778 LEU A O 1
ATOM 6000 N N . LYS A 1 779 ? -8.703 5.459 43.159 1.00 95.44 779 LYS A N 1
ATOM 6001 C CA . LYS A 1 779 ? -9.385 5.192 41.880 1.00 95.44 779 LYS A CA 1
ATOM 6002 C C . LYS A 1 779 ? -8.786 4.015 41.084 1.00 95.44 779 LYS A C 1
ATOM 6004 O O . LYS A 1 779 ? -9.215 3.826 39.954 1.00 95.44 779 LYS A O 1
ATOM 6009 N N . ASP A 1 780 ? -7.817 3.248 41.594 1.00 96.94 780 ASP A N 1
ATOM 6010 C CA . ASP A 1 780 ? -7.133 2.176 40.827 1.00 96.94 780 ASP A CA 1
ATOM 6011 C C . ASP A 1 780 ? -6.689 2.635 39.413 1.00 96.94 780 ASP A C 1
ATOM 6013 O O . ASP A 1 780 ? -7.023 2.039 38.384 1.00 96.94 780 ASP A O 1
ATOM 6017 N N . ILE A 1 781 ? -6.008 3.787 39.341 1.00 96.81 781 ILE A N 1
ATOM 6018 C CA . ILE A 1 781 ? -5.652 4.405 38.054 1.00 96.81 781 ILE A CA 1
ATOM 6019 C C . ILE A 1 781 ? -4.438 3.711 37.449 1.00 96.81 781 ILE A C 1
ATOM 6021 O O . ILE A 1 781 ? -3.340 3.713 38.008 1.00 96.81 781 ILE A O 1
ATOM 6025 N N . ARG A 1 782 ? -4.604 3.210 36.226 1.00 96.75 782 ARG A N 1
ATOM 6026 C CA . ARG A 1 782 ? -3.527 2.590 35.450 1.00 96.75 782 ARG A CA 1
ATOM 6027 C C . ARG A 1 782 ? -2.879 3.632 34.536 1.00 96.75 782 ARG A C 1
ATOM 6029 O O . ARG A 1 782 ? -3.559 4.233 33.711 1.00 96.75 782 ARG A O 1
ATOM 6036 N N . LEU A 1 783 ? -1.563 3.824 34.629 1.00 95.38 783 LEU A N 1
ATOM 6037 C CA . LEU A 1 783 ? -0.792 4.640 33.680 1.00 95.38 783 LEU A CA 1
ATOM 6038 C C . LEU A 1 783 ? 0.018 3.727 32.750 1.00 95.38 783 LEU A C 1
ATOM 6040 O O . LEU A 1 783 ? 0.653 2.776 33.206 1.00 95.38 783 LEU A O 1
ATOM 6044 N N . ARG A 1 784 ? 0.010 4.004 31.441 1.00 95.81 784 ARG A N 1
ATOM 6045 C CA . ARG A 1 784 ? 0.690 3.180 30.430 1.00 95.81 784 ARG A CA 1
ATOM 6046 C C . ARG A 1 784 ? 1.321 4.027 29.326 1.00 95.81 784 ARG A C 1
ATOM 6048 O O . ARG A 1 784 ? 0.645 4.825 28.689 1.00 95.81 784 ARG A O 1
ATOM 6055 N N . GLY A 1 785 ? 2.601 3.808 29.035 1.00 94.81 785 GLY A N 1
ATOM 6056 C CA . GLY A 1 785 ? 3.245 4.381 27.848 1.00 94.81 785 GLY A CA 1
ATOM 6057 C C . GLY A 1 785 ? 2.887 3.623 26.565 1.00 94.81 785 GLY A C 1
ATOM 6058 O O . GLY A 1 785 ? 2.818 2.392 26.562 1.00 94.81 785 GLY A O 1
ATOM 6059 N N . SER A 1 786 ? 2.711 4.348 25.460 1.00 95.31 786 SER A N 1
ATOM 6060 C CA . SER A 1 786 ? 2.637 3.796 24.108 1.00 95.31 786 SER A CA 1
ATOM 6061 C C . SER A 1 786 ? 3.476 4.627 23.142 1.00 95.31 786 SER A C 1
ATOM 6063 O O . SER A 1 786 ? 3.038 5.675 22.681 1.00 95.31 786 SER A O 1
ATOM 6065 N N . ALA A 1 787 ? 4.636 4.091 22.763 1.00 89.62 787 ALA A N 1
ATOM 6066 C CA . ALA A 1 787 ? 5.319 4.487 21.534 1.00 89.62 787 ALA A CA 1
ATOM 6067 C C . ALA A 1 787 ? 4.562 3.930 20.300 1.00 89.62 787 ALA A C 1
ATOM 6069 O O . ALA A 1 787 ? 3.369 3.606 20.380 1.00 89.62 787 ALA A O 1
ATOM 6070 N N . VAL A 1 788 ? 5.265 3.774 19.175 1.00 91.62 788 VAL A N 1
ATOM 6071 C CA . VAL A 1 788 ? 4.738 3.182 17.934 1.00 91.62 788 VAL A CA 1
ATOM 6072 C C . VAL A 1 788 ? 4.131 1.779 18.133 1.00 91.62 788 VAL A C 1
ATOM 6074 O O . VAL A 1 788 ? 4.334 1.108 19.154 1.00 91.62 788 VAL A O 1
ATOM 6077 N N . GLY A 1 789 ? 3.339 1.337 17.155 1.00 92.56 789 GLY A N 1
ATOM 6078 C CA . GLY A 1 789 ? 2.769 -0.012 17.127 1.00 92.56 789 GLY A CA 1
ATOM 6079 C C . GLY A 1 789 ? 3.672 -1.055 16.464 1.00 92.56 789 GLY A C 1
ATOM 6080 O O . GLY A 1 789 ? 4.689 -0.751 15.841 1.00 92.56 789 GLY A O 1
ATOM 6081 N N . THR A 1 790 ? 3.270 -2.309 16.622 1.00 93.44 790 THR A N 1
ATOM 6082 C CA . THR A 1 790 ? 3.955 -3.506 16.120 1.00 93.44 790 THR A CA 1
ATOM 6083 C C . THR A 1 790 ? 3.732 -3.754 14.624 1.00 93.44 790 THR A C 1
ATOM 6085 O O . THR A 1 790 ? 2.882 -3.136 13.977 1.00 93.44 790 THR A O 1
ATOM 6088 N N . ARG A 1 791 ? 4.464 -4.729 14.063 1.00 92.00 791 ARG A N 1
ATOM 6089 C CA . ARG A 1 791 ? 4.302 -5.170 12.665 1.00 92.00 791 ARG A CA 1
ATOM 6090 C C . ARG A 1 791 ? 2.910 -5.754 12.355 1.00 92.00 791 ARG A C 1
ATOM 6092 O O . ARG A 1 791 ? 2.483 -5.660 11.211 1.00 92.00 791 ARG A O 1
ATOM 6099 N N . SER A 1 792 ? 2.181 -6.270 13.351 1.00 94.31 792 SER A N 1
ATOM 6100 C CA . SER A 1 792 ? 0.757 -6.632 13.204 1.00 94.31 792 SER A CA 1
ATOM 6101 C C . SER A 1 792 ? -0.140 -5.392 13.223 1.00 94.31 792 SER A C 1
ATOM 6103 O O . SER A 1 792 ? -0.947 -5.186 12.319 1.00 94.31 792 SER A O 1
ATOM 6105 N N . GLU A 1 793 ? 0.052 -4.509 14.208 1.00 97.12 793 GLU A N 1
ATOM 6106 C CA . GLU A 1 793 ? -0.824 -3.350 14.422 1.00 97.12 793 GLU A CA 1
ATOM 6107 C C . GLU A 1 793 ? -0.822 -2.358 13.252 1.00 97.12 793 GLU A C 1
ATOM 6109 O O . GLU A 1 793 ? -1.848 -1.726 13.009 1.00 97.12 793 GLU A O 1
ATOM 6114 N N . VAL A 1 794 ? 0.275 -2.240 12.492 1.00 96.81 794 VAL A N 1
ATOM 6115 C CA . VAL A 1 794 ? 0.286 -1.414 11.270 1.00 96.81 794 VAL A CA 1
ATOM 6116 C C . VAL A 1 794 ? -0.566 -2.019 10.147 1.00 96.81 794 VAL A C 1
ATOM 6118 O O . VAL A 1 794 ? -1.260 -1.279 9.456 1.00 96.81 794 VAL A O 1
ATOM 6121 N N . LEU A 1 795 ? -0.586 -3.347 9.989 1.00 96.75 795 LEU A N 1
ATOM 6122 C CA . LEU A 1 795 ? -1.428 -4.025 8.993 1.00 96.75 795 LEU A CA 1
ATOM 6123 C C . LEU A 1 795 ? -2.909 -3.937 9.381 1.00 96.75 795 LEU A C 1
ATOM 6125 O O . LEU A 1 795 ? -3.762 -3.658 8.539 1.00 96.75 795 LEU A O 1
ATOM 6129 N N . GLU A 1 796 ? -3.208 -4.100 10.671 1.00 97.88 796 GLU A N 1
ATOM 6130 C CA . GLU A 1 796 ? -4.543 -3.892 11.235 1.00 97.88 796 GLU A CA 1
ATOM 6131 C C . GLU A 1 796 ? -5.033 -2.447 11.002 1.00 97.88 796 GLU A C 1
ATOM 6133 O O . GLU A 1 796 ? -6.146 -2.249 10.511 1.00 97.88 796 GLU A O 1
ATOM 6138 N N . ALA A 1 797 ? -4.189 -1.441 11.267 1.00 98.19 797 ALA A N 1
ATOM 6139 C CA . ALA A 1 797 ? -4.475 -0.021 11.039 1.00 98.19 797 ALA A CA 1
ATOM 6140 C C . ALA A 1 797 ? -4.701 0.310 9.546 1.00 98.19 797 ALA A C 1
ATOM 6142 O O . ALA A 1 797 ? -5.728 0.891 9.172 1.00 98.19 797 ALA A O 1
ATOM 6143 N N . LEU A 1 798 ? -3.797 -0.134 8.664 1.00 98.12 798 LEU A N 1
ATOM 6144 C CA . LEU A 1 798 ? -3.939 0.004 7.208 1.00 98.12 798 LEU A CA 1
ATOM 6145 C C . LEU A 1 798 ? -5.235 -0.647 6.698 1.00 98.12 798 LEU A C 1
ATOM 6147 O O . LEU A 1 798 ? -5.875 -0.111 5.791 1.00 98.12 798 LEU A O 1
ATOM 6151 N N . ALA A 1 799 ? -5.686 -1.748 7.307 1.00 97.06 799 ALA A N 1
ATOM 6152 C CA . ALA A 1 799 ? -6.937 -2.403 6.939 1.00 97.06 799 ALA A CA 1
ATOM 6153 C C . ALA A 1 799 ? -8.197 -1.583 7.295 1.00 97.06 799 ALA A C 1
ATOM 6155 O O . ALA A 1 799 ? -9.187 -1.687 6.574 1.00 97.06 799 ALA A O 1
ATOM 6156 N N . PHE A 1 800 ? -8.195 -0.742 8.341 1.00 97.75 800 PHE A N 1
ATOM 6157 C CA . PHE A 1 800 ? -9.300 0.212 8.571 1.00 97.75 800 PHE A CA 1
ATOM 6158 C C . PHE A 1 800 ? -9.360 1.280 7.477 1.00 97.75 800 PHE A C 1
ATOM 6160 O O . PHE A 1 800 ? -10.447 1.596 6.990 1.00 97.75 800 PHE A O 1
ATOM 6167 N N . SER A 1 801 ? -8.203 1.784 7.048 1.00 95.12 801 SER A N 1
ATOM 6168 C CA . SER A 1 801 ? -8.123 2.801 5.991 1.00 95.12 801 SER A CA 1
ATOM 6169 C C . SER A 1 801 ? -8.505 2.223 4.622 1.00 95.12 801 SER A C 1
ATOM 6171 O O . SER A 1 801 ? -9.287 2.816 3.887 1.00 95.12 801 SER A O 1
ATOM 6173 N N . SER A 1 802 ? -8.091 0.984 4.341 1.00 94.88 802 SER A N 1
ATOM 6174 C CA . SER A 1 802 ? -8.467 0.232 3.128 1.00 94.88 802 SER A CA 1
ATOM 6175 C C . SER A 1 802 ? -9.969 -0.080 3.033 1.00 94.88 802 SER A C 1
ATOM 6177 O O . SER A 1 802 ? -10.480 -0.334 1.947 1.00 94.88 802 SER A O 1
ATOM 6179 N N . ARG A 1 803 ? -10.695 -0.059 4.162 1.00 94.56 803 ARG A N 1
ATOM 6180 C CA . ARG A 1 803 ? -12.167 -0.163 4.220 1.00 94.56 803 ARG A CA 1
ATOM 6181 C C . ARG A 1 803 ? -12.871 1.203 4.232 1.00 94.56 803 ARG A C 1
ATOM 6183 O O . ARG A 1 803 ? -14.081 1.251 4.430 1.00 94.56 803 ARG A O 1
ATOM 6190 N N . GLY A 1 804 ? -12.133 2.309 4.106 1.00 94.31 804 GLY A N 1
ATOM 6191 C CA . GLY A 1 804 ? -12.661 3.671 4.240 1.00 94.31 804 GLY A CA 1
ATOM 6192 C C . GLY A 1 804 ? -13.175 4.021 5.644 1.00 94.31 804 GLY A C 1
ATOM 6193 O O . GLY A 1 804 ? -13.853 5.029 5.805 1.00 94.31 804 GLY A O 1
ATOM 6194 N N . SER A 1 805 ? -12.882 3.199 6.661 1.00 96.00 805 SER A N 1
ATOM 6195 C CA . SER A 1 805 ? -13.350 3.398 8.044 1.00 96.00 805 SER A CA 1
ATOM 6196 C C . SER A 1 805 ? -12.532 4.443 8.811 1.00 96.00 805 SER A C 1
ATOM 6198 O O . SER A 1 805 ? -12.981 4.942 9.837 1.00 96.00 805 SER A O 1
ATOM 6200 N N . VAL A 1 806 ? -11.324 4.745 8.328 1.00 97.31 806 VAL A N 1
ATOM 6201 C CA . VAL A 1 806 ? -10.450 5.818 8.811 1.00 97.31 806 VAL A CA 1
ATOM 6202 C C . VAL A 1 806 ? -9.865 6.508 7.587 1.00 97.31 806 VAL A C 1
ATOM 6204 O O . VAL A 1 806 ? -9.250 5.848 6.755 1.00 97.31 806 VAL A O 1
ATOM 6207 N N . LYS A 1 807 ? -10.043 7.825 7.474 1.00 95.94 807 LYS A N 1
ATOM 6208 C CA . LYS A 1 807 ? -9.464 8.645 6.411 1.00 95.94 807 LYS A CA 1
ATOM 6209 C C . LYS A 1 807 ? -8.580 9.749 7.007 1.00 95.94 807 LYS A C 1
ATOM 6211 O O . LYS A 1 807 ? -9.088 10.597 7.749 1.00 95.94 807 LYS A O 1
ATOM 6216 N N . PRO A 1 808 ? -7.271 9.765 6.707 1.00 94.94 808 PRO A N 1
ATOM 6217 C CA . PRO A 1 808 ? -6.399 10.889 7.027 1.00 94.94 808 PRO A CA 1
ATOM 6218 C C . PRO A 1 808 ? -6.851 12.190 6.359 1.00 94.94 808 PRO A C 1
ATOM 6220 O O . PRO A 1 808 ? -7.281 12.195 5.207 1.00 94.94 808 PRO A O 1
ATOM 6223 N N . ILE A 1 809 ? -6.717 13.311 7.070 1.00 93.12 809 ILE A N 1
ATOM 6224 C CA . ILE A 1 809 ? -6.918 14.645 6.493 1.00 93.12 809 ILE A CA 1
ATOM 6225 C C . ILE A 1 809 ? -5.549 15.201 6.120 1.00 93.12 809 ILE A C 1
ATOM 6227 O O . ILE A 1 809 ? -4.797 15.664 6.979 1.00 93.12 809 ILE A O 1
ATOM 6231 N N . ILE A 1 810 ? -5.232 15.108 4.831 1.00 94.38 810 ILE A N 1
ATOM 6232 C CA . ILE A 1 810 ? -3.916 15.414 4.267 1.00 94.38 810 ILE A CA 1
ATOM 6233 C C . ILE A 1 810 ? -3.921 16.685 3.418 1.00 94.38 810 ILE A C 1
ATOM 6235 O O . ILE A 1 810 ? -4.909 17.019 2.763 1.00 94.38 810 ILE A O 1
ATOM 6239 N N . LYS A 1 811 ? -2.771 17.354 3.395 1.00 94.94 811 LYS A N 1
ATOM 6240 C CA . LYS A 1 811 ? -2.355 18.295 2.355 1.00 94.94 811 LYS A CA 1
ATOM 6241 C C . LYS A 1 811 ? -1.066 17.752 1.741 1.00 94.94 811 LYS A C 1
ATOM 6243 O O . LYS A 1 811 ? -0.135 17.433 2.481 1.00 94.94 811 LYS A O 1
ATOM 6248 N N . VAL A 1 812 ? -1.023 17.648 0.416 1.00 96.25 812 VAL A N 1
ATOM 6249 C CA . VAL A 1 812 ? 0.182 17.245 -0.323 1.00 96.25 812 VAL A CA 1
ATOM 6250 C C . VAL A 1 812 ? 0.902 18.502 -0.817 1.00 96.25 812 VAL A C 1
ATOM 6252 O O . VAL A 1 812 ? 0.255 19.429 -1.305 1.00 96.25 812 VAL A O 1
ATOM 6255 N N . ARG A 1 813 ? 2.224 18.540 -0.647 1.00 96.19 813 ARG A N 1
ATOM 6256 C CA . ARG A 1 813 ? 3.154 19.590 -1.106 1.00 96.19 813 ARG A CA 1
ATOM 6257 C C . ARG A 1 813 ? 4.406 18.924 -1.681 1.00 96.19 813 ARG A C 1
ATOM 6259 O O . ARG A 1 813 ? 4.543 17.712 -1.560 1.00 96.19 813 ARG A O 1
ATOM 6266 N N . LYS A 1 814 ? 5.326 19.663 -2.295 1.00 96.44 814 LYS A N 1
ATOM 6267 C CA . LYS A 1 814 ? 6.570 19.088 -2.839 1.00 96.44 814 LYS A CA 1
ATOM 6268 C C . LYS A 1 814 ? 7.640 18.884 -1.766 1.00 96.44 814 LYS A C 1
ATOM 6270 O O . LYS A 1 814 ? 7.649 19.586 -0.756 1.00 96.44 814 LYS A O 1
ATOM 6275 N N . LEU A 1 815 ? 8.580 17.971 -2.016 1.00 96.00 815 LEU A N 1
ATOM 6276 C CA . LEU A 1 815 ? 9.758 17.748 -1.168 1.00 96.00 815 LEU A CA 1
ATOM 6277 C C . LEU A 1 815 ? 10.567 19.037 -0.923 1.00 96.00 815 LEU A C 1
ATOM 6279 O O . LEU A 1 815 ? 11.026 19.271 0.193 1.00 96.00 815 LEU A O 1
ATOM 6283 N N . GLU A 1 816 ? 10.687 19.908 -1.927 1.00 95.50 816 GLU A N 1
ATOM 6284 C CA . GLU A 1 816 ? 11.381 21.198 -1.818 1.00 95.50 816 GLU A CA 1
ATOM 6285 C C . GLU A 1 816 ? 10.702 22.193 -0.851 1.00 95.50 816 GLU A C 1
ATOM 6287 O O . GLU A 1 816 ? 11.339 23.141 -0.400 1.00 95.50 816 GLU A O 1
ATOM 6292 N N . GLU A 1 817 ? 9.432 21.983 -0.485 1.00 95.75 817 GLU A N 1
ATOM 6293 C CA . GLU A 1 817 ? 8.681 22.848 0.442 1.00 95.75 817 GLU A CA 1
ATOM 6294 C C . GLU A 1 817 ? 8.856 22.445 1.924 1.00 95.75 817 GLU A C 1
ATOM 6296 O O . GLU A 1 817 ? 8.270 23.067 2.814 1.00 95.75 817 GLU A O 1
ATOM 6301 N N . LEU A 1 818 ? 9.664 21.415 2.216 1.00 95.62 818 LEU A N 1
ATOM 6302 C CA . LEU A 1 818 ? 9.807 20.827 3.555 1.00 95.62 818 LEU A CA 1
ATOM 6303 C C . LEU A 1 818 ? 10.299 21.819 4.628 1.00 95.62 818 LEU A C 1
ATOM 6305 O O . LEU A 1 818 ? 9.827 21.766 5.763 1.00 95.62 818 LEU A O 1
ATOM 6309 N N . GLN A 1 819 ? 11.184 22.759 4.275 1.00 95.06 819 GLN A N 1
ATOM 6310 C CA . GLN A 1 819 ? 11.621 23.833 5.179 1.00 95.06 819 GLN A CA 1
ATOM 6311 C C . GLN A 1 819 ? 10.423 24.675 5.658 1.00 95.06 819 GLN A C 1
ATOM 6313 O O . GLN A 1 819 ? 10.215 24.843 6.860 1.00 95.06 819 GLN A O 1
ATOM 6318 N N . THR A 1 820 ? 9.589 25.138 4.722 1.00 94.88 820 THR A N 1
ATOM 6319 C CA . THR A 1 820 ? 8.389 25.936 5.015 1.00 94.88 820 THR A CA 1
ATOM 6320 C C . THR A 1 820 ? 7.353 25.126 5.795 1.00 94.88 820 THR A C 1
ATOM 6322 O O . THR A 1 820 ? 6.735 25.649 6.717 1.00 94.88 820 THR A O 1
ATOM 6325 N N . ILE A 1 821 ? 7.211 23.826 5.506 1.00 94.81 821 ILE A N 1
ATOM 6326 C CA . ILE A 1 821 ? 6.363 22.922 6.300 1.00 94.81 821 ILE A CA 1
ATOM 6327 C C . ILE A 1 821 ? 6.828 22.879 7.764 1.00 94.81 821 ILE A C 1
ATOM 6329 O O . ILE A 1 821 ? 5.998 22.999 8.663 1.00 94.81 821 ILE A O 1
ATOM 6333 N N . PHE A 1 822 ? 8.131 22.762 8.038 1.00 93.56 822 PHE A N 1
ATOM 6334 C CA . PHE A 1 822 ? 8.639 22.770 9.416 1.00 93.56 822 PHE A CA 1
ATOM 6335 C C . PHE A 1 822 ? 8.478 24.122 10.129 1.00 93.56 822 PHE A C 1
ATOM 6337 O O . PHE A 1 822 ? 8.330 24.158 11.354 1.00 93.56 822 PHE A O 1
ATOM 6344 N N . GLU A 1 823 ? 8.465 25.229 9.390 1.00 92.44 823 GLU A N 1
ATOM 6345 C CA . GLU A 1 823 ? 8.172 26.565 9.920 1.00 92.44 823 GLU A CA 1
ATOM 6346 C C . GLU A 1 823 ? 6.678 26.739 10.247 1.00 92.44 823 GLU A C 1
ATOM 6348 O O . GLU A 1 823 ? 6.350 27.216 11.335 1.00 92.44 823 GLU A O 1
ATOM 6353 N N . GLU A 1 824 ? 5.776 26.281 9.372 1.00 89.88 824 GLU A N 1
ATOM 6354 C CA . GLU A 1 824 ? 4.320 26.224 9.603 1.00 89.88 824 GLU A CA 1
ATOM 6355 C C . GLU A 1 824 ? 3.965 25.302 10.787 1.00 89.88 824 GLU A C 1
ATOM 6357 O O . GLU A 1 824 ? 3.127 25.640 11.625 1.00 89.88 824 GLU A O 1
ATOM 6362 N N . MET A 1 825 ? 4.639 24.151 10.913 1.00 87.12 825 MET A N 1
ATOM 6363 C CA . MET A 1 825 ? 4.480 23.236 12.054 1.00 87.12 825 MET A CA 1
ATOM 6364 C C . MET A 1 825 ? 4.874 23.893 13.377 1.00 87.12 825 MET A C 1
ATOM 6366 O O . MET A 1 825 ? 4.176 23.721 14.373 1.00 87.12 825 MET A O 1
ATOM 6370 N N . LYS A 1 826 ? 5.976 24.655 13.389 1.00 83.62 826 LYS A N 1
ATOM 6371 C CA . LYS A 1 826 ? 6.479 25.347 14.584 1.00 83.62 826 LYS A CA 1
ATOM 6372 C C . LYS A 1 826 ? 5.570 26.497 15.032 1.00 83.62 826 LYS A C 1
ATOM 6374 O O . LYS A 1 826 ? 5.528 26.797 16.222 1.00 83.62 826 LYS A O 1
ATOM 6379 N N . GLN A 1 827 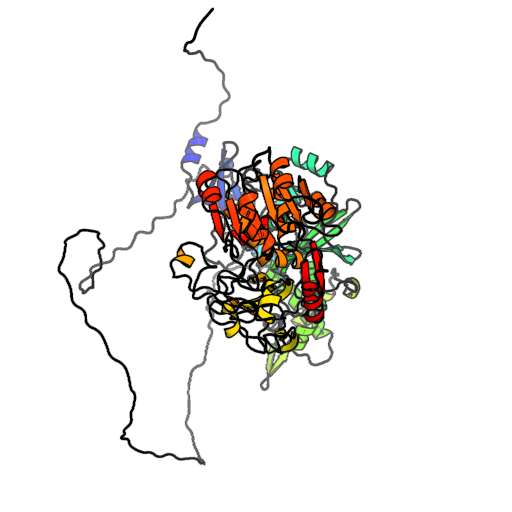? 4.854 27.121 14.096 1.00 83.62 827 GLN A N 1
ATOM 6380 C CA . GLN A 1 827 ? 3.852 28.160 14.370 1.00 83.62 827 GLN A CA 1
ATOM 6381 C C . GLN A 1 827 ? 2.502 27.563 14.810 1.00 83.62 827 GLN A C 1
ATOM 6383 O O . GLN A 1 827 ? 1.813 28.148 15.643 1.00 83.62 827 GLN A O 1
ATOM 6388 N N . GLY A 1 828 ? 2.172 26.354 14.339 1.00 74.50 828 GLY A N 1
ATOM 6389 C CA . GLY A 1 828 ? 0.974 25.603 14.732 1.00 74.50 828 GLY A CA 1
ATOM 6390 C C . GLY A 1 828 ? -0.199 25.709 13.751 1.00 74.50 828 GLY A C 1
ATOM 6391 O O . GLY A 1 828 ? -1.272 25.175 14.029 1.00 74.50 828 GLY A O 1
ATOM 6392 N N . ASP A 1 829 ? 0.001 26.337 12.589 1.00 71.69 829 ASP A N 1
ATOM 6393 C CA . ASP A 1 829 ? -1.053 26.657 11.609 1.00 71.69 829 ASP A CA 1
ATOM 6394 C C . ASP A 1 829 ? -1.552 25.448 10.787 1.00 71.69 829 ASP A C 1
ATOM 6396 O O . ASP A 1 829 ? -2.478 25.545 9.971 1.00 71.69 829 ASP A O 1
ATOM 6400 N N . ILE A 1 830 ? -0.960 24.268 10.993 1.00 74.94 830 ILE A N 1
ATOM 6401 C CA . ILE A 1 830 ? -1.287 23.057 10.234 1.00 74.94 830 ILE A CA 1
ATOM 6402 C C . ILE A 1 830 ? -2.469 22.308 10.855 1.00 74.94 830 ILE A C 1
ATOM 6404 O O . ILE A 1 830 ? -2.327 21.481 11.755 1.00 74.94 830 ILE A O 1
ATOM 6408 N N . SER A 1 831 ? -3.651 22.531 10.280 1.00 70.44 831 SER A N 1
ATOM 6409 C CA . SER A 1 831 ? -4.798 21.630 10.435 1.00 70.44 831 SER A CA 1
ATOM 6410 C C . SER A 1 831 ? -4.649 20.392 9.537 1.00 70.44 831 SER A C 1
ATOM 6412 O O . SER A 1 831 ? -4.411 20.522 8.332 1.00 70.44 831 SER A O 1
ATOM 6414 N N . GLY A 1 832 ? -4.801 19.197 10.121 1.00 81.81 832 GLY A N 1
ATOM 6415 C CA . GLY A 1 832 ? -4.615 17.905 9.450 1.00 81.81 832 GLY A CA 1
ATOM 6416 C C . GLY A 1 832 ? -3.177 17.378 9.530 1.00 81.81 832 GLY A C 1
ATOM 6417 O O . GLY A 1 832 ? -2.567 17.353 10.602 1.00 81.81 832 GLY A O 1
ATOM 6418 N N . ARG A 1 833 ? -2.653 16.899 8.398 1.00 91.19 833 ARG A N 1
ATOM 6419 C CA . ARG A 1 833 ? -1.297 16.356 8.216 1.00 91.19 833 ARG A CA 1
ATOM 6420 C C . ARG A 1 833 ? -0.698 16.857 6.903 1.00 91.19 833 ARG A C 1
ATOM 6422 O O . ARG A 1 833 ? -1.412 16.960 5.908 1.00 91.19 833 ARG A O 1
ATOM 6429 N N . MET A 1 834 ? 0.608 17.115 6.894 1.00 95.12 834 MET A N 1
ATOM 6430 C CA . MET A 1 834 ? 1.360 17.339 5.657 1.00 95.12 834 MET A CA 1
ATOM 6431 C C . MET A 1 834 ? 1.946 16.024 5.144 1.00 95.12 834 MET A C 1
ATOM 6433 O O . MET A 1 834 ? 2.373 15.170 5.926 1.00 95.12 834 MET A O 1
ATOM 6437 N N . VAL A 1 835 ? 1.984 15.900 3.823 1.00 97.56 835 VAL A N 1
ATOM 6438 C CA . VAL A 1 835 ? 2.674 14.847 3.079 1.00 97.56 835 VAL A CA 1
ATOM 6439 C C . VAL A 1 835 ? 3.498 15.538 1.997 1.00 97.56 835 VAL A C 1
ATOM 6441 O O . VAL A 1 835 ? 2.976 16.403 1.294 1.00 97.56 835 VAL A O 1
ATOM 6444 N N . VAL A 1 836 ? 4.769 15.169 1.855 1.00 97.94 836 VAL A N 1
ATOM 6445 C CA . VAL A 1 836 ? 5.573 15.561 0.695 1.00 97.94 836 VAL A CA 1
ATOM 6446 C C . VAL A 1 836 ? 5.411 14.527 -0.418 1.00 97.94 836 VAL A C 1
ATOM 6448 O O . VAL A 1 836 ? 5.586 13.331 -0.188 1.00 97.94 836 VAL A O 1
ATOM 6451 N N . GLU A 1 837 ? 5.057 14.988 -1.613 1.00 96.69 837 GLU A N 1
ATOM 6452 C CA . GLU A 1 837 ? 5.207 14.253 -2.867 1.00 96.69 837 GLU A CA 1
ATOM 6453 C C . GLU A 1 837 ? 6.695 14.210 -3.230 1.00 96.69 837 GLU A C 1
ATOM 6455 O O . GLU A 1 837 ? 7.408 15.216 -3.158 1.00 96.69 837 GLU A O 1
ATOM 6460 N N . ILE A 1 838 ? 7.155 13.022 -3.609 1.00 93.06 838 ILE A N 1
ATOM 6461 C CA . ILE A 1 838 ? 8.532 12.731 -3.988 1.00 93.06 838 ILE A CA 1
ATOM 6462 C C . ILE A 1 838 ? 8.494 12.311 -5.456 1.00 93.06 838 ILE A C 1
ATOM 6464 O O . ILE A 1 838 ? 8.265 11.152 -5.797 1.00 93.06 838 ILE A O 1
ATOM 6468 N N . THR A 1 839 ? 8.661 13.296 -6.335 1.00 77.38 839 THR A N 1
ATOM 6469 C CA . THR A 1 839 ? 8.771 13.091 -7.782 1.00 77.38 839 THR A CA 1
ATOM 6470 C C . THR A 1 839 ? 10.096 12.410 -8.120 1.00 77.38 839 THR A C 1
ATOM 6472 O O . THR A 1 839 ? 11.140 12.885 -7.665 1.00 77.38 839 THR A O 1
ATOM 6475 N N . ALA A 1 840 ? 10.052 11.341 -8.921 1.00 57.19 840 ALA A N 1
ATOM 6476 C CA . ALA A 1 840 ? 11.230 10.675 -9.491 1.00 57.19 840 ALA A CA 1
ATOM 6477 C C . ALA A 1 840 ? 11.869 11.504 -10.621 1.00 57.19 840 ALA A C 1
ATOM 6479 O O . ALA A 1 840 ? 11.097 12.121 -11.389 1.00 57.19 840 ALA A O 1
#

Radius of gyration: 38.91 Å; Cα contacts (8 Å, |Δi|>4): 1450; chains: 1; bounding box: 116×92×104 Å

Foldseek 3Di:
DDDDDDDDDDDDDDDDDDDDDDDPPLVVLVVVDDAQWWFFFQAPVRDTFIWGFHDWDQAPNFIWTFIDGPQWDLLRTDTDGSVRTPSVDHIHHDDDDDDDDDDDDDDDDDDDDDDDDDDDDDDDDDDDDDDDDDDDDDDDDDDDDDDDDDDDDDDDDDDDDDDDDDDDDDDDDDDPDDPDDDDDPVRVVVSCVTRFDPDDDPPDDFDGAQEAWEAEDPDIGGFRGHFDDPPVQSSANYWYAYQFQRDIDRDPVVNVVVVVPDPGQHHPADFQFDDPFKTKGKDQCLVSVNSVLSVLRVVCSPDPPDDRDSDRRQKIKIFIFGDDPSHTGTQWIFIDGPDDPQAALTADTDGDPVNPPVQVRLARVQVSQLVLLLVQAAHDHDPDDTPVRVVSLLVSLLLLLLVVVVVDPDFDDLVRSCRVRSHDSVSSVVSQVVQVQWDDDPHDIGGHADPVSVVVNVVVVPDDHDYGDSVSNVVPHSPCDPCNQVPLPPDAWKWFWALQDQQDLDTDTDTDGADDAAAQKFKWFFFKAFDDVVQVLRSNVLPVVQVVLRDRGAGAGFLTKTFGSGDHHPQDPDDGRFIWTGGQFQDAPCPDPCNVVLNRVPGPRTDGDRTNHHHRLIRMDMTRSVRIAGFDPPQDRQFLSLLRFLLQQLLVLVVVQVDDAAFEEEEACLQDQNNLQNLLSCVVRRYAYEYEDADPPSQVSSVVSPHPHYDHPVPDDPLVRLCVVRVNFAGQEYEHSAQDLVCLQCRLSRHGQNHEYEYEHHHSHDRDNDDDPCSCVVRVYHYYYTYGHGSVSSVVSSVCVVVVSGTFDEDEDASVCVSVVSVCVVVPVDRTIYMHGHRD

InterPro domains:
  IPR000953 Chromo/chromo shadow domain [SM00298] (47-98)
  IPR002328 Alcohol dehydrogenase, zinc-type, conserved site [PS00059] (557-571)
  IPR002717 Histone acetyltransferase domain, MYST-type [PF01853] (267-443)
  IPR002717 Histone acetyltransferase domain, MYST-type [PS51726] (206-478)
  IPR011032 GroES-like superfamily [SSF50129] (495-675)
  IPR013149 Alcohol dehydrogenase-like, C-terminal [PF00107] (673-801)
  IPR013154 Alcohol dehydrogenase-like, N-terminal [PF08240] (519-633)
  IPR016181 Acyl-CoA N-acyltransferase [SSF55729] (209-468)
  IPR016197 Chromo-like domain superfamily [SSF54160] (29-124)
  IPR020843 Enoylreductase domain [SM00829] (503-836)
  IPR025995 RNA binding activity-knot of a chromodomain [PF11717] (34-86)
  IPR036291 NAD(P)-binding domain superfamily [SSF51735] (635-807)
  IPR036388 Winged helix-like DNA-binding domain superfamily [G3DSA:1.10.10.10] (385-465)
  IPR040706 MYST, zinc finger domain [PF17772] (208-262)
  IPR050603 MYST family histone acetyltransferases [PTHR10615] (32-474)

Sequence (840 aa):
MPAREAASRADTPASDTVSGVSTPQKAGFATTLRVGCTISALAPDKEYRNAEIRSIQTRNGEPQFYVHFQDYNKRLDEWISLARIDQNKPPEWPKTVEKKKLGPAQKTPASTARPTTSQKSIKTVANKRPKTSQDSTPGPAEKGRKGKAGGKAVDEEDEDKDSNGDELDLVESSDPNSGAAPVSKEQEIDNLRTGGSMTQNIHEVSRVKNFDKIQIGKYQVDAWYFSPWPIELTTNDLLYICEFCFSFFGSEKQFSRHKAKCTLHHPPGNEIYRDPTVSFFEIDGRRQRVWCRNLCLLSKAFLDHKTLHFDVDPFLFYCMCTRDENGFHLVGYFSKEKESADGYNVACILTLPQYQRAGWGRLLIQFSYELSKREGKNGSPEKPLSDLGLLSYRAYWAETLVDIILTNSTEVTIDELANRTSMTTQDVLHTLQNLSMLKYHKGSHIIYVNEETVEEYEKWKKKRKRSIEPEGLAQWKAPQSRGDLFGSKIMGGNKAAVYSKPGENAIEIRDNDIPEPASGQVLVQFSHSGVCHSDLHLMQHDWEWMNAAIIPGRVGGHEGVGKVVKLGANVTNLKEGQSVGVKWLARVCLSCNDCLANRDAYCAAQDVSGGTVDGTFQQYSVQDSQYVTPIPDGLDPAEASVILCAGVTIYAAIKKAGLNHGDWLAIAGAGGGLGHLGIQYAKAMGLRVIAIDGGAGKNELCKKLGADVFVDFQKQDVIQAVTEASDGQGAHGVVVANAAPASYKIACSLVRSGGIVVCVGIPGRAAPIDVDANLVILKDIRLRGSAVGTRSEVLEALAFSSRGSVKPIIKVRKLEELQTIFEEMKQGDISGRMVVEITA

Solvent-accessible surface area (backbone atoms only — not comparable to full-atom values): 49296 Å² total; per-residue (Å²): 137,90,86,85,90,88,86,87,88,83,85,88,88,83,91,87,91,84,90,83,92,78,74,75,67,67,62,59,59,62,73,72,66,54,71,65,26,35,35,48,28,57,43,98,89,71,48,78,41,54,23,36,25,74,38,78,50,76,56,101,85,43,65,34,35,31,30,42,48,68,94,49,19,72,59,70,43,44,78,40,48,71,85,44,42,47,84,88,57,78,70,45,69,75,76,78,79,77,80,77,88,83,81,88,88,86,79,88,86,91,87,88,83,88,87,89,88,79,91,83,90,88,83,88,88,83,89,87,86,84,85,88,84,86,86,82,88,84,86,88,87,84,88,88,84,84,91,85,88,87,84,87,90,81,91,80,92,87,86,90,84,87,82,90,86,88,81,94,82,83,81,89,82,81,80,96,79,73,97,72,76,92,75,48,80,67,54,51,57,50,43,55,63,52,47,53,85,86,87,76,69,93,83,68,77,83,61,74,66,43,49,50,33,36,37,43,72,98,42,77,44,75,49,44,33,43,47,94,64,64,77,90,43,51,76,34,61,49,38,37,35,41,63,40,61,43,54,71,30,68,43,68,76,56,40,55,63,43,63,80,67,60,87,58,42,39,69,96,43,48,78,50,35,66,58,102,70,40,35,33,28,46,31,50,13,65,78,38,44,69,45,48,48,33,47,51,47,60,45,23,19,74,33,79,90,57,80,82,64,87,71,40,55,63,33,37,35,43,39,34,19,38,72,59,99,83,35,38,45,73,44,29,36,36,30,24,50,77,80,47,92,88,42,40,53,30,64,48,76,47,54,43,78,98,47,54,96,73,59,53,58,60,45,54,55,49,49,47,32,54,51,25,51,72,62,74,39,57,28,42,67,48,81,85,62,54,71,73,50,47,55,50,49,53,53,50,53,48,54,54,51,50,52,53,58,73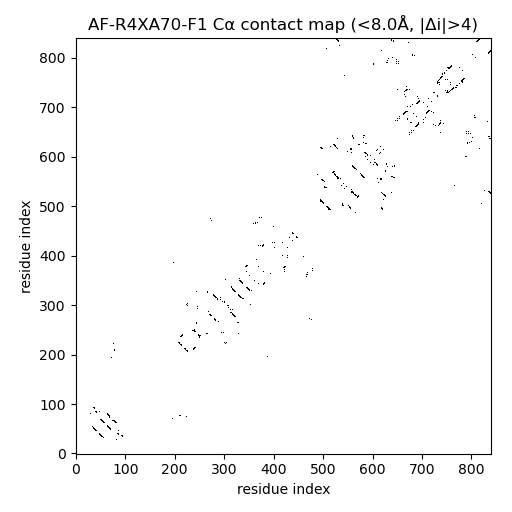,70,49,95,64,94,81,53,66,64,54,53,13,66,77,55,13,35,32,55,64,61,49,52,53,46,36,52,76,69,66,27,58,44,81,54,98,92,42,78,44,81,55,84,52,72,68,55,52,50,53,47,56,65,51,70,75,50,92,74,86,80,82,62,76,71,50,40,69,85,56,68,75,81,72,50,90,40,72,84,52,58,86,61,84,66,97,60,18,51,28,38,16,28,59,39,57,54,41,102,36,67,42,82,45,74,40,80,74,68,82,37,52,74,44,18,25,19,30,39,30,44,22,19,26,62,56,70,66,50,52,32,55,32,43,40,38,43,72,94,50,40,91,45,46,48,68,60,39,25,29,28,28,10,16,19,27,27,27,74,41,79,12,52,89,56,77,92,71,57,71,73,39,45,34,30,39,24,48,58,37,45,60,74,73,70,48,73,38,35,72,66,67,37,55,92,69,36,96,60,48,36,28,27,34,37,70,39,67,26,29,41,31,28,55,42,61,40,40,61,90,42,51,37,80,53,64,90,86,53,54,54,70,51,48,10,42,33,51,42,42,36,10,23,35,49,39,35,54,61,71,55,67,75,56,76,64,37,37,37,32,29,39,33,16,51,37,64,33,15,49,47,36,42,20,50,38,48,72,64,42,35,38,34,37,28,28,36,70,69,86,68,33,64,61,51,32,44,76,47,60,28,79,40,74,47,44,64,86,82,48,63,60,51,59,53,43,18,63,73,32,84,70,52,17,16,50,25,31,38,35,46,41,48,52,58,70,60,52,46,46,41,77,68,36,32,18,71,68,10,30,36,31,44,49,35,75,50,59,55,97,66,79,76,59,72,62,64,64,61,34,65,80,24,51,51,44,78,42,85,33,66,70,46,45,85,62,44,39,55,57,40,49,50,37,40,66,67,68,55,36,76,74,56,72,47,81,46,52,56,88,45,49,56,59,50,54,52,39,56,74,74,59,77,65,79,37,37,51,25,28,41,35,79,127

Mean predicted aligned error: 20.17 Å

Organism: Taphrina deformans (strain PYCC 5710 / ATCC 11124 / CBS 356.35 / IMI 108563 / JCM 9778 / NBRC 8474) (NCBI:txid1097556)